Protein AF-0000000066930214 (afdb_homodimer)

Structure (mmCIF, N/CA/C/O backbone):
data_AF-0000000066930214-model_v1
#
loop_
_entity.id
_entity.type
_entity.pdbx_description
1 polymer 'Tachykinin family protein'
#
loop_
_atom_site.group_PDB
_atom_site.id
_atom_site.type_symbol
_atom_site.label_atom_id
_atom_site.label_alt_id
_atom_site.label_comp_id
_atom_site.label_asym_id
_atom_site.label_entity_id
_atom_site.label_seq_id
_atom_site.pdbx_PDB_ins_code
_atom_site.Cartn_x
_atom_site.Cartn_y
_atom_site.Cartn_z
_atom_site.occupancy
_atom_site.B_iso_or_equiv
_atom_site.auth_seq_id
_atom_site.auth_comp_id
_atom_site.auth_asym_id
_atom_site.auth_atom_id
_atom_site.pdbx_PDB_model_num
ATOM 1 N N . MET A 1 1 ? -43.125 50.75 52.969 1 17.67 1 MET A N 1
ATOM 2 C CA . MET A 1 1 ? -43.656 51.312 51.719 1 17.67 1 MET A CA 1
ATOM 3 C C . MET A 1 1 ? -42.75 50.938 50.531 1 17.67 1 MET A C 1
ATOM 5 O O . MET A 1 1 ? -43.094 51.188 49.375 1 17.67 1 MET A O 1
ATOM 9 N N . ALA A 1 2 ? -41.562 50.562 50.469 1 19.38 2 ALA A N 1
ATOM 10 C CA . ALA A 1 2 ? -40.5 51.219 49.688 1 19.38 2 ALA A CA 1
ATOM 11 C C . ALA A 1 2 ? -40.5 50.719 48.25 1 19.38 2 ALA A C 1
ATOM 13 O O . ALA A 1 2 ? -40.969 49.594 47.969 1 19.38 2 ALA A O 1
ATOM 14 N N . SER A 1 3 ? -39.469 51.156 47.312 1 16.27 3 SER A N 1
ATOM 15 C CA . SER A 1 3 ? -39.531 51.719 45.969 1 16.27 3 SER A CA 1
ATOM 16 C C . SER A 1 3 ? -39.531 50.625 44.906 1 16.27 3 SER A C 1
ATOM 18 O O . SER A 1 3 ? -40.375 50.625 44.031 1 16.27 3 SER A O 1
ATOM 20 N N . ASP A 1 4 ? -38.219 50.031 44.156 1 18.73 4 ASP A N 1
ATOM 21 C CA . ASP A 1 4 ? -37.844 50.75 42.938 1 18.73 4 ASP A CA 1
ATOM 22 C C . ASP A 1 4 ? -38.406 50.062 41.688 1 18.73 4 ASP A C 1
ATOM 24 O O . ASP A 1 4 ? -38.719 48.875 41.719 1 18.73 4 ASP A O 1
ATOM 28 N N . PRO A 1 5 ? -37.812 50.406 40.312 1 18.73 5 PRO A N 1
ATOM 29 C CA . PRO A 1 5 ? -38.406 50.656 39 1 18.73 5 PRO A CA 1
ATOM 30 C C . PRO A 1 5 ? -38.5 49.375 38.156 1 18.73 5 PRO A C 1
ATOM 32 O O . PRO A 1 5 ? -37.656 48.5 38.25 1 18.73 5 PRO A O 1
ATOM 35 N N . ARG A 1 6 ? -39.625 48.969 37.5 1 21.47 6 ARG A N 1
ATOM 36 C CA . ARG A 1 6 ? -40.531 48.125 36.75 1 21.47 6 ARG A CA 1
ATOM 37 C C . ARG A 1 6 ? -40.062 48 35.281 1 21.47 6 ARG A C 1
ATOM 39 O O . ARG A 1 6 ? -40.719 48.562 34.375 1 21.47 6 ARG A O 1
ATOM 46 N N . ARG A 1 7 ? -38.625 48.062 35.031 1 19.16 7 ARG A N 1
ATOM 47 C CA . ARG A 1 7 ? -38.25 48.469 33.688 1 19.16 7 ARG A CA 1
ATOM 48 C C . ARG A 1 7 ? -38.844 47.562 32.625 1 19.16 7 ARG A C 1
ATOM 50 O O . ARG A 1 7 ? -38.906 46.344 32.812 1 19.16 7 ARG A O 1
ATOM 57 N N . GLU A 1 8 ? -39 48.031 31.297 1 17.88 8 GLU A N 1
ATOM 58 C CA . GLU A 1 8 ? -39.938 48.188 30.188 1 17.88 8 GLU A CA 1
ATOM 59 C C . GLU A 1 8 ? -39.719 47.125 29.125 1 17.88 8 GLU A C 1
ATOM 61 O O . GLU A 1 8 ? -38.594 46.594 29 1 17.88 8 GLU A O 1
ATOM 66 N N . PHE A 1 9 ? -40.75 46.75 28.266 1 18.83 9 PHE A N 1
ATOM 67 C CA . PHE A 1 9 ? -41.375 45.812 27.359 1 18.83 9 PHE A CA 1
ATOM 68 C C . PHE A 1 9 ? -40.938 46.031 25.922 1 18.83 9 PHE A C 1
ATOM 70 O O . PHE A 1 9 ? -41.156 45.188 25.062 1 18.83 9 PHE A O 1
ATOM 77 N N . LEU A 1 10 ? -39.875 46.844 25.5 1 16.91 10 LEU A N 1
ATOM 78 C CA . LEU A 1 10 ? -40.25 47.406 24.219 1 16.91 10 LEU A CA 1
ATOM 79 C C . LEU A 1 10 ? -40.25 46.344 23.109 1 16.91 10 LEU A C 1
ATOM 81 O O . LEU A 1 10 ? -39.281 45.594 22.984 1 16.91 10 LEU A O 1
ATOM 85 N N . PHE A 1 11 ? -41.281 46.125 22.281 1 19.44 11 PHE A N 1
ATOM 86 C CA . PHE A 1 11 ? -42 45.375 21.266 1 19.44 11 PHE A CA 1
ATOM 87 C C . PHE A 1 11 ? -41.312 45.562 19.891 1 19.44 11 PHE A C 1
ATOM 89 O O . PHE A 1 11 ? -40.969 44.594 19.234 1 19.44 11 PHE A O 1
ATOM 96 N N . LEU A 1 12 ? -41.562 46.594 19 1 17.14 12 LEU A N 1
ATOM 97 C CA . LEU A 1 12 ? -42.344 46.562 17.75 1 17.14 12 LEU A CA 1
ATOM 98 C C . LEU A 1 12 ? -41.406 46.531 16.547 1 17.14 12 LEU A C 1
ATOM 100 O O . LEU A 1 12 ? -41.625 45.719 15.625 1 17.14 12 LEU A O 1
ATOM 104 N N . ASN A 1 13 ? -40.594 47.562 15.961 1 17.27 13 ASN A N 1
ATOM 105 C CA . ASN A 1 13 ? -41.031 48.344 14.797 1 17.27 13 ASN A CA 1
ATOM 106 C C . ASN A 1 13 ? -40.531 47.719 13.5 1 17.27 13 ASN A C 1
ATOM 108 O O . ASN A 1 13 ? -39.562 46.938 13.492 1 17.27 13 ASN A O 1
ATOM 112 N N . GLN A 1 14 ? -40.938 48.219 12.062 1 18.28 14 GLN A N 1
ATOM 113 C CA . GLN A 1 14 ? -41.406 48.125 10.688 1 18.28 14 GLN A CA 1
ATOM 114 C C . GLN A 1 14 ? -40.25 48.25 9.695 1 18.28 14 GLN A C 1
ATOM 116 O O . GLN A 1 14 ? -40.281 47.656 8.625 1 18.28 14 GLN A O 1
ATOM 121 N N . SER A 1 15 ? -39.25 49.094 9.602 1 18.22 15 SER A N 1
ATOM 122 C CA . SER A 1 15 ? -39.25 49.969 8.445 1 18.22 15 SER A CA 1
ATOM 123 C C . SER A 1 15 ? -38.875 49.219 7.176 1 18.22 15 SER A C 1
ATOM 125 O O . SER A 1 15 ? -38.312 48.125 7.242 1 18.22 15 SER A O 1
ATOM 127 N N . LEU A 1 16 ? -38.094 50 5.98 1 18.56 16 LEU A N 1
ATOM 128 C CA . LEU A 1 16 ? -38.094 50.625 4.652 1 18.56 16 LEU A CA 1
ATOM 129 C C . LEU A 1 16 ? -37.219 49.844 3.689 1 18.56 16 LEU A C 1
ATOM 131 O O . LEU A 1 16 ? -36.281 49.125 4.113 1 18.56 16 LEU A O 1
ATOM 135 N N . SER A 1 17 ? -37.375 49.906 2.156 1 21.66 17 SER A N 1
ATOM 136 C CA . SER A 1 17 ? -37.281 49.469 0.771 1 21.66 17 SER A CA 1
ATOM 137 C C . SER A 1 17 ? -35.875 49.562 0.238 1 21.66 17 SER A C 1
ATOM 139 O O . SER A 1 17 ? -35.594 49.156 -0.894 1 21.66 17 SER A O 1
ATOM 141 N N . SER A 1 18 ? -34.75 49.969 0.81 1 22.09 18 SER A N 1
ATOM 142 C CA . SER A 1 18 ? -33.969 50.781 -0.109 1 22.09 18 SER A CA 1
ATOM 143 C C . SER A 1 18 ? -33.281 49.938 -1.181 1 22.09 18 SER A C 1
ATOM 145 O O . SER A 1 18 ? -32.938 48.781 -0.931 1 22.09 18 SER A O 1
ATOM 147 N N . THR A 1 19 ? -33.25 50.438 -2.49 1 24.78 19 THR A N 1
ATOM 148 C CA . THR A 1 19 ? -32.938 50.156 -3.889 1 24.78 19 THR A CA 1
ATOM 149 C C . THR A 1 19 ? -31.453 49.812 -4.055 1 24.78 19 THR A C 1
ATOM 151 O O . THR A 1 19 ? -30.578 50.5 -3.541 1 24.78 19 THR A O 1
ATOM 154 N N . PRO A 1 20 ? -31.188 48.594 -4.363 1 24.97 20 PRO A N 1
ATOM 155 C CA . PRO A 1 20 ? -29.812 48.125 -4.547 1 24.97 20 PRO A CA 1
ATOM 156 C C . PRO A 1 20 ? -29.016 49 -5.539 1 24.97 20 PRO A C 1
ATOM 158 O O . PRO A 1 20 ? -29.391 49.062 -6.711 1 24.97 20 PRO A O 1
ATOM 161 N N . ARG A 1 21 ? -28.531 50.219 -5.098 1 24.45 21 ARG A N 1
ATOM 162 C CA . ARG A 1 21 ? -28.031 51.219 -6.035 1 24.45 21 ARG A CA 1
ATOM 163 C C . ARG A 1 21 ? -26.969 50.625 -6.949 1 24.45 21 ARG A C 1
ATOM 165 O O . ARG A 1 21 ? -26.984 50.844 -8.156 1 24.45 21 ARG A O 1
ATOM 172 N N . SER A 1 22 ? -25.594 50.531 -6.57 1 23.41 22 SER A N 1
ATOM 173 C CA . SER A 1 22 ? -24.609 50.844 -7.605 1 23.41 22 SER A CA 1
ATOM 174 C C . SER A 1 22 ? -24.203 49.625 -8.398 1 23.41 22 SER A C 1
ATOM 176 O O . SER A 1 22 ? -24.297 48.5 -7.902 1 23.41 22 SER A O 1
ATOM 178 N N . GLN A 1 23 ? -23.906 49.75 -9.781 1 27.34 23 GLN A N 1
ATOM 179 C CA . GLN A 1 23 ? -23.688 48.969 -11.008 1 27.34 23 GLN A CA 1
ATOM 180 C C . GLN A 1 23 ? -22.484 48.031 -10.852 1 27.34 23 GLN A C 1
ATOM 182 O O . GLN A 1 23 ? -22.484 46.938 -11.398 1 27.34 23 GLN A O 1
ATOM 187 N N . ARG A 1 24 ? -21.594 48.469 -10.039 1 30.66 24 ARG A N 1
ATOM 188 C CA . ARG A 1 24 ? -20.25 47.938 -10.18 1 30.66 24 ARG A CA 1
ATOM 189 C C . ARG A 1 24 ? -20.172 46.5 -9.68 1 30.66 24 ARG A C 1
ATOM 191 O O . ARG A 1 24 ? -19.375 45.719 -10.195 1 30.66 24 ARG A O 1
ATOM 198 N N . GLU A 1 25 ? -20.953 46.375 -8.594 1 31.17 25 GLU A N 1
ATOM 199 C CA . GLU A 1 25 ? -20.734 45.094 -7.941 1 31.17 25 GLU A CA 1
ATOM 200 C C . GLU A 1 25 ? -21.281 43.938 -8.781 1 31.17 25 GLU A C 1
ATOM 202 O O . GLU A 1 25 ? -20.922 42.781 -8.562 1 31.17 25 GLU A O 1
ATOM 207 N N . LYS A 1 26 ? -22.391 44.312 -9.562 1 33.41 26 LYS A N 1
ATOM 208 C CA . LYS A 1 26 ? -22.859 43.312 -10.492 1 33.41 26 LYS A CA 1
ATOM 209 C C . LYS A 1 26 ? -21.719 42.812 -11.383 1 33.41 26 LYS A C 1
ATOM 211 O O . LYS A 1 26 ? -21.703 41.625 -11.766 1 33.41 26 LYS A O 1
ATOM 216 N N . GLU A 1 27 ? -20.859 43.781 -11.688 1 32.28 27 GLU A N 1
ATOM 217 C CA . GLU A 1 27 ? -19.906 43.469 -12.75 1 32.28 27 GLU A CA 1
ATOM 218 C C . GLU A 1 27 ? -18.906 42.406 -12.305 1 32.28 27 GLU A C 1
ATOM 220 O O . GLU A 1 27 ? -18.5 41.562 -13.102 1 32.28 27 GLU A O 1
ATOM 225 N N . LEU A 1 28 ? -18.547 42.562 -10.984 1 33.59 28 LEU A N 1
ATOM 226 C CA . LEU A 1 28 ? -17.438 41.688 -10.617 1 33.59 28 LEU A CA 1
ATOM 227 C C . LEU A 1 28 ? -17.891 40.219 -10.57 1 33.59 28 LEU A C 1
ATOM 229 O O . LEU A 1 28 ? -17.094 39.312 -10.844 1 33.59 28 LEU A O 1
ATOM 233 N N . GLN A 1 29 ? -19.141 40.031 -10.117 1 32.97 29 GLN A N 1
ATOM 234 C CA . GLN A 1 29 ? -19.625 38.656 -10.07 1 32.97 29 GLN A CA 1
ATOM 235 C C . GLN A 1 29 ? -19.672 38.031 -11.461 1 32.97 29 GLN A C 1
ATOM 237 O O . GLN A 1 29 ? -19.422 36.844 -11.633 1 32.97 29 GLN A O 1
ATOM 242 N N . ASP A 1 30 ? -20.172 38.906 -12.305 1 34.03 30 ASP A N 1
ATOM 243 C CA . ASP A 1 30 ? -20.281 38.406 -13.664 1 34.03 30 ASP A CA 1
ATOM 244 C C . ASP A 1 30 ? -18.906 37.969 -14.203 1 34.03 30 ASP A C 1
ATOM 246 O O . ASP A 1 30 ? -18.812 37.062 -15.039 1 34.03 30 ASP A O 1
ATOM 250 N N . ALA A 1 31 ? -17.891 38.688 -13.688 1 33.53 31 ALA A N 1
ATOM 251 C CA . ALA A 1 31 ? -16.578 38.406 -14.273 1 33.53 31 ALA A CA 1
ATOM 252 C C . ALA A 1 31 ? -16.156 36.969 -13.977 1 33.53 31 ALA A C 1
ATOM 254 O O . ALA A 1 31 ? -15.602 36.281 -14.844 1 33.53 31 ALA A O 1
ATOM 255 N N . ASP A 1 32 ? -16.406 36.656 -12.688 1 31.34 32 ASP A N 1
ATOM 256 C CA . ASP A 1 32 ? -15.891 35.344 -12.344 1 31.34 32 ASP A CA 1
ATOM 257 C C . ASP A 1 32 ? -16.656 34.25 -13.094 1 31.34 32 ASP A C 1
ATOM 259 O O . ASP A 1 32 ? -16.094 33.219 -13.445 1 31.34 32 ASP A O 1
ATOM 263 N N . ARG A 1 33 ? -17.969 34.438 -13.227 1 33.19 33 ARG A N 1
ATOM 264 C CA . ARG A 1 33 ? -18.75 33.531 -14.039 1 33.19 33 ARG A CA 1
ATOM 265 C C . ARG A 1 33 ? -18.203 33.438 -15.461 1 33.19 33 ARG A C 1
ATOM 267 O O . ARG A 1 33 ? -18.188 32.344 -16.062 1 33.19 33 ARG A O 1
ATOM 274 N N . ARG A 1 34 ? -17.891 34.688 -15.891 1 31.66 34 ARG A N 1
ATOM 275 C CA . ARG A 1 34 ? -17.469 34.688 -17.281 1 31.66 34 ARG A CA 1
ATOM 276 C C . ARG A 1 34 ? -16.188 33.875 -17.469 1 31.66 34 ARG A C 1
ATOM 278 O O . ARG A 1 34 ? -16.031 33.188 -18.469 1 31.66 34 ARG A O 1
ATOM 285 N N . ALA A 1 35 ? -15.359 34.125 -16.422 1 30.52 35 ALA A N 1
ATOM 286 C CA . ALA A 1 35 ? -14.094 33.438 -16.672 1 30.52 35 ALA A CA 1
ATOM 287 C C . ALA A 1 35 ? -14.289 31.938 -16.781 1 30.52 35 ALA A C 1
ATOM 289 O O . ALA A 1 35 ? -13.625 31.281 -17.594 1 30.52 35 ALA A O 1
ATOM 290 N N . HIS A 1 36 ? -15.195 31.484 -15.906 1 27.31 36 HIS A N 1
ATOM 291 C CA . HIS A 1 36 ? -15.445 30.047 -16 1 27.31 36 HIS A CA 1
ATOM 292 C C . HIS A 1 36 ? -16 29.688 -17.375 1 27.31 36 HIS A C 1
ATOM 294 O O . HIS A 1 36 ? -15.633 28.656 -17.953 1 27.31 36 HIS A O 1
ATOM 300 N N . ALA A 1 37 ? -17.047 30.562 -17.688 1 29.03 37 ALA A N 1
ATOM 301 C CA . ALA A 1 37 ? -17.719 30.25 -18.938 1 29.03 37 ALA A CA 1
ATOM 302 C C . ALA A 1 37 ? -16.75 30.344 -20.125 1 29.03 37 ALA A C 1
ATOM 304 O O . ALA A 1 37 ? -16.922 29.641 -21.125 1 29.03 37 ALA A O 1
ATOM 305 N N . ALA A 1 38 ? -15.859 31.438 -19.953 1 27.53 38 ALA A N 1
ATOM 306 C CA . ALA A 1 38 ? -15.023 31.656 -21.125 1 27.53 38 ALA A CA 1
ATOM 307 C C . ALA A 1 38 ? -14.211 30.406 -21.453 1 27.53 38 ALA A C 1
ATOM 309 O O . ALA A 1 38 ? -13.867 30.172 -22.609 1 27.53 38 ALA A O 1
ATOM 310 N N . ARG A 1 39 ? -13.734 29.828 -20.328 1 26.47 39 ARG A N 1
ATOM 311 C CA . ARG A 1 39 ? -12.797 28.797 -20.734 1 26.47 39 ARG A CA 1
ATOM 312 C C . ARG A 1 39 ? -13.5 27.719 -21.562 1 26.47 39 ARG A C 1
ATOM 314 O O . ARG A 1 39 ? -12.852 26.922 -22.234 1 26.47 39 ARG A O 1
ATOM 321 N N . ASN A 1 40 ? -14.82 27.594 -21.234 1 23.58 40 ASN A N 1
ATOM 322 C CA . ASN A 1 40 ? -15.5 26.578 -22.047 1 23.58 40 ASN A CA 1
ATOM 323 C C . ASN A 1 40 ? -15.555 26.969 -23.516 1 23.58 40 ASN A C 1
ATOM 325 O O . ASN A 1 40 ? -15.742 26.125 -24.391 1 23.58 40 ASN A O 1
ATOM 329 N N . SER A 1 41 ? -15.906 28.359 -23.578 1 23.48 41 SER A N 1
ATOM 330 C CA . SER A 1 41 ? -16.359 28.672 -24.938 1 23.48 41 SER A CA 1
ATOM 331 C C . SER A 1 41 ? -15.227 28.531 -25.938 1 23.48 41 SER A C 1
ATOM 333 O O . SER A 1 41 ? -15.414 28.75 -27.141 1 23.48 41 SER A O 1
ATOM 335 N N . ARG A 1 42 ? -13.969 28.719 -25.375 1 23.67 42 ARG A N 1
ATOM 336 C CA . ARG A 1 42 ? -13.016 28.922 -26.453 1 23.67 42 ARG A CA 1
ATOM 337 C C . ARG A 1 42 ? -13.07 27.766 -27.453 1 23.67 42 ARG A C 1
ATOM 339 O O . ARG A 1 42 ? -12.242 27.672 -28.359 1 23.67 42 ARG A O 1
ATOM 346 N N . LEU A 1 43 ? -13.766 26.656 -27.016 1 21.08 43 LEU A N 1
ATOM 347 C CA . LEU A 1 43 ? -13.602 25.641 -28.047 1 21.08 43 LEU A CA 1
ATOM 348 C C . LEU A 1 43 ? -14.203 26.094 -29.359 1 21.08 43 LEU A C 1
ATOM 350 O O . LEU A 1 43 ? -14.062 25.422 -30.391 1 21.08 43 LEU A O 1
ATOM 354 N N . LYS A 1 44 ? -15.234 26.938 -29.078 1 21.22 44 LYS A N 1
ATOM 355 C CA . LYS A 1 44 ? -15.992 26.969 -30.328 1 21.22 44 LYS A CA 1
ATOM 356 C C . LYS A 1 44 ? -15.297 27.859 -31.359 1 21.22 44 LYS A C 1
ATOM 358 O O . LYS A 1 44 ? -15.5 29.078 -31.375 1 21.22 44 LYS A O 1
ATOM 363 N N . ARG A 1 45 ? -13.93 27.812 -31.5 1 20.16 45 ARG A N 1
ATOM 364 C CA . ARG A 1 45 ? -13.406 28.859 -32.375 1 20.16 45 ARG A CA 1
ATOM 365 C C . ARG A 1 45 ? -14.188 28.906 -33.688 1 20.16 45 ARG A C 1
ATOM 367 O O . ARG A 1 45 ? -14.281 27.906 -34.406 1 20.16 45 ARG A O 1
ATOM 374 N N . PRO A 1 46 ? -15.266 29.719 -33.719 1 19.58 46 PRO A N 1
ATOM 375 C CA . PRO A 1 46 ? -15.992 29.844 -34.969 1 19.58 46 PRO A CA 1
ATOM 376 C C . PRO A 1 46 ? -15.07 30.125 -36.156 1 19.58 46 PRO A C 1
ATOM 378 O O . PRO A 1 46 ? -14.031 30.766 -36 1 19.58 46 PRO A O 1
ATOM 381 N N . ILE A 1 47 ? -15.125 29.297 -37.219 1 22.34 47 ILE A N 1
ATOM 382 C CA . ILE A 1 47 ? -14.484 29.375 -38.531 1 22.34 47 ILE A CA 1
ATOM 383 C C . ILE A 1 47 ? -14.812 30.719 -39.156 1 22.34 47 ILE A C 1
ATOM 385 O O . ILE A 1 47 ? -15.977 31.016 -39.438 1 22.34 47 ILE A O 1
ATOM 389 N N . PRO A 1 48 ? -14.07 31.672 -38.625 1 20.8 48 PRO A N 1
ATOM 390 C CA . PRO A 1 48 ? -14.453 33 -39.125 1 20.8 48 PRO A CA 1
ATOM 391 C C . PRO A 1 48 ? -14.555 33.031 -40.656 1 20.8 48 PRO A C 1
ATOM 393 O O . PRO A 1 48 ? -13.805 32.344 -41.344 1 20.8 48 PRO A O 1
ATOM 396 N N . GLN A 1 49 ? -15.711 33.438 -41.094 1 18.77 49 GLN A N 1
ATOM 397 C CA . GLN A 1 49 ? -16.125 33.75 -42.438 1 18.77 49 GLN A CA 1
ATOM 398 C C . GLN A 1 49 ? -15.188 34.75 -43.094 1 18.77 49 GLN A C 1
ATOM 400 O O . GLN A 1 49 ? -14.969 35.844 -42.562 1 18.77 49 GLN A O 1
ATOM 405 N N . ALA A 1 50 ? -14.195 34.25 -43.844 1 20.33 50 ALA A N 1
ATOM 406 C CA . ALA A 1 50 ? -13.328 35 -44.75 1 20.33 50 ALA A CA 1
ATOM 407 C C . ALA A 1 50 ? -14.125 36.062 -45.5 1 20.33 50 ALA A C 1
ATOM 409 O O . ALA A 1 50 ? -15.234 35.812 -45.969 1 20.33 50 ALA A O 1
ATOM 410 N N . GLU A 1 51 ? -13.953 37.25 -45.125 1 18.88 51 GLU A N 1
ATOM 411 C CA . GLU A 1 51 ? -14.43 38.469 -45.812 1 18.88 51 GLU A CA 1
ATOM 412 C C . GLU A 1 51 ? -14.062 38.438 -47.281 1 18.88 51 GLU A C 1
ATOM 414 O O . GLU A 1 51 ? -13 37.938 -47.656 1 18.88 51 GLU A O 1
ATOM 419 N N . ASP A 1 52 ? -15.016 38.844 -48.125 1 18.19 52 ASP A N 1
ATOM 420 C CA . ASP A 1 52 ? -15.234 38.844 -49.594 1 18.19 52 ASP A CA 1
ATOM 421 C C . ASP A 1 52 ? -14.25 39.781 -50.281 1 18.19 52 ASP A C 1
ATOM 423 O O . ASP A 1 52 ? -14.375 40.031 -51.469 1 18.19 52 ASP A O 1
ATOM 427 N N . GLU A 1 53 ? -13.242 40.406 -49.562 1 18.95 53 GLU A N 1
ATOM 428 C CA . GLU A 1 53 ? -12.906 41.562 -50.406 1 18.95 53 GLU A CA 1
ATOM 429 C C . GLU A 1 53 ? -12.469 41.125 -51.812 1 18.95 53 GLU A C 1
ATOM 431 O O . GLU A 1 53 ? -11.75 40.125 -51.938 1 18.95 53 GLU A O 1
ATOM 436 N N . ALA A 1 54 ? -13.055 41.781 -52.875 1 18.98 54 ALA A N 1
ATOM 437 C CA . ALA A 1 54 ? -13.047 41.688 -54.312 1 18.98 54 ALA A CA 1
ATOM 438 C C . ALA A 1 54 ? -11.648 41.906 -54.875 1 18.98 54 ALA A C 1
ATOM 440 O O . ALA A 1 54 ? -11.469 42.062 -56.094 1 18.98 54 ALA A O 1
ATOM 441 N N . VAL A 1 55 ? -10.555 41.625 -54.031 1 17.92 55 VAL A N 1
ATOM 442 C CA . VAL A 1 55 ? -9.453 42.188 -54.812 1 17.92 55 VAL A CA 1
ATOM 443 C C . VAL A 1 55 ? -9.461 41.562 -56.188 1 17.92 55 VAL A C 1
ATOM 445 O O . VAL A 1 55 ? -9.938 40.438 -56.406 1 17.92 55 VAL A O 1
ATOM 448 N N . SER A 1 56 ? -8.844 42.25 -57.219 1 19 56 SER A N 1
ATOM 449 C CA . SER A 1 56 ? -8.789 42.375 -58.688 1 19 56 SER A CA 1
ATOM 450 C C . SER A 1 56 ? -8.258 41.125 -59.312 1 19 56 SER A C 1
ATOM 452 O O . SER A 1 56 ? -7.629 40.281 -58.656 1 19 56 SER A O 1
ATOM 454 N N . SER A 1 57 ? -8.25 41.062 -60.625 1 18.64 57 SER A N 1
ATOM 455 C CA . SER A 1 57 ? -8.641 40.188 -61.75 1 18.64 57 SER A CA 1
ATOM 456 C C . SER A 1 57 ? -7.562 39.156 -62.062 1 18.64 57 SER A C 1
ATOM 458 O O . SER A 1 57 ? -7.863 38.031 -62.469 1 18.64 57 SER A O 1
ATOM 460 N N . SER A 1 58 ? -6.262 39.531 -61.906 1 20.23 58 SER A N 1
ATOM 461 C CA . SER A 1 58 ? -5.547 39.125 -63.094 1 20.23 58 SER A CA 1
ATOM 462 C C . SER A 1 58 ? -5.234 37.625 -63.094 1 20.23 58 SER A C 1
ATOM 464 O O . SER A 1 58 ? -4.934 37.062 -62.062 1 20.23 58 SER A O 1
ATOM 466 N N . ARG A 1 59 ? -5.605 36.906 -64.188 1 19.23 59 ARG A N 1
ATOM 467 C CA . ARG A 1 59 ? -5.816 35.531 -64.625 1 19.23 59 ARG A CA 1
ATOM 468 C C . ARG A 1 59 ? -4.512 34.75 -64.625 1 19.23 59 ARG A C 1
ATOM 470 O O . ARG A 1 59 ? -4.48 33.594 -65.062 1 19.23 59 ARG A O 1
ATOM 477 N N . ARG A 1 60 ? -3.369 35.219 -63.938 1 20.36 60 ARG A N 1
ATOM 478 C CA . ARG A 1 60 ? -2.332 34.594 -64.75 1 20.36 60 ARG A CA 1
ATOM 479 C C . ARG A 1 60 ? -2.344 33.094 -64.625 1 20.36 60 ARG A C 1
ATOM 481 O O . ARG A 1 60 ? -2.734 32.562 -63.594 1 20.36 60 ARG A O 1
ATOM 488 N N . PRO A 1 61 ? -2.045 32.25 -65.625 1 19.97 61 PRO A N 1
ATOM 489 C CA . PRO A 1 61 ? -2.252 30.891 -66.125 1 19.97 61 PRO A CA 1
ATOM 490 C C . PRO A 1 61 ? -1.449 29.844 -65.375 1 19.97 61 PRO A C 1
ATOM 492 O O . PRO A 1 61 ? -0.217 29.891 -65.312 1 19.97 61 PRO A O 1
ATOM 495 N N . PRO A 1 62 ? -1.847 29.734 -63.938 1 17.33 62 PRO A N 1
ATOM 496 C CA . PRO A 1 62 ? -0.748 29.062 -63.219 1 17.33 62 PRO A CA 1
ATOM 497 C C . PRO A 1 62 ? -0.442 27.672 -63.812 1 17.33 62 PRO A C 1
ATOM 499 O O . PRO A 1 62 ? -1.336 27.016 -64.312 1 17.33 62 PRO A O 1
ATOM 502 N N . LYS A 1 63 ? 0.732 27.422 -64.062 1 19.73 63 LYS A N 1
ATOM 503 C CA . LYS A 1 63 ? 1.364 26.281 -64.688 1 19.73 63 LYS A CA 1
ATOM 504 C C . LYS A 1 63 ? 1.068 24.984 -63.969 1 19.73 63 LYS A C 1
ATOM 506 O O . LYS A 1 63 ? 0.842 25 -62.75 1 19.73 63 LYS A O 1
ATOM 511 N N . ARG A 1 64 ? 0.879 23.859 -64.438 1 16.88 64 ARG A N 1
ATOM 512 C CA . ARG A 1 64 ? 0.36 22.5 -64.5 1 16.88 64 ARG A CA 1
ATOM 513 C C . ARG A 1 64 ? 1.153 21.609 -63.531 1 16.88 64 ARG A C 1
ATOM 515 O O . ARG A 1 64 ? 0.848 20.422 -63.375 1 16.88 64 ARG A O 1
ATOM 522 N N . LEU A 1 65 ? 1.69 22.156 -62.312 1 17.34 65 LEU A N 1
ATOM 523 C CA . LEU A 1 65 ? 2.73 21.156 -62.062 1 17.34 65 LEU A CA 1
ATOM 524 C C . LEU A 1 65 ? 2.119 19.797 -61.719 1 17.34 65 LEU A C 1
ATOM 526 O O . LEU A 1 65 ? 1.01 19.734 -61.188 1 17.34 65 LEU A O 1
ATOM 530 N N . SER A 1 66 ? 2.721 18.688 -61.969 1 17.22 66 SER A N 1
ATOM 531 C CA . SER A 1 66 ? 2.59 17.25 -62.125 1 17.22 66 SER A CA 1
ATOM 532 C C . SER A 1 66 ? 2.469 16.531 -60.812 1 17.22 66 SER A C 1
ATOM 534 O O . SER A 1 66 ? 2.939 17.031 -59.781 1 17.22 66 SER A O 1
ATOM 536 N N . ARG A 1 67 ? 1.68 15.422 -60.625 1 16.77 67 ARG A N 1
ATOM 537 C CA . ARG A 1 67 ? 0.878 14.484 -59.844 1 16.77 67 ARG A CA 1
ATOM 538 C C . ARG A 1 67 ? 1.764 13.609 -58.938 1 16.77 67 ARG A C 1
ATOM 540 O O . ARG A 1 67 ? 1.277 12.688 -58.312 1 16.77 67 ARG A O 1
ATOM 547 N N . ARG A 1 68 ? 2.986 13.891 -58.375 1 18.16 68 ARG A N 1
ATOM 548 C CA . ARG A 1 68 ? 3.648 12.617 -58.125 1 18.16 68 ARG A CA 1
ATOM 549 C C . ARG A 1 68 ? 3.062 11.93 -56.906 1 18.16 68 ARG A C 1
ATOM 551 O O . ARG A 1 68 ? 2.607 12.594 -55.969 1 18.16 68 ARG A O 1
ATOM 558 N N . SER A 1 69 ? 2.883 10.508 -56.625 1 16.83 69 SER A N 1
ATOM 559 C CA . SER A 1 69 ? 2.133 9.383 -56.094 1 16.83 69 SER A CA 1
ATOM 560 C C . SER A 1 69 ? 2.57 9.062 -54.656 1 16.83 69 SER A C 1
ATOM 562 O O . SER A 1 69 ? 1.993 8.188 -54 1 16.83 69 SER A O 1
ATOM 564 N N . VAL A 1 70 ? 3.223 9.828 -53.719 1 19.11 70 VAL A N 1
ATOM 565 C CA . VAL A 1 70 ? 4.059 9.031 -52.812 1 19.11 70 VAL A CA 1
ATOM 566 C C . VAL A 1 70 ? 3.197 8.383 -51.75 1 19.11 70 VAL A C 1
ATOM 568 O O . VAL A 1 70 ? 2.268 9.008 -51.219 1 19.11 70 VAL A O 1
ATOM 571 N N . ASP A 1 71 ? 3.367 6.988 -51.094 1 18.77 71 ASP A N 1
ATOM 572 C CA . ASP A 1 71 ? 2.795 5.801 -50.438 1 18.77 71 ASP A CA 1
ATOM 573 C C . ASP A 1 71 ? 2.9 5.879 -48.938 1 18.77 71 ASP A C 1
ATOM 575 O O . ASP A 1 71 ? 4 5.945 -48.375 1 18.77 71 ASP A O 1
ATOM 579 N N . ASP A 1 72 ? 2.072 6.422 -48.062 1 19.28 72 ASP A N 1
ATOM 580 C CA . ASP A 1 72 ? 2.115 6.977 -46.719 1 19.28 72 ASP A CA 1
ATOM 581 C C . ASP A 1 72 ? 1.906 5.887 -45.656 1 19.28 72 ASP A C 1
ATOM 583 O O . ASP A 1 72 ? 0.826 5.297 -45.594 1 19.28 72 ASP A O 1
ATOM 587 N N . ASP A 1 73 ? 2.93 5.145 -45.094 1 20.58 73 ASP A N 1
ATOM 588 C CA . ASP A 1 73 ? 2.887 3.926 -44.281 1 20.58 73 ASP A CA 1
ATOM 589 C C . ASP A 1 73 ? 2.574 4.238 -42.844 1 20.58 73 ASP A C 1
ATOM 591 O O . ASP A 1 73 ? 3.301 4.996 -42.188 1 20.58 73 ASP A O 1
ATOM 595 N N . VAL A 1 74 ? 1.419 4.145 -42.219 1 20.98 74 VAL A N 1
ATOM 596 C CA . VAL A 1 74 ? 0.704 4.664 -41.031 1 20.98 74 VAL A CA 1
ATOM 597 C C . VAL A 1 74 ? 1.013 3.803 -39.812 1 20.98 74 VAL A C 1
ATOM 599 O O . VAL A 1 74 ? 0.515 2.68 -39.719 1 20.98 74 VAL A O 1
ATOM 602 N N . GLN A 1 75 ? 2.248 3.725 -39.281 1 19.34 75 GLN A N 1
ATOM 603 C CA . GLN A 1 75 ? 2.516 2.686 -38.281 1 19.34 75 GLN A CA 1
ATOM 604 C C . GLN A 1 75 ? 1.903 3.043 -36.938 1 19.34 75 GLN A C 1
ATOM 606 O O . GLN A 1 75 ? 1.978 4.195 -36.5 1 19.34 75 GLN A O 1
ATOM 611 N N . GLN A 1 76 ? 1.051 2.17 -36.156 1 19.61 76 GLN A N 1
ATOM 612 C CA . GLN A 1 76 ? -0.025 2.082 -35.188 1 19.61 76 GLN A CA 1
ATOM 613 C C . GLN A 1 76 ? 0.526 2.092 -33.75 1 19.61 76 GLN A C 1
ATOM 615 O O . GLN A 1 76 ? 1.165 1.129 -33.344 1 19.61 76 GLN A O 1
ATOM 620 N N . ASP A 1 77 ? 1.081 3.133 -33.156 1 19.22 77 ASP A N 1
ATOM 621 C CA . ASP A 1 77 ? 1.885 3.156 -31.938 1 19.22 77 ASP A CA 1
ATOM 622 C C . ASP A 1 77 ? 1.001 3.064 -30.703 1 19.22 77 ASP A C 1
ATOM 624 O O . ASP A 1 77 ? 0.079 3.865 -30.531 1 19.22 77 ASP A O 1
ATOM 628 N N . SER A 1 78 ? 0.851 1.818 -29.969 1 19.05 78 SER A N 1
ATOM 629 C CA . SER A 1 78 ? -0.064 1.252 -28.984 1 19.05 78 SER A CA 1
ATOM 630 C C . SER A 1 78 ? 0.175 1.849 -27.594 1 19.05 78 SER A C 1
ATOM 632 O O . SER A 1 78 ? 1.315 1.921 -27.141 1 19.05 78 SER A O 1
ATOM 634 N N . ASP A 1 79 ? -0.643 2.666 -27.016 1 19.81 79 ASP A N 1
ATOM 635 C CA . ASP A 1 79 ? -0.679 3.684 -25.969 1 19.81 79 ASP A CA 1
ATOM 636 C C . ASP A 1 79 ? -0.845 3.047 -24.578 1 19.81 79 ASP A C 1
ATOM 638 O O . ASP A 1 79 ? -1.276 3.709 -23.641 1 19.81 79 ASP A O 1
ATOM 642 N N . ASP A 1 80 ? -0.203 1.86 -24.281 1 19.08 80 ASP A N 1
ATOM 643 C CA . ASP A 1 80 ? -0.683 1.057 -23.172 1 19.08 80 ASP A CA 1
ATOM 644 C C . ASP A 1 80 ? -0.248 1.658 -21.828 1 19.08 80 ASP A C 1
ATOM 646 O O . ASP A 1 80 ? 0.881 1.443 -21.391 1 19.08 80 ASP A O 1
ATOM 650 N N . SER A 1 81 ? -0.619 2.814 -21.359 1 20.28 81 SER A N 1
ATOM 651 C CA . SER A 1 81 ? -0.018 3.609 -20.297 1 20.28 81 SER A CA 1
ATOM 652 C C . SER A 1 81 ? -0.48 3.131 -18.922 1 20.28 81 SER A C 1
ATOM 654 O O . SER A 1 81 ? -1.555 3.514 -18.453 1 20.28 81 SER A O 1
ATOM 656 N N . THR A 1 82 ? -0.298 1.812 -18.516 1 20.16 82 THR A N 1
ATOM 657 C CA . THR A 1 82 ? -0.913 1.2 -17.344 1 20.16 82 THR A CA 1
ATOM 658 C C . THR A 1 82 ? -0.297 1.751 -16.062 1 20.16 82 THR A C 1
ATOM 660 O O . THR A 1 82 ? 0.92 1.923 -15.977 1 20.16 82 THR A O 1
ATOM 663 N N . LEU A 1 83 ? -1.045 2.441 -15.164 1 22.75 83 LEU A N 1
ATOM 664 C CA . LEU A 1 83 ? -0.805 3.26 -13.984 1 22.75 83 LEU A CA 1
ATOM 665 C C . LEU A 1 83 ? -0.328 2.402 -12.812 1 22.75 83 LEU A C 1
ATOM 667 O O . LEU A 1 83 ? -0.946 1.386 -12.492 1 22.75 83 LEU A O 1
ATOM 671 N N . PRO A 1 84 ? 0.995 2.449 -12.398 1 21.41 84 PRO A N 1
ATOM 672 C CA . PRO A 1 84 ? 1.712 1.505 -11.539 1 21.41 84 PRO A CA 1
ATOM 673 C C . PRO A 1 84 ? 1.269 1.582 -10.078 1 21.41 84 PRO A C 1
ATOM 675 O O . PRO A 1 84 ? 0.945 2.666 -9.586 1 21.41 84 PRO A O 1
ATOM 678 N N . VAL A 1 85 ? 0.682 0.538 -9.469 1 21.73 85 VAL A N 1
ATOM 679 C CA . VAL A 1 85 ? -0 0.212 -8.227 1 21.73 85 VAL A CA 1
ATOM 680 C C . VAL A 1 85 ? 1.011 0.154 -7.082 1 21.73 85 VAL A C 1
ATOM 682 O O . VAL A 1 85 ? 1.937 -0.662 -7.105 1 21.73 85 VAL A O 1
ATOM 685 N N . ILE A 1 86 ? 1.329 1.249 -6.34 1 20.75 86 ILE A N 1
ATOM 686 C CA . ILE A 1 86 ? 2.418 1.454 -5.391 1 20.75 86 ILE A CA 1
ATOM 687 C C . ILE A 1 86 ? 2.088 0.762 -4.07 1 20.75 86 ILE A C 1
ATOM 689 O O . ILE A 1 86 ? 1.115 1.117 -3.4 1 20.75 86 ILE A O 1
ATOM 693 N N . ARG A 1 87 ? 2.5 -0.527 -3.791 1 21.86 87 ARG A N 1
ATOM 694 C CA . ARG A 1 87 ? 2.201 -1.407 -2.666 1 21.86 87 ARG A CA 1
ATOM 695 C C . ARG A 1 87 ? 3.035 -1.036 -1.444 1 21.86 87 ARG A C 1
ATOM 697 O O . ARG A 1 87 ? 4.266 -1.113 -1.479 1 21.86 87 ARG A O 1
ATOM 704 N N . GLN A 1 88 ? 2.6 -0.23 -0.427 1 19.31 88 GLN A N 1
ATOM 705 C CA . GLN A 1 88 ? 3.254 0.346 0.743 1 19.31 88 GLN A CA 1
ATOM 706 C C . GLN A 1 88 ? 3.391 -0.686 1.859 1 19.31 88 GLN A C 1
ATOM 708 O O . GLN A 1 88 ? 2.398 -1.266 2.301 1 19.31 88 GLN A O 1
ATOM 713 N N . LYS A 1 89 ? 4.453 -1.374 2 1 21.86 89 LYS A N 1
ATOM 714 C CA . LYS A 1 89 ? 4.77 -2.447 2.938 1 21.86 89 LYS A CA 1
ATOM 715 C C . LYS A 1 89 ? 5.004 -1.9 4.344 1 21.86 89 LYS A C 1
ATOM 717 O O . LYS A 1 89 ? 5.871 -1.047 4.547 1 21.86 89 LYS A O 1
ATOM 722 N N . LEU A 1 90 ? 4.121 -2.016 5.391 1 19.97 90 LEU A N 1
ATOM 723 C CA . LEU A 1 90 ? 3.996 -1.545 6.766 1 19.97 90 LEU A CA 1
ATOM 724 C C . LEU A 1 90 ? 4.918 -2.33 7.691 1 19.97 90 LEU A C 1
ATOM 726 O O . LEU A 1 90 ? 4.871 -3.562 7.723 1 19.97 90 LEU A O 1
ATOM 730 N N . ALA A 1 91 ? 6.051 -1.939 8.125 1 20.62 91 ALA A N 1
ATOM 731 C CA . ALA A 1 91 ? 7.113 -2.488 8.961 1 20.62 91 ALA A CA 1
ATOM 732 C C . ALA A 1 91 ? 6.648 -2.66 10.406 1 20.62 91 ALA A C 1
ATOM 734 O O . ALA A 1 91 ? 6.191 -1.703 11.031 1 20.62 91 ALA A O 1
ATOM 735 N N . VAL A 1 92 ? 6.375 -3.797 10.883 1 22.14 92 VAL A N 1
ATOM 736 C CA . VAL A 1 92 ? 5.852 -4.191 12.188 1 22.14 92 VAL A CA 1
ATOM 737 C C . VAL A 1 92 ? 6.984 -4.23 13.211 1 22.14 92 VAL A C 1
ATOM 739 O O . VAL A 1 92 ? 7.965 -4.953 13.031 1 22.14 92 VAL A O 1
ATOM 742 N N . ARG A 1 93 ? 7.332 -3.184 14.016 1 22.06 93 ARG A N 1
ATOM 743 C CA . ARG A 1 93 ? 8.359 -3.049 15.047 1 22.06 93 ARG A CA 1
ATOM 744 C C . ARG A 1 93 ? 8.148 -4.074 16.156 1 22.06 93 ARG A C 1
ATOM 746 O O . ARG A 1 93 ? 7.016 -4.41 16.5 1 22.06 93 ARG A O 1
ATOM 753 N N . PRO A 1 94 ? 9.211 -4.574 16.688 1 21.64 94 PRO A N 1
ATOM 754 C CA . PRO A 1 94 ? 9.25 -5.625 17.703 1 21.64 94 PRO A CA 1
ATOM 755 C C . PRO A 1 94 ? 8.805 -5.133 19.078 1 21.64 94 PRO A C 1
ATOM 757 O O . PRO A 1 94 ? 8.953 -3.947 19.391 1 21.64 94 PRO A O 1
ATOM 760 N N . LYS A 1 95 ? 8.023 -5.832 19.875 1 24.52 95 LYS A N 1
ATOM 761 C CA . LYS A 1 95 ? 7.293 -5.617 21.125 1 24.52 95 LYS A CA 1
ATOM 762 C C . LYS A 1 95 ? 8.258 -5.426 22.297 1 24.52 95 LYS A C 1
ATOM 764 O O . LYS A 1 95 ? 9.039 -6.324 22.609 1 24.52 95 LYS A O 1
ATOM 769 N N . THR A 1 96 ? 8.875 -4.281 22.516 1 22.72 96 THR A N 1
ATOM 770 C CA . THR A 1 96 ? 9.633 -4.121 23.75 1 22.72 96 THR A CA 1
ATOM 771 C C . THR A 1 96 ? 8.75 -4.383 24.969 1 22.72 96 THR A C 1
ATOM 773 O O . THR A 1 96 ? 7.578 -4.004 24.984 1 22.72 96 THR A O 1
ATOM 776 N N . PRO A 1 97 ? 9.258 -5.016 26.016 1 25.91 97 PRO A N 1
ATOM 777 C CA . PRO A 1 97 ? 8.523 -5.457 27.203 1 25.91 97 PRO A CA 1
ATOM 778 C C . PRO A 1 97 ? 8.023 -4.289 28.062 1 25.91 97 PRO A C 1
ATOM 780 O O . PRO A 1 97 ? 8.812 -3.449 28.484 1 25.91 97 PRO A O 1
ATOM 783 N N . GLU A 1 98 ? 6.996 -3.688 27.75 1 26.5 98 GLU A N 1
ATOM 784 C CA . GLU A 1 98 ? 6.449 -2.506 28.422 1 26.5 98 GLU A CA 1
ATOM 785 C C . GLU A 1 98 ? 6.207 -2.764 29.906 1 26.5 98 GLU A C 1
ATOM 787 O O . GLU A 1 98 ? 5.746 -3.842 30.281 1 26.5 98 GLU A O 1
ATOM 792 N N . ARG A 1 99 ? 6.965 -2.15 30.797 1 27.33 99 ARG A N 1
ATOM 793 C CA . ARG A 1 99 ? 6.688 -2.131 32.219 1 27.33 99 ARG A CA 1
ATOM 794 C C . ARG A 1 99 ? 5.215 -1.849 32.5 1 27.33 99 ARG A C 1
ATOM 796 O O . ARG A 1 99 ? 4.609 -1 31.844 1 27.33 99 ARG A O 1
ATOM 803 N N . PRO A 1 100 ? 4.508 -2.629 33.312 1 27.02 100 PRO A N 1
ATOM 804 C CA . PRO A 1 100 ? 3.068 -2.559 33.562 1 27.02 100 PRO A CA 1
ATOM 805 C C . PRO A 1 100 ? 2.639 -1.217 34.156 1 27.02 100 PRO A C 1
ATOM 807 O O . PRO A 1 100 ? 3.08 -0.848 35.25 1 27.02 100 PRO A O 1
ATOM 810 N N . GLN A 1 101 ? 2.908 -0.179 33.531 1 25.19 101 GLN A N 1
ATOM 811 C CA . GLN A 1 101 ? 2.408 0.982 34.25 1 25.19 101 GLN A CA 1
ATOM 812 C C . GLN A 1 101 ? 0.972 0.762 34.719 1 25.19 101 GLN A C 1
ATOM 814 O O . GLN A 1 101 ? 0.163 0.17 34 1 25.19 101 GLN A O 1
ATOM 819 N N . ILE A 1 102 ? 0.743 0.867 36.031 1 25.94 102 ILE A N 1
ATOM 820 C CA . ILE A 1 102 ? -0.525 0.801 36.75 1 25.94 102 ILE A CA 1
ATOM 821 C C . ILE A 1 102 ? -1.515 1.793 36.125 1 25.94 102 ILE A C 1
ATOM 823 O O . ILE A 1 102 ? -1.333 3.008 36.25 1 25.94 102 ILE A O 1
ATOM 827 N N . VAL A 1 103 ? -1.71 1.675 35 1 25.38 103 VAL A N 1
ATOM 828 C CA . VAL A 1 103 ? -2.756 2.523 34.438 1 25.38 103 VAL A CA 1
ATOM 829 C C . VAL A 1 103 ? -3.998 2.469 35.312 1 25.38 103 VAL A C 1
ATOM 831 O O . VAL A 1 103 ? -4.484 1.387 35.656 1 25.38 103 VAL A O 1
ATOM 834 N N . HIS A 1 104 ? -4.031 3.328 36.312 1 24.39 104 HIS A N 1
ATOM 835 C CA . HIS A 1 104 ? -5.352 3.486 36.906 1 24.39 104 HIS A CA 1
ATOM 836 C C . HIS A 1 104 ? -6.453 3.35 35.875 1 24.39 104 HIS A C 1
ATOM 838 O O . HIS A 1 104 ? -6.492 4.109 34.906 1 24.39 104 HIS A O 1
ATOM 844 N N . GLY A 1 105 ? -6.691 2.211 35.625 1 23.88 105 GLY A N 1
ATOM 845 C CA . GLY A 1 105 ? -7.656 1.619 34.688 1 23.88 105 GLY A CA 1
ATOM 846 C C . GLY A 1 105 ? -9.008 2.303 34.75 1 23.88 105 GLY A C 1
ATOM 847 O O . GLY A 1 105 ? -9.727 2.213 35.75 1 23.88 105 GLY A O 1
ATOM 848 N N . LEU A 1 106 ? -8.969 3.633 34.5 1 23.8 106 LEU A N 1
ATOM 849 C CA . LEU A 1 106 ? -10.375 3.98 34.375 1 23.8 106 LEU A CA 1
ATOM 850 C C . LEU A 1 106 ? -11.172 2.838 33.75 1 23.8 106 LEU A C 1
ATOM 852 O O . LEU A 1 106 ? -10.773 2.303 32.719 1 23.8 106 LEU A O 1
ATOM 856 N N . SER A 1 107 ? -11.688 2.055 34.594 1 23.67 107 SER A N 1
ATOM 857 C CA . SER A 1 107 ? -12.625 0.972 34.312 1 23.67 107 SER A CA 1
ATOM 858 C C . SER A 1 107 ? -13.586 1.344 33.188 1 23.67 107 SER A C 1
ATOM 860 O O . SER A 1 107 ? -14.555 2.068 33.406 1 23.67 107 SER A O 1
ATOM 862 N N . LEU A 1 108 ? -13.023 1.904 32.281 1 23.77 108 LEU A N 1
ATOM 863 C CA . LEU A 1 108 ? -14.086 1.863 31.281 1 23.77 108 LEU A CA 1
ATOM 864 C C . LEU A 1 108 ? -14.727 0.482 31.219 1 23.77 108 LEU A C 1
ATOM 866 O O . LEU A 1 108 ? -14.086 -0.493 30.828 1 23.77 108 LEU A O 1
ATOM 870 N N . VAL A 1 109 ? -15.312 0.158 32.312 1 23.28 109 VAL A N 1
ATOM 871 C CA . VAL A 1 109 ? -16.25 -0.964 32.219 1 23.28 109 VAL A CA 1
ATOM 872 C C . VAL A 1 109 ? -16.844 -1.035 30.828 1 23.28 109 VAL A C 1
ATOM 874 O O . VAL A 1 109 ? -17.375 -0.047 30.328 1 23.28 109 VAL A O 1
ATOM 877 N N . PRO A 1 110 ? -16.094 -1.663 30.047 1 24.86 110 PRO A N 1
ATOM 878 C CA . PRO A 1 110 ? -16.906 -1.893 28.844 1 24.86 110 PRO A CA 1
ATOM 879 C C . PRO A 1 110 ? -18.391 -2.01 29.156 1 24.86 110 PRO A C 1
ATOM 881 O O . PRO A 1 110 ? -18.797 -2.787 30.016 1 24.86 110 PRO A O 1
ATOM 884 N N . LYS A 1 111 ? -19.031 -0.936 29.312 1 26.03 111 LYS A N 1
ATOM 885 C CA . LYS A 1 111 ? -20.453 -1.294 29.375 1 26.03 111 LYS A CA 1
ATOM 886 C C . LYS A 1 111 ? -20.734 -2.541 28.547 1 26.03 111 LYS A C 1
ATOM 888 O O . LYS A 1 111 ? -20.375 -2.611 27.375 1 26.03 111 LYS A O 1
ATOM 893 N N . SER A 1 112 ? -20.562 -3.666 29.172 1 25 112 SER A N 1
ATOM 894 C CA . SER A 1 112 ? -21.078 -4.934 28.672 1 25 112 SER A CA 1
ATOM 895 C C . SER A 1 112 ? -22.266 -4.715 27.734 1 25 112 SER A C 1
ATOM 897 O O . SER A 1 112 ? -23.312 -4.234 28.156 1 25 112 SER A O 1
ATOM 899 N N . PHE A 1 113 ? -21.906 -4.094 26.766 1 26.48 113 PHE A N 1
ATOM 900 C CA . PHE A 1 113 ? -22.953 -4.195 25.766 1 26.48 113 PHE A CA 1
ATOM 901 C C . PHE A 1 113 ? -23.594 -5.574 25.781 1 26.48 113 PHE A C 1
ATOM 903 O O . PHE A 1 113 ? -23.375 -6.391 24.891 1 26.48 113 PHE A O 1
ATOM 910 N N . THR A 1 114 ? -23.406 -6.289 26.938 1 26 114 THR A N 1
ATOM 911 C CA . THR A 1 114 ? -24.391 -7.348 27.172 1 26 114 THR A CA 1
ATOM 912 C C . THR A 1 114 ? -25.812 -6.809 27.062 1 26 114 THR A C 1
ATOM 914 O O . THR A 1 114 ? -26.75 -7.41 27.578 1 26 114 THR A O 1
ATOM 917 N N . SER A 1 115 ? -25.922 -5.504 27.047 1 26.36 115 SER A N 1
ATOM 918 C CA . SER A 1 115 ? -27.375 -5.422 26.922 1 26.36 115 SER A CA 1
ATOM 919 C C . SER A 1 115 ? -27.906 -6.41 25.891 1 26.36 115 SER A C 1
ATOM 921 O O . SER A 1 115 ? -27.531 -6.336 24.719 1 26.36 115 SER A O 1
ATOM 923 N N . THR A 1 116 ? -28.031 -7.66 26.234 1 27.55 116 THR A N 1
ATOM 924 C CA . THR A 1 116 ? -29.125 -8.492 25.75 1 27.55 116 THR A CA 1
ATOM 925 C C . THR A 1 116 ? -30.312 -7.637 25.344 1 27.55 116 THR A C 1
ATOM 927 O O . THR A 1 116 ? -31.297 -7.539 26.078 1 27.55 116 THR A O 1
ATOM 930 N N . THR A 1 117 ? -30.062 -6.332 25.281 1 26.98 117 THR A N 1
ATOM 931 C CA . THR A 1 117 ? -31.359 -5.855 24.797 1 26.98 117 THR A CA 1
ATOM 932 C C . THR A 1 117 ? -31.984 -6.859 23.828 1 26.98 117 THR A C 1
ATOM 934 O O . THR A 1 117 ? -31.281 -7.445 23 1 26.98 117 THR A O 1
ATOM 937 N N . SER A 1 118 ? -33.062 -7.301 24.234 1 26.77 118 SER A N 1
ATOM 938 C CA . SER A 1 118 ? -34.031 -8.094 23.484 1 26.77 118 SER A CA 1
ATOM 939 C C . SER A 1 118 ? -33.969 -7.801 22 1 26.77 118 SER A C 1
ATOM 941 O O . SER A 1 118 ? -34.188 -6.668 21.562 1 26.77 118 SER A O 1
ATOM 943 N N . LEU A 1 119 ? -32.875 -8.117 21.344 1 31.83 119 LEU A N 1
ATOM 944 C CA . LEU A 1 119 ? -33.125 -8.391 19.922 1 31.83 119 LEU A CA 1
ATOM 945 C C . LEU A 1 119 ? -34.594 -8.531 19.625 1 31.83 119 LEU A C 1
ATOM 947 O O . LEU A 1 119 ? -35.25 -9.477 20.094 1 31.83 119 LEU A O 1
ATOM 951 N N . GLY A 1 120 ? -35.281 -7.516 19.812 1 30.69 120 GLY A N 1
ATOM 952 C CA . GLY A 1 120 ? -36.719 -7.531 19.641 1 30.69 120 GLY A CA 1
ATOM 953 C C . GLY A 1 120 ? -37.188 -8.609 18.688 1 30.69 120 GLY A C 1
ATOM 954 O O . GLY A 1 120 ? -36.562 -8.844 17.641 1 30.69 120 GLY A O 1
ATOM 955 N N . GLN A 1 121 ? -37.688 -9.703 19.109 1 34.19 121 GLN A N 1
ATOM 956 C CA . GLN A 1 121 ? -38.531 -10.711 18.5 1 34.19 121 GLN A CA 1
ATOM 957 C C . GLN A 1 121 ? -39.25 -10.156 17.281 1 34.19 121 GLN A C 1
ATOM 959 O O . GLN A 1 121 ? -39.812 -10.914 16.484 1 34.19 121 GLN A O 1
ATOM 964 N N . ALA A 1 122 ? -39.406 -8.852 17.25 1 36.88 122 ALA A N 1
ATOM 965 C CA . ALA A 1 122 ? -40.438 -8.289 16.375 1 36.88 122 ALA A CA 1
ATOM 966 C C . ALA A 1 122 ? -39.969 -8.258 14.922 1 36.88 122 ALA A C 1
ATOM 968 O O . ALA A 1 122 ? -40.781 -8.172 14 1 36.88 122 ALA A O 1
ATOM 969 N N . ASN A 1 123 ? -38.594 -7.918 14.734 1 45.09 123 ASN A N 1
ATOM 970 C CA . ASN A 1 123 ? -38.438 -7.551 13.328 1 45.09 123 ASN A CA 1
ATOM 971 C C . ASN A 1 123 ? -38.156 -8.766 12.461 1 45.09 123 ASN A C 1
ATOM 973 O O . ASN A 1 123 ? -37.562 -8.641 11.391 1 45.09 123 ASN A O 1
ATOM 977 N N . TYR A 1 124 ? -37.969 -9.828 13.078 1 47.03 124 TYR A N 1
ATOM 978 C CA . TYR A 1 124 ? -38 -11.047 12.281 1 47.03 124 TYR A CA 1
ATOM 979 C C . TYR A 1 124 ? -39.312 -11.156 11.492 1 47.03 124 TYR A C 1
ATOM 981 O O . TYR A 1 124 ? -40.375 -10.945 12.047 1 47.03 124 TYR A O 1
ATOM 989 N N . ASP A 1 125 ? -39.094 -11 10.391 1 52.62 125 ASP A N 1
ATOM 990 C CA . ASP A 1 125 ? -40.281 -11.281 9.57 1 52.62 125 ASP A CA 1
ATOM 991 C C . ASP A 1 125 ? -40.625 -12.773 9.609 1 52.62 125 ASP A C 1
ATOM 993 O O . ASP A 1 125 ? -40.188 -13.539 8.75 1 52.62 125 ASP A O 1
ATOM 997 N N . PRO A 1 126 ? -41.281 -13.188 10.68 1 52.25 126 PRO A N 1
ATOM 998 C CA . PRO A 1 126 ? -41.594 -14.617 10.789 1 52.25 126 PRO A CA 1
ATOM 999 C C . PRO A 1 126 ? -42.344 -15.148 9.57 1 52.25 126 PRO A C 1
ATOM 1001 O O . PRO A 1 126 ? -42.375 -16.359 9.344 1 52.25 126 PRO A O 1
ATOM 1004 N N . PHE A 1 127 ? -42.906 -14.094 8.836 1 55.81 127 PHE A N 1
ATOM 1005 C CA . PHE A 1 127 ? -43.75 -14.523 7.734 1 55.81 127 PHE A CA 1
ATOM 1006 C C . PHE A 1 127 ? -42.969 -14.508 6.418 1 55.81 127 PHE A C 1
ATOM 1008 O O . PHE A 1 127 ? -43.531 -14.766 5.355 1 55.81 127 PHE A O 1
ATOM 1015 N N . ASP A 1 128 ? -41.625 -14.289 6.488 1 59.91 128 ASP A N 1
ATOM 1016 C CA . ASP A 1 128 ? -40.781 -14.328 5.297 1 59.91 128 ASP A CA 1
ATOM 1017 C C . ASP A 1 128 ? -41.344 -13.43 4.195 1 59.91 128 ASP A C 1
ATOM 1019 O O . ASP A 1 128 ? -41.5 -13.875 3.057 1 59.91 128 ASP A O 1
ATOM 1023 N N . THR A 1 129 ? -41.812 -12.266 4.605 1 61.22 129 THR A N 1
ATOM 1024 C CA . THR A 1 129 ? -42.5 -11.352 3.678 1 61.22 129 THR A CA 1
ATOM 1025 C C . THR A 1 129 ? -41.469 -10.492 2.938 1 61.22 129 THR A C 1
ATOM 1027 O O . THR A 1 129 ? -41.812 -9.797 1.98 1 61.22 129 THR A O 1
ATOM 1030 N N . GLY A 1 130 ? -40.312 -10.672 3.248 1 69.75 130 GLY A N 1
ATOM 1031 C CA . GLY A 1 130 ? -39.312 -9.82 2.617 1 69.75 130 GLY A CA 1
ATOM 1032 C C . GLY A 1 130 ? -39 -10.227 1.188 1 69.75 130 GLY A C 1
ATOM 1033 O O . GLY A 1 130 ? -39.5 -11.25 0.705 1 69.75 130 GLY A O 1
ATOM 1034 N N . PRO A 1 131 ? -38.406 -9.281 0.497 1 76.19 131 PRO A N 1
ATOM 1035 C CA . PRO A 1 131 ? -38.094 -9.586 -0.899 1 76.19 131 PRO A CA 1
ATOM 1036 C C . PRO A 1 131 ? -37.125 -10.75 -1.041 1 76.19 131 PRO A C 1
ATOM 1038 O O . PRO A 1 131 ? -37 -11.336 -2.121 1 76.19 131 PRO A O 1
ATOM 1041 N N . VAL A 1 132 ? -36.375 -11.008 0.039 1 80.38 132 VAL A N 1
ATOM 1042 C CA . VAL A 1 132 ? -35.5 -12.164 0.089 1 80.38 132 VAL A CA 1
ATOM 1043 C C . VAL A 1 132 ? -35.969 -13.148 1.155 1 80.38 132 VAL A C 1
ATOM 1045 O O . VAL A 1 132 ? -36.094 -12.781 2.328 1 80.38 132 VAL A O 1
ATOM 1048 N N . SER A 1 133 ? -36.312 -14.273 0.716 1 74.75 133 SER A N 1
ATOM 1049 C CA . SER A 1 133 ? -36.906 -15.258 1.614 1 74.75 133 SER A CA 1
ATOM 1050 C C . SER A 1 133 ? -35.844 -16.047 2.367 1 74.75 133 SER A C 1
ATOM 1052 O O . SER A 1 133 ? -34.719 -16.172 1.9 1 74.75 133 SER A O 1
ATOM 1054 N N . GLY A 1 134 ? -36.188 -16.438 3.594 1 74.38 134 GLY A N 1
ATOM 1055 C CA . GLY A 1 134 ? -35.406 -17.438 4.32 1 74.38 134 GLY A CA 1
ATOM 1056 C C . GLY A 1 134 ? -34.219 -16.844 5.031 1 74.38 134 GLY A C 1
ATOM 1057 O O . GLY A 1 134 ? -33.219 -17.516 5.242 1 74.38 134 GLY A O 1
ATOM 1058 N N . LEU A 1 135 ? -34.312 -15.555 5.344 1 85.38 135 LEU A N 1
ATOM 1059 C CA . LEU A 1 135 ? -33.156 -14.945 6.012 1 85.38 135 LEU A CA 1
ATOM 1060 C C . LEU A 1 135 ? -33.094 -15.375 7.473 1 85.38 135 LEU A C 1
ATOM 1062 O O . LEU A 1 135 ? -34.094 -15.297 8.195 1 85.38 135 LEU A O 1
ATOM 1066 N N . PRO A 1 136 ? -32 -15.922 7.855 1 85.06 136 PRO A N 1
ATOM 1067 C CA . PRO A 1 136 ? -31.844 -16.281 9.266 1 85.06 136 PRO A CA 1
ATOM 1068 C C . PRO A 1 136 ? -31.984 -15.094 10.203 1 85.06 136 PRO A C 1
ATOM 1070 O O . PRO A 1 136 ? -31.734 -13.953 9.805 1 85.06 136 PRO A O 1
ATOM 1073 N N . PRO A 1 137 ? -32.312 -15.297 11.477 1 83.44 137 PRO A N 1
ATOM 1074 C CA . PRO A 1 137 ? -32.594 -14.219 12.43 1 83.44 137 PRO A CA 1
ATOM 1075 C C . PRO A 1 137 ? -31.375 -13.312 12.656 1 83.44 137 PRO A C 1
ATOM 1077 O O . PRO A 1 137 ? -31.547 -12.109 12.906 1 83.44 137 PRO A O 1
ATOM 1080 N N . PHE A 1 138 ? -30.234 -13.852 12.602 1 87.62 138 PHE A N 1
ATOM 1081 C CA . PHE A 1 138 ? -29.062 -13.031 12.906 1 87.62 138 PHE A CA 1
ATOM 1082 C C . PHE A 1 138 ? -28.906 -11.922 11.883 1 87.62 138 PHE A C 1
ATOM 1084 O O . PHE A 1 138 ? -28.281 -10.898 12.164 1 87.62 138 PHE A O 1
ATOM 1091 N N . ILE A 1 139 ? -29.438 -12.062 10.703 1 91.38 139 ILE A N 1
ATOM 1092 C CA . ILE A 1 139 ? -29.344 -11.047 9.656 1 91.38 139 ILE A CA 1
ATOM 1093 C C . ILE A 1 139 ? -30.125 -9.805 10.07 1 91.38 139 ILE A C 1
ATOM 1095 O O . ILE A 1 139 ? -29.688 -8.68 9.836 1 91.38 139 ILE A O 1
ATOM 1099 N N . TYR A 1 140 ? -31.25 -10.023 10.719 1 88.31 140 TYR A N 1
ATOM 1100 C CA . TYR A 1 140 ? -32.062 -8.898 11.156 1 88.31 140 TYR A CA 1
ATOM 1101 C C . TYR A 1 140 ? -31.359 -8.117 12.258 1 88.31 140 TYR A C 1
ATOM 1103 O O . TYR A 1 140 ? -31.438 -6.887 12.305 1 88.31 140 TYR A O 1
ATOM 1111 N N . ASP A 1 141 ? -30.641 -8.828 13.023 1 89.38 141 ASP A N 1
ATOM 1112 C CA . ASP A 1 141 ? -29.891 -8.18 14.102 1 89.38 141 ASP A CA 1
ATOM 1113 C C . ASP A 1 141 ? -28.781 -7.297 13.531 1 89.38 141 ASP A C 1
ATOM 1115 O O . ASP A 1 141 ? -28.562 -6.184 14.016 1 89.38 141 ASP A O 1
ATOM 1119 N N . ILE A 1 142 ? -28.172 -7.855 12.586 1 90.5 142 ILE A N 1
ATOM 1120 C CA . ILE A 1 142 ? -27.031 -7.105 12.047 1 90.5 142 ILE A CA 1
ATOM 1121 C C . ILE A 1 142 ? -27.547 -5.895 11.266 1 90.5 142 ILE A C 1
ATOM 1123 O O . ILE A 1 142 ? -26.938 -4.824 11.297 1 90.5 142 ILE A O 1
ATOM 1127 N N . LEU A 1 143 ? -28.641 -6.023 10.625 1 91.94 143 LEU A N 1
ATOM 1128 C CA . LEU A 1 143 ? -29.234 -4.91 9.898 1 91.94 143 LEU A CA 1
ATOM 1129 C C . LEU A 1 143 ? -29.703 -3.818 10.852 1 91.94 143 LEU A C 1
ATOM 1131 O O . LEU A 1 143 ? -29.469 -2.633 10.617 1 91.94 143 LEU A O 1
ATOM 1135 N N . GLU A 1 144 ? -30.297 -4.246 11.914 1 90.19 144 GLU A N 1
ATOM 1136 C CA . GLU A 1 144 ? -30.781 -3.285 12.898 1 90.19 144 GLU A CA 1
ATOM 1137 C C . GLU A 1 144 ? -29.625 -2.471 13.484 1 90.19 144 GLU A C 1
ATOM 1139 O O . GLU A 1 144 ? -29.734 -1.252 13.633 1 90.19 144 GLU A O 1
ATOM 1144 N N . HIS A 1 145 ? -28.641 -3.137 13.773 1 88.19 145 HIS A N 1
ATOM 1145 C CA . HIS A 1 145 ? -27.469 -2.453 14.305 1 88.19 145 HIS A CA 1
ATOM 1146 C C . HIS A 1 145 ? -26.906 -1.442 13.305 1 88.19 145 HIS A C 1
ATOM 1148 O O . HIS A 1 145 ? -26.531 -0.331 13.68 1 88.19 145 HIS A O 1
ATOM 1154 N N . SER A 1 146 ? -26.828 -1.852 12.125 1 88.75 146 SER A N 1
ATOM 1155 C CA . SER A 1 146 ? -26.328 -0.981 11.07 1 88.75 146 SER A CA 1
ATOM 1156 C C . SER A 1 146 ? -27.203 0.253 10.898 1 88.75 146 SER A C 1
ATOM 1158 O O . SER A 1 146 ? -26.703 1.366 10.742 1 88.75 146 SER A O 1
ATOM 1160 N N . TYR A 1 147 ? -28.531 0.11 11 1 88.38 147 TYR A N 1
ATOM 1161 C CA . TYR A 1 147 ? -29.469 1.205 10.805 1 88.38 147 TYR A CA 1
ATOM 1162 C C . TYR A 1 147 ? -29.406 2.191 11.969 1 88.38 147 TYR A C 1
ATOM 1164 O O . TYR A 1 147 ? -29.469 3.406 11.766 1 88.38 147 TYR A O 1
ATOM 1172 N N . ARG A 1 148 ? -29.172 1.648 13.07 1 85.31 148 ARG A N 1
ATOM 1173 C CA . ARG A 1 148 ? -29.328 2.473 14.266 1 85.31 148 ARG A CA 1
ATOM 1174 C C . ARG A 1 148 ? -28.016 3.133 14.648 1 85.31 148 ARG A C 1
ATOM 1176 O O . ARG A 1 148 ? -28 4.266 15.141 1 85.31 148 ARG A O 1
ATOM 1183 N N . PHE A 1 149 ? -26.984 2.422 14.375 1 83.44 149 PHE A N 1
ATOM 1184 C CA . PHE A 1 149 ? -25.766 2.912 14.992 1 83.44 149 PHE A CA 1
ATOM 1185 C C . PHE A 1 149 ? -24.703 3.213 13.938 1 83.44 149 PHE A C 1
ATOM 1187 O O . PHE A 1 149 ? -23.969 4.195 14.047 1 83.44 149 PHE A O 1
ATOM 1194 N N . VAL A 1 150 ? -24.609 2.469 12.898 1 83.69 150 VAL A N 1
ATOM 1195 C CA . VAL A 1 150 ? -23.469 2.58 12 1 83.69 150 VAL A CA 1
ATOM 1196 C C . VAL A 1 150 ? -23.719 3.688 10.977 1 83.69 150 VAL A C 1
ATOM 1198 O O . VAL A 1 150 ? -22.969 4.652 10.898 1 83.69 150 VAL A O 1
ATOM 1201 N N . TRP A 1 151 ? -24.781 3.688 10.328 1 83.75 151 TRP A N 1
ATOM 1202 C CA . TRP A 1 151 ? -25.016 4.547 9.172 1 83.75 151 TRP A CA 1
ATOM 1203 C C . TRP A 1 151 ? -25.25 5.988 9.602 1 83.75 151 TRP A C 1
ATOM 1205 O O . TRP A 1 151 ? -24.734 6.922 8.969 1 83.75 151 TRP A O 1
ATOM 1215 N N . PRO A 1 152 ? -25.953 6.156 10.648 1 83.88 152 PRO A N 1
ATOM 1216 C CA . PRO A 1 152 ? -26.109 7.551 11.062 1 83.88 152 PRO A CA 1
ATOM 1217 C C . PRO A 1 152 ? -24.781 8.242 11.336 1 83.88 152 PRO A C 1
ATOM 1219 O O . PRO A 1 152 ? -24.609 9.43 11.023 1 83.88 152 PRO A O 1
ATOM 1222 N N . ALA A 1 153 ? -23.875 7.5 11.852 1 83.19 153 ALA A N 1
ATOM 1223 C CA . ALA A 1 153 ? -22.547 8.062 12.133 1 83.19 153 ALA A CA 1
ATOM 1224 C C . ALA A 1 153 ? -21.75 8.258 10.852 1 83.19 153 ALA A C 1
ATOM 1226 O O . ALA A 1 153 ? -21.156 9.32 10.633 1 83.19 153 ALA A O 1
ATOM 1227 N N . VAL A 1 154 ? -21.828 7.34 9.977 1 82.12 154 VAL A N 1
ATOM 1228 C CA . VAL A 1 154 ? -21.031 7.359 8.758 1 82.12 154 VAL A CA 1
ATOM 1229 C C . VAL A 1 154 ? -21.547 8.453 7.82 1 82.12 154 VAL A C 1
ATOM 1231 O O . VAL A 1 154 ? -20.766 9.117 7.137 1 82.12 154 VAL A O 1
ATOM 1234 N N . LEU A 1 155 ? -22.797 8.617 7.836 1 78.38 155 LEU A N 1
ATOM 1235 C CA . LEU A 1 155 ? -23.438 9.586 6.949 1 78.38 155 LEU A CA 1
ATOM 1236 C C . LEU A 1 155 ? -23.375 10.984 7.539 1 78.38 155 LEU A C 1
ATOM 1238 O O . LEU A 1 155 ? -23.734 11.961 6.879 1 78.38 155 LEU A O 1
ATOM 1242 N N . ASN A 1 156 ? -22.766 11.047 8.68 1 79.12 156 ASN A N 1
ATOM 1243 C CA . ASN A 1 156 ? -22.719 12.344 9.359 1 79.12 156 ASN A CA 1
ATOM 1244 C C . ASN A 1 156 ? -24.094 13 9.406 1 79.12 156 ASN A C 1
ATOM 1246 O O . ASN A 1 156 ? -24.234 14.172 9.039 1 79.12 156 ASN A O 1
ATOM 1250 N N . GLN A 1 157 ? -25.062 12.195 9.742 1 76.56 157 GLN A N 1
ATOM 1251 C CA . GLN A 1 157 ? -26.453 12.625 9.641 1 76.56 157 GLN A CA 1
ATOM 1252 C C . GLN A 1 157 ? -26.844 13.5 10.82 1 76.56 157 GLN A C 1
ATOM 1254 O O . GLN A 1 157 ? -26.266 13.375 11.914 1 76.56 157 GLN A O 1
ATOM 1259 N N . ASP A 1 158 ? -27.734 14.375 10.406 1 75.69 158 ASP A N 1
ATOM 1260 C CA . ASP A 1 158 ? -28.359 15.164 11.469 1 75.69 158 ASP A CA 1
ATOM 1261 C C . ASP A 1 158 ? -29.219 14.289 12.367 1 75.69 158 ASP A C 1
ATOM 1263 O O . ASP A 1 158 ? -30.047 13.516 11.883 1 75.69 158 ASP A O 1
ATOM 1267 N N . PRO A 1 159 ? -28.953 14.383 13.625 1 71.62 159 PRO A N 1
ATOM 1268 C CA . PRO A 1 159 ? -29.734 13.562 14.547 1 71.62 159 PRO A CA 1
ATOM 1269 C C . PRO A 1 159 ? -31.234 13.758 14.383 1 71.62 159 PRO A C 1
ATOM 1271 O O . PRO A 1 159 ? -32 12.836 14.641 1 71.62 159 PRO A O 1
ATOM 1274 N N . ILE A 1 160 ? -31.562 14.898 13.898 1 71.81 160 ILE A N 1
ATOM 1275 C CA . ILE A 1 160 ? -32.969 15.203 13.742 1 71.81 160 ILE A CA 1
ATOM 1276 C C . ILE A 1 160 ? -33.562 14.367 12.602 1 71.81 160 ILE A C 1
ATOM 1278 O O . ILE A 1 160 ? -34.688 13.914 12.68 1 71.81 160 ILE A O 1
ATOM 1282 N N . THR A 1 161 ? -32.781 14.047 11.703 1 76.12 161 THR A N 1
ATOM 1283 C CA . THR A 1 161 ? -33.281 13.367 10.516 1 76.12 161 THR A CA 1
ATOM 1284 C C . THR A 1 161 ? -32.875 11.906 10.508 1 76.12 161 THR A C 1
ATOM 1286 O O . THR A 1 161 ? -33.188 11.164 9.578 1 76.12 161 THR A O 1
ATOM 1289 N N . THR A 1 162 ? -32.25 11.5 11.539 1 80.19 162 THR A N 1
ATOM 1290 C CA . THR A 1 162 ? -31.719 10.148 11.594 1 80.19 162 THR A CA 1
ATOM 1291 C C . THR A 1 162 ? -32.812 9.109 11.477 1 80.19 162 THR A C 1
ATOM 1293 O O . THR A 1 162 ? -32.688 8.125 10.742 1 80.19 162 THR A O 1
ATOM 1296 N N . GLU A 1 163 ? -33.906 9.406 12.148 1 79.69 163 GLU A N 1
ATOM 1297 C CA . GLU A 1 163 ? -35 8.453 12.141 1 79.69 163 GLU A CA 1
ATOM 1298 C C . GLU A 1 163 ? -35.656 8.352 10.758 1 79.69 163 GLU A C 1
ATOM 1300 O O . GLU A 1 163 ? -36.031 7.266 10.328 1 79.69 163 GLU A O 1
ATOM 1305 N N . ARG A 1 164 ? -35.719 9.445 10.164 1 81.56 164 ARG A N 1
ATOM 1306 C CA . ARG A 1 164 ? -36.281 9.469 8.82 1 81.56 164 ARG A CA 1
ATOM 1307 C C . ARG A 1 164 ? -35.469 8.625 7.859 1 81.56 164 ARG A C 1
ATOM 1309 O O . ARG A 1 164 ? -36 7.879 7.047 1 81.56 164 ARG A O 1
ATOM 1316 N N . TYR A 1 165 ? -34.25 8.711 7.973 1 82.56 165 TYR A N 1
ATOM 1317 C CA . TYR A 1 165 ? -33.375 7.977 7.066 1 82.56 165 TYR A CA 1
ATOM 1318 C C . TYR A 1 165 ? -33.375 6.488 7.387 1 82.56 165 TYR A C 1
ATOM 1320 O O . TYR A 1 165 ? -33.25 5.652 6.488 1 82.56 165 TYR A O 1
ATOM 1328 N N . GLU A 1 166 ? -33.531 6.238 8.633 1 87.25 166 GLU A N 1
ATOM 1329 C CA . GLU A 1 166 ? -33.688 4.836 9.008 1 87.25 166 GLU A CA 1
ATOM 1330 C C . GLU A 1 166 ? -34.875 4.203 8.328 1 87.25 166 GLU A C 1
ATOM 1332 O O . GLU A 1 166 ? -34.812 3.09 7.809 1 87.25 166 GLU A O 1
ATOM 1337 N N . VAL A 1 167 ? -35.906 4.926 8.297 1 87.12 167 VAL A N 1
ATOM 1338 C CA . VAL A 1 167 ? -37.156 4.453 7.684 1 87.12 167 VAL A CA 1
ATOM 1339 C C . VAL A 1 167 ? -36.938 4.27 6.18 1 87.12 167 VAL A C 1
ATOM 1341 O O . VAL A 1 167 ? -37.406 3.291 5.598 1 87.12 167 VAL A O 1
ATOM 1344 N N . VAL A 1 168 ? -36.281 5.148 5.621 1 85.06 168 VAL A N 1
ATOM 1345 C CA . VAL A 1 168 ? -36.062 5.094 4.184 1 85.06 168 VAL A CA 1
ATOM 1346 C C . VAL A 1 168 ? -35.188 3.869 3.852 1 85.06 168 VAL A C 1
ATOM 1348 O O . VAL A 1 168 ? -35.469 3.156 2.885 1 85.06 168 VAL A O 1
ATOM 1351 N N . ARG A 1 169 ? -34.25 3.613 4.637 1 88 169 ARG A N 1
ATOM 1352 C CA . ARG A 1 169 ? -33.375 2.467 4.406 1 88 169 ARG A CA 1
ATOM 1353 C C . ARG A 1 169 ? -34.156 1.157 4.547 1 88 169 ARG A C 1
ATOM 1355 O O . ARG A 1 169 ? -33.969 0.235 3.748 1 88 169 ARG A O 1
ATOM 1362 N N . ARG A 1 170 ? -35 1.167 5.48 1 89.06 170 ARG A N 1
ATOM 1363 C CA . ARG A 1 170 ? -35.812 -0.019 5.688 1 89.06 170 ARG A CA 1
ATOM 1364 C C . ARG A 1 170 ? -36.781 -0.225 4.523 1 89.06 170 ARG A C 1
ATOM 1366 O O . ARG A 1 170 ? -36.969 -1.354 4.07 1 89.06 170 ARG A O 1
ATOM 1373 N N . ARG A 1 171 ? -37.281 0.828 4.141 1 89.19 171 ARG A N 1
ATOM 1374 C CA . ARG A 1 171 ? -38.188 0.762 3.02 1 89.19 171 ARG A CA 1
ATOM 1375 C C . ARG A 1 171 ? -37.5 0.282 1.754 1 89.19 171 ARG A C 1
ATOM 1377 O O . ARG A 1 171 ? -38.031 -0.57 1.032 1 89.19 171 ARG A O 1
ATOM 1384 N N . ASP A 1 172 ? -36.375 0.812 1.488 1 88.69 172 ASP A N 1
ATOM 1385 C CA . ASP A 1 172 ? -35.594 0.393 0.324 1 88.69 172 ASP A CA 1
ATOM 1386 C C . ASP A 1 172 ? -35.281 -1.102 0.379 1 88.69 172 ASP A C 1
ATOM 1388 O O . ASP A 1 172 ? -35.344 -1.788 -0.644 1 88.69 172 ASP A O 1
ATOM 1392 N N . ALA A 1 173 ? -34.938 -1.538 1.575 1 89.69 173 ALA A N 1
ATOM 1393 C CA . ALA A 1 173 ? -34.625 -2.953 1.765 1 89.69 173 ALA A CA 1
ATOM 1394 C C . ALA A 1 173 ? -35.875 -3.822 1.511 1 89.69 173 ALA A C 1
ATOM 1396 O O . ALA A 1 173 ? -35.75 -4.949 1.025 1 89.69 173 ALA A O 1
ATOM 1397 N N . GLN A 1 174 ? -37 -3.289 1.77 1 87.75 174 GLN A N 1
ATOM 1398 C CA . GLN A 1 174 ? -38.25 -4.043 1.62 1 87.75 174 GLN A CA 1
ATOM 1399 C C . GLN A 1 174 ? -38.719 -4.023 0.174 1 87.75 174 GLN A C 1
ATOM 1401 O O . GLN A 1 174 ? -39.344 -4.98 -0.293 1 87.75 174 GLN A O 1
ATOM 1406 N N . GLU A 1 175 ? -38.406 -3.029 -0.515 1 90.12 175 GLU A N 1
ATOM 1407 C CA . GLU A 1 175 ? -38.938 -2.838 -1.851 1 90.12 175 GLU A CA 1
ATOM 1408 C C . GLU A 1 175 ? -38 -3.359 -2.924 1 90.12 175 GLU A C 1
ATOM 1410 O O . GLU A 1 175 ? -38.438 -3.752 -4.008 1 90.12 175 GLU A O 1
ATOM 1415 N N . ILE A 1 176 ? -36.75 -3.271 -2.676 1 92.5 176 ILE A N 1
ATOM 1416 C CA . ILE A 1 176 ? -35.781 -3.588 -3.707 1 92.5 176 ILE A CA 1
ATOM 1417 C C . ILE A 1 176 ? -34.844 -4.711 -3.223 1 92.5 176 ILE A C 1
ATOM 1419 O O . ILE A 1 176 ? -33.938 -4.469 -2.455 1 92.5 176 ILE A O 1
ATOM 1423 N N . PRO A 1 177 ? -35 -5.824 -3.736 1 92.44 177 PRO A N 1
ATOM 1424 C CA . PRO A 1 177 ? -34.281 -6.996 -3.221 1 92.44 177 PRO A CA 1
ATOM 1425 C C . PRO A 1 177 ? -32.75 -6.832 -3.279 1 92.44 177 PRO A C 1
ATOM 1427 O O . PRO A 1 177 ? -32.062 -7.203 -2.332 1 92.44 177 PRO A O 1
ATOM 1430 N N . PHE A 1 178 ? -32.25 -6.316 -4.402 1 92.94 178 PHE A N 1
ATOM 1431 C CA . PHE A 1 178 ? -30.812 -6.266 -4.504 1 92.94 178 PHE A CA 1
ATOM 1432 C C . PHE A 1 178 ? -30.234 -5.227 -3.547 1 92.94 178 PHE A C 1
ATOM 1434 O O . PHE A 1 178 ? -29.062 -5.301 -3.17 1 92.94 178 PHE A O 1
ATOM 1441 N N . ILE A 1 179 ? -31 -4.27 -3.086 1 94.12 179 ILE A N 1
ATOM 1442 C CA . ILE A 1 179 ? -30.562 -3.33 -2.057 1 94.12 179 ILE A CA 1
ATOM 1443 C C . ILE A 1 179 ? -30.5 -4.043 -0.706 1 94.12 179 ILE A C 1
ATOM 1445 O O . ILE A 1 179 ? -29.578 -3.795 0.087 1 94.12 179 ILE A O 1
ATOM 1449 N N . LEU A 1 180 ? -31.469 -4.852 -0.466 1 94.75 180 LEU A N 1
ATOM 1450 C CA . LEU A 1 180 ? -31.422 -5.625 0.771 1 94.75 180 LEU A CA 1
ATOM 1451 C C . LEU A 1 180 ? -30.172 -6.492 0.831 1 94.75 180 LEU A C 1
ATOM 1453 O O . LEU A 1 180 ? -29.5 -6.543 1.86 1 94.75 180 LEU A O 1
ATOM 1457 N N . HIS A 1 181 ? -29.859 -7.168 -0.293 1 93.88 181 HIS A N 1
ATOM 1458 C CA . HIS A 1 181 ? -28.641 -7.957 -0.358 1 93.88 181 HIS A CA 1
ATOM 1459 C C . HIS A 1 181 ? -27.422 -7.102 -0.043 1 93.88 181 HIS A C 1
ATOM 1461 O O . HIS A 1 181 ? -26.562 -7.504 0.749 1 93.88 181 HIS A O 1
ATOM 1467 N N . ALA A 1 182 ? -27.375 -5.949 -0.625 1 93.75 182 ALA A N 1
ATOM 1468 C CA . ALA A 1 182 ? -26.234 -5.051 -0.437 1 93.75 182 ALA A CA 1
ATOM 1469 C C . ALA A 1 182 ? -26.141 -4.586 1.014 1 93.75 182 ALA A C 1
ATOM 1471 O O . ALA A 1 182 ? -25.031 -4.492 1.569 1 93.75 182 ALA A O 1
ATOM 1472 N N . GLN A 1 183 ? -27.266 -4.316 1.575 1 93.56 183 GLN A N 1
ATOM 1473 C CA . GLN A 1 183 ? -27.281 -3.861 2.963 1 93.56 183 GLN A CA 1
ATOM 1474 C C . GLN A 1 183 ? -26.812 -4.969 3.906 1 93.56 183 GLN A C 1
ATOM 1476 O O . GLN A 1 183 ? -26.156 -4.695 4.91 1 93.56 183 GLN A O 1
ATOM 1481 N N . ILE A 1 184 ? -27.172 -6.145 3.594 1 93 184 ILE A N 1
ATOM 1482 C CA . ILE A 1 184 ? -26.734 -7.277 4.402 1 93 184 ILE A CA 1
ATOM 1483 C C . ILE A 1 184 ? -25.219 -7.418 4.312 1 93 184 ILE A C 1
ATOM 1485 O O . ILE A 1 184 ? -24.547 -7.668 5.316 1 93 184 ILE A O 1
ATOM 1489 N N . VAL A 1 185 ? -24.688 -7.23 3.123 1 89.69 185 VAL A N 1
ATOM 1490 C CA . VAL A 1 185 ? -23.25 -7.305 2.92 1 89.69 185 VAL A CA 1
ATOM 1491 C C . VAL A 1 185 ? -22.547 -6.266 3.795 1 89.69 185 VAL A C 1
ATOM 1493 O O . VAL A 1 185 ? -21.594 -6.59 4.516 1 89.69 185 VAL A O 1
ATOM 1496 N N . ASN A 1 186 ? -23.016 -5.109 3.756 1 90.69 186 ASN A N 1
ATOM 1497 C CA . ASN A 1 186 ? -22.406 -4.016 4.504 1 90.69 186 ASN A CA 1
ATOM 1498 C C . ASN A 1 186 ? -22.531 -4.223 6.012 1 90.69 186 ASN A C 1
ATOM 1500 O O . ASN A 1 186 ? -21.562 -4.051 6.754 1 90.69 186 ASN A O 1
ATOM 1504 N N . ALA A 1 187 ? -23.719 -4.613 6.422 1 90.44 187 ALA A N 1
ATOM 1505 C CA . ALA A 1 187 ? -23.969 -4.859 7.84 1 90.44 187 ALA A CA 1
ATOM 1506 C C . ALA A 1 187 ? -23.125 -6.023 8.352 1 90.44 187 ALA A C 1
ATOM 1508 O O . ALA A 1 187 ? -22.594 -5.977 9.469 1 90.44 187 ALA A O 1
ATOM 1509 N N . GLY A 1 188 ? -23.094 -7.023 7.527 1 87.19 188 GLY A N 1
ATOM 1510 C CA . GLY A 1 188 ? -22.266 -8.164 7.891 1 87.19 188 GLY A CA 1
ATOM 1511 C C . GLY A 1 188 ? -20.797 -7.82 8.008 1 87.19 188 GLY A C 1
ATOM 1512 O O . GLY A 1 188 ? -20.109 -8.305 8.914 1 87.19 188 GLY A O 1
ATOM 1513 N N . GLY A 1 189 ? -20.312 -6.977 7.117 1 83.5 189 GLY A N 1
ATOM 1514 C CA . GLY A 1 189 ? -18.938 -6.512 7.199 1 83.5 189 GLY A CA 1
ATOM 1515 C C . GLY A 1 189 ? -18.641 -5.777 8.492 1 83.5 189 GLY A C 1
ATOM 1516 O O . GLY A 1 189 ? -17.594 -5.996 9.109 1 83.5 189 GLY A O 1
ATOM 1517 N N . HIS A 1 190 ? -19.531 -5 8.891 1 82.94 190 HIS A N 1
ATOM 1518 C CA . HIS A 1 190 ? -19.375 -4.277 10.148 1 82.94 190 HIS A CA 1
ATOM 1519 C C . HIS A 1 190 ? -19.391 -5.23 11.344 1 82.94 190 HIS A C 1
ATOM 1521 O O . HIS A 1 190 ? -18.641 -5.047 12.297 1 82.94 190 HIS A O 1
ATOM 1527 N N . ARG A 1 191 ? -20.219 -6.148 11.258 1 83.69 191 ARG A N 1
ATOM 1528 C CA . ARG A 1 191 ? -20.297 -7.121 12.344 1 83.69 191 ARG A CA 1
ATOM 1529 C C . ARG A 1 191 ? -19.016 -7.922 12.461 1 83.69 191 ARG A C 1
ATOM 1531 O O . ARG A 1 191 ? -18.547 -8.203 13.57 1 83.69 191 ARG A O 1
ATOM 1538 N N . LEU A 1 192 ? -18.5 -8.305 11.375 1 79.88 192 LEU A N 1
ATOM 1539 C CA . LEU A 1 192 ? -17.266 -9.07 11.367 1 79.88 192 LEU A CA 1
ATOM 1540 C C . LEU A 1 192 ? -16.125 -8.281 12.016 1 79.88 192 LEU A C 1
ATOM 1542 O O . LEU A 1 192 ? -15.258 -8.867 12.656 1 79.88 192 LEU A O 1
ATOM 1546 N N . ARG A 1 193 ? -16.203 -7.07 12 1 77.69 193 ARG A N 1
ATOM 1547 C CA . ARG A 1 193 ? -15.188 -6.211 12.586 1 77.69 193 ARG A CA 1
ATOM 1548 C C . ARG A 1 193 ? -15.32 -6.168 14.102 1 77.69 193 ARG A C 1
ATOM 1550 O O . ARG A 1 193 ? -14.312 -6.055 14.812 1 77.69 193 ARG A O 1
ATOM 1557 N N . LEU A 1 194 ? -16.469 -6.219 14.438 1 76.62 194 LEU A N 1
ATOM 1558 C CA . LEU A 1 194 ? -16.719 -6.105 15.875 1 76.62 194 LEU A CA 1
ATOM 1559 C C . LEU A 1 194 ? -16.5 -7.441 16.578 1 76.62 194 LEU A C 1
ATOM 1561 O O . LEU A 1 194 ? -16.281 -7.484 17.781 1 76.62 194 LEU A O 1
ATOM 1565 N N . LEU A 1 195 ? -16.5 -8.445 15.734 1 77.38 195 LEU A N 1
ATOM 1566 C CA . LEU A 1 195 ? -16.328 -9.773 16.328 1 77.38 195 LEU A CA 1
ATOM 1567 C C . LEU A 1 195 ? -14.852 -10.125 16.469 1 77.38 195 LEU A C 1
ATOM 1569 O O . LEU A 1 195 ? -14.07 -9.93 15.531 1 77.38 195 LEU A O 1
ATOM 1573 N N . PRO A 1 196 ? -14.531 -10.617 17.594 1 72.5 196 PRO A N 1
ATOM 1574 C CA . PRO A 1 196 ? -13.156 -11.078 17.75 1 72.5 196 PRO A CA 1
ATOM 1575 C C . PRO A 1 196 ? -12.789 -12.195 16.781 1 72.5 196 PRO A C 1
ATOM 1577 O O . PRO A 1 196 ? -13.672 -12.844 16.219 1 72.5 196 PRO A O 1
ATOM 1580 N N . ALA A 1 197 ? -11.578 -12.5 16.531 1 66.12 197 ALA A N 1
ATOM 1581 C CA . ALA A 1 197 ? -11.062 -13.438 15.531 1 66.12 197 ALA A CA 1
ATOM 1582 C C . ALA A 1 197 ? -11.555 -14.852 15.805 1 66.12 197 ALA A C 1
ATOM 1584 O O . ALA A 1 197 ? -11.828 -15.609 14.867 1 66.12 197 ALA A O 1
ATOM 1585 N N . ASN A 1 198 ? -11.797 -15.219 17.016 1 66.69 198 ASN A N 1
ATOM 1586 C CA . ASN A 1 198 ? -12.141 -16.594 17.328 1 66.69 198 ASN A CA 1
ATOM 1587 C C . ASN A 1 198 ? -13.625 -16.734 17.688 1 66.69 198 ASN A C 1
ATOM 1589 O O . ASN A 1 198 ? -14.039 -17.75 18.25 1 66.69 198 ASN A O 1
ATOM 1593 N N . HIS A 1 199 ? -14.32 -15.766 17.203 1 76.19 199 HIS A N 1
ATOM 1594 C CA . HIS A 1 199 ? -15.734 -15.859 17.531 1 76.19 199 HIS A CA 1
ATOM 1595 C C . HIS A 1 199 ? -16.438 -16.875 16.625 1 76.19 199 HIS A C 1
ATOM 1597 O O . HIS A 1 199 ? -16.219 -16.891 15.422 1 76.19 199 HIS A O 1
ATOM 1603 N N . GLN A 1 200 ? -17.234 -17.672 17.141 1 74.44 200 GLN A N 1
ATOM 1604 C CA . GLN A 1 200 ? -17.875 -18.797 16.469 1 74.44 200 GLN A CA 1
ATOM 1605 C C . GLN A 1 200 ? -18.797 -18.312 15.344 1 74.44 200 GLN A C 1
ATOM 1607 O O . GLN A 1 200 ? -18.984 -19 14.344 1 74.44 200 GLN A O 1
ATOM 1612 N N . SER A 1 201 ? -19.344 -17.078 15.477 1 79.31 201 SER A N 1
ATOM 1613 C CA . SER A 1 201 ? -20.328 -16.578 14.508 1 79.31 201 SER A CA 1
ATOM 1614 C C . SER A 1 201 ? -19.625 -15.969 13.289 1 79.31 201 SER A C 1
ATOM 1616 O O . SER A 1 201 ? -20.297 -15.594 12.32 1 79.31 201 SER A O 1
ATOM 1618 N N . ARG A 1 202 ? -18.422 -15.883 13.297 1 79.81 202 ARG A N 1
ATOM 1619 C CA . ARG A 1 202 ? -17.703 -15.203 12.234 1 79.81 202 ARG A CA 1
ATOM 1620 C C . ARG A 1 202 ? -17.859 -15.938 10.906 1 79.81 202 ARG A C 1
ATOM 1622 O O . ARG A 1 202 ? -18.078 -15.312 9.867 1 79.81 202 ARG A O 1
ATOM 1629 N N . SER A 1 203 ? -17.75 -17.203 11.023 1 73.94 203 SER A N 1
ATOM 1630 C CA . SER A 1 203 ? -17.844 -17.984 9.797 1 73.94 203 SER A CA 1
ATOM 1631 C C . SER A 1 203 ? -19.234 -17.844 9.164 1 73.94 203 SER A C 1
ATOM 1633 O O . SER A 1 203 ? -19.359 -17.719 7.945 1 73.94 203 SER A O 1
ATOM 1635 N N . LEU A 1 204 ? -20.219 -17.859 9.977 1 81 204 LEU A N 1
ATOM 1636 C CA . LEU A 1 204 ? -21.594 -17.734 9.5 1 81 204 LEU A CA 1
ATOM 1637 C C . LEU A 1 204 ? -21.828 -16.375 8.852 1 81 204 LEU A C 1
ATOM 1639 O O . LEU A 1 204 ? -22.422 -16.281 7.773 1 81 204 LEU A O 1
ATOM 1643 N N . VAL A 1 205 ? -21.344 -15.375 9.469 1 84.69 205 VAL A N 1
ATOM 1644 C CA . VAL A 1 205 ? -21.516 -14.016 8.961 1 84.69 205 VAL A CA 1
ATOM 1645 C C . VAL A 1 205 ? -20.719 -13.844 7.668 1 84.69 205 VAL A C 1
ATOM 1647 O O . VAL A 1 205 ? -21.219 -13.242 6.711 1 84.69 205 VAL A O 1
ATOM 1650 N N . ALA A 1 206 ? -19.609 -14.391 7.656 1 79 206 ALA A N 1
ATOM 1651 C CA . ALA A 1 206 ? -18.766 -14.289 6.465 1 79 206 ALA A CA 1
ATOM 1652 C C . ALA A 1 206 ? -19.422 -14.969 5.27 1 79 206 ALA A C 1
ATOM 1654 O O . ALA A 1 206 ? -19.359 -14.453 4.148 1 79 206 ALA A O 1
ATOM 1655 N N . ARG A 1 207 ? -20.031 -16.016 5.477 1 77.56 207 ARG A N 1
ATOM 1656 C CA . ARG A 1 207 ? -20.734 -16.734 4.414 1 77.56 207 ARG A CA 1
ATOM 1657 C C . ARG A 1 207 ? -21.922 -15.922 3.893 1 77.56 207 ARG A C 1
ATOM 1659 O O . ARG A 1 207 ? -22.156 -15.875 2.686 1 77.56 207 ARG A O 1
ATOM 1666 N N . ALA A 1 208 ? -22.594 -15.406 4.797 1 84.56 208 ALA A N 1
ATOM 1667 C CA . ALA A 1 208 ? -23.734 -14.57 4.414 1 84.56 208 ALA A CA 1
ATOM 1668 C C . ALA A 1 208 ? -23.266 -13.383 3.57 1 84.56 208 ALA A C 1
ATOM 1670 O O . ALA A 1 208 ? -23.906 -13.055 2.559 1 84.56 208 ALA A O 1
ATOM 1671 N N . VAL A 1 209 ? -22.172 -12.789 3.969 1 85.56 209 VAL A N 1
ATOM 1672 C CA . VAL A 1 209 ? -21.641 -11.625 3.262 1 85.56 209 VAL A CA 1
ATOM 1673 C C . VAL A 1 209 ? -21.266 -12.016 1.834 1 85.56 209 VAL A C 1
ATOM 1675 O O . VAL A 1 209 ? -21.625 -11.328 0.878 1 85.56 209 VAL A O 1
ATOM 1678 N N . SER A 1 210 ? -20.641 -13.102 1.708 1 77.44 210 SER A N 1
ATOM 1679 C CA . SER A 1 210 ? -20.219 -13.562 0.392 1 77.44 210 SER A CA 1
ATOM 1680 C C . SER A 1 210 ? -21.406 -13.891 -0.5 1 77.44 210 SER A C 1
ATOM 1682 O O . SER A 1 210 ? -21.422 -13.531 -1.678 1 77.44 210 SER A O 1
ATOM 1684 N N . TYR A 1 211 ? -22.359 -14.547 0.048 1 81.06 211 TYR A N 1
ATOM 1685 C CA . TYR A 1 211 ? -23.562 -14.93 -0.694 1 81.06 211 TYR A CA 1
ATOM 1686 C C . TYR A 1 211 ? -24.312 -13.703 -1.181 1 81.06 211 TYR A C 1
ATOM 1688 O O . TYR A 1 211 ? -24.672 -13.617 -2.357 1 81.06 211 TYR A O 1
ATOM 1696 N N . HIS A 1 212 ? -24.531 -12.875 -0.275 1 89.5 212 HIS A N 1
ATOM 1697 C CA . HIS A 1 212 ? -25.344 -11.719 -0.609 1 89.5 212 HIS A CA 1
ATOM 1698 C C . HIS A 1 212 ? -24.578 -10.742 -1.492 1 89.5 212 HIS A C 1
ATOM 1700 O O . HIS A 1 212 ? -25.172 -9.992 -2.266 1 89.5 212 HIS A O 1
ATOM 1706 N N . GLU A 1 213 ? -23.266 -10.68 -1.35 1 86.56 213 GLU A N 1
ATOM 1707 C CA . GLU A 1 213 ? -22.453 -9.875 -2.264 1 86.56 213 GLU A CA 1
ATOM 1708 C C . GLU A 1 213 ? -22.609 -10.352 -3.703 1 86.56 213 GLU A C 1
ATOM 1710 O O . GLU A 1 213 ? -22.844 -9.547 -4.609 1 86.56 213 GLU A O 1
ATOM 1715 N N . ARG A 1 214 ? -22.531 -11.578 -3.9 1 81.56 214 ARG A N 1
ATOM 1716 C CA . ARG A 1 214 ? -22.703 -12.141 -5.234 1 81.56 214 ARG A CA 1
ATOM 1717 C C . ARG A 1 214 ? -24.094 -11.836 -5.789 1 81.56 214 ARG A C 1
ATOM 1719 O O . ARG A 1 214 ? -24.219 -11.422 -6.945 1 81.56 214 ARG A O 1
ATOM 1726 N N . LYS A 1 215 ? -25.062 -12.062 -4.941 1 87.88 215 LYS A N 1
ATOM 1727 C CA . LYS A 1 215 ? -26.438 -11.82 -5.375 1 87.88 215 LYS A CA 1
ATOM 1728 C C . LYS A 1 215 ? -26.641 -10.359 -5.77 1 87.88 215 LYS A C 1
ATOM 1730 O O . LYS A 1 215 ? -27.359 -10.062 -6.719 1 87.88 215 LYS A O 1
ATOM 1735 N N . THR A 1 216 ? -25.984 -9.508 -5.012 1 91 216 THR A N 1
ATOM 1736 C CA . THR A 1 216 ? -26.078 -8.086 -5.336 1 91 216 THR A CA 1
ATOM 1737 C C . THR A 1 216 ? -25.438 -7.801 -6.691 1 91 216 THR A C 1
ATOM 1739 O O . THR A 1 216 ? -26.062 -7.16 -7.547 1 91 216 THR A O 1
ATOM 1742 N N . LEU A 1 217 ? -24.312 -8.25 -6.898 1 86.25 217 LEU A N 1
ATOM 1743 C CA . LEU A 1 217 ? -23.562 -7.945 -8.109 1 86.25 217 LEU A CA 1
ATOM 1744 C C . LEU A 1 217 ? -24.219 -8.578 -9.328 1 86.25 217 LEU A C 1
ATOM 1746 O O . LEU A 1 217 ? -24.266 -7.965 -10.398 1 86.25 217 LEU A O 1
ATOM 1750 N N . GLU A 1 218 ? -24.75 -9.734 -9.172 1 85.88 218 GLU A N 1
ATOM 1751 C CA . GLU A 1 218 ? -25.484 -10.391 -10.25 1 85.88 218 GLU A CA 1
ATOM 1752 C C . GLU A 1 218 ? -26.719 -9.586 -10.648 1 85.88 218 GLU A C 1
ATOM 1754 O O . GLU A 1 218 ? -26.969 -9.375 -11.828 1 85.88 218 GLU A O 1
ATOM 1759 N N . ALA A 1 219 ? -27.406 -9.25 -9.594 1 89.69 219 ALA A N 1
ATOM 1760 C CA . ALA A 1 219 ? -28.625 -8.477 -9.844 1 89.69 219 ALA A CA 1
ATOM 1761 C C . ALA A 1 219 ? -28.297 -7.16 -10.547 1 89.69 219 ALA A C 1
ATOM 1763 O O . ALA A 1 219 ? -28.969 -6.777 -11.508 1 89.69 219 ALA A O 1
ATOM 1764 N N . VAL A 1 220 ? -27.281 -6.508 -10.078 1 90 220 VAL A N 1
ATOM 1765 C CA . VAL A 1 220 ? -26.891 -5.227 -10.656 1 90 220 VAL A CA 1
ATOM 1766 C C . VAL A 1 220 ? -26.438 -5.438 -12.102 1 90 220 VAL A C 1
ATOM 1768 O O . VAL A 1 220 ? -26.828 -4.684 -13 1 90 220 VAL A O 1
ATOM 1771 N N . ALA A 1 221 ? -25.656 -6.383 -12.344 1 84.38 221 ALA A N 1
ATOM 1772 C CA . ALA A 1 221 ? -25.172 -6.672 -13.688 1 84.38 221 ALA A CA 1
ATOM 1773 C C . ALA A 1 221 ? -26.344 -6.969 -14.633 1 84.38 221 ALA A C 1
ATOM 1775 O O . ALA A 1 221 ? -26.375 -6.477 -15.766 1 84.38 221 ALA A O 1
ATOM 1776 N N . ASP A 1 222 ? -27.25 -7.762 -14.156 1 86.62 222 ASP A N 1
ATOM 1777 C CA . ASP A 1 222 ? -28.422 -8.125 -14.945 1 86.62 222 ASP A CA 1
ATOM 1778 C C . ASP A 1 222 ? -29.25 -6.898 -15.297 1 86.62 222 ASP A C 1
ATOM 1780 O O . ASP A 1 222 ? -29.719 -6.758 -16.422 1 86.62 222 ASP A O 1
ATOM 1784 N N . ILE A 1 223 ? -29.391 -6.066 -14.352 1 89 223 ILE A N 1
ATOM 1785 C CA . ILE A 1 223 ? -30.203 -4.871 -14.547 1 89 223 ILE A CA 1
ATOM 1786 C C . ILE A 1 223 ? -29.516 -3.945 -15.555 1 89 223 ILE A C 1
ATOM 1788 O O . ILE A 1 223 ? -30.172 -3.414 -16.453 1 89 223 ILE A O 1
ATOM 1792 N N . VAL A 1 224 ? -28.266 -3.752 -15.445 1 84.62 224 VAL A N 1
ATOM 1793 C CA . VAL A 1 224 ? -27.516 -2.848 -16.312 1 84.62 224 VAL A CA 1
ATOM 1794 C C . VAL A 1 224 ? -27.5 -3.391 -17.734 1 84.62 224 VAL A C 1
ATOM 1796 O O . VAL A 1 224 ? -27.562 -2.621 -18.703 1 84.62 224 VAL A O 1
ATOM 1799 N N . GLN A 1 225 ? -27.453 -4.676 -17.844 1 82.56 225 GLN A N 1
ATOM 1800 C CA . GLN A 1 225 ? -27.406 -5.297 -19.156 1 82.56 225 GLN A CA 1
ATOM 1801 C C . GLN A 1 225 ? -28.766 -5.281 -19.828 1 82.56 225 GLN A C 1
ATOM 1803 O O . GLN A 1 225 ? -28.875 -5.047 -21.031 1 82.56 225 GLN A O 1
ATOM 1808 N N . LYS A 1 226 ? -29.75 -5.504 -19.094 1 85.06 226 LYS A N 1
ATOM 1809 C CA . LYS A 1 226 ? -31.078 -5.723 -19.656 1 85.06 226 LYS A CA 1
ATOM 1810 C C . LYS A 1 226 ? -31.844 -4.41 -19.766 1 85.06 226 LYS A C 1
ATOM 1812 O O . LYS A 1 226 ? -32.75 -4.277 -20.609 1 85.06 226 LYS A O 1
ATOM 1817 N N . ASN A 1 227 ? -31.578 -3.535 -18.922 1 85.88 227 ASN A N 1
ATOM 1818 C CA . ASN A 1 227 ? -32.375 -2.305 -18.859 1 85.88 227 ASN A CA 1
ATOM 1819 C C . ASN A 1 227 ? -31.641 -1.144 -19.531 1 85.88 227 ASN A C 1
ATOM 1821 O O . ASN A 1 227 ? -30.562 -0.744 -19.094 1 85.88 227 ASN A O 1
ATOM 1825 N N . PRO A 1 228 ? -32.156 -0.569 -20.547 1 82.88 228 PRO A N 1
ATOM 1826 C CA . PRO A 1 228 ? -31.531 0.583 -21.203 1 82.88 228 PRO A CA 1
ATOM 1827 C C . PRO A 1 228 ? -31.438 1.805 -20.297 1 82.88 228 PRO A C 1
ATOM 1829 O O . PRO A 1 228 ? -30.578 2.668 -20.5 1 82.88 228 PRO A O 1
ATOM 1832 N N . MET A 1 229 ? -32.406 1.855 -19.359 1 86.56 229 MET A N 1
ATOM 1833 C CA . MET A 1 229 ? -32.344 2.932 -18.375 1 86.56 229 MET A CA 1
ATOM 1834 C C . MET A 1 229 ? -32.312 2.371 -16.953 1 86.56 229 MET A C 1
ATOM 1836 O O . MET A 1 229 ? -33.344 2.416 -16.25 1 86.56 229 MET A O 1
ATOM 1840 N N . PRO A 1 230 ? -31.266 1.939 -16.562 1 88.62 230 PRO A N 1
ATOM 1841 C CA . PRO A 1 230 ? -31.172 1.312 -15.242 1 88.62 230 PRO A CA 1
ATOM 1842 C C . PRO A 1 230 ? -31.453 2.287 -14.102 1 88.62 230 PRO A C 1
ATOM 1844 O O . PRO A 1 230 ? -31.203 3.488 -14.234 1 88.62 230 PRO A O 1
ATOM 1847 N N . PRO A 1 231 ? -32.125 1.835 -13.039 1 92.19 231 PRO A N 1
ATOM 1848 C CA . PRO A 1 231 ? -32.312 2.678 -11.852 1 92.19 231 PRO A CA 1
ATOM 1849 C C . PRO A 1 231 ? -30.984 3.002 -11.164 1 92.19 231 PRO A C 1
ATOM 1851 O O . PRO A 1 231 ? -30.656 2.408 -10.133 1 92.19 231 PRO A O 1
ATOM 1854 N N . TRP A 1 232 ? -30.375 4.016 -11.555 1 89.69 232 TRP A N 1
ATOM 1855 C CA . TRP A 1 232 ? -29 4.328 -11.172 1 89.69 232 TRP A CA 1
ATOM 1856 C C . TRP A 1 232 ? -28.906 4.656 -9.688 1 89.69 232 TRP A C 1
ATOM 1858 O O . TRP A 1 232 ? -27.906 4.355 -9.039 1 89.69 232 TRP A O 1
ATOM 1868 N N . LYS A 1 233 ? -29.906 5.234 -9.156 1 90.56 233 LYS A N 1
ATOM 1869 C CA . LYS A 1 233 ? -29.906 5.559 -7.734 1 90.56 233 LYS A CA 1
ATOM 1870 C C . LYS A 1 233 ? -29.703 4.305 -6.887 1 90.56 233 LYS A C 1
ATOM 1872 O O . LYS A 1 233 ? -28.812 4.27 -6.027 1 90.56 233 LYS A O 1
ATOM 1877 N N . SER A 1 234 ? -30.484 3.354 -7.207 1 92.12 234 SER A N 1
ATOM 1878 C CA . SER A 1 234 ? -30.438 2.107 -6.449 1 92.12 234 SER A CA 1
ATOM 1879 C C . SER A 1 234 ? -29.156 1.338 -6.75 1 92.12 234 SER A C 1
ATOM 1881 O O . SER A 1 234 ? -28.578 0.706 -5.863 1 92.12 234 SER A O 1
ATOM 1883 N N . ILE A 1 235 ? -28.734 1.435 -7.949 1 92.31 235 ILE A N 1
ATOM 1884 C CA . ILE A 1 235 ? -27.531 0.713 -8.359 1 92.31 235 ILE A CA 1
ATOM 1885 C C . ILE A 1 235 ? -26.312 1.309 -7.668 1 92.31 235 ILE A C 1
ATOM 1887 O O . ILE A 1 235 ? -25.5 0.578 -7.105 1 92.31 235 ILE A O 1
ATOM 1891 N N . ILE A 1 236 ? -26.219 2.584 -7.629 1 91.06 236 ILE A N 1
ATOM 1892 C CA . ILE A 1 236 ? -25.078 3.266 -7.016 1 91.06 236 ILE A CA 1
ATOM 1893 C C . ILE A 1 236 ? -25.078 3.012 -5.512 1 91.06 236 ILE A C 1
ATOM 1895 O O . ILE A 1 236 ? -24.031 2.777 -4.918 1 91.06 236 ILE A O 1
ATOM 1899 N N . LEU A 1 237 ? -26.219 3.047 -4.953 1 91 237 LEU A N 1
ATOM 1900 C CA . LEU A 1 237 ? -26.312 2.762 -3.525 1 91 237 LEU A CA 1
ATOM 1901 C C . LEU A 1 237 ? -25.844 1.343 -3.225 1 91 237 LEU A C 1
ATOM 1903 O O . LEU A 1 237 ? -25.078 1.122 -2.281 1 91 237 LEU A O 1
ATOM 1907 N N . ALA A 1 238 ? -26.297 0.427 -4.008 1 92.5 238 ALA A N 1
ATOM 1908 C CA . ALA A 1 238 ? -25.922 -0.97 -3.818 1 92.5 238 ALA A CA 1
ATOM 1909 C C . ALA A 1 238 ? -24.406 -1.15 -3.959 1 92.5 238 ALA A C 1
ATOM 1911 O O . ALA A 1 238 ? -23.781 -1.837 -3.148 1 92.5 238 ALA A O 1
ATOM 1912 N N . LEU A 1 239 ? -23.875 -0.521 -4.945 1 90.12 239 LEU A N 1
ATOM 1913 C CA . LEU A 1 239 ? -22.438 -0.641 -5.191 1 90.12 239 LEU A CA 1
ATOM 1914 C C . LEU A 1 239 ? -21.641 0.022 -4.078 1 90.12 239 LEU A C 1
ATOM 1916 O O . LEU A 1 239 ? -20.578 -0.474 -3.693 1 90.12 239 LEU A O 1
ATOM 1920 N N . LEU A 1 240 ? -22.094 1.085 -3.605 1 88.88 240 LEU A N 1
ATOM 1921 C CA . LEU A 1 240 ? -21.438 1.74 -2.479 1 88.88 240 LEU A CA 1
ATOM 1922 C C . LEU A 1 240 ? -21.391 0.816 -1.266 1 88.88 240 LEU A C 1
ATOM 1924 O O . LEU A 1 240 ? -20.359 0.699 -0.61 1 88.88 240 LEU A O 1
ATOM 1928 N N . LEU A 1 241 ? -22.453 0.163 -1.006 1 89.19 241 LEU A N 1
ATOM 1929 C CA . LEU A 1 241 ? -22.578 -0.693 0.169 1 89.19 241 LEU A CA 1
ATOM 1930 C C . LEU A 1 241 ? -21.672 -1.918 0.05 1 89.19 241 LEU A C 1
ATOM 1932 O O . LEU A 1 241 ? -21.109 -2.375 1.044 1 89.19 241 LEU A O 1
ATOM 1936 N N . VAL A 1 242 ? -21.469 -2.365 -1.12 1 86.81 242 VAL A N 1
ATOM 1937 C CA . VAL A 1 242 ? -20.688 -3.582 -1.324 1 86.81 242 VAL A CA 1
ATOM 1938 C C . VAL A 1 242 ? -19.203 -3.236 -1.379 1 86.81 242 VAL A C 1
ATOM 1940 O O . VAL A 1 242 ? -18.359 -4.027 -0.948 1 86.81 242 VAL A O 1
ATOM 1943 N N . THR A 1 243 ? -18.922 -2.115 -1.934 1 82.38 243 THR A N 1
ATOM 1944 C CA . THR A 1 243 ? -17.531 -1.742 -2.154 1 82.38 243 THR A CA 1
ATOM 1945 C C . THR A 1 243 ? -16.891 -1.259 -0.856 1 82.38 243 THR A C 1
ATOM 1947 O O . THR A 1 243 ? -15.719 -1.525 -0.602 1 82.38 243 THR A O 1
ATOM 1950 N N . TRP A 1 244 ? -17.578 -0.602 -0.159 1 73.75 244 TRP A N 1
ATOM 1951 C CA . TRP A 1 244 ? -16.984 -0.002 1.026 1 73.75 244 TRP A CA 1
ATOM 1952 C C . TRP A 1 244 ? -17.234 -0.857 2.262 1 73.75 244 TRP A C 1
ATOM 1954 O O . TRP A 1 244 ? -18.25 -0.668 2.955 1 73.75 244 TRP A O 1
ATOM 1964 N N . PRO A 1 245 ? -16.734 -2.098 2.277 1 63.19 245 PRO A N 1
ATOM 1965 C CA . PRO A 1 245 ? -17.078 -2.85 3.486 1 63.19 245 PRO A CA 1
ATOM 1966 C C . PRO A 1 245 ? -16.266 -2.416 4.703 1 63.19 245 PRO A C 1
ATOM 1968 O O . PRO A 1 245 ? -15.273 -1.696 4.562 1 63.19 245 PRO A O 1
ATOM 1971 N N . ALA A 1 246 ? -16.703 -3.021 5.797 1 61.69 246 ALA A N 1
ATOM 1972 C CA . ALA A 1 246 ? -16.062 -2.783 7.082 1 61.69 246 ALA A CA 1
ATOM 1973 C C . ALA A 1 246 ? -14.688 -3.449 7.133 1 61.69 246 ALA A C 1
ATOM 1975 O O . ALA A 1 246 ? -14.43 -4.418 6.41 1 61.69 246 ALA A O 1
ATOM 1976 N N . GLY A 1 247 ? -13.555 -2.816 7.613 1 62.44 247 GLY A N 1
ATOM 1977 C CA . GLY A 1 247 ? -12.211 -3.338 7.828 1 62.44 247 GLY A CA 1
ATOM 1978 C C . GLY A 1 247 ? -12.172 -4.496 8.805 1 62.44 247 GLY A C 1
ATOM 1979 O O . GLY A 1 247 ? -13.219 -4.965 9.266 1 62.44 247 GLY A O 1
ATOM 1980 N N . THR A 1 248 ? -11.008 -5.176 8.906 1 60.44 248 THR A N 1
ATOM 1981 C CA . THR A 1 248 ? -10.805 -6.285 9.836 1 60.44 248 THR A CA 1
ATOM 1982 C C . THR A 1 248 ? -10.469 -5.766 11.234 1 60.44 248 THR A C 1
ATOM 1984 O O . THR A 1 248 ? -9.984 -4.645 11.383 1 60.44 248 THR A O 1
ATOM 1987 N N . HIS A 1 249 ? -10.883 -6.57 12.18 1 59.28 249 HIS A N 1
ATOM 1988 C CA . HIS A 1 249 ? -10.656 -6.234 13.578 1 59.28 249 HIS A CA 1
ATOM 1989 C C . HIS A 1 249 ? -9.164 -6.168 13.898 1 59.28 249 HIS A C 1
ATOM 1991 O O . HIS A 1 249 ? -8.391 -7.023 13.453 1 59.28 249 HIS A O 1
ATOM 1997 N N . GLU A 1 250 ? -8.711 -4.996 14.438 1 60.16 250 GLU A N 1
ATOM 1998 C CA . GLU A 1 250 ? -7.336 -4.867 14.914 1 60.16 250 GLU A CA 1
ATOM 1999 C C . GLU A 1 250 ? -7.262 -5.012 16.438 1 60.16 250 GLU A C 1
ATOM 2001 O O . GLU A 1 250 ? -7.961 -4.312 17.156 1 60.16 250 GLU A O 1
ATOM 2006 N N . GLU A 1 251 ? -6.613 -6.012 16.828 1 60 251 GLU A N 1
ATOM 2007 C CA . GLU A 1 251 ? -6.531 -6.23 18.266 1 60 251 GLU A CA 1
ATOM 2008 C C . GLU A 1 251 ? -5.324 -5.516 18.875 1 60 251 GLU A C 1
ATOM 2010 O O . GLU A 1 251 ? -5.301 -5.23 20.078 1 60 251 GLU A O 1
ATOM 2015 N N . GLU A 1 252 ? -4.469 -5.008 18.109 1 61.41 252 GLU A N 1
ATOM 2016 C CA . GLU A 1 252 ? -3.238 -4.555 18.75 1 61.41 252 GLU A CA 1
ATOM 2017 C C . GLU A 1 252 ? -3.373 -3.117 19.25 1 61.41 252 GLU A C 1
ATOM 2019 O O . GLU A 1 252 ? -3.99 -2.279 18.578 1 61.41 252 GLU A O 1
ATOM 2024 N N . PRO A 1 253 ? -2.898 -2.98 20.531 1 67.56 253 PRO A N 1
ATOM 2025 C CA . PRO A 1 253 ? -2.916 -1.611 21.047 1 67.56 253 PRO A CA 1
ATOM 2026 C C . PRO A 1 253 ? -2.129 -0.638 20.172 1 67.56 253 PRO A C 1
ATOM 2028 O O . PRO A 1 253 ? -1.136 -1.025 19.562 1 67.56 253 PRO A O 1
ATOM 2031 N N . SER A 1 254 ? -2.604 0.619 20.188 1 73.38 254 SER A N 1
ATOM 2032 C CA . SER A 1 254 ? -1.959 1.634 19.359 1 73.38 254 SER A CA 1
ATOM 2033 C C . SER A 1 254 ? -0.682 2.15 20.016 1 73.38 254 SER A C 1
ATOM 2035 O O . SER A 1 254 ? -0.656 2.402 21.219 1 73.38 254 SER A O 1
ATOM 2037 N N . ARG A 1 255 ? 0.327 2.271 19.312 1 77.12 255 ARG A N 1
ATOM 2038 C CA . ARG A 1 255 ? 1.583 2.869 19.75 1 77.12 255 ARG A CA 1
ATOM 2039 C C . ARG A 1 255 ? 1.477 4.387 19.812 1 77.12 255 ARG A C 1
ATOM 2041 O O . ARG A 1 255 ? 2.316 5.055 20.422 1 77.12 255 ARG A O 1
ATOM 2048 N N . TYR A 1 256 ? 0.429 4.863 19.25 1 80.88 256 TYR A N 1
ATOM 2049 C CA . TYR A 1 256 ? 0.268 6.309 19.141 1 80.88 256 TYR A CA 1
ATOM 2050 C C . TYR A 1 256 ? -0.884 6.793 20.016 1 80.88 256 TYR A C 1
ATOM 2052 O O . TYR A 1 256 ? -1.777 6.016 20.359 1 80.88 256 TYR A O 1
ATOM 2060 N N . PRO A 1 257 ? -0.779 8.047 20.422 1 80.19 257 PRO A N 1
ATOM 2061 C CA . PRO A 1 257 ? -1.943 8.602 21.109 1 80.19 257 PRO A CA 1
ATOM 2062 C C . PRO A 1 257 ? -3.219 8.531 20.281 1 80.19 257 PRO A C 1
ATOM 2064 O O . PRO A 1 257 ? -3.172 8.727 19.062 1 80.19 257 PRO A O 1
ATOM 2067 N N . VAL A 1 258 ? -4.266 8.234 21 1 84.44 258 VAL A N 1
ATOM 2068 C CA . VAL A 1 258 ? -5.52 8.078 20.266 1 84.44 258 VAL A CA 1
ATOM 2069 C C . VAL A 1 258 ? -6.332 9.367 20.359 1 84.44 258 VAL A C 1
ATOM 2071 O O . VAL A 1 258 ? -6.637 9.836 21.469 1 84.44 258 VAL A O 1
ATOM 2074 N N . SER A 1 259 ? -6.574 9.914 19.25 1 92.31 259 SER A N 1
ATOM 2075 C CA . SER A 1 259 ? -7.422 11.094 19.172 1 92.31 259 SER A CA 1
ATOM 2076 C C . SER A 1 259 ? -8.898 10.734 19.297 1 92.31 259 SER A C 1
ATOM 2078 O O . SER A 1 259 ? -9.336 9.695 18.797 1 92.31 259 SER A O 1
ATOM 2080 N N . PRO A 1 260 ? -9.648 11.555 19.953 1 90.94 260 PRO A N 1
ATOM 2081 C CA . PRO A 1 260 ? -11.094 11.328 20 1 90.94 260 PRO A CA 1
ATOM 2082 C C . PRO A 1 260 ? -11.75 11.344 18.625 1 90.94 260 PRO A C 1
ATOM 2084 O O . PRO A 1 260 ? -12.844 10.805 18.438 1 90.94 260 PRO A O 1
ATOM 2087 N N . MET A 1 261 ? -11.125 11.945 17.703 1 93.81 261 MET A N 1
ATOM 2088 C CA . MET A 1 261 ? -11.656 12.031 16.344 1 93.81 261 MET A CA 1
ATOM 2089 C C . MET A 1 261 ? -11.633 10.664 15.664 1 93.81 261 MET A C 1
ATOM 2091 O O . MET A 1 261 ? -12.266 10.477 14.617 1 93.81 261 MET A O 1
ATOM 2095 N N . ALA A 1 262 ? -10.961 9.68 16.203 1 90 262 ALA A N 1
ATOM 2096 C CA . ALA A 1 262 ? -10.914 8.328 15.656 1 90 262 ALA A CA 1
ATOM 2097 C C . ALA A 1 262 ? -12.305 7.695 15.625 1 90 262 ALA A C 1
ATOM 2099 O O . ALA A 1 262 ? -12.609 6.891 14.742 1 90 262 ALA A O 1
ATOM 2100 N N . LYS A 1 263 ? -13.141 8.117 16.516 1 87.69 263 LYS A N 1
ATOM 2101 C CA . LYS A 1 263 ? -14.477 7.527 16.625 1 87.69 263 LYS A CA 1
ATOM 2102 C C . LYS A 1 263 ? -15.5 8.328 15.828 1 87.69 263 LYS A C 1
ATOM 2104 O O . LYS A 1 263 ? -16.609 7.848 15.57 1 87.69 263 LYS A O 1
ATOM 2109 N N . ALA A 1 264 ? -15.055 9.547 15.523 1 90.56 264 ALA A N 1
ATOM 2110 C CA . ALA A 1 264 ? -15.969 10.375 14.742 1 90.56 264 ALA A CA 1
ATOM 2111 C C . ALA A 1 264 ? -16.234 9.75 13.375 1 90.56 264 ALA A C 1
ATOM 2113 O O . ALA A 1 264 ? -15.312 9.305 12.695 1 90.56 264 ALA A O 1
ATOM 2114 N N . GLN A 1 265 ? -17.531 9.602 13.016 1 89.19 265 GLN A N 1
ATOM 2115 C CA . GLN A 1 265 ? -18 9 11.773 1 89.19 265 GLN A CA 1
ATOM 2116 C C . GLN A 1 265 ? -17.531 7.555 11.656 1 89.19 265 GLN A C 1
ATOM 2118 O O . GLN A 1 265 ? -17.281 7.066 10.547 1 89.19 265 GLN A O 1
ATOM 2123 N N . ASN A 1 266 ? -17.219 6.938 12.781 1 83.5 266 ASN A N 1
ATOM 2124 C CA . ASN A 1 266 ? -16.812 5.539 12.859 1 83.5 266 ASN A CA 1
ATOM 2125 C C . ASN A 1 266 ? -15.531 5.289 12.062 1 83.5 266 ASN A C 1
ATOM 2127 O O . ASN A 1 266 ? -15.367 4.227 11.461 1 83.5 266 ASN A O 1
ATOM 2131 N N . LEU A 1 267 ? -14.672 6.258 12.016 1 85.5 267 LEU A N 1
ATOM 2132 C CA . LEU A 1 267 ? -13.43 6.156 11.258 1 85.5 267 LEU A CA 1
ATOM 2133 C C . LEU A 1 267 ? -12.617 4.945 11.695 1 85.5 267 LEU A C 1
ATOM 2135 O O . LEU A 1 267 ? -11.977 4.285 10.875 1 85.5 267 LEU A O 1
ATOM 2139 N N . HIS A 1 268 ? -12.688 4.582 12.922 1 79.5 268 HIS A N 1
ATOM 2140 C CA . HIS A 1 268 ? -11.914 3.475 13.469 1 79.5 268 HIS A CA 1
ATOM 2141 C C . HIS A 1 268 ? -12.398 2.139 12.914 1 79.5 268 HIS A C 1
ATOM 2143 O O . HIS A 1 268 ? -11.633 1.172 12.859 1 79.5 268 HIS A O 1
ATOM 2149 N N . LEU A 1 269 ? -13.641 2.16 12.5 1 76.12 269 LEU A N 1
ATOM 2150 C CA . LEU A 1 269 ? -14.195 0.921 11.961 1 76.12 269 LEU A CA 1
ATOM 2151 C C . LEU A 1 269 ? -13.703 0.683 10.539 1 76.12 269 LEU A C 1
ATOM 2153 O O . LEU A 1 269 ? -13.578 -0.465 10.109 1 76.12 269 LEU A O 1
ATOM 2157 N N . PHE A 1 270 ? -13.375 1.745 9.844 1 74.88 270 PHE A N 1
ATOM 2158 C CA . PHE A 1 270 ? -13.016 1.629 8.438 1 74.88 270 PHE A CA 1
ATOM 2159 C C . PHE A 1 270 ? -11.508 1.675 8.258 1 74.88 270 PHE A C 1
ATOM 2161 O O . PHE A 1 270 ? -10.992 1.328 7.188 1 74.88 270 PHE A O 1
ATOM 2168 N N . SER A 1 271 ? -10.844 2.072 9.266 1 71.81 271 SER A N 1
ATOM 2169 C CA . SER A 1 271 ? -9.414 2.342 9.164 1 71.81 271 SER A CA 1
ATOM 2170 C C . SER A 1 271 ? -8.641 1.076 8.812 1 71.81 271 SER A C 1
ATOM 2172 O O . SER A 1 271 ? -7.551 1.147 8.242 1 71.81 271 SER A O 1
ATOM 2174 N N . ASN A 1 272 ? -9.242 -0.109 9.07 1 68.44 272 ASN A N 1
ATOM 2175 C CA . ASN A 1 272 ? -8.492 -1.335 8.836 1 68.44 272 ASN A CA 1
ATOM 2176 C C . ASN A 1 272 ? -8.945 -2.037 7.559 1 68.44 272 ASN A C 1
ATOM 2178 O O . ASN A 1 272 ? -8.734 -3.24 7.398 1 68.44 272 ASN A O 1
ATOM 2182 N N . MET A 1 273 ? -9.57 -1.252 6.77 1 73.75 273 MET A N 1
ATOM 2183 C CA . MET A 1 273 ? -9.961 -1.802 5.477 1 73.75 273 MET A CA 1
ATOM 2184 C C . MET A 1 273 ? -8.734 -2.193 4.656 1 73.75 273 MET A C 1
ATOM 2186 O O . MET A 1 273 ? -7.781 -1.421 4.555 1 73.75 273 MET A O 1
ATOM 2190 N N . GLU A 1 274 ? -8.727 -3.418 4.223 1 70.25 274 GLU A N 1
ATOM 2191 C CA . GLU A 1 274 ? -7.621 -3.863 3.379 1 70.25 274 GLU A CA 1
ATOM 2192 C C . GLU A 1 274 ? -7.773 -3.348 1.952 1 70.25 274 GLU A C 1
ATOM 2194 O O . GLU A 1 274 ? -8.766 -3.641 1.28 1 70.25 274 GLU A O 1
ATOM 2199 N N . LEU A 1 275 ? -6.93 -2.512 1.562 1 78.31 275 LEU A N 1
ATOM 2200 C CA . LEU A 1 275 ? -6.938 -1.992 0.199 1 78.31 275 LEU A CA 1
ATOM 2201 C C . LEU A 1 275 ? -6.012 -2.809 -0.698 1 78.31 275 LEU A C 1
ATOM 2203 O O . LEU A 1 275 ? -4.93 -2.344 -1.068 1 78.31 275 LEU A O 1
ATOM 2207 N N . THR A 1 276 ? -6.469 -3.986 -1.015 1 75.62 276 THR A N 1
ATOM 2208 C CA . THR A 1 276 ? -5.758 -4.871 -1.931 1 75.62 276 THR A CA 1
ATOM 2209 C C . THR A 1 276 ? -5.977 -4.438 -3.379 1 75.62 276 THR A C 1
ATOM 2211 O O . THR A 1 276 ? -6.871 -3.645 -3.666 1 75.62 276 THR A O 1
ATOM 2214 N N . PRO A 1 277 ? -5.145 -4.879 -4.262 1 72.94 277 PRO A N 1
ATOM 2215 C CA . PRO A 1 277 ? -5.375 -4.551 -5.672 1 72.94 277 PRO A CA 1
ATOM 2216 C C . PRO A 1 277 ? -6.777 -4.93 -6.145 1 72.94 277 PRO A C 1
ATOM 2218 O O . PRO A 1 277 ? -7.395 -4.184 -6.91 1 72.94 277 PRO A O 1
ATOM 2221 N N . GLY A 1 278 ? -7.234 -6.051 -5.672 1 74 278 GLY A N 1
ATOM 2222 C CA . GLY A 1 278 ? -8.594 -6.438 -6.004 1 74 278 GLY A CA 1
ATOM 2223 C C . GLY A 1 278 ? -9.633 -5.445 -5.516 1 74 278 GLY A C 1
ATOM 2224 O O . GLY A 1 278 ? -10.562 -5.098 -6.246 1 74 278 GLY A O 1
ATOM 2225 N N . ARG A 1 279 ? -9.414 -4.984 -4.367 1 80.12 279 ARG A N 1
ATOM 2226 C CA . ARG A 1 279 ? -10.328 -4 -3.803 1 80.12 279 ARG A CA 1
ATOM 2227 C C . ARG A 1 279 ? -10.219 -2.666 -4.535 1 80.12 279 ARG A C 1
ATOM 2229 O O . ARG A 1 279 ? -11.234 -2.01 -4.793 1 80.12 279 ARG A O 1
ATOM 2236 N N . ILE A 1 280 ? -9.078 -2.318 -4.762 1 81.88 280 ILE A N 1
ATOM 2237 C CA . ILE A 1 280 ? -8.852 -1.071 -5.484 1 81.88 280 ILE A CA 1
ATOM 2238 C C . ILE A 1 280 ? -9.555 -1.127 -6.84 1 81.88 280 ILE A C 1
ATOM 2240 O O . ILE A 1 280 ? -10.141 -0.138 -7.281 1 81.88 280 ILE A O 1
ATOM 2244 N N . GLN A 1 281 ? -9.547 -2.25 -7.449 1 79.69 281 GLN A N 1
ATOM 2245 C CA . GLN A 1 281 ? -10.234 -2.418 -8.727 1 79.69 281 GLN A CA 1
ATOM 2246 C C . GLN A 1 281 ? -11.75 -2.271 -8.555 1 79.69 281 GLN A C 1
ATOM 2248 O O . GLN A 1 281 ? -12.422 -1.704 -9.414 1 79.69 281 GLN A O 1
ATOM 2253 N N . GLN A 1 282 ? -12.219 -2.799 -7.504 1 80.38 282 GLN A N 1
ATOM 2254 C CA . GLN A 1 282 ? -13.641 -2.641 -7.211 1 80.38 282 GLN A CA 1
ATOM 2255 C C . GLN A 1 282 ? -14 -1.169 -7.031 1 80.38 282 GLN A C 1
ATOM 2257 O O . GLN A 1 282 ? -15.031 -0.711 -7.527 1 80.38 282 GLN A O 1
ATOM 2262 N N . ILE A 1 283 ? -13.18 -0.522 -6.355 1 84.25 283 ILE A N 1
ATOM 2263 C CA . ILE A 1 283 ? -13.391 0.902 -6.117 1 84.25 283 ILE A CA 1
ATOM 2264 C C . ILE A 1 283 ? -13.344 1.657 -7.445 1 84.25 283 ILE A C 1
ATOM 2266 O O . ILE A 1 283 ? -14.195 2.512 -7.707 1 84.25 283 ILE A O 1
ATOM 2270 N N . ARG A 1 284 ? -12.445 1.289 -8.25 1 82 284 ARG A N 1
ATOM 2271 C CA . ARG A 1 284 ? -12.328 1.926 -9.562 1 82 284 ARG A CA 1
ATOM 2272 C C . ARG A 1 284 ? -13.57 1.674 -10.406 1 82 284 ARG A C 1
ATOM 2274 O O . ARG A 1 284 ? -14.023 2.562 -11.133 1 82 284 ARG A O 1
ATOM 2281 N N . ARG A 1 285 ? -14.023 0.508 -10.32 1 82.25 285 ARG A N 1
ATOM 2282 C CA . ARG A 1 285 ? -15.242 0.176 -11.047 1 82.25 285 ARG A CA 1
ATOM 2283 C C . ARG A 1 285 ? -16.422 1.028 -10.57 1 82.25 285 ARG A C 1
ATOM 2285 O O . ARG A 1 285 ? -17.219 1.504 -11.383 1 82.25 285 ARG A O 1
ATOM 2292 N N . PHE A 1 286 ? -16.516 1.125 -9.32 1 84.94 286 PHE A N 1
ATOM 2293 C CA . PHE A 1 286 ? -17.547 1.983 -8.75 1 84.94 286 PHE A CA 1
ATOM 2294 C C . PHE A 1 286 ? -17.422 3.406 -9.281 1 84.94 286 PHE A C 1
ATOM 2296 O O . PHE A 1 286 ? -18.406 4.016 -9.68 1 84.94 286 PHE A O 1
ATOM 2303 N N . TYR A 1 287 ? -16.188 3.854 -9.406 1 84 287 TYR A N 1
ATOM 2304 C CA . TYR A 1 287 ? -15.953 5.211 -9.891 1 84 287 TYR A CA 1
ATOM 2305 C C . TYR A 1 287 ? -16.328 5.344 -11.359 1 84 287 TYR A C 1
ATOM 2307 O O . TYR A 1 287 ? -16.922 6.348 -11.766 1 84 287 TYR A O 1
ATOM 2315 N N . ARG A 1 288 ? -16.016 4.41 -12.086 1 83.44 288 ARG A N 1
ATOM 2316 C CA . ARG A 1 288 ? -16.328 4.426 -13.516 1 83.44 288 ARG A CA 1
ATOM 2317 C C . ARG A 1 288 ? -17.828 4.434 -13.75 1 83.44 288 ARG A C 1
ATOM 2319 O O . ARG A 1 288 ? -18.297 4.973 -14.75 1 83.44 288 ARG A O 1
ATOM 2326 N N . THR A 1 289 ? -18.516 3.855 -12.828 1 84 289 THR A N 1
ATOM 2327 C CA . THR A 1 289 ? -19.969 3.842 -12.922 1 84 289 THR A CA 1
ATOM 2328 C C . THR A 1 289 ? -20.547 5.211 -12.586 1 84 289 THR A C 1
ATOM 2330 O O . THR A 1 289 ? -21.547 5.625 -13.164 1 84 289 THR A O 1
ATOM 2333 N N . LEU A 1 290 ? -19.875 5.891 -11.727 1 87.56 290 LEU A N 1
ATOM 2334 C CA . LEU A 1 290 ? -20.375 7.168 -11.242 1 87.56 290 LEU A CA 1
ATOM 2335 C C . LEU A 1 290 ? -19.969 8.305 -12.172 1 87.56 290 LEU A C 1
ATOM 2337 O O . LEU A 1 290 ? -20.656 9.32 -12.273 1 87.56 290 LEU A O 1
ATOM 2341 N N . GLU A 1 291 ? -18.891 8.172 -12.875 1 87.5 291 GLU A N 1
ATOM 2342 C CA . GLU A 1 291 ? -18.281 9.25 -13.648 1 87.5 291 GLU A CA 1
ATOM 2343 C C . GLU A 1 291 ? -19.219 9.734 -14.742 1 87.5 291 GLU A C 1
ATOM 2345 O O . GLU A 1 291 ? -19.422 10.945 -14.906 1 87.5 291 GLU A O 1
ATOM 2350 N N . PRO A 1 292 ? -19.812 8.805 -15.461 1 86.12 292 PRO A N 1
ATOM 2351 C CA . PRO A 1 292 ? -20.719 9.266 -16.5 1 86.12 292 PRO A CA 1
ATOM 2352 C C . PRO A 1 292 ? -21.953 9.984 -15.945 1 86.12 292 PRO A C 1
ATOM 2354 O O . PRO A 1 292 ? -22.625 10.711 -16.672 1 86.12 292 PRO A O 1
ATOM 2357 N N . LEU A 1 293 ? -22.25 9.828 -14.758 1 88.06 293 LEU A N 1
ATOM 2358 C CA . LEU A 1 293 ? -23.406 10.453 -14.125 1 88.06 293 LEU A CA 1
ATOM 2359 C C . LEU A 1 293 ? -23.047 11.805 -13.539 1 88.06 293 LEU A C 1
ATOM 2361 O O . LEU A 1 293 ? -23.875 12.453 -12.891 1 88.06 293 LEU A O 1
ATOM 2365 N N . GLY A 1 294 ? -21.734 12.227 -13.711 1 86.69 294 GLY A N 1
ATOM 2366 C CA . GLY A 1 294 ? -21.297 13.523 -13.219 1 86.69 294 GLY A CA 1
ATOM 2367 C C . GLY A 1 294 ? -20.531 13.445 -11.914 1 86.69 294 GLY A C 1
ATOM 2368 O O . GLY A 1 294 ? -20.391 14.438 -11.203 1 86.69 294 GLY A O 1
ATOM 2369 N N . GLY A 1 295 ? -20.125 12.312 -11.531 1 87.81 295 GLY A N 1
ATOM 2370 C CA . GLY A 1 295 ? -19.359 12.156 -10.297 1 87.81 295 GLY A CA 1
ATOM 2371 C C . GLY A 1 295 ? -20.203 12.352 -9.055 1 87.81 295 GLY A C 1
ATOM 2372 O O . GLY A 1 295 ? -21.375 11.969 -9.023 1 87.81 295 GLY A O 1
ATOM 2373 N N . ILE A 1 296 ? -19.625 12.938 -7.977 1 87.31 296 ILE A N 1
ATOM 2374 C CA . ILE A 1 296 ? -20.297 13.109 -6.699 1 87.31 296 ILE A CA 1
ATOM 2375 C C . ILE A 1 296 ? -21.375 14.188 -6.832 1 87.31 296 ILE A C 1
ATOM 2377 O O . ILE A 1 296 ? -22.484 14.031 -6.309 1 87.31 296 ILE A O 1
ATOM 2381 N N . ASP A 1 297 ? -21.125 15.188 -7.594 1 88.62 297 ASP A N 1
ATOM 2382 C CA . ASP A 1 297 ? -22.078 16.297 -7.734 1 88.62 297 ASP A CA 1
ATOM 2383 C C . ASP A 1 297 ? -23.25 15.906 -8.609 1 88.62 297 ASP A C 1
ATOM 2385 O O . ASP A 1 297 ? -24.359 16.438 -8.453 1 88.62 297 ASP A O 1
ATOM 2389 N N . GLY A 1 298 ? -23.016 14.969 -9.492 1 86 298 GLY A N 1
ATOM 2390 C CA . GLY A 1 298 ? -24.078 14.516 -10.367 1 86 298 GLY A CA 1
ATOM 2391 C C . GLY A 1 298 ? -24.766 13.266 -9.867 1 86 298 GLY A C 1
ATOM 2392 O O . GLY A 1 298 ? -25.641 12.719 -10.539 1 86 298 GLY A O 1
ATOM 2393 N N . SER A 1 299 ? -24.422 12.836 -8.703 1 86 299 SER A N 1
ATOM 2394 C CA . SER A 1 299 ? -24.953 11.594 -8.164 1 86 299 SER A CA 1
ATOM 2395 C C . SER A 1 299 ? -26.453 11.719 -7.879 1 86 299 SER A C 1
ATOM 2397 O O . SER A 1 299 ? -26.906 12.734 -7.355 1 86 299 SER A O 1
ATOM 2399 N N . PRO A 1 300 ? -27.156 10.695 -8.203 1 83.94 300 PRO A N 1
ATOM 2400 C CA . PRO A 1 300 ? -28.578 10.695 -7.895 1 83.94 300 PRO A CA 1
ATOM 2401 C C . PRO A 1 300 ? -28.859 10.555 -6.398 1 83.94 300 PRO A C 1
ATOM 2403 O O . PRO A 1 300 ? -30.031 10.57 -5.98 1 83.94 300 PRO A O 1
ATOM 2406 N N . LEU A 1 301 ? -27.766 10.414 -5.578 1 84.25 301 LEU A N 1
ATOM 2407 C CA . LEU A 1 301 ? -27.875 10.297 -4.129 1 84.25 301 LEU A CA 1
ATOM 2408 C C . LEU A 1 301 ? -27.25 11.508 -3.441 1 84.25 301 LEU A C 1
ATOM 2410 O O . LEU A 1 301 ? -26.234 11.391 -2.756 1 84.25 301 LEU A O 1
ATOM 2414 N N . PRO A 1 302 ? -27.969 12.562 -3.486 1 76.19 302 PRO A N 1
ATOM 2415 C CA . PRO A 1 302 ? -27.359 13.781 -2.951 1 76.19 302 PRO A CA 1
ATOM 2416 C C . PRO A 1 302 ? -27.094 13.703 -1.45 1 76.19 302 PRO A C 1
ATOM 2418 O O . PRO A 1 302 ? -26.156 14.32 -0.952 1 76.19 302 PRO A O 1
ATOM 2421 N N . ASP A 1 303 ? -27.859 12.906 -0.755 1 75.56 303 ASP A N 1
ATOM 2422 C CA . ASP A 1 303 ? -27.719 12.797 0.694 1 75.56 303 ASP A CA 1
ATOM 2423 C C . ASP A 1 303 ? -26.484 11.969 1.068 1 75.56 303 ASP A C 1
ATOM 2425 O O . ASP A 1 303 ? -26.062 11.977 2.225 1 75.56 303 ASP A O 1
ATOM 2429 N N . HIS A 1 304 ? -25.938 11.375 0.017 1 84.69 304 HIS A N 1
ATOM 2430 C CA . HIS A 1 304 ? -24.781 10.523 0.283 1 84.69 304 HIS A CA 1
ATOM 2431 C C . HIS A 1 304 ? -23.484 11.211 -0.105 1 84.69 304 HIS A C 1
ATOM 2433 O O . HIS A 1 304 ? -22.422 10.578 -0.132 1 84.69 304 HIS A O 1
ATOM 2439 N N . CYS A 1 305 ? -23.594 12.438 -0.333 1 86.69 305 CYS A N 1
ATOM 2440 C CA . CYS A 1 305 ? -22.422 13.219 -0.737 1 86.69 305 CYS A CA 1
ATOM 2441 C C . CYS A 1 305 ? -21.328 13.141 0.316 1 86.69 305 CYS A C 1
ATOM 2443 O O . CYS A 1 305 ? -20.141 13.016 -0.019 1 86.69 305 CYS A O 1
ATOM 2445 N N . HIS A 1 306 ? -21.734 13.188 1.568 1 87 306 HIS A N 1
ATOM 2446 C CA . HIS A 1 306 ? -20.781 13.109 2.67 1 87 306 HIS A CA 1
ATOM 2447 C C . HIS A 1 306 ? -20.047 11.773 2.664 1 87 306 HIS A C 1
ATOM 2449 O O . HIS A 1 306 ? -18.828 11.742 2.844 1 87 306 HIS A O 1
ATOM 2455 N N . VAL A 1 307 ? -20.766 10.781 2.359 1 87 307 VAL A N 1
ATOM 2456 C CA . VAL A 1 307 ? -20.188 9.445 2.432 1 87 307 VAL A CA 1
ATOM 2457 C C . VAL A 1 307 ? -19.25 9.219 1.249 1 87 307 VAL A C 1
ATOM 2459 O O . VAL A 1 307 ? -18.172 8.625 1.402 1 87 307 VAL A O 1
ATOM 2462 N N . PHE A 1 308 ? -19.656 9.711 0.11 1 88.62 308 PHE A N 1
ATOM 2463 C CA . PHE A 1 308 ? -18.812 9.57 -1.075 1 88.62 308 PHE A CA 1
ATOM 2464 C C . PHE A 1 308 ? -17.484 10.312 -0.894 1 88.62 308 PHE A C 1
ATOM 2466 O O . PHE A 1 308 ? -16.422 9.766 -1.201 1 88.62 308 PHE A O 1
ATOM 2473 N N . SER A 1 309 ? -17.656 11.445 -0.385 1 90.88 309 SER A N 1
ATOM 2474 C CA . SER A 1 309 ? -16.453 12.258 -0.183 1 90.88 309 SER A CA 1
ATOM 2475 C C . SER A 1 309 ? -15.547 11.648 0.882 1 90.88 309 SER A C 1
ATOM 2477 O O . SER A 1 309 ? -14.32 11.648 0.735 1 90.88 309 SER A O 1
ATOM 2479 N N . LEU A 1 310 ? -16.172 11.164 1.912 1 91.06 310 LEU A N 1
ATOM 2480 C CA . LEU A 1 310 ? -15.406 10.523 2.975 1 91.06 310 LEU A CA 1
ATOM 2481 C C . LEU A 1 310 ? -14.695 9.281 2.457 1 91.06 310 LEU A C 1
ATOM 2483 O O . LEU A 1 310 ? -13.516 9.062 2.748 1 91.06 310 LEU A O 1
ATOM 2487 N N . ALA A 1 311 ? -15.383 8.508 1.691 1 88.69 311 ALA A N 1
ATOM 2488 C CA . ALA A 1 311 ? -14.812 7.281 1.142 1 88.69 311 ALA A CA 1
ATOM 2489 C C . ALA A 1 311 ? -13.633 7.59 0.222 1 88.69 311 ALA A C 1
ATOM 2491 O O . ALA A 1 311 ? -12.594 6.941 0.302 1 88.69 311 ALA A O 1
ATOM 2492 N N . ASP A 1 312 ? -13.836 8.547 -0.57 1 90.38 312 ASP A N 1
ATOM 2493 C CA . ASP A 1 312 ? -12.789 8.945 -1.506 1 90.38 312 ASP A CA 1
ATOM 2494 C C . ASP A 1 312 ? -11.57 9.484 -0.765 1 90.38 312 ASP A C 1
ATOM 2496 O O . ASP A 1 312 ? -10.438 9.125 -1.095 1 90.38 312 ASP A O 1
ATOM 2500 N N . THR A 1 313 ? -11.82 10.273 0.208 1 92.5 313 THR A N 1
ATOM 2501 C CA . THR A 1 313 ? -10.734 10.852 1 1 92.5 313 THR A CA 1
ATOM 2502 C C . THR A 1 313 ? -10 9.766 1.783 1 92.5 313 THR A C 1
ATOM 2504 O O . THR A 1 313 ? -8.773 9.812 1.919 1 92.5 313 THR A O 1
ATOM 2507 N N . PHE A 1 314 ? -10.766 8.867 2.262 1 90.25 314 PHE A N 1
ATOM 2508 C CA . PHE A 1 314 ? -10.18 7.758 3.002 1 90.25 314 PHE A CA 1
ATOM 2509 C C . PHE A 1 314 ? -9.219 6.969 2.127 1 90.25 314 PHE A C 1
ATOM 2511 O O . PHE A 1 314 ? -8.086 6.691 2.535 1 90.25 314 PHE A O 1
ATOM 2518 N N . VAL A 1 315 ? -9.633 6.664 0.958 1 87.75 315 VAL A N 1
ATOM 2519 C CA . VAL A 1 315 ? -8.812 5.887 0.035 1 87.75 315 VAL A CA 1
ATOM 2520 C C . VAL A 1 315 ? -7.578 6.688 -0.361 1 87.75 315 VAL A C 1
ATOM 2522 O O . VAL A 1 315 ? -6.469 6.148 -0.419 1 87.75 315 VAL A O 1
ATOM 2525 N N . SER A 1 316 ? -7.82 7.898 -0.584 1 90.62 316 SER A N 1
ATOM 2526 C CA . SER A 1 316 ? -6.711 8.773 -0.949 1 90.62 316 SER A CA 1
ATOM 2527 C C . SER A 1 316 ? -5.676 8.852 0.169 1 90.62 316 SER A C 1
ATOM 2529 O O . SER A 1 316 ? -4.473 8.852 -0.093 1 90.62 316 SER A O 1
ATOM 2531 N N . THR A 1 317 ? -6.152 8.953 1.358 1 91.38 317 THR A N 1
ATOM 2532 C CA . THR A 1 317 ? -5.266 9.031 2.514 1 91.38 317 THR A CA 1
ATOM 2533 C C . THR A 1 317 ? -4.461 7.742 2.666 1 91.38 317 THR A C 1
ATOM 2535 O O . THR A 1 317 ? -3.256 7.785 2.92 1 91.38 317 THR A O 1
ATOM 2538 N N . ARG A 1 318 ? -5.07 6.672 2.441 1 86.81 318 ARG A N 1
ATOM 2539 C CA . ARG A 1 318 ? -4.445 5.367 2.627 1 86.81 318 ARG A CA 1
ATOM 2540 C C . ARG A 1 318 ? -3.41 5.094 1.54 1 86.81 318 ARG A C 1
ATOM 2542 O O . ARG A 1 318 ? -2.381 4.469 1.8 1 86.81 318 ARG A O 1
ATOM 2549 N N . LEU A 1 319 ? -3.707 5.559 0.378 1 82.5 319 LEU A N 1
ATOM 2550 C CA . LEU A 1 319 ? -2.844 5.23 -0.751 1 82.5 319 LEU A CA 1
ATOM 2551 C C . LEU A 1 319 ? -1.833 6.344 -1.005 1 82.5 319 LEU A C 1
ATOM 2553 O O . LEU A 1 319 ? -0.861 6.152 -1.738 1 82.5 319 LEU A O 1
ATOM 2557 N N . GLY A 1 320 ? -2.078 7.492 -0.365 1 84.44 320 GLY A N 1
ATOM 2558 C CA . GLY A 1 320 ? -1.19 8.625 -0.595 1 84.44 320 GLY A CA 1
ATOM 2559 C C . GLY A 1 320 ? -1.322 9.211 -1.986 1 84.44 320 GLY A C 1
ATOM 2560 O O . GLY A 1 320 ? -0.325 9.594 -2.602 1 84.44 320 GLY A O 1
ATOM 2561 N N . VAL A 1 321 ? -2.547 9.148 -2.523 1 84.56 321 VAL A N 1
ATOM 2562 C CA . VAL A 1 321 ? -2.807 9.688 -3.854 1 84.56 321 VAL A CA 1
ATOM 2563 C C . VAL A 1 321 ? -3.885 10.766 -3.768 1 84.56 321 VAL A C 1
ATOM 2565 O O . VAL A 1 321 ? -4.559 10.898 -2.744 1 84.56 321 VAL A O 1
ATOM 2568 N N . ARG A 1 322 ? -4.023 11.453 -4.84 1 90.56 322 ARG A N 1
ATOM 2569 C CA . ARG A 1 322 ? -5.07 12.469 -4.898 1 90.56 322 ARG A CA 1
ATOM 2570 C C . ARG A 1 322 ? -6.453 11.828 -4.91 1 90.56 322 ARG A C 1
ATOM 2572 O O . ARG A 1 322 ? -6.656 10.789 -5.535 1 90.56 322 ARG A O 1
ATOM 2579 N N . PRO A 1 323 ? -7.348 12.539 -4.207 1 92.75 323 PRO A N 1
ATOM 2580 C CA . PRO A 1 323 ? -8.727 12.047 -4.34 1 92.75 323 PRO A CA 1
ATOM 2581 C C . PRO A 1 323 ? -9.211 12.055 -5.785 1 92.75 323 PRO A C 1
ATOM 2583 O O . PRO A 1 323 ? -8.797 12.898 -6.582 1 92.75 323 PRO A O 1
ATOM 2586 N N . LEU A 1 324 ? -10 11.18 -6.09 1 87.75 324 LEU A N 1
ATOM 2587 C CA . LEU A 1 324 ? -10.492 11.031 -7.457 1 87.75 324 LEU A CA 1
ATOM 2588 C C . LEU A 1 324 ? -11.438 12.164 -7.824 1 87.75 324 LEU A C 1
ATOM 2590 O O . LEU A 1 324 ? -11.492 12.586 -8.977 1 87.75 324 LEU A O 1
ATOM 2594 N N . TRP A 1 325 ? -12.172 12.594 -6.812 1 90.56 325 TRP A N 1
ATOM 2595 C CA . TRP A 1 325 ? -13.156 13.648 -7.055 1 90.56 325 TRP A CA 1
ATOM 2596 C C . TRP A 1 325 ? -12.789 14.914 -6.289 1 90.56 325 TRP A C 1
ATOM 2598 O O . TRP A 1 325 ? -12.211 14.844 -5.199 1 90.56 325 TRP A O 1
ATOM 2608 N N . PRO A 1 326 ? -13.141 15.992 -6.941 1 92.19 326 PRO A N 1
ATOM 2609 C CA . PRO A 1 326 ? -12.992 17.234 -6.176 1 92.19 326 PRO A CA 1
ATOM 2610 C C . PRO A 1 326 ? -13.969 17.312 -5.004 1 92.19 326 PRO A C 1
ATOM 2612 O O . PRO A 1 326 ? -14.93 16.547 -4.934 1 92.19 326 PRO A O 1
ATOM 2615 N N . TRP A 1 327 ? -13.648 18.219 -4.133 1 94.94 327 TRP A N 1
ATOM 2616 C CA . TRP A 1 327 ? -14.57 18.438 -3.025 1 94.94 327 TRP A CA 1
ATOM 2617 C C . TRP A 1 327 ? -15.945 18.844 -3.537 1 94.94 327 TRP A C 1
ATOM 2619 O O . TRP A 1 327 ? -16.062 19.719 -4.391 1 94.94 327 TRP A O 1
ATOM 2629 N N . PRO A 1 328 ? -16.953 18.219 -3.033 1 93.38 328 PRO A N 1
ATOM 2630 C CA . PRO A 1 328 ? -18.297 18.453 -3.578 1 93.38 328 PRO A CA 1
ATOM 2631 C C . PRO A 1 328 ? -18.75 19.891 -3.416 1 93.38 328 PRO A C 1
ATOM 2633 O O . PRO A 1 328 ? -18.5 20.516 -2.377 1 93.38 328 PRO A O 1
ATOM 2636 N N . ASN A 1 329 ? -19.516 20.344 -4.363 1 92.5 329 ASN A N 1
ATOM 2637 C CA . ASN A 1 329 ? -20.031 21.719 -4.348 1 92.5 329 ASN A CA 1
ATOM 2638 C C . ASN A 1 329 ? -21 21.938 -3.191 1 92.5 329 ASN A C 1
ATOM 2640 O O . ASN A 1 329 ? -20.984 23 -2.568 1 92.5 329 ASN A O 1
ATOM 2644 N N . LYS A 1 330 ? -21.75 20.984 -2.934 1 90.5 330 LYS A N 1
ATOM 2645 C CA . LYS A 1 330 ? -22.75 21.078 -1.867 1 90.5 330 LYS A CA 1
ATOM 2646 C C . LYS A 1 330 ? -22.078 21.25 -0.506 1 90.5 330 LYS A C 1
ATOM 2648 O O . LYS A 1 330 ? -22.703 21.703 0.45 1 90.5 330 LYS A O 1
ATOM 2653 N N . LEU A 1 331 ? -20.844 20.875 -0.421 1 92.31 331 LEU A N 1
ATOM 2654 C CA . LEU A 1 331 ? -20.125 20.922 0.852 1 92.31 331 LEU A CA 1
ATOM 2655 C C . LEU A 1 331 ? -19.062 22.016 0.835 1 92.31 331 LEU A C 1
ATOM 2657 O O . LEU A 1 331 ? -18.219 22.062 1.722 1 92.31 331 LEU A O 1
ATOM 2661 N N . ARG A 1 332 ? -19.094 22.875 -0.061 1 92.56 332 ARG A N 1
ATOM 2662 C CA . ARG A 1 332 ? -18.078 23.906 -0.236 1 92.56 332 ARG A CA 1
ATOM 2663 C C . ARG A 1 332 ? -18.016 24.828 0.974 1 92.56 332 ARG A C 1
ATOM 2665 O O . ARG A 1 332 ? -16.969 25.391 1.281 1 92.56 332 ARG A O 1
ATOM 2672 N N . TYR A 1 333 ? -19.094 24.953 1.644 1 92 333 TYR A N 1
ATOM 2673 C CA . TYR A 1 333 ? -19.141 25.828 2.818 1 92 333 TYR A CA 1
ATOM 2674 C C . TYR A 1 333 ? -18.156 25.359 3.883 1 92 333 TYR A C 1
ATOM 2676 O O . TYR A 1 333 ? -17.688 26.172 4.688 1 92 333 TYR A O 1
ATOM 2684 N N . ALA A 1 334 ? -17.828 24.094 3.875 1 93.31 334 ALA A N 1
ATOM 2685 C CA . ALA A 1 334 ? -16.922 23.516 4.867 1 93.31 334 ALA A CA 1
ATOM 2686 C C . ALA A 1 334 ? -15.531 24.141 4.762 1 93.31 334 ALA A C 1
ATOM 2688 O O . ALA A 1 334 ? -14.805 24.234 5.758 1 93.31 334 ALA A O 1
ATOM 2689 N N . CYS A 1 335 ? -15.195 24.641 3.65 1 90.81 335 CYS A N 1
ATOM 2690 C CA . CYS A 1 335 ? -13.859 25.188 3.418 1 90.81 335 CYS A CA 1
ATOM 2691 C C . CYS A 1 335 ? -13.719 26.562 4.059 1 90.81 335 CYS A C 1
ATOM 2693 O O . CYS A 1 335 ? -12.609 27.062 4.246 1 90.81 335 CYS A O 1
ATOM 2695 N N . GLU A 1 336 ? -14.859 27.156 4.383 1 90.31 336 GLU A N 1
ATOM 2696 C CA . GLU A 1 336 ? -14.859 28.469 5.004 1 90.31 336 GLU A CA 1
ATOM 2697 C C . GLU A 1 336 ? -15.477 28.438 6.398 1 90.31 336 GLU A C 1
ATOM 2699 O O . GLU A 1 336 ? -15.766 29.469 6.988 1 90.31 336 GLU A O 1
ATOM 2704 N N . ALA A 1 337 ? -15.539 27.25 6.852 1 88.06 337 ALA A N 1
ATOM 2705 C CA . ALA A 1 337 ? -16.219 27.078 8.133 1 88.06 337 ALA A CA 1
ATOM 2706 C C . ALA A 1 337 ? -15.312 27.469 9.289 1 88.06 337 ALA A C 1
ATOM 2708 O O . ALA A 1 337 ? -14.094 27.562 9.133 1 88.06 337 ALA A O 1
ATOM 2709 N N . PHE A 1 338 ? -15.977 27.906 10.469 1 87.31 338 PHE A N 1
ATOM 2710 C CA . PHE A 1 338 ? -15.344 28.109 11.766 1 87.31 338 PHE A CA 1
ATOM 2711 C C . PHE A 1 338 ? -14.531 29.406 11.766 1 87.31 338 PHE A C 1
ATOM 2713 O O . PHE A 1 338 ? -13.648 29.594 12.609 1 87.31 338 PHE A O 1
ATOM 2720 N N . LYS A 1 339 ? -14.789 30.297 10.828 1 87 339 LYS A N 1
ATOM 2721 C CA . LYS A 1 339 ? -14.172 31.609 10.844 1 87 339 LYS A CA 1
ATOM 2722 C C . LYS A 1 339 ? -14.727 32.469 11.984 1 87 339 LYS A C 1
ATOM 2724 O O . LYS A 1 339 ? -14 33.281 12.57 1 87 339 LYS A O 1
ATOM 2729 N N . ASP A 1 340 ? -15.977 32.188 12.234 1 84.69 340 ASP A N 1
ATOM 2730 C CA . ASP A 1 340 ? -16.672 33 13.219 1 84.69 340 ASP A CA 1
ATOM 2731 C C . ASP A 1 340 ? -16.938 32.219 14.5 1 84.69 340 ASP A C 1
ATOM 2733 O O . ASP A 1 340 ? -17.938 32.469 15.18 1 84.69 340 ASP A O 1
ATOM 2737 N N . LEU A 1 341 ? -16.125 31.25 14.773 1 89.56 341 LEU A N 1
ATOM 2738 C CA . LEU A 1 341 ? -16.281 30.453 15.984 1 89.56 341 LEU A CA 1
ATOM 2739 C C . LEU A 1 341 ? -16.203 31.344 17.219 1 89.56 341 LEU A C 1
ATOM 2741 O O . LEU A 1 341 ? -15.328 32.219 17.312 1 89.56 341 LEU A O 1
ATOM 2745 N N . VAL A 1 342 ? -17.156 31.203 18.078 1 89.81 342 VAL A N 1
ATOM 2746 C CA . VAL A 1 342 ? -17.062 31.859 19.375 1 89.81 342 VAL A CA 1
ATOM 2747 C C . VAL A 1 342 ? -16.078 31.094 20.266 1 89.81 342 VAL A C 1
ATOM 2749 O O . VAL A 1 342 ? -16.281 29.922 20.562 1 89.81 342 VAL A O 1
ATOM 2752 N N . LEU A 1 343 ? -15.078 31.844 20.641 1 92.5 343 LEU A N 1
ATOM 2753 C CA . LEU A 1 343 ? -13.992 31.188 21.375 1 92.5 343 LEU A CA 1
ATOM 2754 C C . LEU A 1 343 ? -14.039 31.562 22.859 1 92.5 343 LEU A C 1
ATOM 2756 O O . LEU A 1 343 ? -14.336 32.688 23.219 1 92.5 343 LEU A O 1
ATOM 2760 N N . ASP A 1 344 ? -13.898 30.609 23.656 1 92.19 344 ASP A N 1
ATOM 2761 C CA . ASP A 1 344 ? -13.664 30.906 25.078 1 92.19 344 ASP A CA 1
ATOM 2762 C C . ASP A 1 344 ? -12.25 31.422 25.297 1 92.19 344 ASP A C 1
ATOM 2764 O O . ASP A 1 344 ? -11.445 31.469 24.359 1 92.19 344 ASP A O 1
ATOM 2768 N N . PRO A 1 345 ? -11.938 31.812 26.469 1 90.69 345 PRO A N 1
ATOM 2769 C CA . PRO A 1 345 ? -10.641 32.469 26.719 1 90.69 345 PRO A CA 1
ATOM 2770 C C . PRO A 1 345 ? -9.461 31.562 26.359 1 90.69 345 PRO A C 1
ATOM 2772 O O . PRO A 1 345 ? -8.484 32.031 25.766 1 90.69 345 PRO A O 1
ATOM 2775 N N . ARG A 1 346 ? -9.578 30.359 26.703 1 90.06 346 ARG A N 1
ATOM 2776 C CA . ARG A 1 346 ? -8.484 29.438 26.391 1 90.06 346 ARG A CA 1
ATOM 2777 C C . ARG A 1 346 ? -8.32 29.281 24.875 1 90.06 346 ARG A C 1
ATOM 2779 O O . ARG A 1 346 ? -7.199 29.359 24.359 1 90.06 346 ARG A O 1
ATOM 2786 N N . ALA A 1 347 ? -9.406 29.062 24.219 1 91 347 ALA A N 1
ATOM 2787 C CA . ALA A 1 347 ? -9.383 28.891 22.766 1 91 347 ALA A CA 1
ATOM 2788 C C . ALA A 1 347 ? -8.945 30.188 22.078 1 91 347 ALA A C 1
ATOM 2790 O O . ALA A 1 347 ? -8.281 30.141 21.031 1 91 347 ALA A O 1
ATOM 2791 N N . PHE A 1 348 ? -9.344 31.234 22.672 1 91.25 348 PHE A N 1
ATOM 2792 C CA . PHE A 1 348 ? -8.945 32.531 22.109 1 91.25 348 PHE A CA 1
ATOM 2793 C C . PHE A 1 348 ? -7.434 32.719 22.172 1 91.25 348 PHE A C 1
ATOM 2795 O O . PHE A 1 348 ? -6.812 33.125 21.203 1 91.25 348 PHE A O 1
ATOM 2802 N N . GLN A 1 349 ? -6.852 32.406 23.281 1 90.44 349 GLN A N 1
ATOM 2803 C CA . GLN A 1 349 ? -5.402 32.5 23.422 1 90.44 349 GLN A CA 1
ATOM 2804 C C . GLN A 1 349 ? -4.691 31.609 22.406 1 90.44 349 GLN A C 1
ATOM 2806 O O . GLN A 1 349 ? -3.699 32.031 21.797 1 90.44 349 GLN A O 1
ATOM 2811 N N . LEU A 1 350 ? -5.219 30.469 22.219 1 89.94 350 LEU A N 1
ATOM 2812 C CA . LEU A 1 350 ? -4.641 29.547 21.234 1 89.94 350 LEU A CA 1
ATOM 2813 C C . LEU A 1 350 ? -4.777 30.094 19.828 1 89.94 350 LEU A C 1
ATOM 2815 O O . LEU A 1 350 ? -3.869 29.938 19 1 89.94 350 LEU A O 1
ATOM 2819 N N . SER A 1 351 ? -5.938 30.703 19.562 1 92 351 SER A N 1
ATOM 2820 C CA . SER A 1 351 ? -6.223 31.219 18.219 1 92 351 SER A CA 1
ATOM 2821 C C . SER A 1 351 ? -5.285 32.375 17.859 1 92 351 SER A C 1
ATOM 2823 O O . SER A 1 351 ? -5.059 32.656 16.688 1 92 351 SER A O 1
ATOM 2825 N N . LEU A 1 352 ? -4.688 33.031 18.844 1 91.31 352 LEU A N 1
ATOM 2826 C CA . LEU A 1 352 ? -3.797 34.156 18.609 1 91.31 352 LEU A CA 1
ATOM 2827 C C . LEU A 1 352 ? -2.426 33.688 18.141 1 91.31 352 LEU A C 1
ATOM 2829 O O . LEU A 1 352 ? -1.705 34.406 17.469 1 91.31 352 LEU A O 1
ATOM 2833 N N . VAL A 1 353 ? -2.135 32.5 18.5 1 93.06 353 VAL A N 1
ATOM 2834 C CA . VAL A 1 353 ? -0.761 32.094 18.266 1 93.06 353 VAL A CA 1
ATOM 2835 C C . VAL A 1 353 ? -0.737 30.969 17.219 1 93.06 353 VAL A C 1
ATOM 2837 O O . VAL A 1 353 ? 0.225 30.844 16.453 1 93.06 353 VAL A O 1
ATOM 2840 N N . MET A 1 354 ? -1.754 30.172 17.219 1 95.31 354 MET A N 1
ATOM 2841 C CA . MET A 1 354 ? -1.757 29.016 16.328 1 95.31 354 MET A CA 1
ATOM 2842 C C . MET A 1 354 ? -1.778 29.438 14.867 1 95.31 354 MET A C 1
ATOM 2844 O O . MET A 1 354 ? -2.566 30.297 14.477 1 95.31 354 MET A O 1
ATOM 2848 N N . GLY A 1 355 ? -0.888 28.891 14.078 1 95.62 355 GLY A N 1
ATOM 2849 C CA . GLY A 1 355 ? -0.843 29.156 12.648 1 95.62 355 GLY A CA 1
ATOM 2850 C C . GLY A 1 355 ? 0.153 30.234 12.273 1 95.62 355 GLY A C 1
ATOM 2851 O O . GLY A 1 355 ? 0.55 30.344 11.109 1 95.62 355 GLY A O 1
ATOM 2852 N N . ARG A 1 356 ? 0.603 31.031 13.25 1 95.06 356 ARG A N 1
ATOM 2853 C CA . ARG A 1 356 ? 1.532 32.125 12.984 1 95.06 356 ARG A CA 1
ATOM 2854 C C . ARG A 1 356 ? 2.873 31.609 12.484 1 95.06 356 ARG A C 1
ATOM 2856 O O . ARG A 1 356 ? 3.557 32.281 11.703 1 95.06 356 ARG A O 1
ATOM 2863 N N . GLY A 1 357 ? 3.191 30.453 12.914 1 95.69 357 GLY A N 1
ATOM 2864 C CA . GLY A 1 357 ? 4.473 29.859 12.555 1 95.69 357 GLY A CA 1
ATOM 2865 C C . GLY A 1 357 ? 4.566 29.484 11.086 1 95.69 357 GLY A C 1
ATOM 2866 O O . GLY A 1 357 ? 5.656 29.219 10.578 1 95.69 357 GLY A O 1
ATOM 2867 N N . PHE A 1 358 ? 3.393 29.531 10.344 1 96.5 358 PHE A N 1
ATOM 2868 C CA . PHE A 1 358 ? 3.383 29.109 8.945 1 96.5 358 PHE A CA 1
ATOM 2869 C C . PHE A 1 358 ? 3.543 30.297 8.016 1 96.5 358 PHE A C 1
ATOM 2871 O O . PHE A 1 358 ? 3.281 30.203 6.816 1 96.5 358 PHE A O 1
ATOM 2878 N N . SER A 1 359 ? 3.953 31.438 8.469 1 92.31 359 SER A N 1
ATOM 2879 C CA . SER A 1 359 ? 4.035 32.688 7.703 1 92.31 359 SER A CA 1
ATOM 2880 C C . SER A 1 359 ? 5.012 32.562 6.539 1 92.31 359 SER A C 1
ATOM 2882 O O . SER A 1 359 ? 4.875 33.25 5.523 1 92.31 359 SER A O 1
ATOM 2884 N N . CYS A 1 360 ? 5.953 31.641 6.645 1 90.06 360 CYS A N 1
ATOM 2885 C CA . CYS A 1 360 ? 6.969 31.516 5.605 1 90.06 360 CYS A CA 1
ATOM 2886 C C . CYS A 1 360 ? 6.48 30.594 4.484 1 90.06 360 CYS A C 1
ATOM 2888 O O . CYS A 1 360 ? 7.133 30.484 3.447 1 90.06 360 CYS A O 1
ATOM 2890 N N . VAL A 1 361 ? 5.309 29.984 4.664 1 92.5 361 VAL A N 1
ATOM 2891 C CA . VAL A 1 361 ? 4.754 29.109 3.631 1 92.5 361 VAL A CA 1
ATOM 2892 C C . VAL A 1 361 ? 4.117 29.969 2.529 1 92.5 361 VAL A C 1
ATOM 2894 O O . VAL A 1 361 ? 3.141 30.672 2.773 1 92.5 361 VAL A O 1
ATOM 2897 N N . GLN A 1 362 ? 4.523 29.812 1.308 1 92.06 362 GLN A N 1
ATOM 2898 C CA . GLN A 1 362 ? 4.109 30.688 0.221 1 92.06 362 GLN A CA 1
ATOM 2899 C C . GLN A 1 362 ? 3.039 30.031 -0.642 1 92.06 362 GLN A C 1
ATOM 2901 O O . GLN A 1 362 ? 2.256 30.719 -1.301 1 92.06 362 GLN A O 1
ATOM 2906 N N . ASN A 1 363 ? 2.979 28.766 -0.68 1 94.56 363 ASN A N 1
ATOM 2907 C CA . ASN A 1 363 ? 1.991 28.078 -1.508 1 94.56 363 ASN A CA 1
ATOM 2908 C C . ASN A 1 363 ? 0.57 28.344 -1.015 1 94.56 363 ASN A C 1
ATOM 2910 O O . ASN A 1 363 ? 0.213 27.953 0.097 1 94.56 363 ASN A O 1
ATOM 2914 N N . PRO A 1 364 ? -0.233 28.906 -1.804 1 95.38 364 PRO A N 1
ATOM 2915 C CA . PRO A 1 364 ? -1.567 29.297 -1.343 1 95.38 364 PRO A CA 1
ATOM 2916 C C . PRO A 1 364 ? -2.441 28.094 -0.981 1 95.38 364 PRO A C 1
ATOM 2918 O O . PRO A 1 364 ? -3.229 28.156 -0.034 1 95.38 364 PRO A O 1
ATOM 2921 N N . GLY A 1 365 ? -2.338 27.062 -1.788 1 95.5 365 GLY A N 1
ATOM 2922 C CA . GLY A 1 365 ? -3.113 25.875 -1.483 1 95.5 365 GLY A CA 1
ATOM 2923 C C . GLY A 1 365 ? -2.783 25.281 -0.128 1 95.5 365 GLY A C 1
ATOM 2924 O O . GLY A 1 365 ? -3.684 24.953 0.647 1 95.5 365 GLY A O 1
ATOM 2925 N N . LEU A 1 366 ? -1.556 25.188 0.161 1 97.81 366 LEU A N 1
ATOM 2926 C CA . LEU A 1 366 ? -1.109 24.656 1.443 1 97.81 366 LEU A CA 1
ATOM 2927 C C . LEU A 1 366 ? -1.486 25.594 2.584 1 97.81 366 LEU A C 1
ATOM 2929 O O . LEU A 1 366 ? -1.949 25.141 3.637 1 97.81 366 LEU A O 1
ATOM 2933 N N . SER A 1 367 ? -1.296 26.875 2.379 1 97.19 367 SER A N 1
ATOM 2934 C CA . SER A 1 367 ? -1.635 27.859 3.4 1 97.19 367 SER A CA 1
ATOM 2935 C C . SER A 1 367 ? -3.111 27.781 3.773 1 97.19 367 SER A C 1
ATOM 2937 O O . SER A 1 367 ? -3.461 27.812 4.957 1 97.19 367 SER A O 1
ATOM 2939 N N . ARG A 1 368 ? -3.91 27.641 2.797 1 95.88 368 ARG A N 1
ATOM 2940 C CA . ARG A 1 368 ? -5.348 27.531 3.037 1 95.88 368 ARG A CA 1
ATOM 2941 C C . ARG A 1 368 ? -5.676 26.281 3.83 1 95.88 368 ARG A C 1
ATOM 2943 O O . ARG A 1 368 ? -6.488 26.312 4.754 1 95.88 368 ARG A O 1
ATOM 2950 N N . ALA A 1 369 ? -5.105 25.203 3.451 1 97.75 369 ALA A N 1
ATOM 2951 C CA . ALA A 1 369 ? -5.34 23.938 4.145 1 97.75 369 ALA A CA 1
ATOM 2952 C C . ALA A 1 369 ? -4.875 24 5.594 1 97.75 369 ALA A C 1
ATOM 2954 O O . ALA A 1 369 ? -5.551 23.516 6.496 1 97.75 369 ALA A O 1
ATOM 2955 N N . LEU A 1 370 ? -3.744 24.656 5.809 1 98.31 370 LEU A N 1
ATOM 2956 C CA . LEU A 1 370 ? -3.189 24.781 7.152 1 98.31 370 LEU A CA 1
ATOM 2957 C C . LEU A 1 370 ? -4.086 25.641 8.031 1 98.31 370 LEU A C 1
ATOM 2959 O O . LEU A 1 370 ? -4.355 25.297 9.188 1 98.31 370 LEU A O 1
ATOM 2963 N N . MET A 1 371 ? -4.551 26.734 7.477 1 96.44 371 MET A N 1
ATOM 2964 C CA . MET A 1 371 ? -5.41 27.625 8.25 1 96.44 371 MET A CA 1
ATOM 2965 C C . MET A 1 371 ? -6.738 26.953 8.578 1 96.44 371 MET A C 1
ATOM 2967 O O . MET A 1 371 ? -7.254 27.094 9.688 1 96.44 371 MET A O 1
ATOM 2971 N N . LEU A 1 372 ? -7.215 26.234 7.66 1 97.38 372 LEU A N 1
ATOM 2972 C CA . LEU A 1 372 ? -8.438 25.484 7.93 1 97.38 372 LEU A CA 1
ATOM 2973 C C . LEU A 1 372 ? -8.203 24.422 9 1 97.38 372 LEU A C 1
ATOM 2975 O O . LEU A 1 372 ? -9.07 24.203 9.852 1 97.38 372 LEU A O 1
ATOM 2979 N N . ALA A 1 373 ? -7.062 23.75 8.922 1 98.31 373 ALA A N 1
ATOM 2980 C CA . ALA A 1 373 ? -6.707 22.75 9.922 1 98.31 373 ALA A CA 1
ATOM 2981 C C . ALA A 1 373 ? -6.609 23.375 11.312 1 98.31 373 ALA A C 1
ATOM 2983 O O . ALA A 1 373 ? -6.996 22.766 12.305 1 98.31 373 ALA A O 1
ATOM 2984 N N . CYS A 1 374 ? -6.102 24.578 11.359 1 97.38 374 CYS A N 1
ATOM 2985 C CA . CYS A 1 374 ? -6.035 25.297 12.633 1 97.38 374 CYS A CA 1
ATOM 2986 C C . CYS A 1 374 ? -7.43 25.562 13.18 1 97.38 374 CYS A C 1
ATOM 2988 O O . CYS A 1 374 ? -7.695 25.312 14.359 1 97.38 374 CYS A O 1
ATOM 2990 N N . ARG A 1 375 ? -8.305 25.984 12.352 1 96.31 375 ARG A N 1
ATOM 2991 C CA . ARG A 1 375 ? -9.664 26.297 12.773 1 96.31 375 ARG A CA 1
ATOM 2992 C C . ARG A 1 375 ? -10.383 25.031 13.25 1 96.31 375 ARG A C 1
ATOM 2994 O O . ARG A 1 375 ? -11.094 25.062 14.258 1 96.31 375 ARG A O 1
ATOM 3001 N N . VAL A 1 376 ? -10.141 23.984 12.477 1 97.31 376 VAL A N 1
ATOM 3002 C CA . VAL A 1 376 ? -10.789 22.734 12.875 1 97.31 376 VAL A CA 1
ATOM 3003 C C . VAL A 1 376 ? -10.227 22.25 14.211 1 97.31 376 VAL A C 1
ATOM 3005 O O . VAL A 1 376 ? -10.961 21.703 15.039 1 97.31 376 VAL A O 1
ATOM 3008 N N . THR A 1 377 ? -8.938 22.406 14.414 1 97.19 377 THR A N 1
ATOM 3009 C CA . THR A 1 377 ? -8.328 22.016 15.68 1 97.19 377 THR A CA 1
ATOM 3010 C C . THR A 1 377 ? -8.961 22.766 16.844 1 97.19 377 THR A C 1
ATOM 3012 O O . THR A 1 377 ? -9.227 22.188 17.891 1 97.19 377 THR A O 1
ATOM 3015 N N . LEU A 1 378 ? -9.242 24.062 16.641 1 96.31 378 LEU A N 1
ATOM 3016 C CA . LEU A 1 378 ? -9.922 24.859 17.656 1 96.31 378 LEU A CA 1
ATOM 3017 C C . LEU A 1 378 ? -11.328 24.328 17.906 1 96.31 378 LEU A C 1
ATOM 3019 O O . LEU A 1 378 ? -11.766 24.234 19.062 1 96.31 378 LEU A O 1
ATOM 3023 N N . GLY A 1 379 ? -12.023 24.016 16.812 1 95.88 379 GLY A N 1
ATOM 3024 C CA . GLY A 1 379 ? -13.344 23.422 16.953 1 95.88 379 GLY A CA 1
ATOM 3025 C C . GLY A 1 379 ? -13.328 22.109 17.703 1 95.88 379 GLY A C 1
ATOM 3026 O O . GLY A 1 379 ? -14.188 21.875 18.562 1 95.88 379 GLY A O 1
ATOM 3027 N N . VAL A 1 380 ? -12.352 21.25 17.438 1 96.38 380 VAL A N 1
ATOM 3028 C CA . VAL A 1 380 ? -12.211 19.953 18.109 1 96.38 380 VAL A CA 1
ATOM 3029 C C . VAL A 1 380 ? -11.93 20.172 19.594 1 96.38 380 VAL A C 1
ATOM 3031 O O . VAL A 1 380 ? -12.469 19.469 20.438 1 96.38 380 VAL A O 1
ATOM 3034 N N . ASP A 1 381 ? -11.07 21.125 19.875 1 95.69 381 ASP A N 1
ATOM 3035 C CA . ASP A 1 381 ? -10.734 21.422 21.25 1 95.69 381 ASP A CA 1
ATOM 3036 C C . ASP A 1 381 ? -11.969 21.891 22.031 1 95.69 381 ASP A C 1
ATOM 3038 O O . ASP A 1 381 ? -12.219 21.422 23.141 1 95.69 381 ASP A O 1
ATOM 3042 N N . LEU A 1 382 ? -12.742 22.828 21.469 1 96.25 382 LEU A N 1
ATOM 3043 C CA . LEU A 1 382 ? -13.969 23.312 22.094 1 96.25 382 LEU A CA 1
ATOM 3044 C C . LEU A 1 382 ? -14.945 22.172 22.344 1 96.25 382 LEU A C 1
ATOM 3046 O O . LEU A 1 382 ? -15.539 22.078 23.422 1 96.25 382 LEU A O 1
ATOM 3050 N N . TYR A 1 383 ? -15.047 21.344 21.375 1 95.38 383 TYR A N 1
ATOM 3051 C CA . TYR A 1 383 ? -15.961 20.203 21.469 1 95.38 383 TYR A CA 1
ATOM 3052 C C . TYR A 1 383 ? -15.516 19.234 22.547 1 95.38 383 TYR A C 1
ATOM 3054 O O . TYR A 1 383 ? -16.328 18.75 23.328 1 95.38 383 TYR A O 1
ATOM 3062 N N . HIS A 1 384 ? -14.266 18.906 22.547 1 95 384 HIS A N 1
ATOM 3063 C CA . HIS A 1 384 ? -13.727 17.938 23.5 1 95 384 HIS A CA 1
ATOM 3064 C C . HIS A 1 384 ? -13.891 18.422 24.938 1 95 384 HIS A C 1
ATOM 3066 O O . HIS A 1 384 ? -14.172 17.625 25.828 1 95 384 HIS A O 1
ATOM 3072 N N . ARG A 1 385 ? -13.75 19.672 25.125 1 94.94 385 ARG A N 1
ATOM 3073 C CA . ARG A 1 385 ? -13.875 20.25 26.469 1 94.94 385 ARG A CA 1
ATOM 3074 C C . ARG A 1 385 ? -15.336 20.547 26.797 1 94.94 385 ARG A C 1
ATOM 3076 O O . ARG A 1 385 ? -15.648 21.062 27.859 1 94.94 385 ARG A O 1
ATOM 3083 N N . LYS A 1 386 ? -16.234 20.297 25.875 1 94.31 386 LYS A N 1
ATOM 3084 C CA . LYS A 1 386 ? -17.656 20.516 26.031 1 94.31 386 LYS A CA 1
ATOM 3085 C C . LYS A 1 386 ? -17.969 21.984 26.328 1 94.31 386 LYS A C 1
ATOM 3087 O O . LYS A 1 386 ? -18.766 22.297 27.203 1 94.31 386 LYS A O 1
ATOM 3092 N N . ALA A 1 387 ? -17.281 22.844 25.609 1 94.44 387 ALA A N 1
ATOM 3093 C CA . ALA A 1 387 ? -17.562 24.266 25.734 1 94.44 387 ALA A CA 1
ATOM 3094 C C . ALA A 1 387 ? -18.953 24.594 25.188 1 94.44 387 ALA A C 1
ATOM 3096 O O . ALA A 1 387 ? -19.391 24 24.203 1 94.44 387 ALA A O 1
ATOM 3097 N N . PRO A 1 388 ? -19.594 25.531 25.734 1 91.81 388 PRO A N 1
ATOM 3098 C CA . PRO A 1 388 ? -20.953 25.859 25.312 1 91.81 388 PRO A CA 1
ATOM 3099 C C . PRO A 1 388 ? -21.031 26.297 23.844 1 91.81 388 PRO A C 1
ATOM 3101 O O . PRO A 1 388 ? -22 25.984 23.156 1 91.81 388 PRO A O 1
ATOM 3104 N N . ALA A 1 389 ? -20.062 26.969 23.484 1 90.06 389 ALA A N 1
ATOM 3105 C CA . ALA A 1 389 ? -20.062 27.5 22.125 1 90.06 389 ALA A CA 1
ATOM 3106 C C . ALA A 1 389 ? -19.453 26.5 21.156 1 90.06 389 ALA A C 1
ATOM 3108 O O . ALA A 1 389 ? -19.188 26.828 20 1 90.06 389 ALA A O 1
ATOM 3109 N N . ALA A 1 390 ? -19.266 25.281 21.516 1 93.69 390 ALA A N 1
ATOM 3110 C CA . ALA A 1 390 ? -18.625 24.281 20.672 1 93.69 390 ALA A CA 1
ATOM 3111 C C . ALA A 1 390 ? -19.484 23.953 19.453 1 93.69 390 ALA A C 1
ATOM 3113 O O . ALA A 1 390 ? -20.703 23.844 19.547 1 93.69 390 ALA A O 1
ATOM 3114 N N . PRO A 1 391 ? -18.906 23.875 18.281 1 93.38 391 PRO A N 1
ATOM 3115 C CA . PRO A 1 391 ? -19.672 23.391 17.141 1 93.38 391 PRO A CA 1
ATOM 3116 C C . PRO A 1 391 ? -20.156 21.953 17.328 1 93.38 391 PRO A C 1
ATOM 3118 O O . PRO A 1 391 ? -19.625 21.219 18.172 1 93.38 391 PRO A O 1
ATOM 3121 N N . ILE A 1 392 ? -21.156 21.594 16.578 1 91.06 392 ILE A N 1
ATOM 3122 C CA . ILE A 1 392 ? -21.672 20.234 16.672 1 91.06 392 ILE A CA 1
ATOM 3123 C C . ILE A 1 392 ? -20.719 19.281 15.945 1 91.06 392 ILE A C 1
ATOM 3125 O O . ILE A 1 392 ? -20 19.688 15.023 1 91.06 392 ILE A O 1
ATOM 3129 N N . ILE A 1 393 ? -20.688 18.062 16.328 1 92.06 393 ILE A N 1
ATOM 3130 C CA . ILE A 1 393 ? -19.734 17.062 15.844 1 92.06 393 ILE A CA 1
ATOM 3131 C C . ILE A 1 393 ? -19.906 16.875 14.344 1 92.06 393 ILE A C 1
ATOM 3133 O O . ILE A 1 393 ? -18.938 16.625 13.625 1 92.06 393 ILE A O 1
ATOM 3137 N N . ARG A 1 394 ? -21.062 17.031 13.836 1 90.69 394 ARG A N 1
ATOM 3138 C CA . ARG A 1 394 ? -21.328 16.891 12.414 1 90.69 394 ARG A CA 1
ATOM 3139 C C . ARG A 1 394 ? -20.547 17.906 11.594 1 90.69 394 ARG A C 1
ATOM 3141 O O . ARG A 1 394 ? -19.969 17.578 10.562 1 90.69 394 ARG A O 1
ATOM 3148 N N . ASP A 1 395 ? -20.594 19.094 12.117 1 93.19 395 ASP A N 1
ATOM 3149 C CA . ASP A 1 395 ? -19.875 20.156 11.422 1 93.19 395 ASP A CA 1
ATOM 3150 C C . ASP A 1 395 ? -18.359 19.953 11.508 1 93.19 395 ASP A C 1
ATOM 3152 O O . ASP A 1 395 ? -17.641 20.172 10.523 1 93.19 395 ASP A O 1
ATOM 3156 N N . ILE A 1 396 ? -17.938 19.531 12.641 1 95.81 396 ILE A N 1
ATOM 3157 C CA . ILE A 1 396 ? -16.516 19.281 12.828 1 95.81 396 ILE A CA 1
ATOM 3158 C C . ILE A 1 396 ? -16.047 18.203 11.852 1 95.81 396 ILE A C 1
ATOM 3160 O O . ILE A 1 396 ? -15.016 18.344 11.195 1 95.81 396 ILE A O 1
ATOM 3164 N N . CYS A 1 397 ? -16.859 17.172 11.695 1 95 397 CYS A N 1
ATOM 3165 C CA . CYS A 1 397 ? -16.516 16.062 10.805 1 95 397 CYS A CA 1
ATOM 3166 C C . CYS A 1 397 ? -16.469 16.531 9.352 1 95 397 CYS A C 1
ATOM 3168 O O . CYS A 1 397 ? -15.57 16.141 8.602 1 95 397 CYS A O 1
ATOM 3170 N N . THR A 1 398 ? -17.359 17.312 9.008 1 95 398 THR A N 1
ATOM 3171 C CA . THR A 1 398 ? -17.406 17.812 7.637 1 95 398 THR A CA 1
ATOM 3172 C C . THR A 1 398 ? -16.156 18.656 7.324 1 95 398 THR A C 1
ATOM 3174 O O . THR A 1 398 ? -15.539 18.484 6.273 1 95 398 THR A O 1
ATOM 3177 N N . VAL A 1 399 ? -15.836 19.516 8.219 1 97.06 399 VAL A N 1
ATOM 3178 C CA . VAL A 1 399 ? -14.688 20.391 8.008 1 97.06 399 VAL A CA 1
ATOM 3179 C C . VAL A 1 399 ? -13.398 19.578 8.062 1 97.06 399 VAL A C 1
ATOM 3181 O O . VAL A 1 399 ? -12.469 19.812 7.285 1 97.06 399 VAL A O 1
ATOM 3184 N N . ARG A 1 400 ? -13.328 18.703 8.992 1 96.81 400 ARG A N 1
ATOM 3185 C CA . ARG A 1 400 ? -12.18 17.797 9.078 1 96.81 400 ARG A CA 1
ATOM 3186 C C . ARG A 1 400 ? -11.961 17.062 7.762 1 96.81 400 ARG A C 1
ATOM 3188 O O . ARG A 1 400 ? -10.828 16.953 7.289 1 96.81 400 ARG A O 1
ATOM 3195 N N . ASN A 1 401 ? -13.047 16.531 7.207 1 96.19 401 ASN A N 1
ATOM 3196 C CA . ASN A 1 401 ? -12.953 15.852 5.922 1 96.19 401 ASN A CA 1
ATOM 3197 C C . ASN A 1 401 ? -12.469 16.781 4.82 1 96.19 401 ASN A C 1
ATOM 3199 O O . ASN A 1 401 ? -11.719 16.375 3.93 1 96.19 401 ASN A O 1
ATOM 3203 N N . ALA A 1 402 ? -12.93 17.984 4.891 1 97.44 402 ALA A N 1
ATOM 3204 C CA . ALA A 1 402 ? -12.484 18.984 3.914 1 97.44 402 ALA A CA 1
ATOM 3205 C C . ALA A 1 402 ? -10.984 19.234 4.027 1 97.44 402 ALA A C 1
ATOM 3207 O O . ALA A 1 402 ? -10.289 19.328 3.012 1 97.44 402 ALA A O 1
ATOM 3208 N N . VAL A 1 403 ? -10.539 19.359 5.234 1 98.25 403 VAL A N 1
ATOM 3209 C CA . VAL A 1 403 ? -9.109 19.578 5.469 1 98.25 403 VAL A CA 1
ATOM 3210 C C . VAL A 1 403 ? -8.312 18.406 4.883 1 98.25 403 VAL A C 1
ATOM 3212 O O . VAL A 1 403 ? -7.34 18.625 4.156 1 98.25 403 VAL A O 1
ATOM 3215 N N . GLN A 1 404 ? -8.758 17.188 5.23 1 97.81 404 GLN A N 1
ATOM 3216 C CA . GLN A 1 404 ? -8.047 16 4.762 1 97.81 404 GLN A CA 1
ATOM 3217 C C . GLN A 1 404 ? -8.062 15.914 3.24 1 97.81 404 GLN A C 1
ATOM 3219 O O . GLN A 1 404 ? -7.055 15.562 2.623 1 97.81 404 GLN A O 1
ATOM 3224 N N . HIS A 1 405 ? -9.195 16.203 2.713 1 97.44 405 HIS A N 1
ATOM 3225 C CA . HIS A 1 405 ? -9.32 16.203 1.26 1 97.44 405 HIS A CA 1
ATOM 3226 C C . HIS A 1 405 ? -8.352 17.203 0.628 1 97.44 405 HIS A C 1
ATOM 3228 O O . HIS A 1 405 ? -7.695 16.891 -0.37 1 97.44 405 HIS A O 1
ATOM 3234 N N . GLN A 1 406 ? -8.242 18.344 1.165 1 97.5 406 GLN A N 1
ATOM 3235 C CA . GLN A 1 406 ? -7.352 19.391 0.643 1 97.5 406 GLN A CA 1
ATOM 3236 C C . GLN A 1 406 ? -5.891 18.969 0.76 1 97.5 406 GLN A C 1
ATOM 3238 O O . GLN A 1 406 ? -5.113 19.141 -0.182 1 97.5 406 GLN A O 1
ATOM 3243 N N . LEU A 1 407 ? -5.555 18.484 1.86 1 97.69 407 LEU A N 1
ATOM 3244 C CA . LEU A 1 407 ? -4.18 18.047 2.066 1 97.69 407 LEU A CA 1
ATOM 3245 C C . LEU A 1 407 ? -3.799 16.953 1.075 1 97.69 407 LEU A C 1
ATOM 3247 O O . LEU A 1 407 ? -2.707 16.984 0.503 1 97.69 407 LEU A O 1
ATOM 3251 N N . CYS A 1 408 ? -4.73 16.016 0.885 1 96.19 408 CYS A N 1
ATOM 3252 C CA . CYS A 1 408 ? -4.477 14.922 -0.036 1 96.19 408 CYS A CA 1
ATOM 3253 C C . CYS A 1 408 ? -4.43 15.414 -1.478 1 96.19 408 CYS A C 1
ATOM 3255 O O . CYS A 1 408 ? -3.879 14.742 -2.352 1 96.19 408 CYS A O 1
ATOM 3257 N N . SER A 1 409 ? -5.023 16.531 -1.717 1 95.88 409 SER A N 1
ATOM 3258 C CA . SER A 1 409 ? -5.094 17.062 -3.074 1 95.88 409 SER A CA 1
ATOM 3259 C C . SER A 1 409 ? -3.812 17.797 -3.445 1 95.88 409 SER A C 1
ATOM 3261 O O . SER A 1 409 ? -3.609 18.156 -4.609 1 95.88 409 SER A O 1
ATOM 3263 N N . LEU A 1 410 ? -2.979 18.031 -2.463 1 94.94 410 LEU A N 1
ATOM 3264 C CA . LEU A 1 410 ? -1.71 18.703 -2.719 1 94.94 410 LEU A CA 1
ATOM 3265 C C . LEU A 1 410 ? -0.674 17.734 -3.262 1 94.94 410 LEU A C 1
ATOM 3267 O O . LEU A 1 410 ? -0.388 16.703 -2.631 1 94.94 410 LEU A O 1
ATOM 3271 N N . ASP A 1 411 ? -0.038 18.078 -4.359 1 88.44 411 ASP A N 1
ATOM 3272 C CA . ASP A 1 411 ? 0.929 17.188 -5.004 1 88.44 411 ASP A CA 1
ATOM 3273 C C . ASP A 1 411 ? 2.34 17.453 -4.473 1 88.44 411 ASP A C 1
ATOM 3275 O O . ASP A 1 411 ? 2.689 18.578 -4.141 1 88.44 411 ASP A O 1
ATOM 3279 N N . PRO A 1 412 ? 3.119 16.344 -4.402 1 87.81 412 PRO A N 1
ATOM 3280 C CA . PRO A 1 412 ? 4.543 16.562 -4.133 1 87.81 412 PRO A CA 1
ATOM 3281 C C . PRO A 1 412 ? 5.254 17.297 -5.27 1 87.81 412 PRO A C 1
ATOM 3283 O O . PRO A 1 412 ? 4.746 17.328 -6.395 1 87.81 412 PRO A O 1
ATOM 3286 N N . PRO A 1 413 ? 6.371 17.859 -4.938 1 84.56 413 PRO A N 1
ATOM 3287 C CA . PRO A 1 413 ? 7.129 18.516 -6.004 1 84.56 413 PRO A CA 1
ATOM 3288 C C . PRO A 1 413 ? 7.555 17.562 -7.109 1 84.56 413 PRO A C 1
ATOM 3290 O O . PRO A 1 413 ? 7.871 16.391 -6.832 1 84.56 413 PRO A O 1
ATOM 3293 N N . LEU A 1 414 ? 7.652 18.031 -8.336 1 74.62 414 LEU A N 1
ATOM 3294 C CA . LEU A 1 414 ? 7.902 17.188 -9.508 1 74.62 414 LEU A CA 1
ATOM 3295 C C . LEU A 1 414 ? 9.391 17.172 -9.852 1 74.62 414 LEU A C 1
ATOM 3297 O O . LEU A 1 414 ? 9.875 16.219 -10.445 1 74.62 414 LEU A O 1
ATOM 3301 N N . ASP A 1 415 ? 10.031 18.188 -9.414 1 74.19 415 ASP A N 1
ATOM 3302 C CA . ASP A 1 415 ? 11.43 18.312 -9.828 1 74.19 415 ASP A CA 1
ATOM 3303 C C . ASP A 1 415 ? 12.312 17.312 -9.086 1 74.19 415 ASP A C 1
ATOM 3305 O O . ASP A 1 415 ? 12 16.922 -7.965 1 74.19 415 ASP A O 1
ATOM 3309 N N . LEU A 1 416 ? 13.344 16.953 -9.781 1 70.62 416 LEU A N 1
ATOM 3310 C CA . LEU A 1 416 ? 14.305 16.031 -9.18 1 70.62 416 LEU A CA 1
ATOM 3311 C C . LEU A 1 416 ? 14.93 16.641 -7.93 1 70.62 416 LEU A C 1
ATOM 3313 O O . LEU A 1 416 ? 15.094 15.961 -6.914 1 70.62 416 LEU A O 1
ATOM 3317 N N . VAL A 1 417 ? 15.359 17.844 -8.133 1 69.69 417 VAL A N 1
ATOM 3318 C CA . VAL A 1 417 ? 15.844 18.609 -6.988 1 69.69 417 VAL A CA 1
ATOM 3319 C C . VAL A 1 417 ? 14.906 19.797 -6.719 1 69.69 417 VAL A C 1
ATOM 3321 O O . VAL A 1 417 ? 14.859 20.75 -7.496 1 69.69 417 VAL A O 1
ATOM 3324 N N . PRO A 1 418 ? 14.258 19.625 -5.719 1 76.19 418 PRO A N 1
ATOM 3325 C CA . PRO A 1 418 ? 13.312 20.719 -5.434 1 76.19 418 PRO A CA 1
ATOM 3326 C C . PRO A 1 418 ? 14.008 22.031 -5.074 1 76.19 418 PRO A C 1
ATOM 3328 O O . PRO A 1 418 ? 15.086 22.016 -4.48 1 76.19 418 PRO A O 1
ATOM 3331 N N . SER A 1 419 ? 13.422 23.141 -5.586 1 83.38 419 SER A N 1
ATOM 3332 C CA . SER A 1 419 ? 13.852 24.453 -5.109 1 83.38 419 SER A CA 1
ATOM 3333 C C . SER A 1 419 ? 13.695 24.578 -3.6 1 83.38 419 SER A C 1
ATOM 3335 O O . SER A 1 419 ? 13.094 23.703 -2.961 1 83.38 419 SER A O 1
ATOM 3337 N N . HIS A 1 420 ? 14.242 25.578 -3.08 1 85.94 420 HIS A N 1
ATOM 3338 C CA . HIS A 1 420 ? 14.109 25.812 -1.647 1 85.94 420 HIS A CA 1
ATOM 3339 C C . HIS A 1 420 ? 12.641 25.922 -1.241 1 85.94 420 HIS A C 1
ATOM 3341 O O . HIS A 1 420 ? 12.219 25.312 -0.26 1 85.94 420 HIS A O 1
ATOM 3347 N N . GLU A 1 421 ? 11.914 26.688 -1.988 1 88.62 421 GLU A N 1
ATOM 3348 C CA . GLU A 1 421 ? 10.492 26.891 -1.706 1 88.62 421 GLU A CA 1
ATOM 3349 C C . GLU A 1 421 ? 9.719 25.578 -1.817 1 88.62 421 GLU A C 1
ATOM 3351 O O . GLU A 1 421 ? 8.82 25.312 -1.012 1 88.62 421 GLU A O 1
ATOM 3356 N N . ASP A 1 422 ? 10.102 24.797 -2.771 1 89.25 422 ASP A N 1
ATOM 3357 C CA . ASP A 1 422 ? 9.445 23.516 -2.975 1 89.25 422 ASP A CA 1
ATOM 3358 C C . ASP A 1 422 ? 9.789 22.531 -1.853 1 89.25 422 ASP A C 1
ATOM 3360 O O . ASP A 1 422 ? 8.961 21.703 -1.47 1 89.25 422 ASP A O 1
ATOM 3364 N N . SER A 1 423 ? 10.961 22.641 -1.425 1 89.06 423 SER A N 1
ATOM 3365 C CA . SER A 1 423 ? 11.375 21.797 -0.312 1 89.06 423 SER A CA 1
ATOM 3366 C C . SER A 1 423 ? 10.602 22.141 0.958 1 89.06 423 SER A C 1
ATOM 3368 O O . SER A 1 423 ? 10.141 21.25 1.675 1 89.06 423 SER A O 1
ATOM 3370 N N . LEU A 1 424 ? 10.484 23.453 1.195 1 92.56 424 LEU A N 1
ATOM 3371 C CA . LEU A 1 424 ? 9.703 23.922 2.342 1 92.56 424 LEU A CA 1
ATOM 3372 C C . LEU A 1 424 ? 8.25 23.484 2.215 1 92.56 424 LEU A C 1
ATOM 3374 O O . LEU A 1 424 ? 7.656 22.984 3.18 1 92.56 424 LEU A O 1
ATOM 3378 N N . TYR A 1 425 ? 7.75 23.641 1.047 1 95.12 425 TYR A N 1
ATOM 3379 C CA . TYR A 1 425 ? 6.379 23.234 0.751 1 95.12 425 TYR A CA 1
ATOM 3380 C C . TYR A 1 425 ? 6.176 21.766 1.06 1 95.12 425 TYR A C 1
ATOM 3382 O O . TYR A 1 425 ? 5.23 21.391 1.759 1 95.12 425 TYR A O 1
ATOM 3390 N N . ASN A 1 426 ? 7.082 20.969 0.596 1 94.19 426 ASN A N 1
ATOM 3391 C CA . ASN A 1 426 ? 6.922 19.531 0.722 1 94.19 426 ASN A CA 1
ATOM 3392 C C . ASN A 1 426 ? 7.062 19.078 2.172 1 94.19 426 ASN A C 1
ATOM 3394 O O . ASN A 1 426 ? 6.336 18.188 2.621 1 94.19 426 ASN A O 1
ATOM 3398 N N . MET A 1 427 ? 7.965 19.625 2.867 1 95.56 427 MET A N 1
ATOM 3399 C CA . MET A 1 427 ? 8.156 19.266 4.266 1 95.56 427 MET A CA 1
ATOM 3400 C C . MET A 1 427 ? 6.926 19.609 5.094 1 95.56 427 MET A C 1
ATOM 3402 O O . MET A 1 427 ? 6.473 18.797 5.906 1 95.56 427 MET A O 1
ATOM 3406 N N . VAL A 1 428 ? 6.41 20.766 4.832 1 97.88 428 VAL A N 1
ATOM 3407 C CA . VAL A 1 428 ? 5.258 21.219 5.602 1 97.88 428 VAL A CA 1
ATOM 3408 C C . VAL A 1 428 ? 4.027 20.391 5.234 1 97.88 428 VAL A C 1
ATOM 3410 O O . VAL A 1 428 ? 3.244 20.016 6.105 1 97.88 428 VAL A O 1
ATOM 3413 N N . ARG A 1 429 ? 3.859 20.141 3.977 1 97.5 429 ARG A N 1
ATOM 3414 C CA . ARG A 1 429 ? 2.75 19.328 3.508 1 97.5 429 ARG A CA 1
ATOM 3415 C C . ARG A 1 429 ? 2.748 17.969 4.195 1 97.5 429 ARG A C 1
ATOM 3417 O O . ARG A 1 429 ? 1.722 17.531 4.719 1 97.5 429 ARG A O 1
ATOM 3424 N N . LEU A 1 430 ? 3.893 17.344 4.25 1 97.25 430 LEU A N 1
ATOM 3425 C CA . LEU A 1 430 ? 4.027 16.016 4.84 1 97.25 430 LEU A CA 1
ATOM 3426 C C . LEU A 1 430 ? 3.811 16.062 6.348 1 97.25 430 LEU A C 1
ATOM 3428 O O . LEU A 1 430 ? 3.131 15.203 6.91 1 97.25 430 LEU A O 1
ATOM 3432 N N . ALA A 1 431 ? 4.367 17.062 6.977 1 98.5 431 ALA A N 1
ATOM 3433 C CA . ALA A 1 431 ? 4.18 17.203 8.422 1 98.5 431 ALA A CA 1
ATOM 3434 C C . ALA A 1 431 ? 2.717 17.469 8.758 1 98.5 431 ALA A C 1
ATOM 3436 O O . ALA A 1 431 ? 2.209 16.984 9.773 1 98.5 431 ALA A O 1
ATOM 3437 N N . ALA A 1 432 ? 2.096 18.25 7.918 1 98.56 432 ALA A N 1
ATOM 3438 C CA . ALA A 1 432 ? 0.674 18.516 8.117 1 98.56 432 ALA A CA 1
ATOM 3439 C C . ALA A 1 432 ? -0.148 17.234 7.984 1 98.56 432 ALA A C 1
ATOM 3441 O O . ALA A 1 432 ? -1.117 17.047 8.719 1 98.56 432 ALA A O 1
ATOM 3442 N N . LEU A 1 433 ? 0.23 16.375 7.094 1 97.62 433 LEU A N 1
ATOM 3443 C CA . LEU A 1 433 ? -0.442 15.094 6.938 1 97.62 433 LEU A CA 1
ATOM 3444 C C . LEU A 1 433 ? -0.239 14.219 8.172 1 97.62 433 LEU A C 1
ATOM 3446 O O . LEU A 1 433 ? -1.149 13.5 8.578 1 97.62 433 LEU A O 1
ATOM 3450 N N . ILE A 1 434 ? 0.911 14.281 8.719 1 97.12 434 ILE A N 1
ATOM 3451 C CA . ILE A 1 434 ? 1.177 13.531 9.945 1 97.12 434 ILE A CA 1
ATOM 3452 C C . ILE A 1 434 ? 0.294 14.062 11.07 1 97.12 434 ILE A C 1
ATOM 3454 O O . ILE A 1 434 ? -0.316 13.289 11.805 1 97.12 434 ILE A O 1
ATOM 3458 N N . TYR A 1 435 ? 0.214 15.414 11.156 1 97.88 435 TYR A N 1
ATOM 3459 C CA . TYR A 1 435 ? -0.66 16 12.172 1 97.88 435 TYR A CA 1
ATOM 3460 C C . TYR A 1 435 ? -2.098 15.523 11.992 1 97.88 435 TYR A C 1
ATOM 3462 O O . TYR A 1 435 ? -2.773 15.18 12.961 1 97.88 435 TYR A O 1
ATOM 3470 N N . SER A 1 436 ? -2.508 15.57 10.789 1 97.69 436 SER A N 1
ATOM 3471 C CA . SER A 1 436 ? -3.877 15.148 10.508 1 97.69 436 SER A CA 1
ATOM 3472 C C . SER A 1 436 ? -4.105 13.703 10.93 1 97.69 436 SER A C 1
ATOM 3474 O O . SER A 1 436 ? -5.145 13.375 11.508 1 97.69 436 SER A O 1
ATOM 3476 N N . ASP A 1 437 ? -3.201 12.883 10.664 1 95.25 437 ASP A N 1
ATOM 3477 C CA . ASP A 1 437 ? -3.336 11.469 11.008 1 95.25 437 ASP A CA 1
ATOM 3478 C C . ASP A 1 437 ? -3.279 11.258 12.516 1 95.25 437 ASP A C 1
ATOM 3480 O O . ASP A 1 437 ? -3.848 10.297 13.031 1 95.25 437 ASP A O 1
ATOM 3484 N N . LEU A 1 438 ? -2.619 12.086 13.203 1 95.31 438 LEU A N 1
ATOM 3485 C CA . LEU A 1 438 ? -2.504 11.93 14.648 1 95.31 438 LEU A CA 1
ATOM 3486 C C . LEU A 1 438 ? -3.711 12.531 15.359 1 95.31 438 LEU A C 1
ATOM 3488 O O . LEU A 1 438 ? -4.148 12.023 16.391 1 95.31 438 LEU A O 1
ATOM 3492 N N . VAL A 1 439 ? -4.242 13.602 14.789 1 96.75 439 VAL A N 1
ATOM 3493 C CA . VAL A 1 439 ? -5.188 14.391 15.57 1 96.75 439 VAL A CA 1
ATOM 3494 C C . VAL A 1 439 ? -6.531 14.461 14.852 1 96.75 439 VAL A C 1
ATOM 3496 O O . VAL A 1 439 ? -7.562 14.094 15.422 1 96.75 439 VAL A O 1
ATOM 3499 N N . LEU A 1 440 ? -6.566 14.844 13.617 1 97.12 440 LEU A N 1
ATOM 3500 C CA . LEU A 1 440 ? -7.801 15.234 12.945 1 97.12 440 LEU A CA 1
ATOM 3501 C C . LEU A 1 440 ? -8.453 14.031 12.273 1 97.12 440 LEU A C 1
ATOM 3503 O O . LEU A 1 440 ? -9.648 13.781 12.461 1 97.12 440 LEU A O 1
ATOM 3507 N N . PHE A 1 441 ? -7.688 13.328 11.477 1 95.31 441 PHE A N 1
ATOM 3508 C CA . PHE A 1 441 ? -8.164 12.195 10.688 1 95.31 441 PHE A CA 1
ATOM 3509 C C . PHE A 1 441 ? -7.332 10.953 10.969 1 95.31 441 PHE A C 1
ATOM 3511 O O . PHE A 1 441 ? -6.68 10.414 10.07 1 95.31 441 PHE A O 1
ATOM 3518 N N . PRO A 1 442 ? -7.418 10.516 12.211 1 92.38 442 PRO A N 1
ATOM 3519 C CA . PRO A 1 442 ? -6.555 9.406 12.617 1 92.38 442 PRO A CA 1
ATOM 3520 C C . PRO A 1 442 ? -6.984 8.07 12.008 1 92.38 442 PRO A C 1
ATOM 3522 O O . PRO A 1 442 ? -8.148 7.688 12.117 1 92.38 442 PRO A O 1
ATOM 3525 N N . LEU A 1 443 ? -6.043 7.516 11.383 1 86.19 443 LEU A N 1
ATOM 3526 C CA . LEU A 1 443 ? -6.258 6.16 10.883 1 86.19 443 LEU A CA 1
ATOM 3527 C C . LEU A 1 443 ? -5.508 5.141 11.734 1 86.19 443 LEU A C 1
ATOM 3529 O O . LEU A 1 443 ? -4.484 5.465 12.344 1 86.19 443 LEU A O 1
ATOM 3533 N N . GLY A 1 444 ? -6 3.996 11.914 1 74.88 444 GLY A N 1
ATOM 3534 C CA . GLY A 1 444 ? -5.453 2.961 12.773 1 74.88 444 GLY A CA 1
ATOM 3535 C C . GLY A 1 444 ? -4.023 2.588 12.422 1 74.88 444 GLY A C 1
ATOM 3536 O O . GLY A 1 444 ? -3.529 2.943 11.352 1 74.88 444 GLY A O 1
ATOM 3537 N N . GLU A 1 445 ? -3.316 1.939 13.281 1 72.06 445 GLU A N 1
ATOM 3538 C CA . GLU A 1 445 ? -1.898 1.614 13.172 1 72.06 445 GLU A CA 1
ATOM 3539 C C . GLU A 1 445 ? -1.664 0.522 12.133 1 72.06 445 GLU A C 1
ATOM 3541 O O . GLU A 1 445 ? -0.566 0.405 11.586 1 72.06 445 GLU A O 1
ATOM 3546 N N . SER A 1 446 ? -2.691 -0.157 11.906 1 63.25 446 SER A N 1
ATOM 3547 C CA . SER A 1 446 ? -2.549 -1.29 10.992 1 63.25 446 SER A CA 1
ATOM 3548 C C . SER A 1 446 ? -2.252 -0.824 9.57 1 63.25 446 SER A C 1
ATOM 3550 O O . SER A 1 446 ? -1.741 -1.593 8.758 1 63.25 446 SER A O 1
ATOM 3552 N N . VAL A 1 447 ? -2.52 0.41 9.266 1 63.72 447 VAL A N 1
ATOM 3553 C CA . VAL A 1 447 ? -2.396 0.878 7.891 1 63.72 447 VAL A CA 1
ATOM 3554 C C . VAL A 1 447 ? -1.023 1.512 7.68 1 63.72 447 VAL A C 1
ATOM 3556 O O . VAL A 1 447 ? -0.608 1.746 6.543 1 63.72 447 VAL A O 1
ATOM 3559 N N . SER A 1 448 ? -0.171 1.606 8.609 1 69.56 448 SER A N 1
ATOM 3560 C CA . SER A 1 448 ? 1.226 2.029 8.609 1 69.56 448 SER A CA 1
ATOM 3561 C C . SER A 1 448 ? 1.395 3.381 7.922 1 69.56 448 SER A C 1
ATOM 3563 O O . SER A 1 448 ? 2.439 3.652 7.328 1 69.56 448 SER A O 1
ATOM 3565 N N . ILE A 1 449 ? 0.393 4.23 7.852 1 83 449 ILE A N 1
ATOM 3566 C CA . ILE A 1 449 ? 0.448 5.531 7.199 1 83 449 ILE A CA 1
ATOM 3567 C C . ILE A 1 449 ? 1.478 6.418 7.898 1 83 449 ILE A C 1
ATOM 3569 O O . ILE A 1 449 ? 2.244 7.125 7.238 1 83 449 ILE A O 1
ATOM 3573 N N . LYS A 1 450 ? 1.502 6.402 9.18 1 88 450 LYS A N 1
ATOM 3574 C CA . LYS A 1 450 ? 2.438 7.219 9.945 1 88 450 LYS A CA 1
ATOM 3575 C C . LYS A 1 450 ? 3.883 6.879 9.586 1 88 450 LYS A C 1
ATOM 3577 O O . LYS A 1 450 ? 4.707 7.777 9.398 1 88 450 LYS A O 1
ATOM 3582 N N . LEU A 1 451 ? 4.086 5.629 9.438 1 84.56 451 LEU A N 1
ATOM 3583 C CA . LEU A 1 451 ? 5.43 5.184 9.102 1 84.56 451 LEU A CA 1
ATOM 3584 C C . LEU A 1 451 ? 5.832 5.668 7.711 1 84.56 451 LEU A C 1
ATOM 3586 O O . LEU A 1 451 ? 6.965 6.113 7.504 1 84.56 451 LEU A O 1
ATOM 3590 N N . GLN A 1 452 ? 4.906 5.547 6.84 1 86.31 452 GLN A N 1
ATOM 3591 C CA . GLN A 1 452 ? 5.168 5.973 5.469 1 86.31 452 GLN A CA 1
ATOM 3592 C C . GLN A 1 452 ? 5.414 7.477 5.395 1 86.31 452 GLN A C 1
ATOM 3594 O O . GLN A 1 452 ? 6.332 7.93 4.711 1 86.31 452 GLN A O 1
ATOM 3599 N N . LEU A 1 453 ? 4.629 8.164 6.102 1 92.75 453 LEU A N 1
ATOM 3600 C CA . LEU A 1 453 ? 4.766 9.617 6.109 1 92.75 453 LEU A CA 1
ATOM 3601 C C . LEU A 1 453 ? 6.059 10.039 6.797 1 92.75 453 LEU A C 1
ATOM 3603 O O . LEU A 1 453 ? 6.703 11 6.379 1 92.75 453 LEU A O 1
ATOM 3607 N N . ALA A 1 454 ? 6.383 9.32 7.84 1 92.81 454 ALA A N 1
ATOM 3608 C CA . ALA A 1 454 ? 7.641 9.609 8.523 1 92.81 454 ALA A CA 1
ATOM 3609 C C . ALA A 1 454 ? 8.836 9.406 7.594 1 92.81 454 ALA A C 1
ATOM 3611 O O . ALA A 1 454 ? 9.773 10.211 7.594 1 92.81 454 ALA A O 1
ATOM 3612 N N . TYR A 1 455 ? 8.781 8.422 6.82 1 87.12 455 TYR A N 1
ATOM 3613 C CA . TYR A 1 455 ? 9.852 8.148 5.867 1 87.12 455 TYR A CA 1
ATOM 3614 C C . TYR A 1 455 ? 9.945 9.25 4.82 1 87.12 455 TYR A C 1
ATOM 3616 O O . TYR A 1 455 ? 11.031 9.742 4.516 1 87.12 455 TYR A O 1
ATOM 3624 N N . ASP A 1 456 ? 8.844 9.578 4.266 1 90.38 456 ASP A N 1
ATOM 3625 C CA . ASP A 1 456 ? 8.812 10.594 3.219 1 90.38 456 ASP A CA 1
ATOM 3626 C C . ASP A 1 456 ? 9.281 11.945 3.752 1 90.38 456 ASP A C 1
ATOM 3628 O O . ASP A 1 456 ? 9.984 12.68 3.061 1 90.38 456 ASP A O 1
ATOM 3632 N N . LEU A 1 457 ? 8.812 12.195 4.938 1 95.5 457 LEU A N 1
ATOM 3633 C CA . LEU A 1 457 ? 9.227 13.453 5.539 1 95.5 457 LEU A CA 1
ATOM 3634 C C . LEU A 1 457 ? 10.727 13.461 5.805 1 95.5 457 LEU A C 1
ATOM 3636 O O . LEU A 1 457 ? 11.398 14.477 5.602 1 95.5 457 LEU A O 1
ATOM 3640 N N . ARG A 1 458 ? 11.242 12.375 6.254 1 90.94 458 ARG A N 1
ATOM 3641 C CA . ARG A 1 458 ? 12.68 12.281 6.465 1 90.94 458 ARG A CA 1
ATOM 3642 C C . ARG A 1 458 ? 13.445 12.578 5.184 1 90.94 458 ARG A C 1
ATOM 3644 O O . ARG A 1 458 ? 14.398 13.367 5.191 1 90.94 458 ARG A O 1
ATOM 3651 N N . LYS A 1 459 ? 12.984 11.984 4.152 1 84.06 459 LYS A N 1
ATOM 3652 C CA . LYS A 1 459 ? 13.656 12.195 2.873 1 84.06 459 LYS A CA 1
ATOM 3653 C C . LYS A 1 459 ? 13.578 13.664 2.451 1 84.06 459 LYS A C 1
ATOM 3655 O O . LYS A 1 459 ? 14.547 14.211 1.933 1 84.06 459 LYS A O 1
ATOM 3660 N N . ALA A 1 460 ? 12.461 14.227 2.668 1 89.19 460 ALA A N 1
ATOM 3661 C CA . ALA A 1 460 ? 12.289 15.633 2.328 1 89.19 460 ALA A CA 1
ATOM 3662 C C . ALA A 1 460 ? 13.203 16.516 3.166 1 89.19 460 ALA A C 1
ATOM 3664 O O . ALA A 1 460 ? 13.82 17.453 2.65 1 89.19 460 ALA A O 1
ATOM 3665 N N . LEU A 1 461 ? 13.305 16.203 4.426 1 91.38 461 LEU A N 1
ATOM 3666 C CA . LEU A 1 461 ? 14.141 16.984 5.336 1 91.38 461 LEU A CA 1
ATOM 3667 C C . LEU A 1 461 ? 15.617 16.797 5.004 1 91.38 461 LEU A C 1
ATOM 3669 O O . LEU A 1 461 ? 16.391 17.766 5.035 1 91.38 461 LEU A O 1
ATOM 3673 N N . GLU A 1 462 ? 15.969 15.602 4.711 1 82.81 462 GLU A N 1
ATOM 3674 C CA . GLU A 1 462 ? 17.344 15.336 4.32 1 82.81 462 GLU A CA 1
ATOM 3675 C C . GLU A 1 462 ? 17.75 16.172 3.102 1 82.81 462 GLU A C 1
ATOM 3677 O O . GLU A 1 462 ? 18.844 16.734 3.061 1 82.81 462 GLU A O 1
ATOM 3682 N N . LEU A 1 463 ? 16.875 16.203 2.213 1 76.19 463 LEU A N 1
ATOM 3683 C CA . LEU A 1 463 ? 17.141 16.984 1.017 1 76.19 463 LEU A CA 1
ATOM 3684 C C . LEU A 1 463 ? 17.188 18.469 1.351 1 76.19 463 LEU A C 1
ATOM 3686 O O . LEU A 1 463 ? 18 19.219 0.776 1 76.19 463 LEU A O 1
ATOM 3690 N N . PHE A 1 464 ? 16.375 18.891 2.244 1 83.19 464 PHE A N 1
ATOM 3691 C CA . PHE A 1 464 ? 16.312 20.297 2.656 1 83.19 464 PHE A CA 1
ATOM 3692 C C . PHE A 1 464 ? 17.609 20.703 3.365 1 83.19 464 PHE A C 1
ATOM 3694 O O . PHE A 1 464 ? 18.125 21.781 3.125 1 83.19 464 PHE A O 1
ATOM 3701 N N . PHE A 1 465 ? 18.125 19.844 4.188 1 79.44 465 PHE A N 1
ATOM 3702 C CA . PHE A 1 465 ? 19.297 20.141 4.996 1 79.44 465 PHE A CA 1
ATOM 3703 C C . PHE A 1 465 ? 20.547 20.203 4.125 1 79.44 465 PHE A C 1
ATOM 3705 O O . PHE A 1 465 ? 21.547 20.828 4.492 1 79.44 465 PHE A O 1
ATOM 3712 N N . THR A 1 466 ? 20.547 19.5 3.047 1 67.56 466 THR A N 1
ATOM 3713 C CA . THR A 1 466 ? 21.719 19.484 2.18 1 67.56 466 THR A CA 1
ATOM 3714 C C . THR A 1 466 ? 21.734 20.703 1.265 1 67.56 466 THR A C 1
ATOM 3716 O O . THR A 1 466 ? 22.75 21 0.637 1 67.56 466 THR A O 1
ATOM 3719 N N . GLY A 1 467 ? 20.656 21.312 1.17 1 60.75 467 GLY A N 1
ATOM 3720 C CA . GLY A 1 467 ? 20.609 22.516 0.346 1 60.75 467 GLY A CA 1
ATOM 3721 C C . GLY A 1 467 ? 21.172 23.75 1.041 1 60.75 467 GLY A C 1
ATOM 3722 O O . GLY A 1 467 ? 22.109 23.641 1.823 1 60.75 467 GLY A O 1
ATOM 3723 N N . GLU A 1 468 ? 20.609 24.875 0.652 1 59.91 468 GLU A N 1
ATOM 3724 C CA . GLU A 1 468 ? 21.062 26.172 1.12 1 59.91 468 GLU A CA 1
ATOM 3725 C C . GLU A 1 468 ? 20.766 26.375 2.602 1 59.91 468 GLU A C 1
ATOM 3727 O O . GLU A 1 468 ? 19.844 25.75 3.137 1 59.91 468 GLU A O 1
ATOM 3732 N N . THR A 1 469 ? 21.703 26.906 3.283 1 59.91 469 THR A N 1
ATOM 3733 C CA . THR A 1 469 ? 21.641 27.172 4.715 1 59.91 469 THR A CA 1
ATOM 3734 C C . THR A 1 469 ? 20.312 27.844 5.086 1 59.91 469 THR A C 1
ATOM 3736 O O . THR A 1 469 ? 19.828 28.703 4.352 1 59.91 469 THR A O 1
ATOM 3739 N N . LEU A 1 470 ? 19.656 27.281 6.086 1 62.91 470 LEU A N 1
ATOM 3740 C CA . LEU A 1 470 ? 18.438 27.828 6.676 1 62.91 470 LEU A CA 1
ATOM 3741 C C . LEU A 1 470 ? 18.672 29.234 7.203 1 62.91 470 LEU A C 1
ATOM 3743 O O . LEU A 1 470 ? 19.438 29.438 8.156 1 62.91 470 LEU A O 1
ATOM 3747 N N . GLU A 1 471 ? 18.469 30.188 6.453 1 63.41 471 GLU A N 1
ATOM 3748 C CA . GLU A 1 471 ? 18.906 31.516 6.867 1 63.41 471 GLU A CA 1
ATOM 3749 C C . GLU A 1 471 ? 17.891 32.156 7.824 1 63.41 471 GLU A C 1
ATOM 3751 O O . GLU A 1 471 ? 18.281 32.812 8.789 1 63.41 471 GLU A O 1
ATOM 3756 N N . GLU A 1 472 ? 16.672 31.891 7.711 1 80.19 472 GLU A N 1
ATOM 3757 C CA . GLU A 1 472 ? 15.68 32.656 8.453 1 80.19 472 GLU A CA 1
ATOM 3758 C C . GLU A 1 472 ? 15.18 31.891 9.672 1 80.19 472 GLU A C 1
ATOM 3760 O O . GLU A 1 472 ? 14.977 30.688 9.609 1 80.19 472 GLU A O 1
ATOM 3765 N N . GLN A 1 473 ? 15.078 32.625 10.797 1 84.62 473 GLN A N 1
ATOM 3766 C CA . GLN A 1 473 ? 14.625 32.062 12.07 1 84.62 473 GLN A CA 1
ATOM 3767 C C . GLN A 1 473 ? 13.289 31.359 11.914 1 84.62 473 GLN A C 1
ATOM 3769 O O . GLN A 1 473 ? 13.07 30.297 12.508 1 84.62 473 GLN A O 1
ATOM 3774 N N . MET A 1 474 ? 12.469 31.953 11.148 1 90 474 MET A N 1
ATOM 3775 C CA . MET A 1 474 ? 11.148 31.359 10.953 1 90 474 MET A CA 1
ATOM 3776 C C . MET A 1 474 ? 11.242 29.984 10.328 1 90 474 MET A C 1
ATOM 3778 O O . MET A 1 474 ? 10.484 29.078 10.688 1 90 474 MET A O 1
ATOM 3782 N N . GLU A 1 475 ? 12.164 29.797 9.492 1 91.88 475 GLU A N 1
ATOM 3783 C CA . GLU A 1 475 ? 12.352 28.5 8.844 1 91.88 475 GLU A CA 1
ATOM 3784 C C . GLU A 1 475 ? 12.938 27.469 9.812 1 91.88 475 GLU A C 1
ATOM 3786 O O . GLU A 1 475 ? 12.602 26.281 9.742 1 91.88 475 GLU A O 1
ATOM 3791 N N . ARG A 1 476 ? 13.75 27.969 10.68 1 92.31 476 ARG A N 1
ATOM 3792 C CA . ARG A 1 476 ? 14.328 27.078 11.688 1 92.31 476 ARG A CA 1
ATOM 3793 C C . ARG A 1 476 ? 13.25 26.547 12.633 1 92.31 476 ARG A C 1
ATOM 3795 O O . ARG A 1 476 ? 13.227 25.359 12.945 1 92.31 476 ARG A O 1
ATOM 3802 N N . GLU A 1 477 ? 12.406 27.453 13.016 1 95.31 477 GLU A N 1
ATOM 3803 C CA . GLU A 1 477 ? 11.32 27.062 13.914 1 95.31 477 GLU A CA 1
ATOM 3804 C C . GLU A 1 477 ? 10.359 26.094 13.219 1 95.31 477 GLU A C 1
ATOM 3806 O O . GLU A 1 477 ? 9.891 25.141 13.82 1 95.31 477 GLU A O 1
ATOM 3811 N N . LEU A 1 478 ? 10.117 26.438 11.992 1 96.19 478 LEU A N 1
ATOM 3812 C CA . LEU A 1 478 ? 9.266 25.578 11.188 1 96.19 478 LEU A CA 1
ATOM 3813 C C . LEU A 1 478 ? 9.883 24.188 11.062 1 96.19 478 LEU A C 1
ATOM 3815 O O . LEU A 1 478 ? 9.18 23.172 11.141 1 96.19 478 LEU A O 1
ATOM 3819 N N . THR A 1 479 ? 11.133 24.109 10.867 1 95.69 479 THR A N 1
ATOM 3820 C CA . THR A 1 479 ? 11.852 22.859 10.742 1 95.69 479 THR A CA 1
ATOM 3821 C C . THR A 1 479 ? 11.766 22.047 12.031 1 95.69 479 THR A C 1
ATOM 3823 O O . THR A 1 479 ? 11.617 20.828 12 1 95.69 479 THR A O 1
ATOM 3826 N N . VAL A 1 480 ? 11.828 22.719 13.125 1 96.94 480 VAL A N 1
ATOM 3827 C CA . VAL A 1 480 ? 11.719 22.047 14.414 1 96.94 480 VAL A CA 1
ATOM 3828 C C . VAL A 1 480 ? 10.336 21.406 14.547 1 96.94 480 VAL A C 1
ATOM 3830 O O . VAL A 1 480 ? 10.211 20.281 15.031 1 96.94 480 VAL A O 1
ATOM 3833 N N . TRP A 1 481 ? 9.344 22.156 14.156 1 98.19 481 TRP A N 1
ATOM 3834 C CA . TRP A 1 481 ? 7.992 21.594 14.188 1 98.19 481 TRP A CA 1
ATOM 3835 C C . TRP A 1 481 ? 7.891 20.359 13.305 1 98.19 481 TRP A C 1
ATOM 3837 O O . TRP A 1 481 ? 7.332 19.328 13.711 1 98.19 481 TRP A O 1
ATOM 3847 N N . CYS A 1 482 ? 8.414 20.438 12.062 1 98.25 482 CYS A N 1
ATOM 3848 C CA . CYS A 1 482 ? 8.391 19.312 11.148 1 98.25 482 CYS A CA 1
ATOM 3849 C C . CYS A 1 482 ? 9.133 18.109 11.727 1 98.25 482 CYS A C 1
ATOM 3851 O O . CYS A 1 482 ? 8.664 16.969 11.633 1 98.25 482 CYS A O 1
ATOM 3853 N N . LEU A 1 483 ? 10.25 18.344 12.336 1 97.88 483 LEU A N 1
ATOM 3854 C CA . LEU A 1 483 ? 11.031 17.281 12.969 1 97.88 483 LEU A CA 1
ATOM 3855 C C . LEU A 1 483 ? 10.25 16.641 14.117 1 97.88 483 LEU A C 1
ATOM 3857 O O . LEU A 1 483 ? 10.297 15.43 14.297 1 97.88 483 LEU A O 1
ATOM 3861 N N . THR A 1 484 ? 9.594 17.484 14.82 1 98 484 THR A N 1
ATOM 3862 C CA . THR A 1 484 ? 8.812 16.984 15.945 1 98 484 THR A CA 1
ATOM 3863 C C . THR A 1 484 ? 7.676 16.094 15.453 1 98 484 THR A C 1
ATOM 3865 O O . THR A 1 484 ? 7.457 15 16 1 98 484 THR A O 1
ATOM 3868 N N . MET A 1 485 ? 6.934 16.531 14.391 1 97.62 485 MET A N 1
ATOM 3869 C CA . MET A 1 485 ? 5.875 15.711 13.805 1 97.62 485 MET A CA 1
ATOM 3870 C C . MET A 1 485 ? 6.434 14.391 13.281 1 97.62 485 MET A C 1
ATOM 3872 O O . MET A 1 485 ? 5.855 13.336 13.531 1 97.62 485 MET A O 1
ATOM 3876 N N . GLY A 1 486 ? 7.52 14.477 12.625 1 97.56 486 GLY A N 1
ATOM 3877 C CA . GLY A 1 486 ? 8.156 13.273 12.109 1 97.56 486 GLY A CA 1
ATOM 3878 C C . GLY A 1 486 ? 8.609 12.32 13.203 1 97.56 486 GLY A C 1
ATOM 3879 O O . GLY A 1 486 ? 8.445 11.109 13.086 1 97.56 486 GLY A O 1
ATOM 3880 N N . ALA A 1 487 ? 9.141 12.859 14.273 1 96.56 487 ALA A N 1
ATOM 3881 C CA . ALA A 1 487 ? 9.602 12.039 15.383 1 96.56 487 ALA A CA 1
ATOM 3882 C C . ALA A 1 487 ? 8.438 11.305 16.047 1 96.56 487 ALA A C 1
ATOM 3884 O O . ALA A 1 487 ? 8.578 10.148 16.453 1 96.56 487 ALA A O 1
ATOM 3885 N N . MET A 1 488 ? 7.395 12 16.141 1 94.88 488 MET A N 1
ATOM 3886 C CA . MET A 1 488 ? 6.211 11.375 16.719 1 94.88 488 MET A CA 1
ATOM 3887 C C . MET A 1 488 ? 5.688 10.258 15.836 1 94.88 488 MET A C 1
ATOM 3889 O O . MET A 1 488 ? 5.332 9.18 16.328 1 94.88 488 MET A O 1
ATOM 3893 N N . ALA A 1 489 ? 5.652 10.484 14.57 1 93.88 489 ALA A N 1
ATOM 3894 C CA . ALA A 1 489 ? 5.176 9.484 13.625 1 93.88 489 ALA A CA 1
ATOM 3895 C C . ALA A 1 489 ? 6.141 8.305 13.539 1 93.88 489 ALA A C 1
ATOM 3897 O O . ALA A 1 489 ? 5.727 7.176 13.258 1 93.88 489 ALA A O 1
ATOM 3898 N N . ALA A 1 490 ? 7.402 8.547 13.812 1 92 490 ALA A N 1
ATOM 3899 C CA . ALA A 1 490 ? 8.438 7.527 13.656 1 92 490 ALA A CA 1
ATOM 3900 C C . ALA A 1 490 ? 8.617 6.727 14.945 1 92 490 ALA A C 1
ATOM 3902 O O . ALA A 1 490 ? 9.5 5.875 15.039 1 92 490 ALA A O 1
ATOM 3903 N N . HIS A 1 491 ? 7.84 7.016 15.867 1 88.62 491 HIS A N 1
ATOM 3904 C CA . HIS A 1 491 ? 7.996 6.367 17.172 1 88.62 491 HIS A CA 1
ATOM 3905 C C . HIS A 1 491 ? 7.969 4.848 17.031 1 88.62 491 HIS A C 1
ATOM 3907 O O . HIS A 1 491 ? 7.051 4.289 16.422 1 88.62 491 HIS A O 1
ATOM 3913 N N . GLY A 1 492 ? 8.953 4.238 17.594 1 78.25 492 GLY A N 1
ATOM 3914 C CA . GLY A 1 492 ? 9.008 2.783 17.594 1 78.25 492 GLY A CA 1
ATOM 3915 C C . GLY A 1 492 ? 9.492 2.207 16.281 1 78.25 492 GLY A C 1
ATOM 3916 O O . GLY A 1 492 ? 9.438 0.994 16.062 1 78.25 492 GLY A O 1
ATOM 3917 N N . THR A 1 493 ? 9.867 3.062 15.352 1 78.38 493 THR A N 1
ATOM 3918 C CA . THR A 1 493 ? 10.344 2.592 14.055 1 78.38 493 THR A CA 1
ATOM 3919 C C . THR A 1 493 ? 11.844 2.834 13.914 1 78.38 493 THR A C 1
ATOM 3921 O O . THR A 1 493 ? 12.461 3.459 14.781 1 78.38 493 THR A O 1
ATOM 3924 N N . VAL A 1 494 ? 12.414 2.393 12.859 1 72.44 494 VAL A N 1
ATOM 3925 C CA . VAL A 1 494 ? 13.844 2.502 12.594 1 72.44 494 VAL A CA 1
ATOM 3926 C C . VAL A 1 494 ? 14.203 3.959 12.312 1 72.44 494 VAL A C 1
ATOM 3928 O O . VAL A 1 494 ? 15.359 4.359 12.469 1 72.44 494 VAL A O 1
ATOM 3931 N N . HIS A 1 495 ? 13.164 4.758 11.992 1 81.62 495 HIS A N 1
ATOM 3932 C CA . HIS A 1 495 ? 13.438 6.141 11.617 1 81.62 495 HIS A CA 1
ATOM 3933 C C . HIS A 1 495 ? 13.516 7.043 12.844 1 81.62 495 HIS A C 1
ATOM 3935 O O . HIS A 1 495 ? 13.961 8.195 12.75 1 81.62 495 HIS A O 1
ATOM 3941 N N . GLN A 1 496 ? 13.125 6.566 13.992 1 87.69 496 GLN A N 1
ATOM 3942 C CA . GLN A 1 496 ? 13.047 7.367 15.211 1 87.69 496 GLN A CA 1
ATOM 3943 C C . GLN A 1 496 ? 14.406 7.949 15.578 1 87.69 496 GLN A C 1
ATOM 3945 O O . GLN A 1 496 ? 14.508 9.125 15.93 1 87.69 496 GLN A O 1
ATOM 3950 N N . GLU A 1 497 ? 15.398 7.199 15.406 1 83.56 497 GLU A N 1
ATOM 3951 C CA . GLU A 1 497 ? 16.734 7.629 15.797 1 83.56 497 GLU A CA 1
ATOM 3952 C C . GLU A 1 497 ? 17.188 8.844 14.992 1 83.56 497 GLU A C 1
ATOM 3954 O O . GLU A 1 497 ? 17.766 9.789 15.547 1 83.56 497 GLU A O 1
ATOM 3959 N N . TRP A 1 498 ? 16.922 8.742 13.773 1 86 498 TRP A N 1
ATOM 3960 C CA . TRP A 1 498 ? 17.328 9.852 12.922 1 86 498 TRP A CA 1
ATOM 3961 C C . TRP A 1 498 ? 16.625 11.141 13.336 1 86 498 TRP A C 1
ATOM 3963 O O . TRP A 1 498 ? 17.25 12.195 13.422 1 86 498 TRP A O 1
ATOM 3973 N N . TYR A 1 499 ? 15.359 11.086 13.594 1 93.12 499 TYR A N 1
ATOM 3974 C CA . TYR A 1 499 ? 14.586 12.266 13.969 1 93.12 499 TYR A CA 1
ATOM 3975 C C . TYR A 1 499 ? 15.062 12.82 15.305 1 93.12 499 TYR A C 1
ATOM 3977 O O . TYR A 1 499 ? 15.188 14.039 15.469 1 93.12 499 TYR A O 1
ATOM 3985 N N . VAL A 1 500 ? 15.32 11.953 16.188 1 92.19 500 VAL A N 1
ATOM 3986 C CA . VAL A 1 500 ? 15.773 12.367 17.516 1 92.19 500 VAL A CA 1
ATOM 3987 C C . VAL A 1 500 ? 17.141 13.055 17.391 1 92.19 500 VAL A C 1
ATOM 3989 O O . VAL A 1 500 ? 17.375 14.094 18.031 1 92.19 500 VAL A O 1
ATOM 3992 N N . MET A 1 501 ? 17.969 12.531 16.594 1 88.94 501 MET A N 1
ATOM 3993 C CA . MET A 1 501 ? 19.281 13.117 16.391 1 88.94 501 MET A CA 1
ATOM 3994 C C . MET A 1 501 ? 19.172 14.508 15.766 1 88.94 501 MET A C 1
ATOM 3996 O O . MET A 1 501 ? 19.859 15.438 16.188 1 88.94 501 MET A O 1
ATOM 4000 N N . GLN A 1 502 ? 18.359 14.57 14.773 1 91.94 502 GLN A N 1
ATOM 4001 C CA . GLN A 1 502 ? 18.203 15.859 14.109 1 91.94 502 GLN A CA 1
ATOM 4002 C C . GLN A 1 502 ? 17.562 16.875 15.039 1 91.94 502 GLN A C 1
ATOM 4004 O O . GLN A 1 502 ? 17.922 18.062 15.016 1 91.94 502 GLN A O 1
ATOM 4009 N N . LEU A 1 503 ? 16.609 16.438 15.805 1 95.5 503 LEU A N 1
ATOM 4010 C CA . LEU A 1 503 ? 15.992 17.328 16.766 1 95.5 503 LEU A CA 1
ATOM 4011 C C . LEU A 1 503 ? 17 17.781 17.828 1 95.5 503 LEU A C 1
ATOM 4013 O O . LEU A 1 503 ? 17 18.953 18.219 1 95.5 503 LEU A O 1
ATOM 4017 N N . SER A 1 504 ? 17.797 16.875 18.219 1 94.12 504 SER A N 1
ATOM 4018 C CA . SER A 1 504 ? 18.844 17.203 19.172 1 94.12 504 SER A CA 1
ATOM 4019 C C . SER A 1 504 ? 19.781 18.266 18.625 1 94.12 504 SER A C 1
ATOM 4021 O O . SER A 1 504 ? 20.172 19.188 19.344 1 94.12 504 SER A O 1
ATOM 4023 N N . ARG A 1 505 ? 20.109 18.141 17.422 1 90.19 505 ARG A N 1
ATOM 4024 C CA . ARG A 1 505 ? 20.969 19.125 16.781 1 90.19 505 ARG A CA 1
ATOM 4025 C C . ARG A 1 505 ? 20.297 20.484 16.734 1 90.19 505 ARG A C 1
ATOM 4027 O 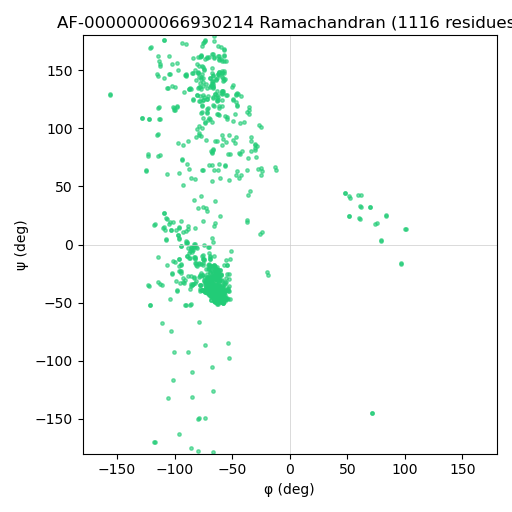O . ARG A 1 505 ? 20.938 21.516 17 1 90.19 505 ARG A O 1
ATOM 4034 N N . SER A 1 506 ? 19.047 20.484 16.438 1 91.56 506 SER A N 1
ATOM 4035 C CA . SER A 1 506 ? 18.297 21.734 16.391 1 91.56 506 SER A CA 1
ATOM 4036 C C . SER A 1 506 ? 18.188 22.375 17.766 1 91.56 506 SER A C 1
ATOM 4038 O O . SER A 1 506 ? 18.25 23.609 17.891 1 91.56 506 SER A O 1
ATOM 4040 N N . LEU A 1 507 ? 18.047 21.547 18.781 1 92.94 507 LEU A N 1
ATOM 4041 C CA . LEU A 1 507 ? 17.969 22.047 20.156 1 92.94 507 LEU A CA 1
ATOM 4042 C C . LEU A 1 507 ? 19.297 22.656 20.594 1 92.94 507 LEU A C 1
ATOM 4044 O O . LEU A 1 507 ? 19.312 23.641 21.312 1 92.94 507 LEU A O 1
ATOM 4048 N N . ARG A 1 508 ? 20.344 22.094 20.094 1 90.75 508 ARG A N 1
ATOM 4049 C CA . ARG A 1 508 ? 21.672 22.594 20.406 1 90.75 508 ARG A CA 1
ATOM 4050 C C . ARG A 1 508 ? 21.922 23.938 19.734 1 90.75 508 ARG A C 1
ATOM 4052 O O . ARG A 1 508 ? 22.578 24.812 20.312 1 90.75 508 ARG A O 1
ATOM 4059 N N . GLU A 1 509 ? 21.438 24 18.609 1 88.31 509 GLU A N 1
ATOM 4060 C CA . GLU A 1 509 ? 21.625 25.234 17.859 1 88.31 509 GLU A CA 1
ATOM 4061 C C . GLU A 1 509 ? 20.812 26.375 18.484 1 88.31 509 GLU A C 1
ATOM 4063 O O . GLU A 1 509 ? 21.266 27.531 18.484 1 88.31 509 GLU A O 1
ATOM 4068 N N . ASP A 1 510 ? 19.656 26.078 18.906 1 91 510 ASP A N 1
ATOM 4069 C CA . ASP A 1 510 ? 18.828 27.031 19.641 1 91 510 ASP A CA 1
ATOM 4070 C C . ASP A 1 510 ? 18.594 26.562 21.078 1 91 510 ASP A C 1
ATOM 4072 O O . ASP A 1 510 ? 17.578 25.922 21.359 1 91 510 ASP A O 1
ATOM 4076 N N . ARG A 1 511 ? 19.312 26.938 21.953 1 90.56 511 ARG A N 1
ATOM 4077 C CA . ARG A 1 511 ? 19.344 26.469 23.328 1 90.56 511 ARG A CA 1
ATOM 4078 C C . ARG A 1 511 ? 18.047 26.812 24.062 1 90.56 511 ARG A C 1
ATOM 4080 O O . ARG A 1 511 ? 17.719 26.188 25.062 1 90.56 511 ARG A O 1
ATOM 4087 N N . ARG A 1 512 ? 17.391 27.797 23.609 1 91.38 512 ARG A N 1
ATOM 4088 C CA . ARG A 1 512 ? 16.109 28.125 24.203 1 91.38 512 ARG A CA 1
ATOM 4089 C C . ARG A 1 512 ? 15.164 26.922 24.188 1 91.38 512 ARG A C 1
ATOM 4091 O O . ARG A 1 512 ? 14.297 26.797 25.047 1 91.38 512 ARG A O 1
ATOM 4098 N N . MET A 1 513 ? 15.359 26.078 23.203 1 93.5 513 MET A N 1
ATOM 4099 C CA . MET A 1 513 ? 14.445 24.969 22.969 1 93.5 513 MET A CA 1
ATOM 4100 C C . MET A 1 513 ? 14.75 23.797 23.906 1 93.5 513 MET A C 1
ATOM 4102 O O . MET A 1 513 ? 14 22.828 23.969 1 93.5 513 MET A O 1
ATOM 4106 N N . LEU A 1 514 ? 15.734 23.922 24.688 1 94.5 514 LEU A N 1
ATOM 4107 C CA . LEU A 1 514 ? 16.047 22.922 25.703 1 94.5 514 LEU A CA 1
ATOM 4108 C C . LEU A 1 514 ? 15.133 23.078 26.922 1 94.5 514 LEU A C 1
ATOM 4110 O O . LEU A 1 514 ? 15.039 22.172 27.75 1 94.5 514 LEU A O 1
ATOM 4114 N N . ASP A 1 515 ? 14.531 24.266 26.953 1 95.19 515 ASP A N 1
ATOM 4115 C CA . ASP A 1 515 ? 13.477 24.469 27.938 1 95.19 515 ASP A CA 1
ATOM 4116 C C . ASP A 1 515 ? 12.133 23.938 27.438 1 95.19 515 ASP A C 1
ATOM 4118 O O . ASP A 1 515 ? 11.617 24.406 26.422 1 95.19 515 ASP A O 1
ATOM 4122 N N . TRP A 1 516 ? 11.562 23.094 28.203 1 95.75 516 TRP A N 1
ATOM 4123 C CA . TRP A 1 516 ? 10.352 22.391 27.781 1 95.75 516 TRP A CA 1
ATOM 4124 C C . TRP A 1 516 ? 9.211 23.391 27.547 1 95.75 516 TRP A C 1
ATOM 4126 O O . TRP A 1 516 ? 8.453 23.25 26.578 1 95.75 516 TRP A O 1
ATOM 4136 N N . ILE A 1 517 ? 9.078 24.375 28.406 1 94.94 517 ILE A N 1
ATOM 4137 C CA . ILE A 1 517 ? 7.984 25.328 28.312 1 94.94 517 ILE A CA 1
ATOM 4138 C C . ILE A 1 517 ? 8.133 26.156 27.031 1 94.94 517 ILE A C 1
ATOM 4140 O O . ILE A 1 517 ? 7.148 26.422 26.328 1 94.94 517 ILE A O 1
ATOM 4144 N N . LEU A 1 518 ? 9.312 26.547 26.75 1 95.81 518 LEU A N 1
ATOM 4145 C CA . LEU A 1 518 ? 9.562 27.328 25.531 1 95.81 518 LEU A CA 1
ATOM 4146 C C . LEU A 1 518 ? 9.367 26.469 24.297 1 95.81 518 LEU A C 1
ATOM 4148 O O . LEU A 1 518 ? 8.883 26.953 23.266 1 95.81 518 LEU A O 1
ATOM 4152 N N . PHE A 1 519 ? 9.758 25.234 24.453 1 97.12 519 PHE A N 1
ATOM 4153 C CA . PHE A 1 519 ? 9.547 24.312 23.344 1 97.12 519 PHE A CA 1
ATOM 4154 C C . PHE A 1 519 ? 8.055 24.156 23.047 1 97.12 519 PHE A C 1
ATOM 4156 O O . PHE A 1 519 ? 7.641 24.219 21.891 1 97.12 519 PHE A O 1
ATOM 4163 N N . GLN A 1 520 ? 7.285 24 24.062 1 95.62 520 GLN A N 1
ATOM 4164 C CA . GLN A 1 520 ? 5.84 23.859 23.922 1 95.62 520 GLN A CA 1
ATOM 4165 C C . GLN A 1 520 ? 5.227 25.125 23.312 1 95.62 520 GLN A C 1
ATOM 4167 O O . GLN A 1 520 ? 4.289 25.031 22.516 1 95.62 520 GLN A O 1
ATOM 4172 N N . THR A 1 521 ? 5.738 26.203 23.734 1 95.19 521 THR A N 1
ATOM 4173 C CA . THR A 1 521 ? 5.258 27.484 23.203 1 95.19 521 THR A CA 1
ATOM 4174 C C . THR A 1 521 ? 5.512 27.562 21.703 1 95.19 521 THR A C 1
ATOM 4176 O O . THR A 1 521 ? 4.648 28.016 20.953 1 95.19 521 THR A O 1
ATOM 4179 N N . LEU A 1 522 ? 6.652 27.125 21.328 1 96.38 522 LEU A N 1
ATOM 4180 C CA . LEU A 1 522 ? 6.961 27.125 19.906 1 96.38 522 LEU A CA 1
ATOM 4181 C C . LEU A 1 522 ? 6.004 26.219 19.141 1 96.38 522 LEU A C 1
ATOM 4183 O O . LEU A 1 522 ? 5.52 26.578 18.062 1 96.38 522 LEU A O 1
ATOM 4187 N N . MET A 1 523 ? 5.785 25.016 19.688 1 97.25 523 MET A N 1
ATOM 4188 C CA . MET A 1 523 ? 4.879 24.078 19.047 1 97.25 523 MET A CA 1
ATOM 4189 C C . MET A 1 523 ? 3.492 24.688 18.859 1 97.25 523 MET A C 1
ATOM 4191 O O . MET A 1 523 ? 2.83 24.469 17.859 1 97.25 523 MET A O 1
ATOM 4195 N N . SER A 1 524 ? 3.045 25.531 19.766 1 96.19 524 SER A N 1
ATOM 4196 C CA . SER A 1 524 ? 1.71 26.109 19.766 1 96.19 524 SER A CA 1
ATOM 4197 C C . SER A 1 524 ? 1.554 27.125 18.625 1 96.19 524 SER A C 1
ATOM 4199 O O . SER A 1 524 ? 0.434 27.484 18.266 1 96.19 524 SER A O 1
ATOM 4201 N N . HIS A 1 525 ? 2.66 27.578 18.078 1 97 525 HIS A N 1
ATOM 4202 C CA . HIS A 1 525 ? 2.613 28.516 16.969 1 97 525 HIS A CA 1
ATOM 4203 C C . HIS A 1 525 ? 2.215 27.812 15.672 1 97 525 HIS A C 1
ATOM 4205 O O . HIS A 1 525 ? 1.909 28.469 14.672 1 97 525 HIS A O 1
ATOM 4211 N N . PHE A 1 526 ? 2.23 26.5 15.688 1 98.19 526 PHE A N 1
ATOM 4212 C CA . PHE A 1 526 ? 1.907 25.672 14.523 1 98.19 526 PHE A CA 1
ATOM 4213 C C . PHE A 1 526 ? 0.681 24.812 14.797 1 98.19 526 PHE A C 1
ATOM 4215 O O . PHE A 1 526 ? -0.072 25.078 15.734 1 98.19 526 PHE A O 1
ATOM 4222 N N . LEU A 1 527 ? 0.38 23.859 13.93 1 97.94 527 LEU A N 1
ATOM 4223 C CA . LEU A 1 527 ? -0.657 22.875 14.219 1 97.94 527 LEU A CA 1
ATOM 4224 C C . LEU A 1 527 ? -0.288 22.031 15.43 1 97.94 527 LEU A C 1
ATOM 4226 O O . LEU A 1 527 ? 0.673 21.266 15.391 1 97.94 527 LEU A O 1
ATOM 4230 N N . TRP A 1 528 ? -1.1 22.281 16.438 1 97.19 528 TRP A N 1
ATOM 4231 C CA . TRP A 1 528 ? -0.771 21.625 17.703 1 97.19 528 TRP A CA 1
ATOM 4232 C C . TRP A 1 528 ? -2.012 21.484 18.578 1 97.19 528 TRP A C 1
ATOM 4234 O O . TRP A 1 528 ? -2.783 22.422 18.734 1 97.19 528 TRP A O 1
ATOM 4244 N N . TRP A 1 529 ? -2.213 20.344 19.031 1 96.5 529 TRP A N 1
ATOM 4245 C CA . TRP A 1 529 ? -3.236 20.094 20.047 1 96.5 529 TRP A CA 1
ATOM 4246 C C . TRP A 1 529 ? -2.654 19.328 21.234 1 96.5 529 TRP A C 1
ATOM 4248 O O . TRP A 1 529 ? -2.459 18.125 21.156 1 96.5 529 TRP A O 1
ATOM 4258 N N . ASP A 1 530 ? -2.508 19.938 22.328 1 92.94 530 ASP A N 1
ATOM 4259 C CA . ASP A 1 530 ? -1.793 19.438 23.5 1 92.94 530 ASP A CA 1
ATOM 4260 C C . ASP A 1 530 ? -2.422 18.156 24.031 1 92.94 530 ASP A C 1
ATOM 4262 O O . ASP A 1 530 ? -1.719 17.266 24.516 1 92.94 530 ASP A O 1
ATOM 4266 N N . TYR A 1 531 ? -3.666 18.141 23.969 1 93.69 531 TYR A N 1
ATOM 4267 C CA . TYR A 1 531 ? -4.379 17.016 24.562 1 93.69 531 TYR A CA 1
ATOM 4268 C C . TYR A 1 531 ? -3.879 15.688 2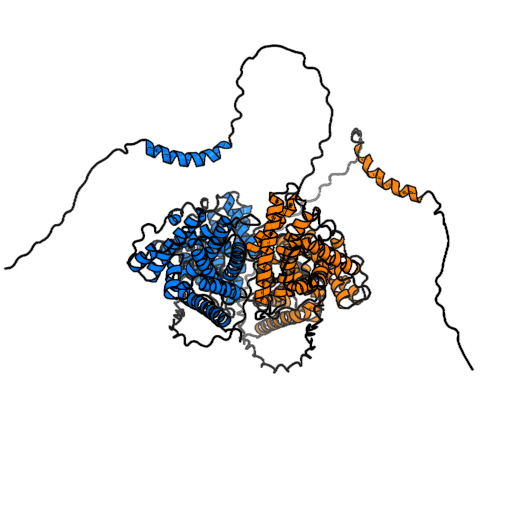4 1 93.69 531 TYR A C 1
ATOM 4270 O O . TYR A 1 531 ? -3.723 14.719 24.75 1 93.69 531 TYR A O 1
ATOM 4278 N N . VAL A 1 532 ? -3.592 15.648 22.766 1 95.31 532 VAL A N 1
ATOM 4279 C CA . VAL A 1 532 ? -3.227 14.391 22.109 1 95.31 532 VAL A CA 1
ATOM 4280 C C . VAL A 1 532 ? -1.706 14.289 22.016 1 95.31 532 VAL A C 1
ATOM 4282 O O . VAL A 1 532 ? -1.135 13.219 22.25 1 95.31 532 VAL A O 1
ATOM 4285 N N . LEU A 1 533 ? -1.021 15.359 21.719 1 95.94 533 LEU A N 1
ATOM 4286 C CA . LEU A 1 533 ? 0.35 15.289 21.234 1 95.94 533 LEU A CA 1
ATOM 4287 C C . LEU A 1 533 ? 1.346 15.438 22.375 1 95.94 533 LEU A C 1
ATOM 4289 O O . LEU A 1 533 ? 2.486 14.977 22.281 1 95.94 533 LEU A O 1
ATOM 4293 N N . GLN A 1 534 ? 0.971 16.031 23.484 1 93.12 534 GLN A N 1
ATOM 4294 C CA . GLN A 1 534 ? 1.91 16.438 24.516 1 93.12 534 GLN A CA 1
ATOM 4295 C C . GLN A 1 534 ? 2.639 15.234 25.109 1 93.12 534 GLN A C 1
ATOM 4297 O O . GLN A 1 534 ? 3.861 15.258 25.25 1 93.12 534 GLN A O 1
ATOM 4302 N N . PRO A 1 535 ? 1.93 14.188 25.438 1 90.5 535 PRO A N 1
ATOM 4303 C CA . PRO A 1 535 ? 2.641 13.086 26.094 1 90.5 535 PRO A CA 1
ATOM 4304 C C . PRO A 1 535 ? 3.744 12.492 25.219 1 90.5 535 PRO A C 1
ATOM 4306 O O . PRO A 1 535 ? 4.879 12.328 25.672 1 90.5 535 PRO A O 1
ATOM 4309 N N . ARG A 1 536 ? 3.439 12.227 24.062 1 91.88 536 ARG A N 1
ATOM 4310 C CA . ARG A 1 536 ? 4.43 11.641 23.156 1 91.88 536 ARG A CA 1
ATOM 4311 C C . ARG A 1 536 ? 5.512 12.656 22.797 1 91.88 536 ARG A C 1
ATOM 4313 O O . ARG A 1 536 ? 6.676 12.297 22.641 1 91.88 536 ARG A O 1
ATOM 4320 N N . CYS A 1 537 ? 5.074 13.844 22.656 1 95.19 537 CYS A N 1
ATOM 4321 C CA . CYS A 1 537 ? 6.039 14.891 22.344 1 95.19 537 CYS A CA 1
ATOM 4322 C C . CYS A 1 537 ? 7.066 15.031 23.469 1 95.19 537 CYS A C 1
ATOM 4324 O O . CYS A 1 537 ? 8.25 15.266 23.203 1 95.19 537 CYS A O 1
ATOM 4326 N N . TRP A 1 538 ? 6.633 14.922 24.688 1 94.88 538 TRP A N 1
ATOM 4327 C CA . TRP A 1 538 ? 7.543 14.992 25.828 1 94.88 538 TRP A CA 1
ATOM 4328 C C . TRP A 1 538 ? 8.617 13.906 25.734 1 94.88 538 TRP A C 1
ATOM 4330 O O . TRP A 1 538 ? 9.797 14.172 25.969 1 94.88 538 TRP A O 1
ATOM 4340 N N . ASP A 1 539 ? 8.203 12.742 25.375 1 92.75 539 ASP A N 1
ATOM 4341 C CA . ASP A 1 539 ? 9.133 11.617 25.266 1 92.75 539 ASP A CA 1
ATOM 4342 C C . ASP A 1 539 ? 10.211 11.898 24.219 1 92.75 539 ASP A C 1
ATOM 4344 O O . ASP A 1 539 ? 11.398 11.68 24.469 1 92.75 539 ASP A O 1
ATOM 4348 N N . VAL A 1 540 ? 9.789 12.375 23.156 1 93.25 540 VAL A N 1
ATOM 4349 C CA . VAL A 1 540 ? 10.68 12.633 22.031 1 93.25 540 VAL A CA 1
ATOM 4350 C C . VAL A 1 540 ? 11.633 13.773 22.391 1 93.25 540 VAL A C 1
ATOM 4352 O O . VAL A 1 540 ? 12.836 13.688 22.125 1 93.25 540 VAL A O 1
ATOM 4355 N N . TRP A 1 541 ? 11.039 14.805 22.906 1 95.44 541 TRP A N 1
ATOM 4356 C CA . TRP A 1 541 ? 11.828 15.969 23.297 1 95.44 541 TRP A CA 1
ATOM 4357 C C . TRP A 1 541 ? 12.852 15.602 24.359 1 95.44 541 TRP A C 1
ATOM 4359 O O . TRP A 1 541 ? 14.016 16.016 24.281 1 95.44 541 TRP A O 1
ATOM 4369 N N . ASN A 1 542 ? 12.383 14.852 25.344 1 94.88 542 ASN A N 1
ATOM 4370 C CA . ASN A 1 542 ? 13.266 14.445 26.438 1 94.88 542 ASN A CA 1
ATOM 4371 C C . ASN A 1 542 ? 14.438 13.609 25.922 1 94.88 542 ASN A C 1
ATOM 4373 O O . ASN A 1 542 ? 15.57 13.789 26.375 1 94.88 542 ASN A O 1
ATOM 4377 N N . GLU A 1 543 ? 14.164 12.75 25.047 1 93.25 543 GLU A N 1
ATOM 4378 C CA . GLU A 1 543 ? 15.211 11.938 24.438 1 93.25 543 GLU A CA 1
ATOM 4379 C C . GLU A 1 543 ? 16.203 12.797 23.672 1 93.25 543 GLU A C 1
ATOM 4381 O O . GLU A 1 543 ? 17.422 12.594 23.766 1 93.25 543 GLU A O 1
ATOM 4386 N N . ALA A 1 544 ? 15.688 13.703 22.938 1 94.25 544 ALA A N 1
ATOM 4387 C CA . ALA A 1 544 ? 16.531 14.586 22.141 1 94.25 544 ALA A CA 1
ATOM 4388 C C . ALA A 1 544 ? 17.359 15.508 23.031 1 94.25 544 ALA A C 1
ATOM 4390 O O . ALA A 1 544 ? 18.531 15.766 22.75 1 94.25 544 ALA A O 1
ATOM 4391 N N . ALA A 1 545 ? 16.75 16 24.078 1 93.81 545 ALA A N 1
ATOM 4392 C CA . ALA A 1 545 ? 17.422 16.906 25.016 1 93.81 545 ALA A CA 1
ATOM 4393 C C . ALA A 1 545 ? 18.547 16.188 25.75 1 93.81 545 ALA A C 1
ATOM 4395 O O . ALA A 1 545 ? 19.609 16.766 25.984 1 93.81 545 ALA A O 1
ATOM 4396 N N . GLN A 1 546 ? 18.344 14.969 26.062 1 90.81 546 GLN A N 1
ATOM 4397 C CA . GLN A 1 546 ? 19.375 14.18 26.734 1 90.81 546 GLN A CA 1
ATOM 4398 C C . GLN A 1 546 ? 20.562 13.93 25.797 1 90.81 546 GLN A C 1
ATOM 4400 O O . GLN A 1 546 ? 21.703 13.992 26.234 1 90.81 546 GLN A O 1
ATOM 4405 N N . GLN A 1 547 ? 20.234 13.688 24.641 1 86.31 547 GLN A N 1
ATOM 4406 C CA . GLN A 1 547 ? 21.297 13.469 23.656 1 86.31 547 GLN A CA 1
ATOM 4407 C C . GLN A 1 547 ? 22.125 14.742 23.438 1 86.31 547 GLN A C 1
ATOM 4409 O O . GLN A 1 547 ? 23.328 14.672 23.219 1 86.31 547 GLN A O 1
ATOM 4414 N N . SER A 1 548 ? 21.453 15.781 23.484 1 84.12 548 SER A N 1
ATOM 4415 C CA . SER A 1 548 ? 22.125 17.062 23.328 1 84.12 548 SER A CA 1
ATOM 4416 C C . SER A 1 548 ? 23.078 17.344 24.484 1 84.12 548 SER A C 1
ATOM 4418 O O . SER A 1 548 ? 24.156 17.906 24.281 1 84.12 548 SER A O 1
ATOM 4420 N N . GLN A 1 549 ? 22.719 16.953 25.641 1 81 549 GLN A N 1
ATOM 4421 C CA . GLN A 1 549 ? 23.531 17.172 26.828 1 81 549 GLN A CA 1
ATOM 4422 C C . GLN A 1 549 ? 24.766 16.297 26.828 1 81 549 GLN A C 1
ATOM 4424 O O . GLN A 1 549 ? 25.844 16.719 27.234 1 81 549 GLN A O 1
ATOM 4429 N N . ILE A 1 550 ? 24.625 15.156 26.328 1 73.44 550 ILE A N 1
ATOM 4430 C CA . ILE A 1 550 ? 25.766 14.234 26.25 1 73.44 550 ILE A CA 1
ATOM 4431 C C . ILE A 1 550 ? 26.812 14.789 25.297 1 73.44 550 ILE A C 1
ATOM 4433 O O . ILE A 1 550 ? 28.016 14.719 25.578 1 73.44 550 ILE A O 1
ATOM 4437 N N . HIS A 1 551 ? 26.438 15.359 24.266 1 70.69 551 HIS A N 1
ATOM 4438 C CA . HIS A 1 551 ? 27.359 15.914 23.297 1 70.69 551 HIS A CA 1
ATOM 4439 C C . HIS A 1 551 ? 28.047 17.172 23.828 1 70.69 551 HIS A C 1
ATOM 4441 O O . HIS A 1 551 ? 29.219 17.422 23.547 1 70.69 551 HIS A O 1
ATOM 4447 N N . LEU A 1 552 ? 27.328 17.906 24.578 1 66.19 552 LEU A N 1
ATOM 4448 C CA . LEU A 1 552 ? 27.875 19.125 25.172 1 66.19 552 LEU A CA 1
ATOM 4449 C C . LEU A 1 552 ? 28.891 18.781 26.266 1 66.19 552 LEU A C 1
ATOM 4451 O O . LEU A 1 552 ? 29.938 19.422 26.359 1 66.19 552 LEU A O 1
ATOM 4455 N N . GLU A 1 553 ? 28.641 17.797 27.031 1 63.19 553 GLU A N 1
ATOM 4456 C CA . GLU A 1 553 ? 29.562 17.359 28.078 1 63.19 553 GLU A CA 1
ATOM 4457 C C . GLU A 1 553 ? 30.781 16.656 27.484 1 63.19 553 GLU A C 1
ATOM 4459 O O . GLU A 1 553 ? 31.891 16.797 28 1 63.19 553 GLU A O 1
ATOM 4464 N N . GLY A 1 554 ? 30.531 15.938 26.469 1 57.5 554 GLY A N 1
ATOM 4465 C CA . GLY A 1 554 ? 31.656 15.281 25.828 1 57.5 554 GLY A CA 1
ATOM 4466 C C . GLY A 1 554 ? 32.594 16.25 25.125 1 57.5 554 GLY A C 1
ATOM 4467 O O . GLY A 1 554 ? 33.781 15.992 25.016 1 57.5 554 GLY A O 1
ATOM 4468 N N . SER A 1 555 ? 32.094 17.219 24.562 1 56.47 555 SER A N 1
ATOM 4469 C CA . SER A 1 555 ? 32.969 18.219 23.938 1 56.47 555 SER A CA 1
ATOM 4470 C C . SER A 1 555 ? 33.688 19.062 24.984 1 56.47 555 SER A C 1
ATOM 4472 O O . SER A 1 555 ? 34.688 19.688 24.672 1 56.47 555 SER A O 1
ATOM 4474 N N . SER A 1 556 ? 33.156 19.219 26.172 1 50.72 556 SER A N 1
ATOM 4475 C CA . SER A 1 556 ? 33.844 20 27.188 1 50.72 556 SER A CA 1
ATOM 4476 C C . SER A 1 556 ? 34.906 19.172 27.906 1 50.72 556 SER A C 1
ATOM 4478 O O . SER A 1 556 ? 35.562 19.656 28.828 1 50.72 556 SER A O 1
ATOM 4480 N N . SER A 1 557 ? 35 17.953 27.812 1 43.88 557 SER A N 1
ATOM 4481 C CA . SER A 1 557 ? 36.125 17.359 28.531 1 43.88 557 SER A CA 1
ATOM 4482 C C . SER A 1 557 ? 37.469 17.703 27.891 1 43.88 557 SER A C 1
ATOM 4484 O O . SER A 1 557 ? 37.656 17.484 26.688 1 43.88 557 SER A O 1
ATOM 4486 N N . PRO A 1 558 ? 38.312 18.578 28.531 1 41.09 558 PRO A N 1
ATOM 4487 C CA . PRO A 1 558 ? 39.688 18.922 28.125 1 41.09 558 PRO A CA 1
ATOM 4488 C C . PRO A 1 558 ? 40.531 17.703 27.75 1 41.09 558 PRO A C 1
ATOM 4490 O O . PRO A 1 558 ? 40.25 16.594 28.25 1 41.09 558 PRO A O 1
ATOM 4493 N N . SER A 1 559 ? 41 17.656 26.547 1 38.09 559 SER A N 1
ATOM 4494 C CA . SER A 1 559 ? 42.156 16.797 26.328 1 38.09 559 SER A CA 1
ATOM 4495 C C . SER A 1 559 ? 43.062 16.812 27.531 1 38.09 559 SER A C 1
ATOM 4497 O O . SER A 1 559 ? 43.469 17.891 28.016 1 38.09 559 SER A O 1
ATOM 4499 N N . PRO A 1 560 ? 43.156 15.617 28.266 1 34.84 560 PRO A N 1
ATOM 4500 C CA . PRO A 1 560 ? 44.312 15.734 29.188 1 34.84 560 PRO A CA 1
ATOM 4501 C C . PRO A 1 560 ? 45.594 16.156 28.484 1 34.84 560 PRO A C 1
ATOM 4503 O O . PRO A 1 560 ? 45.75 15.898 27.281 1 34.84 560 PRO A O 1
ATOM 4506 N N . MET B 1 1 ? 65.5 -53.062 -9.641 1 15.81 1 MET B N 1
ATOM 4507 C CA . MET B 1 1 ? 65.188 -53.25 -11.055 1 15.81 1 MET B CA 1
ATOM 4508 C C . MET B 1 1 ? 64.375 -52.094 -11.594 1 15.81 1 MET B C 1
ATOM 4510 O O . MET B 1 1 ? 64.688 -51.5 -12.625 1 15.81 1 MET B O 1
ATOM 4514 N N . ALA B 1 2 ? 63 -52 -11.68 1 17.58 2 ALA B N 1
ATOM 4515 C CA . ALA B 1 2 ? 62.031 -52.125 -12.758 1 17.58 2 ALA B CA 1
ATOM 4516 C C . ALA B 1 2 ? 61.5 -50.75 -13.156 1 17.58 2 ALA B C 1
ATOM 4518 O O . ALA B 1 2 ? 61.656 -49.75 -12.43 1 17.58 2 ALA B O 1
ATOM 4519 N N . SER B 1 3 ? 60 -50.562 -13.305 1 17.36 3 SER B N 1
ATOM 4520 C CA . SER B 1 3 ? 59.406 -50.188 -14.562 1 17.36 3 SER B CA 1
ATOM 4521 C C . SER B 1 3 ? 59.438 -48.656 -14.742 1 17.36 3 SER B C 1
ATOM 4523 O O . SER B 1 3 ? 59.719 -47.938 -13.797 1 17.36 3 SER B O 1
ATOM 4525 N N . ASP B 1 4 ? 58.219 -47.812 -15.172 1 19.61 4 ASP B N 1
ATOM 4526 C CA . ASP B 1 4 ? 57.875 -47.344 -16.516 1 19.61 4 ASP B CA 1
ATOM 4527 C C . ASP B 1 4 ? 57.938 -45.812 -16.609 1 19.61 4 ASP B C 1
ATOM 4529 O O . ASP B 1 4 ? 57.656 -45.125 -15.625 1 19.61 4 ASP B O 1
ATOM 4533 N N . PRO B 1 5 ? 58.031 -44.969 -17.875 1 21.19 5 PRO B N 1
ATOM 4534 C CA . PRO B 1 5 ? 58.562 -43.781 -18.531 1 21.19 5 PRO B CA 1
ATOM 4535 C C . PRO B 1 5 ? 57.531 -42.625 -18.578 1 21.19 5 PRO B C 1
ATOM 4537 O O . PRO B 1 5 ? 57.688 -41.688 -19.359 1 21.19 5 PRO B O 1
ATOM 4540 N N . ARG B 1 6 ? 56.375 -42.531 -17.906 1 20.86 6 ARG B N 1
ATOM 4541 C CA . ARG B 1 6 ? 55.156 -42 -18.547 1 20.86 6 ARG B CA 1
ATOM 4542 C C . ARG B 1 6 ? 55.312 -40.531 -18.875 1 20.86 6 ARG B C 1
ATOM 4544 O O . ARG B 1 6 ? 56.031 -39.812 -18.172 1 20.86 6 ARG B O 1
ATOM 4551 N N . ARG B 1 7 ? 54.156 -39.781 -19.5 1 21.17 7 ARG B N 1
ATOM 4552 C CA . ARG B 1 7 ? 53.938 -38.906 -20.641 1 21.17 7 ARG B CA 1
ATOM 4553 C C . ARG B 1 7 ? 54.156 -37.438 -20.25 1 21.17 7 ARG B C 1
ATOM 4555 O O . ARG B 1 7 ? 53.812 -37.031 -19.141 1 21.17 7 ARG B O 1
ATOM 4562 N N . GLU B 1 8 ? 54.656 -36.531 -21.125 1 18.38 8 GLU B N 1
ATOM 4563 C CA . GLU B 1 8 ? 55.438 -35.406 -21.609 1 18.38 8 GLU B CA 1
ATOM 4564 C C . GLU B 1 8 ? 54.562 -34.188 -21.844 1 18.38 8 GLU B C 1
ATOM 4566 O O . GLU B 1 8 ? 53.344 -34.312 -22.016 1 18.38 8 GLU B O 1
ATOM 4571 N N . PHE B 1 9 ? 55.062 -32.938 -21.953 1 20.28 9 PHE B N 1
ATOM 4572 C CA . PHE B 1 9 ? 54.938 -31.469 -22.016 1 20.28 9 PHE B CA 1
ATOM 4573 C C . PHE B 1 9 ? 54.406 -31.047 -23.375 1 20.28 9 PHE B C 1
ATOM 4575 O O . PHE B 1 9 ? 54.094 -29.875 -23.578 1 20.28 9 PHE B O 1
ATOM 4582 N N . LEU B 1 10 ? 53.75 -31.641 -24.344 1 17.12 10 LEU B N 1
ATOM 4583 C CA . LEU B 1 10 ? 54.062 -31.141 -25.672 1 17.12 10 LEU B CA 1
ATOM 4584 C C . LEU B 1 10 ? 53.438 -29.781 -25.922 1 17.12 10 LEU B C 1
ATOM 4586 O O . LEU B 1 10 ? 52.281 -29.562 -25.578 1 17.12 10 LEU B O 1
ATOM 4590 N N . PHE B 1 11 ? 54.25 -28.625 -26.391 1 19.53 11 PHE B N 1
ATOM 4591 C CA . PHE B 1 11 ? 54.281 -27.266 -26.938 1 19.53 11 PHE B CA 1
ATOM 4592 C C . PHE B 1 11 ? 53.688 -27.234 -28.344 1 19.53 11 PHE B C 1
ATOM 4594 O O . PHE B 1 11 ? 53.656 -26.188 -28.984 1 19.53 11 PHE B O 1
ATOM 4601 N N . LEU B 1 12 ? 52.938 -28.094 -28.891 1 16.89 12 LEU B N 1
ATOM 4602 C CA . LEU B 1 12 ? 53.062 -28.109 -30.344 1 16.89 12 LEU B CA 1
ATOM 4603 C C . LEU B 1 12 ? 52.719 -26.75 -30.938 1 16.89 12 LEU B C 1
ATOM 4605 O O . LEU B 1 12 ? 51.875 -26.031 -30.391 1 16.89 12 LEU B O 1
ATOM 4609 N N . ASN B 1 13 ? 53.375 -26.266 -32.219 1 17.91 13 ASN B N 1
ATOM 4610 C CA . ASN B 1 13 ? 53.875 -25.5 -33.375 1 17.91 13 ASN B CA 1
ATOM 4611 C C . ASN B 1 13 ? 52.75 -25.047 -34.281 1 17.91 13 ASN B C 1
ATOM 4613 O O . ASN B 1 13 ? 51.594 -25.5 -34.125 1 17.91 13 ASN B O 1
ATOM 4617 N N . GLN B 1 14 ? 52.844 -25.375 -35.594 1 17.14 14 GLN B N 1
ATOM 4618 C CA . GLN B 1 14 ? 52.844 -24.734 -36.906 1 17.14 14 GLN B CA 1
ATOM 4619 C C . GLN B 1 14 ? 51.406 -24.531 -37.406 1 17.14 14 GLN B C 1
ATOM 4621 O O . GLN B 1 14 ? 51.031 -23.422 -37.781 1 17.14 14 GLN B O 1
ATOM 4626 N N . SER B 1 15 ? 50.875 -25.281 -38.5 1 17.38 15 SER B N 1
ATOM 4627 C CA . SER B 1 15 ? 50.969 -25 -39.938 1 17.38 15 SER B CA 1
ATOM 4628 C C . SER B 1 15 ? 49.688 -24.375 -40.469 1 17.38 15 SER B C 1
ATOM 4630 O O . SER B 1 15 ? 49.75 -23.344 -41.156 1 17.38 15 SER B O 1
ATOM 4632 N N . LEU B 1 16 ? 48.531 -25.125 -41.062 1 17.44 16 LEU B N 1
ATOM 4633 C CA . LEU B 1 16 ? 48.125 -25.438 -42.438 1 17.44 16 LEU B CA 1
ATOM 4634 C C . LEU B 1 16 ? 46.875 -24.641 -42.844 1 17.44 16 LEU B C 1
ATOM 4636 O O . LEU B 1 16 ? 46 -24.375 -42 1 17.44 16 LEU B O 1
ATOM 4640 N N . SER B 1 17 ? 46.656 -24.094 -44.188 1 19.62 17 SER B N 1
ATOM 4641 C CA . SER B 1 17 ? 46.031 -23.25 -45.188 1 19.62 17 SER B CA 1
ATOM 4642 C C . SER B 1 17 ? 44.562 -23.625 -45.406 1 19.62 17 SER B C 1
ATOM 4644 O O . SER B 1 17 ? 43.812 -22.922 -46.094 1 19.62 17 SER B O 1
ATOM 4646 N N . SER B 1 18 ? 43.812 -24.641 -45 1 19.97 18 SER B N 1
ATOM 4647 C CA . SER B 1 18 ? 43.062 -25.25 -46.062 1 19.97 18 SER B CA 1
ATOM 4648 C C . SER B 1 18 ? 41.875 -24.375 -46.469 1 19.97 18 SER B C 1
ATOM 4650 O O . SER B 1 18 ? 41.25 -23.734 -45.625 1 19.97 18 SER B O 1
ATOM 4652 N N . THR B 1 19 ? 41.625 -24.203 -47.844 1 22.34 19 THR B N 1
ATOM 4653 C CA . THR B 1 19 ? 40.875 -23.531 -48.906 1 22.34 19 THR B CA 1
ATOM 4654 C C . THR B 1 19 ? 39.375 -23.844 -48.781 1 22.34 19 THR B C 1
ATOM 4656 O O . THR B 1 19 ? 38.969 -24.984 -49 1 22.34 19 THR B O 1
ATOM 4659 N N . PRO B 1 20 ? 38.75 -23.469 -47.812 1 23.55 20 PRO B N 1
ATOM 4660 C CA . PRO B 1 20 ? 37.406 -24.031 -47.938 1 23.55 20 PRO B CA 1
ATOM 4661 C C . PRO B 1 20 ? 36.781 -23.797 -49.312 1 23.55 20 PRO B C 1
ATOM 4663 O O . PRO B 1 20 ? 36.875 -22.688 -49.875 1 23.55 20 PRO B O 1
ATOM 4666 N N . ARG B 1 21 ? 36.656 -24.828 -50.25 1 24.78 21 ARG B N 1
ATOM 4667 C CA . ARG B 1 21 ? 36.281 -25.094 -51.625 1 24.78 21 ARG B CA 1
ATOM 4668 C C . ARG B 1 21 ? 34.906 -24.516 -51.938 1 24.78 21 ARG B C 1
ATOM 4670 O O . ARG B 1 21 ? 34.75 -23.828 -52.969 1 24.78 21 ARG B O 1
ATOM 4677 N N . SER B 1 22 ? 33.719 -25.328 -51.906 1 22.84 22 SER B N 1
ATOM 4678 C CA . SER B 1 22 ? 32.781 -25.203 -53 1 22.84 22 SER B CA 1
ATOM 4679 C C . SER B 1 22 ? 31.828 -24.016 -52.75 1 22.84 22 SER B C 1
ATOM 4681 O O . SER B 1 22 ? 31.672 -23.547 -51.625 1 22.84 22 SER B O 1
ATOM 4683 N N . GLN B 1 23 ? 31.203 -23.578 -53.906 1 24.97 23 GLN B N 1
ATOM 4684 C CA . GLN B 1 23 ? 30.422 -22.438 -54.375 1 24.97 23 GLN B CA 1
ATOM 4685 C C . GLN B 1 23 ? 29.156 -22.25 -53.562 1 24.97 23 GLN B C 1
ATOM 4687 O O . GLN B 1 23 ? 28.719 -21.109 -53.344 1 24.97 23 GLN B O 1
ATOM 4692 N N . ARG B 1 24 ? 28.688 -23.453 -53.094 1 26.11 24 ARG B N 1
ATOM 4693 C CA . ARG B 1 24 ? 27.25 -23.547 -52.875 1 26.11 24 ARG B CA 1
ATOM 4694 C C . ARG B 1 24 ? 26.844 -22.75 -51.656 1 26.11 24 ARG B C 1
ATOM 4696 O O . ARG B 1 24 ? 25.672 -22.422 -51.469 1 26.11 24 ARG B O 1
ATOM 4703 N N . GLU B 1 25 ? 27.844 -22.781 -50.75 1 30.59 25 GLU B N 1
ATOM 4704 C CA . GLU B 1 25 ? 27.422 -22.266 -49.438 1 30.59 25 GLU B CA 1
ATOM 4705 C C . GLU B 1 25 ? 27.109 -20.781 -49.5 1 30.59 25 GLU B C 1
ATOM 4707 O O . GLU B 1 25 ? 26.562 -20.203 -48.562 1 30.59 25 GLU B O 1
ATOM 4712 N N . LYS B 1 26 ? 27.844 -20.188 -50.438 1 29.7 26 LYS B N 1
ATOM 4713 C CA . LYS B 1 26 ? 27.641 -18.766 -50.688 1 29.7 26 LYS B CA 1
ATOM 4714 C C . LYS B 1 26 ? 26.156 -18.453 -50.938 1 29.7 26 LYS B C 1
ATOM 4716 O O . LYS B 1 26 ? 25.641 -17.438 -50.469 1 29.7 26 LYS B O 1
ATOM 4721 N N . GLU B 1 27 ? 25.625 -19.406 -51.875 1 28.59 27 GLU B N 1
ATOM 4722 C CA . GLU B 1 27 ? 24.406 -18.953 -52.5 1 28.59 27 GLU B CA 1
ATOM 4723 C C . GLU B 1 27 ? 23.266 -18.844 -51.5 1 28.59 27 GLU B C 1
ATOM 4725 O O . GLU B 1 27 ? 22.328 -18.047 -51.688 1 28.59 27 GLU B O 1
ATOM 4730 N N . LEU B 1 28 ? 23.438 -19.766 -50.438 1 26.69 28 LEU B N 1
ATOM 4731 C CA . LEU B 1 28 ? 22.234 -19.844 -49.625 1 26.69 28 LEU B CA 1
ATOM 4732 C C . LEU B 1 28 ? 22.031 -18.562 -48.844 1 26.69 28 LEU B C 1
ATOM 4734 O O . LEU B 1 28 ? 20.953 -18.344 -48.281 1 26.69 28 LEU B O 1
ATOM 4738 N N . GLN B 1 29 ? 23.156 -17.891 -48.531 1 28.55 29 GLN B N 1
ATOM 4739 C CA . GLN B 1 29 ? 23.031 -16.656 -47.75 1 28.55 29 GLN B CA 1
ATOM 4740 C C . GLN B 1 29 ? 22.172 -15.633 -48.5 1 28.55 29 GLN B C 1
ATOM 4742 O O . GLN B 1 29 ? 21.5 -14.812 -47.875 1 28.55 29 GLN B O 1
ATOM 4747 N N . ASP B 1 30 ? 22.484 -15.633 -49.781 1 29.53 30 ASP B N 1
ATOM 4748 C CA . ASP B 1 30 ? 21.906 -14.539 -50.562 1 29.53 30 ASP B CA 1
ATOM 4749 C C . ASP B 1 30 ? 20.391 -14.617 -50.594 1 29.53 30 ASP B C 1
ATOM 4751 O O . ASP B 1 30 ? 19.719 -13.609 -50.812 1 29.53 30 ASP B O 1
ATOM 4755 N N . ALA B 1 31 ? 19.859 -15.93 -50.562 1 28.19 31 ALA B N 1
ATOM 4756 C CA . ALA B 1 31 ? 18.453 -16.016 -50.906 1 28.19 31 ALA B CA 1
ATOM 4757 C C . ALA B 1 31 ? 17.594 -15.297 -49.875 1 28.19 31 ALA B C 1
ATOM 4759 O O . ALA B 1 31 ? 16.516 -14.781 -50.219 1 28.19 31 ALA B O 1
ATOM 4760 N N . ASP B 1 32 ? 18.062 -15.422 -48.656 1 26.33 32 ASP B N 1
ATOM 4761 C CA . ASP B 1 32 ? 17.125 -14.93 -47.656 1 26.33 32 ASP B CA 1
ATOM 4762 C C . ASP B 1 32 ? 16.906 -13.422 -47.781 1 26.33 32 ASP B C 1
ATOM 4764 O O . ASP B 1 32 ? 15.961 -12.867 -47.25 1 26.33 32 ASP B O 1
ATOM 4768 N N . ARG B 1 33 ? 17.875 -12.711 -48.25 1 29.3 33 ARG B N 1
ATOM 4769 C CA . ARG B 1 33 ? 17.781 -11.273 -48.469 1 29.3 33 ARG B CA 1
ATOM 4770 C C . ARG B 1 33 ? 16.641 -10.938 -49.438 1 29.3 33 ARG B C 1
ATOM 4772 O O . ARG B 1 33 ? 15.953 -9.93 -49.25 1 29.3 33 ARG B O 1
ATOM 4779 N N . ARG B 1 34 ? 16.578 -11.695 -50.531 1 27.8 34 ARG B N 1
ATOM 4780 C CA . ARG B 1 34 ? 15.742 -11.227 -51.625 1 27.8 34 ARG B CA 1
ATOM 4781 C C . ARG B 1 34 ? 14.266 -11.25 -51.281 1 27.8 34 ARG B C 1
ATOM 4783 O O . ARG B 1 34 ? 13.469 -10.5 -51.844 1 27.8 34 ARG B O 1
ATOM 4790 N N . ALA B 1 35 ? 13.906 -12.219 -50.344 1 25.47 35 ALA B N 1
ATOM 4791 C CA . ALA B 1 35 ? 12.453 -12.328 -50.25 1 25.47 35 ALA B CA 1
ATOM 4792 C C . ALA B 1 35 ? 11.852 -11.047 -49.688 1 25.47 35 ALA B C 1
ATOM 4794 O O . ALA B 1 35 ? 10.633 -10.852 -49.719 1 25.47 35 ALA B O 1
ATOM 4795 N N . HIS B 1 36 ? 12.625 -10.211 -49.062 1 22.38 36 HIS B N 1
ATOM 4796 C CA . HIS B 1 36 ? 12.062 -8.953 -48.594 1 22.38 36 HIS B CA 1
ATOM 4797 C C . HIS B 1 36 ? 11.469 -8.141 -49.719 1 22.38 36 HIS B C 1
ATOM 4799 O O . HIS B 1 36 ? 10.43 -7.496 -49.562 1 22.38 36 HIS B O 1
ATOM 4805 N N . ALA B 1 37 ? 12.242 -8.102 -50.781 1 24.14 37 ALA B N 1
ATOM 4806 C CA . ALA B 1 37 ? 11.992 -7.043 -51.75 1 24.14 37 ALA B CA 1
ATOM 4807 C C . ALA B 1 37 ? 10.656 -7.254 -52.469 1 24.14 37 ALA B C 1
ATOM 4809 O O . ALA B 1 37 ? 9.953 -6.289 -52.781 1 24.14 37 ALA B O 1
ATOM 4810 N N . ALA B 1 38 ? 10.344 -8.562 -52.938 1 22.19 38 ALA B N 1
ATOM 4811 C CA . ALA B 1 38 ? 9.438 -8.68 -54.062 1 22.19 38 ALA B CA 1
ATOM 4812 C C . ALA B 1 38 ? 7.996 -8.43 -53.656 1 22.19 38 ALA B C 1
ATOM 4814 O O . ALA B 1 38 ? 7.086 -8.461 -54.5 1 22.19 38 ALA B O 1
ATOM 4815 N N . ARG B 1 39 ? 7.605 -8.445 -52.406 1 21.81 39 ARG B N 1
ATOM 4816 C CA . ARG B 1 39 ? 6.16 -8.477 -52.188 1 21.81 39 ARG B CA 1
ATOM 4817 C C . ARG B 1 39 ? 5.52 -7.168 -52.656 1 21.81 39 ARG B C 1
ATOM 4819 O O . ARG B 1 39 ? 4.383 -6.867 -52.281 1 21.81 39 ARG B O 1
ATOM 4826 N N . ASN B 1 40 ? 6.238 -6.184 -53.219 1 20.61 40 ASN B N 1
ATOM 4827 C CA . ASN B 1 40 ? 5.633 -4.953 -53.719 1 20.61 40 ASN B CA 1
ATOM 4828 C C . ASN B 1 40 ? 4.586 -5.242 -54.781 1 20.61 40 ASN B C 1
ATOM 4830 O O . ASN B 1 40 ? 3.664 -4.449 -55 1 20.61 40 ASN B O 1
ATOM 4834 N N . SER B 1 41 ? 4.938 -6.047 -55.781 1 18.42 41 SER B N 1
ATOM 4835 C CA . SER B 1 41 ? 4.441 -5.621 -57.094 1 18.42 41 SER B CA 1
ATOM 4836 C C . SER B 1 41 ? 2.971 -5.988 -57.281 1 18.42 41 SER B C 1
ATOM 4838 O O . SER B 1 41 ? 2.193 -5.207 -57.844 1 18.42 41 SER B O 1
ATOM 4840 N N . ARG B 1 42 ? 2.514 -7.355 -57.375 1 18.33 42 ARG B N 1
ATOM 4841 C CA . ARG B 1 42 ? 1.571 -7.781 -58.406 1 18.33 42 ARG B CA 1
ATOM 4842 C C . ARG B 1 42 ? 0.132 -7.539 -57.969 1 18.33 42 ARG B C 1
ATOM 4844 O O . ARG B 1 42 ? -0.435 -8.328 -57.188 1 18.33 42 ARG B O 1
ATOM 4851 N N . LEU B 1 43 ? -0.362 -6.289 -57.594 1 18.78 43 LEU B N 1
ATOM 4852 C CA . LEU B 1 43 ? -1.735 -5.867 -57.344 1 18.78 43 LEU B CA 1
ATOM 4853 C C . LEU B 1 43 ? -2.627 -6.188 -58.531 1 18.78 43 LEU B C 1
ATOM 4855 O O . LEU B 1 43 ? -3.812 -5.848 -58.531 1 18.78 43 LEU B O 1
ATOM 4859 N N . LYS B 1 44 ? -2.172 -6.449 -59.688 1 19.47 44 LYS B N 1
ATOM 4860 C CA . LYS B 1 44 ? -3.045 -6.027 -60.781 1 19.47 44 LYS B CA 1
ATOM 4861 C C . LYS B 1 44 ? -4.133 -7.066 -61.062 1 19.47 44 LYS B C 1
ATOM 4863 O O . LYS B 1 44 ? -4.898 -6.938 -62 1 19.47 44 LYS B O 1
ATOM 4868 N N . ARG B 1 45 ? -4.27 -8.297 -60.375 1 17.88 45 ARG B N 1
ATOM 4869 C CA . ARG B 1 45 ? -4.801 -9.25 -61.344 1 17.88 45 ARG B CA 1
ATOM 4870 C C . ARG B 1 45 ? -6.297 -9.047 -61.562 1 17.88 45 ARG B C 1
ATOM 4872 O O . ARG B 1 45 ? -7.031 -8.773 -60.625 1 17.88 45 ARG B O 1
ATOM 4879 N N . PRO B 1 46 ? -6.785 -9.133 -62.812 1 21.3 46 PRO B N 1
ATOM 4880 C CA . PRO B 1 46 ? -8.094 -8.906 -63.438 1 21.3 46 PRO B CA 1
ATOM 4881 C C . PRO B 1 46 ? -9.094 -10.016 -63.125 1 21.3 46 PRO B C 1
ATOM 4883 O O . PRO B 1 46 ? -8.758 -11.203 -63.219 1 21.3 46 PRO B O 1
ATOM 4886 N N . ILE B 1 47 ? -9.969 -9.852 -62.344 1 18.25 47 ILE B N 1
ATOM 4887 C CA . ILE B 1 47 ? -10.812 -10.852 -61.719 1 18.25 47 ILE B CA 1
ATOM 4888 C C . ILE B 1 47 ? -11.711 -11.508 -62.781 1 18.25 47 ILE B C 1
ATOM 4890 O O . ILE B 1 47 ? -12.617 -10.859 -63.312 1 18.25 47 ILE B O 1
ATOM 4894 N N . PRO B 1 48 ? -11.195 -12.43 -63.469 1 17.17 48 PRO B N 1
ATOM 4895 C CA . PRO B 1 48 ? -11.977 -12.891 -64.625 1 17.17 48 PRO B CA 1
ATOM 4896 C C . PRO B 1 48 ? -13.258 -13.617 -64.188 1 17.17 48 PRO B C 1
ATOM 4898 O O . PRO B 1 48 ? -14.352 -13.219 -64.625 1 17.17 48 PRO B O 1
ATOM 4901 N N . GLN B 1 49 ? -13.266 -15 -64.312 1 16.23 49 GLN B N 1
ATOM 4902 C CA . GLN B 1 49 ? -13.906 -15.875 -65.312 1 16.23 49 GLN B CA 1
ATOM 4903 C C . GLN B 1 49 ? -15.039 -16.672 -64.688 1 16.23 49 GLN B C 1
ATOM 4905 O O . GLN B 1 49 ? -15.977 -17.078 -65.375 1 16.23 49 GLN B O 1
ATOM 4910 N N . ALA B 1 50 ? -15.156 -17.188 -63.438 1 16.52 50 ALA B N 1
ATOM 4911 C CA . ALA B 1 50 ? -15.453 -18.609 -63.5 1 16.52 50 ALA B CA 1
ATOM 4912 C C . ALA B 1 50 ? -16.938 -18.859 -63.75 1 16.52 50 ALA B C 1
ATOM 4914 O O . ALA B 1 50 ? -17.797 -18.172 -63.188 1 16.52 50 ALA B O 1
ATOM 4915 N N . GLU B 1 51 ? -17.281 -19.859 -64.562 1 16.59 51 GLU B N 1
ATOM 4916 C CA . GLU B 1 51 ? -18.359 -20.406 -65.375 1 16.59 51 GLU B CA 1
ATOM 4917 C C . GLU B 1 51 ? -19.281 -21.297 -64.562 1 16.59 51 GLU B C 1
ATOM 4919 O O . GLU B 1 51 ? -20.469 -21.391 -64.812 1 16.59 51 GLU B O 1
ATOM 4924 N N . ASP B 1 52 ? -18.891 -22.141 -63.594 1 15.74 52 ASP B N 1
ATOM 4925 C CA . ASP B 1 52 ? -19.344 -23.5 -63.781 1 15.74 52 ASP B CA 1
ATOM 4926 C C . ASP B 1 52 ? -20.812 -23.656 -63.344 1 15.74 52 ASP B C 1
ATOM 4928 O O . ASP B 1 52 ? -21.312 -22.875 -62.531 1 15.74 52 ASP B O 1
ATOM 4932 N N . GLU B 1 53 ? -21.375 -24.969 -63.438 1 16.5 53 GLU B N 1
ATOM 4933 C CA . GLU B 1 53 ? -22.5 -25.734 -63.969 1 16.5 53 GLU B CA 1
ATOM 4934 C C . GLU B 1 53 ? -23.516 -26.047 -62.875 1 16.5 53 GLU B C 1
ATOM 4936 O O . GLU B 1 53 ? -24.703 -25.734 -63.031 1 16.5 53 GLU B O 1
ATOM 4941 N N . ALA B 1 54 ? -23.828 -27.453 -62.438 1 16.39 54 ALA B N 1
ATOM 4942 C CA . ALA B 1 54 ? -24.984 -28.25 -62.812 1 16.39 54 ALA B CA 1
ATOM 4943 C C . ALA B 1 54 ? -25.922 -28.484 -61.656 1 16.39 54 ALA B C 1
ATOM 4945 O O . ALA B 1 54 ? -27.141 -28.312 -61.781 1 16.39 54 ALA B O 1
ATOM 4946 N N . VAL B 1 55 ? -25.609 -29.281 -60.5 1 17.09 55 VAL B N 1
ATOM 4947 C CA . VAL B 1 55 ? -26.391 -30.5 -60.312 1 17.09 55 VAL B CA 1
ATOM 4948 C C . VAL B 1 55 ? -27.625 -30.203 -59.469 1 17.09 55 VAL B C 1
ATOM 4950 O O . VAL B 1 55 ? -27.594 -29.281 -58.656 1 17.09 55 VAL B O 1
ATOM 4953 N N . SER B 1 56 ? -28.75 -31.25 -59.219 1 16.17 56 SER B N 1
ATOM 4954 C CA . SER B 1 56 ? -30.188 -31.453 -59.281 1 16.17 56 SER B CA 1
ATOM 4955 C C . SER B 1 56 ? -30.766 -31.672 -57.875 1 16.17 56 SER B C 1
ATOM 4957 O O . SER B 1 56 ? -31.984 -31.625 -57.719 1 16.17 56 SER B O 1
ATOM 4959 N N . SER B 1 57 ? -30.031 -31.875 -56.781 1 16.53 57 SER B N 1
ATOM 4960 C CA . SER B 1 57 ? -30.641 -32.938 -56 1 16.53 57 SER B CA 1
ATOM 4961 C C . SER B 1 57 ? -31.938 -32.469 -55.344 1 16.53 57 SER B C 1
ATOM 4963 O O . SER B 1 57 ? -32.062 -31.281 -55 1 16.53 57 SER B O 1
ATOM 4965 N N . SER B 1 58 ? -32.906 -33.5 -54.875 1 17.22 58 SER B N 1
ATOM 4966 C CA . SER B 1 58 ? -34.344 -33.812 -54.75 1 17.22 58 SER B CA 1
ATOM 4967 C C . SER B 1 58 ? -34.812 -33.5 -53.344 1 17.22 58 SER B C 1
ATOM 4969 O O . SER B 1 58 ? -34.031 -33.531 -52.375 1 17.22 58 SER B O 1
ATOM 4971 N N . ARG B 1 59 ? -36.188 -33.219 -53.062 1 17.56 59 ARG B N 1
ATOM 4972 C CA . ARG B 1 59 ? -37.188 -32.469 -52.312 1 17.56 59 ARG B CA 1
ATOM 4973 C C . ARG B 1 59 ? -37.75 -33.344 -51.188 1 17.56 59 ARG B C 1
ATOM 4975 O O . ARG B 1 59 ? -38.656 -32.938 -50.469 1 17.56 59 ARG B O 1
ATOM 4982 N N . ARG B 1 60 ? -37.156 -34.531 -50.625 1 17.31 60 ARG B N 1
ATOM 4983 C CA . ARG B 1 60 ? -38.281 -35.281 -50.188 1 17.31 60 ARG B CA 1
ATOM 4984 C C . ARG B 1 60 ? -38.906 -34.688 -48.938 1 17.31 60 ARG B C 1
ATOM 4986 O O . ARG B 1 60 ? -38.219 -33.969 -48.188 1 17.31 60 ARG B O 1
ATOM 4993 N N . PRO B 1 61 ? -40.219 -35.281 -48.312 1 18.25 61 PRO B N 1
ATOM 4994 C CA . PRO B 1 61 ? -41.531 -34.875 -47.781 1 18.25 61 PRO B CA 1
ATOM 4995 C C . PRO B 1 61 ? -41.625 -35.031 -46.25 1 18.25 61 PRO B C 1
ATOM 4997 O O . PRO B 1 61 ? -42.562 -34.531 -45.625 1 18.25 61 PRO B O 1
ATOM 5000 N N . PRO B 1 62 ? -40.531 -35.25 -45.438 1 16.88 62 PRO B N 1
ATOM 5001 C CA . PRO B 1 62 ? -41 -36.219 -44.438 1 16.88 62 PRO B CA 1
ATOM 5002 C C . PRO B 1 62 ? -42.062 -35.656 -43.531 1 16.88 62 PRO B C 1
ATOM 5004 O O . PRO B 1 62 ? -42.219 -34.438 -43.406 1 16.88 62 PRO B O 1
ATOM 5007 N N . LYS B 1 63 ? -42.625 -36.594 -42.469 1 17.97 63 LYS B N 1
ATOM 5008 C CA . LYS B 1 63 ? -43.812 -37.062 -41.781 1 17.97 63 LYS B CA 1
ATOM 5009 C C . LYS B 1 63 ? -44.031 -36.375 -40.469 1 17.97 63 LYS B C 1
ATOM 5011 O O . LYS B 1 63 ? -43.062 -35.938 -39.812 1 17.97 63 LYS B O 1
ATOM 5016 N N . ARG B 1 64 ? -45.344 -36.156 -39.906 1 17.8 64 ARG B N 1
ATOM 5017 C CA . ARG B 1 64 ? -46.25 -35.406 -39.062 1 17.8 64 ARG B CA 1
ATOM 5018 C C . ARG B 1 64 ? -46.312 -36 -37.656 1 17.8 64 ARG B C 1
ATOM 5020 O O . ARG B 1 64 ? -47.375 -36.5 -37.219 1 17.8 64 ARG B O 1
ATOM 5027 N N . LEU B 1 65 ? -45.219 -36.25 -36.969 1 16.09 65 LEU B N 1
ATOM 5028 C CA . LEU B 1 65 ? -45.438 -37.094 -35.812 1 16.09 65 LEU B CA 1
ATOM 5029 C C . LEU B 1 65 ? -46.375 -36.375 -34.812 1 16.09 65 LEU B C 1
ATOM 5031 O O . LEU B 1 65 ? -46.312 -35.156 -34.656 1 16.09 65 LEU B O 1
ATOM 5035 N N . SER B 1 66 ? -47.312 -37.156 -34.094 1 15.63 66 SER B N 1
ATOM 5036 C CA . SER B 1 66 ? -48.562 -37.188 -33.312 1 15.63 66 SER B CA 1
ATOM 5037 C C . SER B 1 66 ? -48.344 -36.75 -31.875 1 15.63 66 SER B C 1
ATOM 5039 O O . SER B 1 66 ? -47.219 -36.844 -31.359 1 15.63 66 SER B O 1
ATOM 5041 N N . ARG B 1 67 ? -49.562 -36.312 -31.078 1 17.12 67 ARG B N 1
ATOM 5042 C CA . ARG B 1 67 ? -50.156 -35.469 -30.047 1 17.12 67 ARG B CA 1
ATOM 5043 C C . ARG B 1 67 ? -50.156 -36.156 -28.703 1 17.12 67 ARG B C 1
ATOM 5045 O O . ARG B 1 67 ? -50.75 -35.656 -27.734 1 17.12 67 ARG B O 1
ATOM 5052 N N . ARG B 1 68 ? -49.5 -37.312 -28.375 1 16.02 68 ARG B N 1
ATOM 5053 C CA . ARG B 1 68 ? -50.281 -38.031 -27.375 1 16.02 68 ARG B CA 1
ATOM 5054 C C . ARG B 1 68 ? -50.219 -37.312 -26.031 1 16.02 68 ARG B C 1
ATOM 5056 O O . ARG B 1 68 ? -49.281 -36.594 -25.734 1 16.02 68 ARG B O 1
ATOM 5063 N N . SER B 1 69 ? -51.281 -37.625 -25 1 16.95 69 SER B N 1
ATOM 5064 C CA . SER B 1 69 ? -52.188 -37.188 -23.938 1 16.95 69 SER B CA 1
ATOM 5065 C C . SER B 1 69 ? -51.594 -37.406 -22.562 1 16.95 69 SER B C 1
ATOM 5067 O O . SER B 1 69 ? -51.969 -36.75 -21.594 1 16.95 69 SER B O 1
ATOM 5069 N N . VAL B 1 70 ? -50.531 -38.25 -22.188 1 16.97 70 VAL B N 1
ATOM 5070 C CA . VAL B 1 70 ? -50.844 -39.031 -21 1 16.97 70 VAL B CA 1
ATOM 5071 C C . VAL B 1 70 ? -50.812 -38.125 -19.766 1 16.97 70 VAL B C 1
ATOM 5073 O O . VAL B 1 70 ? -50.062 -37.156 -19.719 1 16.97 70 VAL B O 1
ATOM 5076 N N . ASP B 1 71 ? -51.5 -38.5 -18.484 1 17.47 71 ASP B N 1
ATOM 5077 C CA . ASP B 1 71 ? -52.312 -38.281 -17.312 1 17.47 71 ASP B CA 1
ATOM 5078 C C . ASP B 1 71 ? -51.469 -38.219 -16.047 1 17.47 71 ASP B C 1
ATOM 5080 O O . ASP B 1 71 ? -51.938 -37.719 -15.008 1 17.47 71 ASP B O 1
ATOM 5084 N N . ASP B 1 72 ? -50.188 -38.688 -15.938 1 17.09 72 ASP B N 1
ATOM 5085 C CA . ASP B 1 72 ? -49.969 -39.406 -14.695 1 17.09 72 ASP B CA 1
ATOM 5086 C C . ASP B 1 72 ? -49.969 -38.469 -13.5 1 17.09 72 ASP B C 1
ATOM 5088 O O . ASP B 1 72 ? -49.688 -37.281 -13.648 1 17.09 72 ASP B O 1
ATOM 5092 N N . ASP B 1 73 ? -50.188 -39.062 -12.18 1 19.03 73 ASP B N 1
ATOM 5093 C CA . ASP B 1 73 ? -50.688 -39.031 -10.805 1 19.03 73 ASP B CA 1
ATOM 5094 C C . ASP B 1 73 ? -49.594 -38.562 -9.836 1 19.03 73 ASP B C 1
ATOM 5096 O O . ASP B 1 73 ? -48.531 -39.188 -9.711 1 19.03 73 ASP B O 1
ATOM 5100 N N . VAL B 1 74 ? -49.375 -37.281 -9.617 1 19.48 74 VAL B N 1
ATOM 5101 C CA . VAL B 1 74 ? -48.344 -36.562 -8.883 1 19.48 74 VAL B CA 1
ATOM 5102 C C . VAL B 1 74 ? -48.531 -36.812 -7.383 1 19.48 74 VAL B C 1
ATOM 5104 O O . VAL B 1 74 ? -49.469 -36.281 -6.781 1 19.48 74 VAL B O 1
ATOM 5107 N N . GLN B 1 75 ? -48.281 -38.062 -6.984 1 17.44 75 GLN B N 1
ATOM 5108 C CA . GLN B 1 75 ? -48.531 -38.344 -5.574 1 17.44 75 GLN B CA 1
ATOM 5109 C C . GLN B 1 75 ? -47.625 -37.531 -4.672 1 17.44 75 GLN B C 1
ATOM 5111 O O . GLN B 1 75 ? -46.438 -37.312 -5 1 17.44 75 GLN B O 1
ATOM 5116 N N . GLN B 1 76 ? -48.156 -36.844 -3.6 1 18.53 76 GLN B N 1
ATOM 5117 C CA . GLN B 1 76 ? -47.906 -35.781 -2.627 1 18.53 76 GLN B CA 1
ATOM 5118 C C . GLN B 1 76 ? -47.031 -36.25 -1.476 1 18.53 76 GLN B C 1
ATOM 5120 O O . GLN B 1 76 ? -46.844 -35.531 -0.5 1 18.53 76 GLN B O 1
ATOM 5125 N N . ASP B 1 77 ? -46.062 -37.219 -1.639 1 16.92 77 ASP B N 1
ATOM 5126 C CA . ASP B 1 77 ? -45.719 -37.844 -0.368 1 16.92 77 ASP B CA 1
ATOM 5127 C C . ASP B 1 77 ? -45.031 -36.844 0.562 1 16.92 77 ASP B C 1
ATOM 5129 O O . ASP B 1 77 ? -44.25 -36 0.106 1 16.92 77 ASP B O 1
ATOM 5133 N N . SER B 1 78 ? -45.438 -36.75 1.977 1 18.05 78 SER B N 1
ATOM 5134 C CA . SER B 1 78 ? -45.438 -35.969 3.205 1 18.05 78 SER B CA 1
ATOM 5135 C C . SER B 1 78 ? -44.125 -36.156 3.969 1 18.05 78 SER B C 1
ATOM 5137 O O . SER B 1 78 ? -43.938 -35.594 5.062 1 18.05 78 SER B O 1
ATOM 5139 N N . ASP B 1 79 ? -42.969 -36.719 3.426 1 16.77 79 ASP B N 1
ATOM 5140 C CA . ASP B 1 79 ? -42.156 -37.406 4.43 1 16.77 79 ASP B CA 1
ATOM 5141 C C . ASP B 1 79 ? -41.469 -36.406 5.348 1 16.77 79 ASP B C 1
ATOM 5143 O O . ASP B 1 79 ? -40.844 -35.438 4.875 1 16.77 79 ASP B O 1
ATOM 5147 N N . ASP B 1 80 ? -41.812 -36.312 6.691 1 17.75 80 ASP B N 1
ATOM 5148 C CA . ASP B 1 80 ? -41.656 -35.562 7.934 1 17.75 80 ASP B CA 1
ATOM 5149 C C . ASP B 1 80 ? -40.219 -35.75 8.484 1 17.75 80 ASP B C 1
ATOM 5151 O O . ASP B 1 80 ? -39.906 -35.25 9.555 1 17.75 80 ASP B O 1
ATOM 5155 N N . SER B 1 81 ? -39.281 -36.625 7.953 1 17.69 81 SER B N 1
ATOM 5156 C CA . SER B 1 81 ? -38.438 -37.25 8.93 1 17.69 81 SER B CA 1
ATOM 5157 C C . SER B 1 81 ? -37.438 -36.281 9.531 1 17.69 81 SER B C 1
ATOM 5159 O O . SER B 1 81 ? -36.75 -35.531 8.805 1 17.69 81 SER B O 1
ATOM 5161 N N . THR B 1 82 ? -37.562 -35.969 10.867 1 19.28 82 THR B N 1
ATOM 5162 C CA . THR B 1 82 ? -37 -35.125 11.906 1 19.28 82 THR B CA 1
ATOM 5163 C C . THR B 1 82 ? -35.531 -35.531 12.203 1 19.28 82 THR B C 1
ATOM 5165 O O . THR B 1 82 ? -35.281 -36.625 12.688 1 19.28 82 THR B O 1
ATOM 5168 N N . LEU B 1 83 ? -34.594 -35.406 11.297 1 18.25 83 LEU B N 1
ATOM 5169 C CA . LEU B 1 83 ? -33.281 -36.062 11.578 1 18.25 83 LEU B CA 1
ATOM 5170 C C . LEU B 1 83 ? -32.656 -35.469 12.836 1 18.25 83 LEU B C 1
ATOM 5172 O O . LEU B 1 83 ? -32.688 -34.25 13.047 1 18.25 83 LEU B O 1
ATOM 5176 N N . PRO B 1 84 ? -32.469 -36.344 13.867 1 19.09 84 PRO B N 1
ATOM 5177 C CA . PRO B 1 84 ? -32 -36.125 15.242 1 19.09 84 PRO B CA 1
ATOM 5178 C C . PRO B 1 84 ? -30.609 -35.5 15.305 1 19.09 84 PRO B C 1
ATOM 5180 O O . PRO B 1 84 ? -29.797 -35.719 14.406 1 19.09 84 PRO B O 1
ATOM 5183 N N . VAL B 1 85 ? -30.453 -34.344 16 1 19.25 85 VAL B N 1
ATOM 5184 C CA . VAL B 1 85 ? -29.375 -33.406 16.203 1 19.25 85 VAL B CA 1
ATOM 5185 C C . VAL B 1 85 ? -28.25 -34.031 17 1 19.25 85 VAL B C 1
ATOM 5187 O O . VAL B 1 85 ? -28.391 -34.281 18.203 1 19.25 85 VAL B O 1
ATOM 5190 N N . ILE B 1 86 ? -27.688 -35.219 16.547 1 17.22 86 ILE B N 1
ATOM 5191 C CA . ILE B 1 86 ? -26.812 -35.906 17.484 1 17.22 86 ILE B CA 1
ATOM 5192 C C . ILE B 1 86 ? -25.656 -34.969 17.875 1 17.22 86 ILE B C 1
ATOM 5194 O O . ILE B 1 86 ? -24.984 -34.406 17 1 17.22 86 ILE B O 1
ATOM 5198 N N . ARG B 1 87 ? -25.562 -34.656 19.156 1 20.38 87 ARG B N 1
ATOM 5199 C CA . ARG B 1 87 ? -24.719 -33.844 20 1 20.38 87 ARG B CA 1
ATOM 5200 C C . ARG B 1 87 ? -23.281 -34.375 20.031 1 20.38 87 ARG B C 1
ATOM 5202 O O . ARG B 1 87 ? -22.969 -35.219 20.859 1 20.38 87 ARG B O 1
ATOM 5209 N N . GLN B 1 88 ? -22.703 -34.906 18.875 1 16.94 88 GLN B N 1
ATOM 5210 C CA . GLN B 1 88 ? -21.531 -35.719 19.188 1 16.94 88 GLN B CA 1
ATOM 5211 C C . GLN B 1 88 ? -20.453 -34.875 19.875 1 16.94 88 GLN B C 1
ATOM 5213 O O . GLN B 1 88 ? -20.203 -33.75 19.5 1 16.94 88 GLN B O 1
ATOM 5218 N N . LYS B 1 89 ? -20.125 -35.281 21.094 1 19.27 89 LYS B N 1
ATOM 5219 C CA . LYS B 1 89 ? -19.188 -34.938 22.156 1 19.27 89 LYS B CA 1
ATOM 5220 C C . LYS B 1 89 ? -17.75 -34.969 21.656 1 19.27 89 LYS B C 1
ATOM 5222 O O . LYS B 1 89 ? -17.234 -36.031 21.328 1 19.27 89 LYS B O 1
ATOM 5227 N N . LEU B 1 90 ? -17.375 -34.094 20.797 1 18.59 90 LEU B N 1
ATOM 5228 C CA . LEU B 1 90 ? -16.047 -34.156 20.188 1 18.59 90 LEU B CA 1
ATOM 5229 C C . LEU B 1 90 ? -14.961 -34.188 21.266 1 18.59 90 LEU B C 1
ATOM 5231 O O . LEU B 1 90 ? -14.906 -33.312 22.125 1 18.59 90 LEU B O 1
ATOM 5235 N N . ALA B 1 91 ? -14.633 -35.375 21.703 1 18.77 91 ALA B N 1
ATOM 5236 C CA . ALA B 1 91 ? -13.617 -35.719 22.688 1 18.77 91 ALA B CA 1
ATOM 5237 C C . ALA B 1 91 ? -12.297 -35 22.391 1 18.77 91 ALA B C 1
ATOM 5239 O O . ALA B 1 91 ? -11.836 -35 21.234 1 18.77 91 ALA B O 1
ATOM 5240 N N . VAL B 1 92 ? -11.953 -34.156 23.172 1 20.38 92 VAL B N 1
ATOM 5241 C CA . VAL B 1 92 ? -10.812 -33.219 23.203 1 20.38 92 VAL B CA 1
ATOM 5242 C C . VAL B 1 92 ? -9.523 -34.031 23.391 1 20.38 92 VAL B C 1
ATOM 5244 O O . VAL B 1 92 ? -9.32 -34.656 24.422 1 20.38 92 VAL B O 1
ATOM 5247 N N . ARG B 1 93 ? -9.125 -34.812 22.406 1 20.05 93 ARG B N 1
ATOM 5248 C CA . ARG B 1 93 ? -7.973 -35.656 22.703 1 20.05 93 ARG B CA 1
ATOM 5249 C C . ARG B 1 93 ? -6.832 -34.812 23.297 1 20.05 93 ARG B C 1
ATOM 5251 O O . ARG B 1 93 ? -6.621 -33.688 22.906 1 20.05 93 ARG B O 1
ATOM 5258 N N . PRO B 1 94 ? -6.246 -35.344 24.328 1 19.48 94 PRO B N 1
ATOM 5259 C CA . PRO B 1 94 ? -5.219 -34.75 25.203 1 19.48 94 PRO B CA 1
ATOM 5260 C C . PRO B 1 94 ? -3.934 -34.406 24.438 1 19.48 94 PRO B C 1
ATOM 5262 O O . PRO B 1 94 ? -3.648 -35 23.406 1 19.48 94 PRO B O 1
ATOM 5265 N N . LYS B 1 95 ? -3.264 -33.375 24.781 1 22.14 95 LYS B N 1
ATOM 5266 C CA . LYS B 1 95 ? -2.086 -32.688 24.25 1 22.14 95 LYS B CA 1
ATOM 5267 C C . LYS B 1 95 ? -0.867 -33.594 24.266 1 22.14 95 LYS B C 1
ATOM 5269 O O . LYS B 1 95 ? -0.438 -34.062 25.312 1 22.14 95 LYS B O 1
ATOM 5274 N N . THR B 1 96 ? -0.861 -34.625 23.406 1 21.27 96 THR B N 1
ATOM 5275 C CA . THR B 1 96 ? 0.326 -35.469 23.5 1 21.27 96 THR B CA 1
ATOM 5276 C C . THR B 1 96 ? 1.59 -34.625 23.562 1 21.27 96 THR B C 1
ATOM 5278 O O . THR B 1 96 ? 1.718 -33.625 22.828 1 21.27 96 THR B O 1
ATOM 5281 N N . PRO B 1 97 ? 2.441 -34.875 24.484 1 23.2 97 PRO B N 1
ATOM 5282 C CA . PRO B 1 97 ? 3.672 -34.156 24.828 1 23.2 97 PRO B CA 1
ATOM 5283 C C . PRO B 1 97 ? 4.668 -34.094 23.672 1 23.2 97 PRO B C 1
ATOM 5285 O O . PRO B 1 97 ? 5 -35.156 23.094 1 23.2 97 PRO B O 1
ATOM 5288 N N . GLU B 1 98 ? 4.551 -33.188 22.859 1 23.81 98 GLU B N 1
ATOM 5289 C CA . GLU B 1 98 ? 5.367 -33.094 21.656 1 23.81 98 GLU B CA 1
ATOM 5290 C C . GLU B 1 98 ? 6.844 -33.312 21.969 1 23.81 98 GLU B C 1
ATOM 5292 O O . GLU B 1 98 ? 7.379 -32.688 22.891 1 23.81 98 GLU B O 1
ATOM 5297 N N . ARG B 1 99 ? 7.328 -34.469 21.875 1 23.55 99 ARG B N 1
ATOM 5298 C CA . ARG B 1 99 ? 8.75 -34.75 22.047 1 23.55 99 ARG B CA 1
ATOM 5299 C C . ARG B 1 99 ? 9.602 -33.688 21.344 1 23.55 99 ARG B C 1
ATOM 5301 O O . ARG B 1 99 ? 9.281 -33.25 20.234 1 23.55 99 ARG B O 1
ATOM 5308 N N . PRO B 1 100 ? 10.5 -33.125 22.047 1 24.66 100 PRO B N 1
ATOM 5309 C CA . PRO B 1 100 ? 11.383 -32.031 21.609 1 24.66 100 PRO B CA 1
ATOM 5310 C C . PRO B 1 100 ? 12.172 -32.406 20.359 1 24.66 100 PRO B C 1
ATOM 5312 O O . PRO B 1 100 ? 12.898 -33.375 20.344 1 24.66 100 PRO B O 1
ATOM 5315 N N . GLN B 1 101 ? 11.477 -32.531 19.328 1 23.19 101 GLN B N 1
ATOM 5316 C CA . GLN B 1 101 ? 12.297 -32.938 18.188 1 23.19 101 GLN B CA 1
ATOM 5317 C C . GLN B 1 101 ? 13.594 -32.156 18.141 1 23.19 101 GLN B C 1
ATOM 5319 O O . GLN B 1 101 ? 13.586 -30.922 18.266 1 23.19 101 GLN B O 1
ATOM 5324 N N . ILE B 1 102 ? 14.625 -32.75 18.5 1 23.33 102 ILE B N 1
ATOM 5325 C CA . ILE B 1 102 ? 16.016 -32.344 18.438 1 23.33 102 ILE B CA 1
ATOM 5326 C C . ILE B 1 102 ? 16.328 -31.781 17.047 1 23.33 102 ILE B C 1
ATOM 5328 O O . ILE B 1 102 ? 16.312 -32.5 16.062 1 23.33 102 ILE B O 1
ATOM 5332 N N . VAL B 1 103 ? 15.656 -30.828 16.766 1 23.91 103 VAL B N 1
ATOM 5333 C CA . VAL B 1 103 ? 16.047 -30.172 15.523 1 23.91 103 VAL B CA 1
ATOM 5334 C C . VAL B 1 103 ? 17.562 -30.062 15.438 1 23.91 103 VAL B C 1
ATOM 5336 O O . VAL B 1 103 ? 18.203 -29.516 16.328 1 23.91 103 VAL B O 1
ATOM 5339 N N . HIS B 1 104 ? 18.156 -31.141 15.102 1 22.22 104 HIS B N 1
ATOM 5340 C CA . HIS B 1 104 ? 19.562 -30.953 14.766 1 22.22 104 HIS B CA 1
ATOM 5341 C C . HIS B 1 104 ? 19.781 -29.625 14.047 1 22.22 104 HIS B C 1
ATOM 5343 O O . HIS B 1 104 ? 19.234 -29.406 12.961 1 22.22 104 HIS B O 1
ATOM 5349 N N . GLY B 1 105 ? 19.719 -28.672 14.781 1 23.03 105 GLY B N 1
ATOM 5350 C CA . GLY B 1 105 ? 20.031 -27.297 14.445 1 23.03 105 GLY B CA 1
ATOM 5351 C C . GLY B 1 105 ? 21.203 -27.172 13.492 1 23.03 105 GLY B C 1
ATOM 5352 O O . GLY B 1 105 ? 22.328 -27.547 13.836 1 23.03 105 GLY B O 1
ATOM 5353 N N . LEU B 1 106 ? 21 -27.703 12.297 1 23.34 106 LEU B N 1
ATOM 5354 C CA . LEU B 1 106 ? 22.125 -27.344 11.453 1 23.34 106 LEU B CA 1
ATOM 5355 C C . LEU B 1 106 ? 22.656 -25.969 11.812 1 23.34 106 LEU B C 1
ATOM 5357 O O . LEU B 1 106 ? 21.891 -25 11.875 1 23.34 106 LEU B O 1
ATOM 5361 N N . SER B 1 107 ? 23.547 -25.984 12.703 1 23.25 107 SER B N 1
ATOM 5362 C CA . SER B 1 107 ? 24.375 -24.859 13.094 1 23.25 107 SER B CA 1
ATOM 5363 C C . SER B 1 107 ? 24.703 -23.969 11.898 1 23.25 107 SER B C 1
ATOM 5365 O O . SER B 1 107 ? 25.547 -24.328 11.078 1 23.25 107 SER B O 1
ATOM 5367 N N . LEU B 1 108 ? 23.734 -23.719 11.203 1 23.12 108 LEU B N 1
ATOM 5368 C CA . LEU B 1 108 ? 24.234 -22.641 10.352 1 23.12 108 LEU B CA 1
ATOM 5369 C C . LEU B 1 108 ? 25.062 -21.656 11.164 1 23.12 108 LEU B C 1
ATOM 5371 O O . LEU B 1 108 ? 24.531 -20.922 12 1 23.12 108 LEU B O 1
ATOM 5375 N N . VAL B 1 109 ? 26.078 -22.203 11.711 1 23.19 109 VAL B N 1
ATOM 5376 C CA . VAL B 1 109 ? 27.094 -21.25 12.164 1 23.19 109 VAL B CA 1
ATOM 5377 C C . VAL B 1 109 ? 27.078 -20.016 11.266 1 23.19 109 VAL B C 1
ATOM 5379 O O . VAL B 1 109 ? 27.156 -20.125 10.039 1 23.19 109 VAL B O 1
ATOM 5382 N N . PRO B 1 110 ? 26.234 -19.188 11.633 1 24.53 110 PRO B N 1
ATOM 5383 C CA . PRO B 1 110 ? 26.5 -17.953 10.898 1 24.53 110 PRO B CA 1
ATOM 5384 C C . PRO B 1 110 ? 27.969 -17.781 10.531 1 24.53 110 PRO B C 1
ATOM 5386 O O . PRO B 1 110 ? 28.828 -17.828 11.414 1 24.53 110 PRO B O 1
ATOM 5389 N N . LYS B 1 111 ? 28.422 -18.484 9.578 1 25.39 111 LYS B N 1
ATOM 5390 C CA . LYS B 1 111 ? 29.766 -18 9.273 1 25.39 111 LYS B CA 1
ATOM 5391 C C . LYS B 1 111 ? 29.891 -16.5 9.57 1 25.39 111 LYS B C 1
ATOM 5393 O O . LYS B 1 111 ? 29.094 -15.703 9.078 1 25.39 111 LYS B O 1
ATOM 5398 N N . SER B 1 112 ? 30.141 -16.219 10.805 1 25.53 112 SER B N 1
ATOM 5399 C CA . SER B 1 112 ? 30.641 -14.914 11.203 1 25.53 112 SER B CA 1
ATOM 5400 C C . SER B 1 112 ? 31.375 -14.227 10.047 1 25.53 112 SER B C 1
ATOM 5402 O O . SER B 1 112 ? 32.438 -14.68 9.625 1 25.53 112 SER B O 1
ATOM 5404 N N . PHE B 1 113 ? 30.641 -14.086 9.117 1 26.7 113 PHE B N 1
ATOM 5405 C CA . PHE B 1 113 ? 31.266 -13.172 8.172 1 26.7 113 PHE B CA 1
ATOM 5406 C C . PHE B 1 113 ? 32.031 -12.07 8.906 1 26.7 113 PHE B C 1
ATOM 5408 O O . PHE B 1 113 ? 31.562 -10.922 8.961 1 26.7 113 PHE B O 1
ATOM 5415 N N . THR B 1 114 ? 32.375 -12.367 10.195 1 26.11 114 THR B N 1
ATOM 5416 C CA . THR B 1 114 ? 33.531 -11.617 10.695 1 26.11 114 THR B CA 1
ATOM 5417 C C . THR B 1 114 ? 34.688 -11.734 9.734 1 26.11 114 THR B C 1
ATOM 5419 O O . THR B 1 114 ? 35.844 -11.664 10.148 1 26.11 114 THR B O 1
ATOM 5422 N N . SER B 1 115 ? 34.562 -12.531 8.719 1 26.5 115 SER B N 1
ATOM 5423 C CA . SER B 1 115 ? 35.875 -12.266 8.078 1 26.5 115 SER B CA 1
ATOM 5424 C C . SER B 1 115 ? 36.188 -10.773 8.125 1 26.5 115 SER B C 1
ATOM 5426 O O . SER B 1 115 ? 35.469 -9.953 7.566 1 26.5 115 SER B O 1
ATOM 5428 N N . THR B 1 116 ? 36.656 -10.297 9.242 1 27.59 116 THR B N 1
ATOM 5429 C CA . THR B 1 116 ? 37.688 -9.25 9.25 1 27.59 116 THR B CA 1
ATOM 5430 C C . THR B 1 116 ? 38.531 -9.297 7.973 1 27.59 116 THR B C 1
ATOM 5432 O O . THR B 1 116 ? 39.656 -9.781 7.984 1 27.59 116 THR B O 1
ATOM 5435 N N . THR B 1 117 ? 38.094 -10.109 7.02 1 26.8 117 THR B N 1
ATOM 5436 C CA . THR B 1 117 ? 39.062 -9.797 5.965 1 26.8 117 THR B CA 1
ATOM 5437 C C . THR B 1 117 ? 39.438 -8.32 6.004 1 26.8 117 THR B C 1
ATOM 5439 O O . THR B 1 117 ? 38.594 -7.457 6.211 1 26.8 117 THR B O 1
ATOM 5442 N N . SER B 1 118 ? 40.656 -8.133 6.289 1 27.19 118 SER B N 1
ATOM 5443 C CA . SER B 1 118 ? 41.406 -6.887 6.148 1 27.19 118 SER B CA 1
ATOM 5444 C C . SER B 1 118 ? 40.781 -5.988 5.082 1 27.19 118 SER B C 1
ATOM 5446 O O . SER B 1 118 ? 40.719 -6.363 3.91 1 27.19 118 SER B O 1
ATOM 5448 N N . LEU B 1 119 ? 39.625 -5.508 5.285 1 32.22 119 LEU B N 1
ATOM 5449 C CA . LEU B 1 119 ? 39.344 -4.254 4.59 1 32.22 119 LEU B CA 1
ATOM 5450 C C . LEU B 1 119 ? 40.656 -3.66 4.02 1 32.22 119 LEU B C 1
ATOM 5452 O O . LEU B 1 119 ? 41.531 -3.256 4.773 1 32.22 119 LEU B O 1
ATOM 5456 N N . GLY B 1 120 ? 41.188 -4.316 3.115 1 30.81 120 GLY B N 1
ATOM 5457 C CA . GLY B 1 120 ? 42.469 -3.947 2.518 1 30.81 120 GLY B CA 1
ATOM 5458 C C . GLY B 1 120 ? 42.75 -2.461 2.607 1 30.81 120 GLY B C 1
ATOM 5459 O O . GLY B 1 120 ? 41.844 -1.635 2.4 1 30.81 120 GLY B O 1
ATOM 5460 N N . GLN B 1 121 ? 43.562 -2.023 3.479 1 34.78 121 GLN B N 1
ATOM 5461 C CA . GLN B 1 121 ? 44.344 -0.786 3.59 1 34.78 121 GLN B CA 1
ATOM 5462 C C . GLN B 1 121 ? 44.469 -0.102 2.232 1 34.78 121 GLN B C 1
ATOM 5464 O O . GLN B 1 121 ? 44.875 1.064 2.156 1 34.78 121 GLN B O 1
ATOM 5469 N N . ALA B 1 122 ? 44.375 -0.887 1.192 1 37.22 122 ALA B N 1
ATOM 5470 C CA . ALA B 1 122 ? 44.938 -0.419 -0.078 1 37.22 122 ALA B CA 1
ATOM 5471 C C . ALA B 1 122 ? 44 0.594 -0.737 1 37.22 122 ALA B C 1
ATOM 5473 O O . ALA B 1 122 ? 44.438 1.379 -1.587 1 37.22 122 ALA B O 1
ATOM 5474 N N . ASN B 1 123 ? 42.594 0.281 -0.638 1 45.38 123 ASN B N 1
ATOM 5475 C CA . ASN B 1 123 ? 41.938 1.107 -1.646 1 45.38 123 ASN B CA 1
ATOM 5476 C C . ASN B 1 123 ? 41.562 2.482 -1.092 1 45.38 123 ASN B C 1
ATOM 5478 O O . ASN B 1 123 ? 40.625 3.111 -1.557 1 45.38 123 ASN B O 1
ATOM 5482 N N . TYR B 1 124 ? 41.812 2.654 0.097 1 47.47 124 TYR B N 1
ATOM 5483 C CA . TYR B 1 124 ? 41.781 4.035 0.569 1 47.47 124 TYR B CA 1
ATOM 5484 C C . TYR B 1 124 ? 42.688 4.926 -0.258 1 47.47 124 TYR B C 1
ATOM 5486 O O . TYR B 1 124 ? 43.844 4.578 -0.505 1 47.47 124 TYR B O 1
ATOM 5494 N N . ASP B 1 125 ? 42.094 5.625 -0.919 1 53.09 125 ASP B N 1
ATOM 5495 C CA . ASP B 1 125 ? 42.906 6.629 -1.591 1 53.09 125 ASP B CA 1
ATOM 5496 C C . ASP B 1 125 ? 43.5 7.613 -0.587 1 53.09 125 ASP B C 1
ATOM 5498 O O . ASP B 1 125 ? 42.938 8.664 -0.321 1 53.09 125 ASP B O 1
ATOM 5502 N N . PRO B 1 126 ? 44.594 7.207 0.053 1 52.84 126 PRO B N 1
ATOM 5503 C CA . PRO B 1 126 ? 45.156 8.094 1.067 1 52.84 126 PRO B CA 1
ATOM 5504 C C . PRO B 1 126 ? 45.5 9.477 0.52 1 52.84 126 PRO B C 1
ATOM 5506 O O . PRO B 1 126 ? 45.656 10.43 1.29 1 52.84 126 PRO B O 1
ATOM 5509 N N . PHE B 1 127 ? 45.562 9.43 -0.865 1 56.66 127 PHE B N 1
ATOM 5510 C CA . PHE B 1 127 ? 46 10.688 -1.459 1 56.66 127 PHE B CA 1
ATOM 5511 C C . PHE B 1 127 ? 44.781 11.516 -1.909 1 56.66 127 PHE B C 1
ATOM 5513 O O . PHE B 1 127 ? 44.969 12.594 -2.492 1 56.66 127 PHE B O 1
ATOM 5520 N N . ASP B 1 128 ? 43.531 11.078 -1.559 1 60.28 128 ASP B N 1
ATOM 5521 C CA . ASP B 1 128 ? 42.312 11.844 -1.866 1 60.28 128 ASP B CA 1
ATOM 5522 C C . ASP B 1 128 ? 42.25 12.203 -3.35 1 60.28 128 ASP B C 1
ATOM 5524 O O . ASP B 1 128 ? 42.062 13.367 -3.703 1 60.28 128 ASP B O 1
ATOM 5528 N N . THR B 1 129 ? 42.656 11.258 -4.199 1 61.25 129 THR B N 1
ATOM 5529 C CA . THR B 1 129 ? 42.75 11.5 -5.637 1 61.25 129 THR B CA 1
ATOM 5530 C C . THR B 1 129 ? 41.375 11.32 -6.301 1 61.25 129 THR B C 1
ATOM 5532 O O . THR B 1 129 ? 41.219 11.648 -7.477 1 61.25 129 THR B O 1
ATOM 5535 N N . GLY B 1 130 ? 40.469 10.984 -5.574 1 69.25 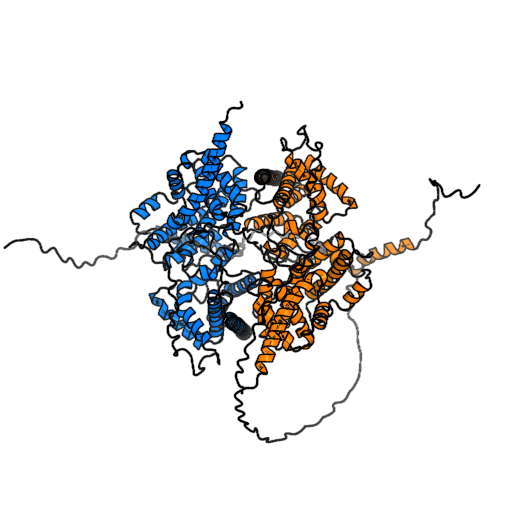130 GLY B N 1
ATOM 5536 C CA . GLY B 1 130 ? 39.188 10.734 -6.188 1 69.25 130 GLY B CA 1
ATOM 5537 C C . GLY B 1 130 ? 38.438 12.008 -6.547 1 69.25 130 GLY B C 1
ATOM 5538 O O . GLY B 1 130 ? 38.875 13.109 -6.215 1 69.25 130 GLY B O 1
ATOM 5539 N N . PRO B 1 131 ? 37.469 11.82 -7.406 1 76.19 131 PRO B N 1
ATOM 5540 C CA . PRO B 1 131 ? 36.719 13 -7.82 1 76.19 131 PRO B CA 1
ATOM 5541 C C . PRO B 1 131 ? 36 13.672 -6.66 1 76.19 131 PRO B C 1
ATOM 5543 O O . PRO B 1 131 ? 35.594 14.836 -6.766 1 76.19 131 PRO B O 1
ATOM 5546 N N . VAL B 1 132 ? 35.75 12.891 -5.613 1 80.5 132 VAL B N 1
ATOM 5547 C CA . VAL B 1 132 ? 35.156 13.43 -4.391 1 80.5 132 VAL B CA 1
ATOM 5548 C C . VAL B 1 132 ? 36.188 13.336 -3.248 1 80.5 132 VAL B C 1
ATOM 5550 O O . VAL B 1 132 ? 36.656 12.242 -2.924 1 80.5 132 VAL B O 1
ATOM 5553 N N . SER B 1 133 ? 36.531 14.445 -2.752 1 75 133 SER B N 1
ATOM 5554 C CA . SER B 1 133 ? 37.594 14.5 -1.748 1 75 133 SER B CA 1
ATOM 5555 C C . SER B 1 133 ? 37.031 14.234 -0.351 1 75 133 SER B C 1
ATOM 5557 O O . SER B 1 133 ? 35.844 14.461 -0.087 1 75 133 SER B O 1
ATOM 5559 N N . GLY B 1 134 ? 37.875 13.609 0.476 1 74.69 134 GLY B N 1
ATOM 5560 C CA . GLY B 1 134 ? 37.625 13.547 1.905 1 74.69 134 GLY B CA 1
ATOM 5561 C C . GLY B 1 134 ? 36.688 12.422 2.287 1 74.69 134 GLY B C 1
ATOM 5562 O O . GLY B 1 134 ? 35.969 12.516 3.285 1 74.69 134 GLY B O 1
ATOM 5563 N N . LEU B 1 135 ? 36.656 11.406 1.46 1 85.25 135 LEU B N 1
ATOM 5564 C CA . LEU B 1 135 ? 35.75 10.312 1.784 1 85.25 135 LEU B CA 1
ATOM 5565 C C . LEU B 1 135 ? 36.312 9.461 2.926 1 85.25 135 LEU B C 1
ATOM 5567 O O . LEU B 1 135 ? 37.469 9.055 2.893 1 85.25 135 LEU B O 1
ATOM 5571 N N . PRO B 1 136 ? 35.531 9.32 3.959 1 85.25 136 PRO B N 1
ATOM 5572 C CA . PRO B 1 136 ? 36 8.461 5.059 1 85.25 136 PRO B CA 1
ATOM 5573 C C . PRO B 1 136 ? 36.25 7.027 4.609 1 85.25 136 PRO B C 1
ATOM 5575 O O . PRO B 1 136 ? 35.656 6.566 3.625 1 85.25 136 PRO B O 1
ATOM 5578 N N . PRO B 1 137 ? 37.031 6.258 5.348 1 83.44 137 PRO B N 1
ATOM 5579 C CA . PRO B 1 137 ? 37.469 4.91 4.953 1 83.44 137 PRO B CA 1
ATOM 5580 C C . PRO B 1 137 ? 36.281 3.945 4.832 1 83.44 137 PRO B C 1
ATOM 5582 O O . PRO B 1 137 ? 36.312 3.033 4.004 1 83.44 137 PRO B O 1
ATOM 5585 N N . PHE B 1 138 ? 35.312 4.133 5.629 1 87.44 138 PHE B N 1
ATOM 5586 C CA . PHE B 1 138 ? 34.219 3.172 5.613 1 87.44 138 PHE B CA 1
ATOM 5587 C C . PHE B 1 138 ? 33.5 3.209 4.281 1 87.44 138 PHE B C 1
ATOM 5589 O O . PHE B 1 138 ? 32.844 2.234 3.895 1 87.44 138 PHE B O 1
ATOM 5596 N N . ILE B 1 139 ? 33.594 4.266 3.545 1 91.44 139 ILE B N 1
ATOM 5597 C CA . ILE B 1 139 ? 32.906 4.398 2.25 1 91.44 139 ILE B CA 1
ATOM 5598 C C . ILE B 1 139 ? 33.562 3.447 1.243 1 91.44 139 ILE B C 1
ATOM 5600 O O . ILE B 1 139 ? 32.875 2.832 0.431 1 91.44 139 ILE B O 1
ATOM 5604 N N . TYR B 1 140 ? 34.875 3.312 1.352 1 88.25 140 TYR B N 1
ATOM 5605 C CA . TYR B 1 140 ? 35.562 2.418 0.436 1 88.25 140 TYR B CA 1
ATOM 5606 C C . TYR B 1 140 ? 35.188 0.964 0.705 1 88.25 140 TYR B C 1
ATOM 5608 O O . TYR B 1 140 ? 35.062 0.17 -0.228 1 88.25 140 TYR B O 1
ATOM 5616 N N . ASP B 1 141 ? 34.938 0.7 1.93 1 89.06 141 ASP B N 1
ATOM 5617 C CA . ASP B 1 141 ? 34.531 -0.653 2.303 1 89.06 141 ASP B CA 1
ATOM 5618 C C . ASP B 1 141 ? 33.156 -0.986 1.746 1 89.06 141 ASP B C 1
ATOM 5620 O O . ASP B 1 141 ? 32.938 -2.092 1.25 1 89.06 141 ASP B O 1
ATOM 5624 N N . ILE B 1 142 ? 32.344 -0.023 1.883 1 90.56 142 ILE B N 1
ATOM 5625 C CA . ILE B 1 142 ? 30.984 -0.285 1.445 1 90.56 142 ILE B CA 1
ATOM 5626 C C . ILE B 1 142 ? 30.938 -0.381 -0.078 1 90.56 142 ILE B C 1
ATOM 5628 O O . ILE B 1 142 ? 30.188 -1.193 -0.634 1 90.56 142 ILE B O 1
ATOM 5632 N N . LEU B 1 143 ? 31.719 0.382 -0.74 1 92 143 LEU B N 1
ATOM 5633 C CA . LEU B 1 143 ? 31.781 0.332 -2.197 1 92 143 LEU B CA 1
ATOM 5634 C C . LEU B 1 143 ? 32.375 -0.995 -2.672 1 92 143 LEU B C 1
ATOM 5636 O O . LEU B 1 143 ? 31.844 -1.609 -3.604 1 92 143 LEU B O 1
ATOM 5640 N N . GLU B 1 144 ? 33.375 -1.412 -1.986 1 90.06 144 GLU B N 1
ATOM 5641 C CA . GLU B 1 144 ? 34 -2.678 -2.35 1 90.06 144 GLU B CA 1
ATOM 5642 C C . GLU B 1 144 ? 33.031 -3.84 -2.217 1 90.06 144 GLU B C 1
ATOM 5644 O O . GLU B 1 144 ? 32.938 -4.703 -3.096 1 90.06 144 GLU B O 1
ATOM 5649 N N . HIS B 1 145 ? 32.344 -3.814 -1.195 1 88 145 HIS B N 1
ATOM 5650 C CA . HIS B 1 145 ? 31.344 -4.855 -0.982 1 88 145 HIS B CA 1
ATOM 5651 C C . HIS B 1 145 ? 30.297 -4.84 -2.084 1 88 145 HIS B C 1
ATOM 5653 O O . HIS B 1 145 ? 29.891 -5.898 -2.574 1 88 145 HIS B O 1
ATOM 5659 N N . SER B 1 146 ? 29.859 -3.703 -2.387 1 88.62 146 SER B N 1
ATOM 5660 C CA . SER B 1 146 ? 28.844 -3.549 -3.426 1 88.62 146 SER B CA 1
ATOM 5661 C C . SER B 1 146 ? 29.359 -4.047 -4.773 1 88.62 146 SER B C 1
ATOM 5663 O O . SER B 1 146 ? 28.641 -4.727 -5.508 1 88.62 146 SER B O 1
ATOM 5665 N N . TYR B 1 147 ? 30.625 -3.789 -5.109 1 88.12 147 TYR B N 1
ATOM 5666 C CA . TYR B 1 147 ? 31.203 -4.164 -6.391 1 88.12 147 TYR B CA 1
ATOM 5667 C C . TYR B 1 147 ? 31.406 -5.676 -6.477 1 88.12 147 TYR B C 1
ATOM 5669 O O . TYR B 1 147 ? 31.156 -6.277 -7.527 1 88.12 147 TYR B O 1
ATOM 5677 N N . ARG B 1 148 ? 31.688 -6.211 -5.375 1 84.75 148 ARG B N 1
ATOM 5678 C CA . ARG B 1 148 ? 32.125 -7.602 -5.406 1 84.75 148 ARG B CA 1
ATOM 5679 C C . ARG B 1 148 ? 30.953 -8.555 -5.203 1 84.75 148 ARG B C 1
ATOM 5681 O O . ARG B 1 148 ? 30.922 -9.641 -5.785 1 84.75 148 ARG B O 1
ATOM 5688 N N . PHE B 1 149 ? 30.047 -8.078 -4.449 1 83 149 PHE B N 1
ATOM 5689 C CA . PHE B 1 149 ? 29.078 -9.078 -4.02 1 83 149 PHE B CA 1
ATOM 5690 C C . PHE B 1 149 ? 27.656 -8.672 -4.418 1 83 149 PHE B C 1
ATOM 5692 O O . PHE B 1 149 ? 26.844 -9.516 -4.797 1 83 149 PHE B O 1
ATOM 5699 N N . VAL B 1 150 ? 27.344 -7.441 -4.402 1 83.38 150 VAL B N 1
ATOM 5700 C CA . VAL B 1 150 ? 25.938 -7.043 -4.551 1 83.38 150 VAL B CA 1
ATOM 5701 C C . VAL B 1 150 ? 25.594 -6.922 -6.031 1 83.38 150 VAL B C 1
ATOM 5703 O O . VAL B 1 150 ? 24.703 -7.613 -6.523 1 83.38 150 VAL B O 1
ATOM 5706 N N . TRP B 1 151 ? 26.312 -6.23 -6.766 1 83.12 151 TRP B N 1
ATOM 5707 C CA . TRP B 1 151 ? 25.922 -5.855 -8.125 1 83.12 151 TRP B CA 1
ATOM 5708 C C . TRP B 1 151 ? 26.031 -7.047 -9.07 1 83.12 151 TRP B C 1
ATOM 5710 O O . TRP B 1 151 ? 25.172 -7.246 -9.93 1 83.12 151 TRP B O 1
ATOM 5720 N N . PRO B 1 152 ? 27.047 -7.809 -8.891 1 83.06 152 PRO B N 1
ATOM 5721 C CA . PRO B 1 152 ? 27.109 -8.969 -9.781 1 83.06 152 PRO B CA 1
ATOM 5722 C C . PRO B 1 152 ? 25.875 -9.859 -9.656 1 83.06 152 PRO B C 1
ATOM 5724 O O . PRO B 1 152 ? 25.391 -10.406 -10.656 1 83.06 152 PRO B O 1
ATOM 5727 N N . ALA B 1 153 ? 25.375 -9.961 -8.484 1 82.75 153 ALA B N 1
ATOM 5728 C CA . ALA B 1 153 ? 24.188 -10.773 -8.258 1 82.75 153 ALA B CA 1
ATOM 5729 C C . ALA B 1 153 ? 22.938 -10.078 -8.805 1 82.75 153 ALA B C 1
ATOM 5731 O O . ALA B 1 153 ? 22.125 -10.703 -9.5 1 82.75 153 ALA B O 1
ATOM 5732 N N . VAL B 1 154 ? 22.844 -8.82 -8.617 1 81.31 154 VAL B N 1
ATOM 5733 C CA . VAL B 1 154 ? 21.656 -8.062 -9 1 81.31 154 VAL B CA 1
ATOM 5734 C C . VAL B 1 154 ? 21.594 -7.957 -10.523 1 81.31 154 VAL B C 1
ATOM 5736 O O . VAL B 1 154 ? 20.5 -8.016 -11.109 1 81.31 154 VAL B O 1
ATOM 5739 N N . LEU B 1 155 ? 22.703 -7.836 -11.102 1 77.5 155 LEU B N 1
ATOM 5740 C CA . LEU B 1 155 ? 22.781 -7.656 -12.547 1 77.5 155 LEU B CA 1
ATOM 5741 C C . LEU B 1 155 ? 22.688 -9 -13.258 1 77.5 155 LEU B C 1
ATOM 5743 O O . LEU B 1 155 ? 22.609 -9.047 -14.492 1 77.5 155 LEU B O 1
ATOM 5747 N N . ASN B 1 156 ? 22.547 -10 -12.469 1 77.56 156 ASN B N 1
ATOM 5748 C CA . ASN B 1 156 ? 22.531 -11.328 -13.062 1 77.56 156 ASN B CA 1
ATOM 5749 C C . ASN B 1 156 ? 23.688 -11.531 -14.039 1 77.56 156 ASN B C 1
ATOM 5751 O O . ASN B 1 156 ? 23.469 -11.977 -15.172 1 77.56 156 ASN B O 1
ATOM 5755 N N . GLN B 1 157 ? 24.828 -11.086 -13.602 1 74.69 157 GLN B N 1
ATOM 5756 C CA . GLN B 1 157 ? 25.969 -11.023 -14.492 1 74.69 157 GLN B CA 1
ATOM 5757 C C . GLN B 1 157 ? 26.625 -12.398 -14.648 1 74.69 157 GLN B C 1
ATOM 5759 O O . GLN B 1 157 ? 26.531 -13.242 -13.75 1 74.69 157 GLN B O 1
ATOM 5764 N N . ASP B 1 158 ? 27.125 -12.484 -15.867 1 74.25 158 ASP B N 1
ATOM 5765 C CA . ASP B 1 158 ? 27.938 -13.664 -16.109 1 74.25 158 ASP B CA 1
ATOM 5766 C C . ASP B 1 158 ? 29.219 -13.625 -15.281 1 74.25 158 ASP B C 1
ATOM 5768 O O . ASP B 1 158 ? 29.922 -12.617 -15.273 1 74.25 158 ASP B O 1
ATOM 5772 N N . PRO B 1 159 ? 29.406 -14.672 -14.562 1 70.25 159 PRO B N 1
ATOM 5773 C CA . PRO B 1 159 ? 30.609 -14.703 -13.727 1 70.25 159 PRO B CA 1
ATOM 5774 C C . PRO B 1 159 ? 31.891 -14.422 -14.523 1 70.25 159 PRO B C 1
ATOM 5776 O O . PRO B 1 159 ? 32.875 -13.891 -13.977 1 70.25 159 PRO B O 1
ATOM 5779 N N . ILE B 1 160 ? 31.812 -14.711 -15.773 1 70.94 160 ILE B N 1
ATOM 5780 C CA . ILE B 1 160 ? 33 -14.523 -16.609 1 70.94 160 ILE B CA 1
ATOM 5781 C C . ILE B 1 160 ? 33.25 -13.031 -16.828 1 70.94 160 ILE B C 1
ATOM 5783 O O . ILE B 1 160 ? 34.375 -12.578 -16.859 1 70.94 160 ILE B O 1
ATOM 5787 N N . THR B 1 161 ? 32.25 -12.305 -16.797 1 75 161 THR B N 1
ATOM 5788 C CA . THR B 1 161 ? 32.375 -10.891 -17.125 1 75 161 THR B CA 1
ATOM 5789 C C . THR B 1 161 ? 32.25 -10.031 -15.859 1 75 161 THR B C 1
ATOM 5791 O O . THR B 1 161 ? 32.344 -8.805 -15.93 1 75 161 THR B O 1
ATOM 5794 N N . THR B 1 162 ? 32.156 -10.688 -14.766 1 79.44 162 THR B N 1
ATOM 5795 C CA . THR B 1 162 ? 31.938 -9.977 -13.516 1 79.44 162 THR B CA 1
ATOM 5796 C C . THR B 1 162 ? 33.094 -9.023 -13.211 1 79.44 162 THR B C 1
ATOM 5798 O O . THR B 1 162 ? 32.875 -7.879 -12.812 1 79.44 162 THR B O 1
ATOM 5801 N N . GLU B 1 163 ? 34.281 -9.539 -13.469 1 79.69 163 GLU B N 1
ATOM 5802 C CA . GLU B 1 163 ? 35.469 -8.734 -13.164 1 79.69 163 GLU B CA 1
ATOM 5803 C C . GLU B 1 163 ? 35.531 -7.516 -14.078 1 79.69 163 GLU B C 1
ATOM 5805 O O . GLU B 1 163 ? 35.938 -6.434 -13.648 1 79.69 163 GLU B O 1
ATOM 5810 N N . ARG B 1 164 ? 35.156 -7.75 -15.266 1 81.25 164 ARG B N 1
ATOM 5811 C CA . ARG B 1 164 ? 35.188 -6.648 -16.219 1 81.25 164 ARG B CA 1
ATOM 5812 C C . ARG B 1 164 ? 34.219 -5.543 -15.805 1 81.25 164 ARG B C 1
ATOM 5814 O O . ARG B 1 164 ? 34.562 -4.359 -15.891 1 81.25 164 ARG B O 1
ATOM 5821 N N . TYR B 1 165 ? 33.156 -5.91 -15.352 1 82.38 165 TYR B N 1
ATOM 5822 C CA . TYR B 1 165 ? 32.156 -4.918 -14.969 1 82.38 165 TYR B CA 1
ATOM 5823 C C . TYR B 1 165 ? 32.562 -4.215 -13.68 1 82.38 165 TYR B C 1
ATOM 5825 O O . TYR B 1 165 ? 32.25 -3.033 -13.484 1 82.38 165 TYR B O 1
ATOM 5833 N N . GLU B 1 166 ? 33.188 -4.98 -12.852 1 86.94 166 GLU B N 1
ATOM 5834 C CA . GLU B 1 166 ? 33.719 -4.348 -11.648 1 86.94 166 GLU B CA 1
ATOM 5835 C C . GLU B 1 166 ? 34.688 -3.219 -12 1 86.94 166 GLU B C 1
ATOM 5837 O O . GLU B 1 166 ? 34.625 -2.135 -11.414 1 86.94 166 GLU B O 1
ATOM 5842 N N . VAL B 1 167 ? 35.5 -3.469 -12.961 1 86.94 167 VAL B N 1
ATOM 5843 C CA . VAL B 1 167 ? 36.469 -2.482 -13.398 1 86.94 167 VAL B CA 1
ATOM 5844 C C . VAL B 1 167 ? 35.75 -1.273 -14 1 86.94 167 VAL B C 1
ATOM 5846 O O . VAL B 1 167 ? 36.156 -0.13 -13.75 1 86.94 167 VAL B O 1
ATOM 5849 N N . VAL B 1 168 ? 34.781 -1.531 -14.719 1 84.88 168 VAL B N 1
ATOM 5850 C CA . VAL B 1 168 ? 34.062 -0.457 -15.367 1 84.88 168 VAL B CA 1
ATOM 5851 C C . VAL B 1 168 ? 33.375 0.414 -14.305 1 84.88 168 VAL B C 1
ATOM 5853 O O . VAL B 1 168 ? 33.406 1.644 -14.398 1 84.88 168 VAL B O 1
ATOM 5856 N N . ARG B 1 169 ? 32.844 -0.187 -13.328 1 88 169 ARG B N 1
ATOM 5857 C CA . ARG B 1 169 ? 32.188 0.558 -12.266 1 88 169 ARG B CA 1
ATOM 5858 C C . ARG B 1 169 ? 33.188 1.42 -11.492 1 88 169 ARG B C 1
ATOM 5860 O O . ARG B 1 169 ? 32.875 2.57 -11.164 1 88 169 ARG B O 1
ATOM 5867 N N . ARG B 1 170 ? 34.281 0.861 -11.305 1 89.25 170 ARG B N 1
ATOM 5868 C CA . ARG B 1 170 ? 35.344 1.605 -10.609 1 89.25 170 ARG B CA 1
ATOM 5869 C C . ARG B 1 170 ? 35.812 2.785 -11.445 1 89.25 170 ARG B C 1
ATOM 5871 O O . ARG B 1 170 ? 36.062 3.875 -10.922 1 89.25 170 ARG B O 1
ATOM 5878 N N . ARG B 1 171 ? 35.938 2.502 -12.633 1 89.06 171 ARG B N 1
ATOM 5879 C CA . ARG B 1 171 ? 36.375 3.557 -13.539 1 89.06 171 ARG B CA 1
ATOM 5880 C C . ARG B 1 171 ? 35.344 4.688 -13.602 1 89.06 171 ARG B C 1
ATOM 5882 O O . ARG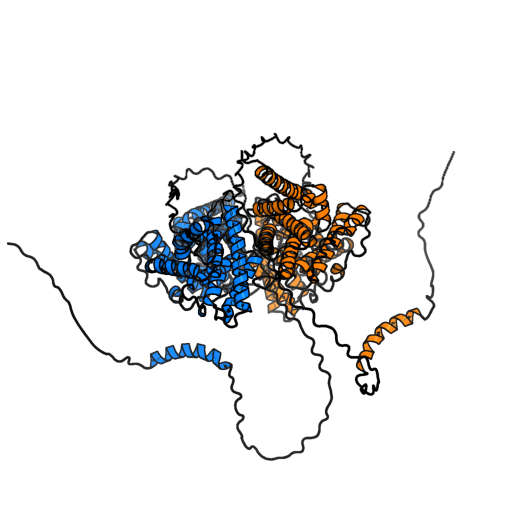 B 1 171 ? 35.719 5.863 -13.547 1 89.06 171 ARG B O 1
ATOM 5889 N N . ASP B 1 172 ? 34.125 4.336 -13.727 1 88.75 172 ASP B N 1
ATOM 5890 C CA . ASP B 1 172 ? 33.062 5.344 -13.75 1 88.75 172 ASP B CA 1
ATOM 5891 C C . ASP B 1 172 ? 33.094 6.188 -12.477 1 88.75 172 ASP B C 1
ATOM 5893 O O . ASP B 1 172 ? 32.875 7.398 -12.531 1 88.75 172 ASP B O 1
ATOM 5897 N N . ALA B 1 173 ? 33.312 5.496 -11.375 1 89.81 173 ALA B N 1
ATOM 5898 C CA . ALA B 1 173 ? 33.344 6.191 -10.086 1 89.81 173 ALA B CA 1
ATOM 5899 C C . ALA B 1 173 ? 34.531 7.156 -10.023 1 89.81 173 ALA B C 1
ATOM 5901 O O . ALA B 1 173 ? 34.438 8.211 -9.391 1 89.81 173 ALA B O 1
ATOM 5902 N N . GLN B 1 174 ? 35.562 6.832 -10.719 1 87.88 174 GLN B N 1
ATOM 5903 C CA . GLN B 1 174 ? 36.781 7.645 -10.695 1 87.88 174 GLN B CA 1
ATOM 5904 C C . GLN B 1 174 ? 36.656 8.812 -11.672 1 87.88 174 GLN B C 1
ATOM 5906 O O . GLN B 1 174 ? 37.219 9.883 -11.438 1 87.88 174 GLN B O 1
ATOM 5911 N N . GLU B 1 175 ? 35.906 8.648 -12.68 1 90.31 175 GLU B N 1
ATOM 5912 C CA . GLU B 1 175 ? 35.906 9.633 -13.758 1 90.31 175 GLU B CA 1
ATOM 5913 C C . GLU B 1 175 ? 34.719 10.594 -13.594 1 90.31 175 GLU B C 1
ATOM 5915 O O . GLU B 1 175 ? 34.781 11.742 -14.055 1 90.31 175 GLU B O 1
ATOM 5920 N N . ILE B 1 176 ? 33.688 10.117 -13.062 1 92.69 176 ILE B N 1
ATOM 5921 C CA . ILE B 1 176 ? 32.469 10.914 -13.023 1 92.69 176 ILE B CA 1
ATOM 5922 C C . ILE B 1 176 ? 32 11.094 -11.578 1 92.69 176 ILE B C 1
ATOM 5924 O O . ILE B 1 176 ? 31.375 10.203 -11 1 92.69 176 ILE B O 1
ATOM 5928 N N . PRO B 1 177 ? 32.125 12.203 -11.055 1 92.62 177 PRO B N 1
ATOM 5929 C CA . PRO B 1 177 ? 31.891 12.43 -9.625 1 92.62 177 PRO B CA 1
ATOM 5930 C C . PRO B 1 177 ? 30.453 12.094 -9.219 1 92.62 177 PRO B C 1
ATOM 5932 O O . PRO B 1 177 ? 30.234 11.492 -8.164 1 92.62 177 PRO B O 1
ATOM 5935 N N . PHE B 1 178 ? 29.5 12.523 -10.031 1 93.19 178 PHE B N 1
ATOM 5936 C CA . PHE B 1 178 ? 28.125 12.312 -9.586 1 93.19 178 PHE B CA 1
ATOM 5937 C C . PHE B 1 178 ? 27.766 10.828 -9.633 1 93.19 178 PHE B C 1
ATOM 5939 O O . PHE B 1 178 ? 26.859 10.383 -8.938 1 93.19 178 PHE B O 1
ATOM 5946 N N . ILE B 1 179 ? 28.453 10.016 -10.383 1 94.25 179 ILE B N 1
ATOM 5947 C CA . ILE B 1 179 ? 28.266 8.562 -10.367 1 94.25 179 ILE B CA 1
ATOM 5948 C C . ILE B 1 179 ? 28.828 7.988 -9.07 1 94.25 179 ILE B C 1
ATOM 5950 O O . ILE B 1 179 ? 28.25 7.07 -8.484 1 94.25 179 ILE B O 1
ATOM 5954 N N . LEU B 1 180 ? 29.953 8.492 -8.703 1 94.88 180 LEU B N 1
ATOM 5955 C CA . LEU B 1 180 ? 30.516 8.047 -7.434 1 94.88 180 LEU B CA 1
ATOM 5956 C C . LEU B 1 180 ? 29.562 8.328 -6.285 1 94.88 180 LEU B C 1
ATOM 5958 O O . LEU B 1 180 ? 29.328 7.461 -5.438 1 94.88 180 LEU B O 1
ATOM 5962 N N . HIS B 1 181 ? 28.969 9.547 -6.285 1 94.12 181 HIS B N 1
ATOM 5963 C CA . HIS B 1 181 ? 27.969 9.875 -5.273 1 94.12 181 HIS B CA 1
ATOM 5964 C C . HIS B 1 181 ? 26.828 8.875 -5.289 1 94.12 181 HIS B C 1
ATOM 5966 O O . HIS B 1 181 ? 26.406 8.383 -4.238 1 94.12 181 HIS B O 1
ATOM 5972 N N . ALA B 1 182 ? 26.359 8.578 -6.445 1 94.06 182 ALA B N 1
ATOM 5973 C CA . ALA B 1 182 ? 25.234 7.664 -6.594 1 94.06 182 ALA B CA 1
ATOM 5974 C C . ALA B 1 182 ? 25.594 6.262 -6.121 1 94.06 182 ALA B C 1
ATOM 5976 O O . ALA B 1 182 ? 24.781 5.586 -5.48 1 94.06 182 ALA B O 1
ATOM 5977 N N . GLN B 1 183 ? 26.797 5.867 -6.434 1 93.69 183 GLN B N 1
ATOM 5978 C CA . GLN B 1 183 ? 27.234 4.535 -6.027 1 93.69 183 GLN B CA 1
ATOM 5979 C C . GLN B 1 183 ? 27.359 4.441 -4.512 1 93.69 183 GLN B C 1
ATOM 5981 O O . GLN B 1 183 ? 27.078 3.395 -3.922 1 93.69 183 GLN B O 1
ATOM 5986 N N . ILE B 1 184 ? 27.781 5.484 -3.918 1 93.31 184 ILE B N 1
ATOM 5987 C CA . ILE B 1 184 ? 27.891 5.512 -2.465 1 93.31 184 ILE B CA 1
ATOM 5988 C C . ILE B 1 184 ? 26.5 5.395 -1.842 1 93.31 184 ILE B C 1
ATOM 5990 O O . ILE B 1 184 ? 26.312 4.68 -0.857 1 93.31 184 ILE B O 1
ATOM 5994 N N . VAL B 1 185 ? 25.531 6.078 -2.438 1 89.88 185 VAL B N 1
ATOM 5995 C CA . VAL B 1 185 ? 24.156 6.016 -1.955 1 89.88 185 VAL B CA 1
ATOM 5996 C C . VAL B 1 185 ? 23.656 4.57 -2 1 89.88 185 VAL B C 1
ATOM 5998 O O . VAL B 1 185 ? 23.125 4.062 -1.012 1 89.88 185 VAL B O 1
ATOM 6001 N N . ASN B 1 186 ? 23.859 3.953 -3.062 1 90.62 186 ASN B N 1
ATOM 6002 C CA . ASN B 1 186 ? 23.375 2.588 -3.25 1 90.62 186 ASN B CA 1
ATOM 6003 C C . ASN B 1 186 ? 24.094 1.609 -2.326 1 90.62 186 ASN B C 1
ATOM 6005 O O . ASN B 1 186 ? 23.453 0.771 -1.688 1 90.62 186 ASN B O 1
ATOM 6009 N N . ALA B 1 187 ? 25.406 1.761 -2.258 1 90.5 187 ALA B N 1
ATOM 6010 C CA . ALA B 1 187 ? 26.203 0.892 -1.398 1 90.5 187 ALA B CA 1
ATOM 6011 C C . ALA B 1 187 ? 25.844 1.093 0.071 1 90.5 187 ALA B C 1
ATOM 6013 O O . ALA B 1 187 ? 25.781 0.129 0.838 1 90.5 187 ALA B O 1
ATOM 6014 N N . GLY B 1 188 ? 25.703 2.334 0.382 1 87.38 188 GLY B N 1
ATOM 6015 C CA . GLY B 1 188 ? 25.297 2.631 1.748 1 87.38 188 GLY B CA 1
ATOM 6016 C C . GLY B 1 188 ? 23.938 2.062 2.105 1 87.38 188 GLY B C 1
ATOM 6017 O O . GLY B 1 188 ? 23.75 1.565 3.217 1 87.38 188 GLY B O 1
ATOM 6018 N N . GLY B 1 189 ? 23.016 2.123 1.18 1 83.44 189 GLY B N 1
ATOM 6019 C CA . GLY B 1 189 ? 21.719 1.518 1.389 1 83.44 189 GLY B CA 1
ATOM 6020 C C . GLY B 1 189 ? 21.781 0.025 1.65 1 83.44 189 GLY B C 1
ATOM 6021 O O . GLY B 1 189 ? 21.094 -0.486 2.539 1 83.44 189 GLY B O 1
ATOM 6022 N N . HIS B 1 190 ? 22.594 -0.611 0.962 1 82.94 190 HIS B N 1
ATOM 6023 C CA . HIS B 1 190 ? 22.766 -2.045 1.16 1 82.94 190 HIS B CA 1
ATOM 6024 C C . HIS B 1 190 ? 23.406 -2.336 2.516 1 82.94 190 HIS B C 1
ATOM 6026 O O . HIS B 1 190 ? 23.031 -3.305 3.184 1 82.94 190 HIS B O 1
ATOM 6032 N N . ARG B 1 191 ? 24.312 -1.54 2.844 1 83.62 191 ARG B N 1
ATOM 6033 C CA . ARG B 1 191 ? 24.984 -1.724 4.133 1 83.62 191 ARG B CA 1
ATOM 6034 C C . ARG B 1 191 ? 24 -1.542 5.285 1 83.62 191 ARG B C 1
ATOM 6036 O O . ARG B 1 191 ? 24.047 -2.279 6.27 1 83.62 191 ARG B O 1
ATOM 6043 N N . LEU B 1 192 ? 23.188 -0.57 5.164 1 79.62 192 LEU B N 1
ATOM 6044 C CA . LEU B 1 192 ? 22.188 -0.307 6.203 1 79.62 192 LEU B CA 1
ATOM 6045 C C . LEU B 1 192 ? 21.266 -1.5 6.383 1 79.62 192 LEU B C 1
ATOM 6047 O O . LEU B 1 192 ? 20.812 -1.78 7.496 1 79.62 192 LEU B O 1
ATOM 6051 N N . ARG B 1 193 ? 21.109 -2.234 5.441 1 77.5 193 ARG B N 1
ATOM 6052 C CA . ARG B 1 193 ? 20.234 -3.408 5.496 1 77.5 193 ARG B CA 1
ATOM 6053 C C . ARG B 1 193 ? 20.922 -4.555 6.238 1 77.5 193 ARG B C 1
ATOM 6055 O O . ARG B 1 193 ? 20.25 -5.34 6.918 1 77.5 193 ARG B O 1
ATOM 6062 N N . LEU B 1 194 ? 22.094 -4.562 6.023 1 76.06 194 LEU B N 1
ATOM 6063 C CA . LEU B 1 194 ? 22.844 -5.668 6.613 1 76.06 194 LEU B CA 1
ATOM 6064 C C . LEU B 1 194 ? 23.141 -5.395 8.086 1 76.06 194 LEU B C 1
ATOM 6066 O O . LEU B 1 194 ? 23.391 -6.324 8.852 1 76.06 194 LEU B O 1
ATOM 6070 N N . LEU B 1 195 ? 23.016 -4.129 8.383 1 77 195 LEU B N 1
ATOM 6071 C CA . LEU B 1 195 ? 23.328 -3.76 9.758 1 77 195 LEU B CA 1
ATOM 6072 C C . LEU B 1 195 ? 22.109 -3.91 10.656 1 77 195 LEU B C 1
ATOM 6074 O O . LEU B 1 195 ? 21.016 -3.469 10.297 1 77 195 LEU B O 1
ATOM 6078 N N . PRO B 1 196 ? 22.344 -4.488 11.766 1 72.56 196 PRO B N 1
ATOM 6079 C CA . PRO B 1 196 ? 21.234 -4.57 12.719 1 72.56 196 PRO B CA 1
ATOM 6080 C C . PRO B 1 196 ? 20.75 -3.195 13.18 1 72.56 196 PRO B C 1
ATOM 6082 O O . PRO B 1 196 ? 21.469 -2.205 13.031 1 72.56 196 PRO B O 1
ATOM 6085 N N . ALA B 1 197 ? 19.609 -3.021 13.734 1 66.44 197 ALA B N 1
ATOM 6086 C CA . ALA B 1 197 ? 18.938 -1.774 14.102 1 66.44 197 ALA B CA 1
ATOM 6087 C C . ALA B 1 197 ? 19.766 -1.001 15.133 1 66.44 197 ALA B C 1
ATOM 6089 O O . ALA B 1 197 ? 19.812 0.23 15.094 1 66.44 197 ALA B O 1
ATOM 6090 N N . ASN B 1 198 ? 20.5 -1.637 15.961 1 67.12 198 ASN B N 1
ATOM 6091 C CA . ASN B 1 198 ? 21.203 -0.951 17.047 1 67.12 198 ASN B CA 1
ATOM 6092 C C . ASN B 1 198 ? 22.703 -0.863 16.781 1 67.12 198 ASN B C 1
ATOM 6094 O O . ASN B 1 198 ? 23.484 -0.582 17.688 1 67.12 198 ASN B O 1
ATOM 6098 N N . HIS B 1 199 ? 22.953 -0.988 15.531 1 76.06 199 HIS B N 1
ATOM 6099 C CA . HIS B 1 199 ? 24.375 -0.919 15.234 1 76.06 199 HIS B CA 1
ATOM 6100 C C . HIS B 1 199 ? 24.875 0.523 15.242 1 76.06 199 HIS B C 1
ATOM 6102 O O . HIS B 1 199 ? 24.219 1.411 14.688 1 76.06 199 HIS B O 1
ATOM 6108 N N . GLN B 1 200 ? 25.938 0.788 15.812 1 74.94 200 GLN B N 1
ATOM 6109 C CA . GLN B 1 200 ? 26.484 2.123 16.047 1 74.94 200 GLN B CA 1
ATOM 6110 C C . GLN B 1 200 ? 26.797 2.818 14.727 1 74.94 200 GLN B C 1
ATOM 6112 O O . GLN B 1 200 ? 26.734 4.047 14.633 1 74.94 200 GLN B O 1
ATOM 6117 N N . SER B 1 201 ? 27.109 2.035 13.656 1 79.25 201 SER B N 1
ATOM 6118 C CA . SER B 1 201 ? 27.547 2.621 12.391 1 79.25 201 SER B CA 1
ATOM 6119 C C . SER B 1 201 ? 26.359 3.023 11.531 1 79.25 201 SER B C 1
ATOM 6121 O O . SER B 1 201 ? 26.516 3.637 10.477 1 79.25 201 SER B O 1
ATOM 6123 N N . ARG B 1 202 ? 25.266 2.748 11.93 1 79.94 202 ARG B N 1
ATOM 6124 C CA . ARG B 1 202 ? 24.078 2.982 11.117 1 79.94 202 ARG B CA 1
ATOM 6125 C C . ARG B 1 202 ? 23.859 4.473 10.883 1 79.94 202 ARG B C 1
ATOM 6127 O O . ARG B 1 202 ? 23.547 4.898 9.766 1 79.94 202 ARG B O 1
ATOM 6134 N N . SER B 1 203 ? 24.016 5.16 11.953 1 74.19 203 SER B N 1
ATOM 6135 C CA . SER B 1 203 ? 23.797 6.598 11.844 1 74.19 203 SER B CA 1
ATOM 6136 C C . SER B 1 203 ? 24.797 7.242 10.883 1 74.19 203 SER B C 1
ATOM 6138 O O . SER B 1 203 ? 24.422 8.109 10.086 1 74.19 203 SER B O 1
ATOM 6140 N N . LEU B 1 204 ? 26 6.82 10.938 1 81.25 204 LEU B N 1
ATOM 6141 C CA . LEU B 1 204 ? 27.047 7.355 10.078 1 81.25 204 LEU B CA 1
ATOM 6142 C C . LEU B 1 204 ? 26.766 7.027 8.617 1 81.25 204 LEU B C 1
ATOM 6144 O O . LEU B 1 204 ? 26.875 7.895 7.746 1 81.25 204 LEU B O 1
ATOM 6148 N N . VAL B 1 205 ? 26.375 5.844 8.375 1 84.62 205 VAL B N 1
ATOM 6149 C CA . VAL B 1 205 ? 26.094 5.395 7.012 1 84.62 205 VAL B CA 1
ATOM 6150 C C . VAL B 1 205 ? 24.859 6.117 6.477 1 84.62 205 VAL B C 1
ATOM 6152 O O . VAL B 1 205 ? 24.828 6.539 5.316 1 84.62 205 VAL B O 1
ATOM 6155 N N . ALA B 1 206 ? 23.938 6.27 7.312 1 79.06 206 ALA B N 1
ATOM 6156 C CA . ALA B 1 206 ? 22.703 6.945 6.902 1 79.06 206 ALA B CA 1
ATOM 6157 C C . ALA B 1 206 ? 22.984 8.398 6.516 1 79.06 206 ALA B C 1
ATOM 6159 O O . ALA B 1 206 ? 22.422 8.906 5.547 1 79.06 206 ALA B O 1
ATOM 6160 N N . ARG B 1 207 ? 23.812 9.016 7.195 1 77.81 207 ARG B N 1
ATOM 6161 C CA . ARG B 1 207 ? 24.188 10.391 6.895 1 77.81 207 ARG B CA 1
ATOM 6162 C C . ARG B 1 207 ? 24.922 10.484 5.559 1 77.81 207 ARG B C 1
ATOM 6164 O O . ARG B 1 207 ? 24.688 11.414 4.781 1 77.81 207 ARG B O 1
ATOM 6171 N N . ALA B 1 208 ? 25.781 9.594 5.395 1 85 208 ALA B N 1
ATOM 6172 C CA . ALA B 1 208 ? 26.5 9.562 4.129 1 85 208 ALA B CA 1
ATOM 6173 C C . ALA B 1 208 ? 25.562 9.359 2.951 1 85 208 ALA B C 1
ATOM 6175 O O . ALA B 1 208 ? 25.688 10.023 1.92 1 85 208 ALA B O 1
ATOM 6176 N N . VAL B 1 209 ? 24.578 8.484 3.139 1 85.81 209 VAL B N 1
ATOM 6177 C CA . VAL B 1 209 ? 23.625 8.188 2.082 1 85.81 209 VAL B CA 1
ATOM 6178 C C . VAL B 1 209 ? 22.828 9.445 1.747 1 85.81 209 VAL B C 1
ATOM 6180 O O . VAL B 1 209 ? 22.672 9.805 0.575 1 85.81 209 VAL B O 1
ATOM 6183 N N . SER B 1 210 ? 22.438 10.125 2.719 1 77.88 210 SER B N 1
ATOM 6184 C CA . SER B 1 210 ? 21.625 11.328 2.512 1 77.88 210 SER B CA 1
ATOM 6185 C C . SER B 1 210 ? 22.438 12.422 1.831 1 77.88 210 SER B C 1
ATOM 6187 O O . SER B 1 210 ? 21.953 13.086 0.91 1 77.88 210 SER B O 1
ATOM 6189 N N . TYR B 1 211 ? 23.625 12.578 2.264 1 81.75 211 TYR B N 1
ATOM 6190 C CA . TYR B 1 211 ? 24.5 13.594 1.707 1 81.75 211 TYR B CA 1
ATOM 6191 C C . TYR B 1 211 ? 24.781 13.32 0.236 1 81.75 211 TYR B C 1
ATOM 6193 O O . TYR B 1 211 ? 24.656 14.219 -0.604 1 81.75 211 TYR B O 1
ATOM 6201 N N . HIS B 1 212 ? 25.172 12.164 0.023 1 89.56 212 HIS B N 1
ATOM 6202 C CA . HIS B 1 212 ? 25.578 11.828 -1.337 1 89.56 212 HIS B CA 1
ATOM 6203 C C . HIS B 1 212 ? 24.375 11.742 -2.266 1 89.56 212 HIS B C 1
ATOM 6205 O O . HIS B 1 212 ? 24.5 11.961 -3.473 1 89.56 212 HIS B O 1
ATOM 6211 N N . GLU B 1 213 ? 23.219 11.359 -1.746 1 86.81 213 GLU B N 1
ATOM 6212 C CA . GLU B 1 213 ? 22 11.398 -2.543 1 86.81 213 GLU B CA 1
ATOM 6213 C C . GLU B 1 213 ? 21.703 12.82 -3.025 1 86.81 213 GLU B C 1
ATOM 6215 O O . GLU B 1 213 ? 21.438 13.031 -4.207 1 86.81 213 GLU B O 1
ATOM 6220 N N . ARG B 1 214 ? 21.797 13.727 -2.182 1 82.25 214 ARG B N 1
ATOM 6221 C CA . ARG B 1 214 ? 21.562 15.117 -2.547 1 82.25 214 ARG B CA 1
ATOM 6222 C C . ARG B 1 214 ? 22.562 15.586 -3.6 1 82.25 214 ARG B C 1
ATOM 6224 O O . ARG B 1 214 ? 22.188 16.219 -4.586 1 82.25 214 ARG B O 1
ATOM 6231 N N . LYS B 1 215 ? 23.797 15.258 -3.322 1 88.31 215 LYS B N 1
ATOM 6232 C CA . LYS B 1 215 ? 24.844 15.68 -4.254 1 88.31 215 LYS B CA 1
ATOM 6233 C C . LYS B 1 215 ? 24.609 15.086 -5.641 1 88.31 215 LYS B C 1
ATOM 6235 O O . LYS B 1 215 ? 24.859 15.742 -6.652 1 88.31 215 LYS B O 1
ATOM 6240 N N . THR B 1 216 ? 24.141 13.875 -5.648 1 91.25 216 THR B N 1
ATOM 6241 C CA . THR B 1 216 ? 23.844 13.234 -6.922 1 91.25 216 THR B CA 1
ATOM 6242 C C . THR B 1 216 ? 22.703 13.961 -7.641 1 91.25 216 THR B C 1
ATOM 6244 O O . THR B 1 216 ? 22.828 14.305 -8.82 1 91.25 216 THR B O 1
ATOM 6247 N N . LEU B 1 217 ? 21.688 14.203 -6.992 1 86.81 217 LEU B N 1
ATOM 6248 C CA . LEU B 1 217 ? 20.5 14.797 -7.598 1 86.81 217 LEU B CA 1
ATOM 6249 C C . LEU B 1 217 ? 20.766 16.234 -8.031 1 86.81 217 LEU B C 1
ATOM 6251 O O . LEU B 1 217 ? 20.297 16.672 -9.086 1 86.81 217 LEU B O 1
ATOM 6255 N N . GLU B 1 218 ? 21.516 16.922 -7.266 1 86.62 218 GLU B N 1
ATOM 6256 C CA . GLU B 1 218 ? 21.906 18.281 -7.633 1 86.62 218 GLU B CA 1
ATOM 6257 C C . GLU B 1 218 ? 22.734 18.297 -8.914 1 86.62 218 GLU B C 1
ATOM 6259 O O . GLU B 1 218 ? 22.5 19.094 -9.812 1 86.62 218 GLU B O 1
ATOM 6264 N N . ALA B 1 219 ? 23.688 17.406 -8.859 1 90.25 219 ALA B N 1
ATOM 6265 C CA . ALA B 1 219 ? 24.562 17.328 -10.031 1 90.25 219 ALA B CA 1
ATOM 6266 C C . ALA B 1 219 ? 23.766 16.969 -11.281 1 90.25 219 ALA B C 1
ATOM 6268 O O . ALA B 1 219 ? 23.953 17.562 -12.344 1 90.25 219 ALA B O 1
ATOM 6269 N N . VAL B 1 220 ? 22.891 16.016 -11.148 1 90.19 220 VAL B N 1
ATOM 6270 C CA . VAL B 1 220 ? 22.078 15.578 -12.281 1 90.19 220 VAL B CA 1
ATOM 6271 C C . VAL B 1 220 ? 21.156 16.719 -12.734 1 90.19 220 VAL B C 1
ATOM 6273 O O . VAL B 1 220 ? 21.047 16.984 -13.93 1 90.19 220 VAL B O 1
ATOM 6276 N N . ALA B 1 221 ? 20.547 17.375 -11.852 1 85.06 221 ALA B N 1
ATOM 6277 C CA . ALA B 1 221 ? 19.672 18.484 -12.188 1 85.06 221 ALA B CA 1
ATOM 6278 C C . ALA B 1 221 ? 20.438 19.594 -12.906 1 85.06 221 ALA B C 1
ATOM 6280 O O . ALA B 1 221 ? 19.953 20.141 -13.906 1 85.06 221 ALA B O 1
ATOM 6281 N N . ASP B 1 222 ? 21.578 19.875 -12.391 1 87.31 222 ASP B N 1
ATOM 6282 C CA . ASP B 1 222 ? 22.406 20.922 -12.984 1 87.31 222 ASP B CA 1
ATOM 6283 C C . ASP B 1 222 ? 22.812 20.547 -14.414 1 87.31 222 ASP B C 1
ATOM 6285 O O . ASP B 1 222 ? 22.797 21.391 -15.305 1 87.31 222 ASP B O 1
ATOM 6289 N N . ILE B 1 223 ? 23.156 19.344 -14.578 1 89.31 223 ILE B N 1
ATOM 6290 C CA . ILE B 1 223 ? 23.594 18.875 -15.891 1 89.31 223 ILE B CA 1
ATOM 6291 C C . ILE B 1 223 ? 22.422 18.938 -16.875 1 89.31 223 ILE B C 1
ATOM 6293 O O . ILE B 1 223 ? 22.578 19.391 -18.016 1 89.31 223 ILE B O 1
ATOM 6297 N N . VAL B 1 224 ? 21.281 18.5 -16.484 1 84.81 224 VAL B N 1
ATOM 6298 C CA . VAL B 1 224 ? 20.109 18.453 -17.359 1 84.81 224 VAL B CA 1
ATOM 6299 C C . VAL B 1 224 ? 19.672 19.859 -17.719 1 84.81 224 VAL B C 1
ATOM 6301 O O . VAL B 1 224 ? 19.234 20.125 -18.844 1 84.81 224 VAL B O 1
ATOM 6304 N N . GLN B 1 225 ? 19.828 20.75 -16.781 1 83.31 225 GLN B N 1
ATOM 6305 C CA . GLN B 1 225 ? 19.406 22.141 -17.016 1 83.31 225 GLN B CA 1
ATOM 6306 C C . GLN B 1 225 ? 20.406 22.875 -17.906 1 83.31 225 GLN B C 1
ATOM 6308 O O . GLN B 1 225 ? 20 23.656 -18.766 1 83.31 225 GLN B O 1
ATOM 6313 N N . LYS B 1 226 ? 21.594 22.625 -17.703 1 86.12 226 LYS B N 1
ATOM 6314 C CA . LYS B 1 226 ? 22.625 23.438 -18.344 1 86.12 226 LYS B CA 1
ATOM 6315 C C . LYS B 1 226 ? 23.062 22.828 -19.672 1 86.12 226 LYS B C 1
ATOM 6317 O O . LYS B 1 226 ? 23.531 23.531 -20.562 1 86.12 226 LYS B O 1
ATOM 6322 N N . ASN B 1 227 ? 22.969 21.578 -19.75 1 86.06 227 ASN B N 1
ATOM 6323 C CA . ASN B 1 227 ? 23.484 20.891 -20.922 1 86.06 227 ASN B CA 1
ATOM 6324 C C . ASN B 1 227 ? 22.359 20.531 -21.906 1 86.06 227 ASN B C 1
ATOM 6326 O O . ASN B 1 227 ? 21.484 19.734 -21.562 1 86.06 227 ASN B O 1
ATOM 6330 N N . PRO B 1 228 ? 22.344 21.016 -23.062 1 82.94 228 PRO B N 1
ATOM 6331 C CA . PRO B 1 228 ? 21.312 20.672 -24.062 1 82.94 228 PRO B CA 1
ATOM 6332 C C . PRO B 1 228 ? 21.359 19.203 -24.453 1 82.94 228 PRO B C 1
ATOM 6334 O O . PRO B 1 228 ? 20.344 18.656 -24.906 1 82.94 228 PRO B O 1
ATOM 6337 N N . MET B 1 229 ? 22.578 18.625 -24.344 1 86.62 229 MET B N 1
ATOM 6338 C CA . MET B 1 229 ? 22.719 17.188 -24.609 1 86.62 229 MET B CA 1
ATOM 6339 C C . MET B 1 229 ? 23.312 16.469 -23.406 1 86.62 229 MET B C 1
ATOM 6341 O O . MET B 1 229 ? 24.469 16.062 -23.422 1 86.62 229 MET B O 1
ATOM 6345 N N . PRO B 1 230 ? 22.562 16.281 -22.469 1 88.88 230 PRO B N 1
ATOM 6346 C CA . PRO B 1 230 ? 23.078 15.664 -21.234 1 88.88 230 PRO B CA 1
ATOM 6347 C C . PRO B 1 230 ? 23.562 14.234 -21.453 1 88.88 230 PRO B C 1
ATOM 6349 O O . PRO B 1 230 ? 23.062 13.531 -22.328 1 88.88 230 PRO B O 1
ATOM 6352 N N . PRO B 1 231 ? 24.672 13.844 -20.797 1 92.19 231 PRO B N 1
ATOM 6353 C CA . PRO B 1 231 ? 25.109 12.453 -20.859 1 92.19 231 PRO B CA 1
ATOM 6354 C C . PRO B 1 231 ? 24.094 11.484 -20.234 1 92.19 231 PRO B C 1
ATOM 6356 O O . PRO B 1 231 ? 24.297 11.023 -19.109 1 92.19 231 PRO B O 1
ATOM 6359 N N . TRP B 1 232 ? 23.219 11.039 -20.984 1 89.75 232 TRP B N 1
ATOM 6360 C CA . TRP B 1 232 ? 22.047 10.305 -20.5 1 89.75 232 TRP B CA 1
ATOM 6361 C C . TRP B 1 232 ? 22.453 8.961 -19.922 1 89.75 232 TRP B C 1
ATOM 6363 O O . TRP B 1 232 ? 21.844 8.477 -18.969 1 89.75 232 TRP B O 1
ATOM 6373 N N . LYS B 1 233 ? 23.453 8.375 -20.438 1 90.62 233 LYS B N 1
ATOM 6374 C CA . LYS B 1 233 ? 23.922 7.094 -19.906 1 90.62 233 LYS B CA 1
ATOM 6375 C C . LYS B 1 233 ? 24.281 7.207 -18.438 1 90.62 233 LYS B C 1
ATOM 6377 O O . LYS B 1 233 ? 23.797 6.422 -17.609 1 90.62 233 LYS B O 1
ATOM 6382 N N . SER B 1 234 ? 25.062 8.188 -18.172 1 92.19 234 SER B N 1
ATOM 6383 C CA . SER B 1 234 ? 25.516 8.391 -16.812 1 92.19 234 SER B CA 1
ATOM 6384 C C . SER B 1 234 ? 24.375 8.883 -15.914 1 92.19 234 SER B C 1
ATOM 6386 O O . SER B 1 234 ? 24.297 8.508 -14.742 1 92.19 234 SER B O 1
ATOM 6388 N N . ILE B 1 235 ? 23.531 9.664 -16.484 1 92.5 235 ILE B N 1
ATOM 6389 C CA . ILE B 1 235 ? 22.422 10.211 -15.727 1 92.5 235 ILE B CA 1
ATOM 6390 C C . ILE B 1 235 ? 21.453 9.094 -15.344 1 92.5 235 ILE B C 1
ATOM 6392 O O . ILE B 1 235 ? 21.047 8.984 -14.18 1 92.5 235 ILE B O 1
ATOM 6396 N N . ILE B 1 236 ? 21.156 8.234 -16.234 1 91.12 236 ILE B N 1
ATOM 6397 C CA . ILE B 1 236 ? 20.219 7.141 -15.992 1 91.12 236 ILE B CA 1
ATOM 6398 C C . ILE B 1 236 ? 20.828 6.164 -14.984 1 91.12 236 ILE B C 1
ATOM 6400 O O . ILE B 1 236 ? 20.125 5.676 -14.094 1 91.12 236 ILE B O 1
ATOM 6404 N N . LEU B 1 237 ? 22.062 5.93 -15.141 1 90.94 237 LEU B N 1
ATOM 6405 C CA . LEU B 1 237 ? 22.734 5.051 -14.188 1 90.94 237 LEU B CA 1
ATOM 6406 C C . LEU B 1 237 ? 22.672 5.637 -12.781 1 90.94 237 LEU B C 1
ATOM 6408 O O . LEU B 1 237 ? 22.375 4.93 -11.82 1 90.94 237 LEU B O 1
ATOM 6412 N N . ALA B 1 238 ? 22.969 6.891 -12.688 1 92.75 238 ALA B N 1
ATOM 6413 C CA . ALA B 1 238 ? 22.953 7.562 -11.391 1 92.75 238 ALA B CA 1
ATOM 6414 C C . ALA B 1 238 ? 21.547 7.516 -10.766 1 92.75 238 ALA B C 1
ATOM 6416 O O . ALA B 1 238 ? 21.406 7.223 -9.578 1 92.75 238 ALA B O 1
ATOM 6417 N N . LEU B 1 239 ? 20.578 7.754 -11.57 1 90.31 239 LEU B N 1
ATOM 6418 C CA . LEU B 1 239 ? 19.203 7.754 -11.086 1 90.31 239 LEU B CA 1
ATOM 6419 C C . LEU B 1 239 ? 18.766 6.352 -10.68 1 90.31 239 LEU B C 1
ATOM 6421 O O . LEU B 1 239 ? 18.031 6.18 -9.703 1 90.31 239 LEU B O 1
ATOM 6425 N N . LEU B 1 240 ? 19.172 5.418 -11.391 1 88.81 240 LEU B N 1
ATOM 6426 C CA . LEU B 1 240 ? 18.875 4.035 -11.039 1 88.81 240 LEU B CA 1
ATOM 6427 C C . LEU B 1 240 ? 19.453 3.693 -9.664 1 88.81 240 LEU B C 1
ATOM 6429 O O . LEU B 1 240 ? 18.766 3.088 -8.836 1 88.81 240 LEU B O 1
ATOM 6433 N N . LEU B 1 241 ? 20.625 4.082 -9.414 1 89.25 241 LEU B N 1
ATOM 6434 C CA . LEU B 1 241 ? 21.328 3.76 -8.18 1 89.25 241 LEU B CA 1
ATOM 6435 C C . LEU B 1 241 ? 20.688 4.461 -6.988 1 89.25 241 LEU B C 1
ATOM 6437 O O . LEU B 1 241 ? 20.625 3.895 -5.895 1 89.25 241 LEU B O 1
ATOM 6441 N N . VAL B 1 242 ? 20.141 5.594 -7.199 1 87.31 242 VAL B N 1
ATOM 6442 C CA . VAL B 1 242 ? 19.578 6.375 -6.105 1 87.31 242 VAL B CA 1
ATOM 6443 C C . VAL B 1 242 ? 18.141 5.93 -5.844 1 87.31 242 VAL B C 1
ATOM 6445 O O . VAL B 1 242 ? 17.672 5.945 -4.699 1 87.31 242 VAL B O 1
ATOM 6448 N N . THR B 1 243 ? 17.484 5.57 -6.871 1 82.81 243 THR B N 1
ATOM 6449 C CA . THR B 1 243 ? 16.062 5.25 -6.762 1 82.81 243 THR B CA 1
ATOM 6450 C C . THR B 1 243 ? 15.867 3.861 -6.16 1 82.81 243 THR B C 1
ATOM 6452 O O . THR B 1 243 ? 14.898 3.625 -5.426 1 82.81 243 THR B O 1
ATOM 6455 N N . TRP B 1 244 ? 16.672 3.027 -6.438 1 74.94 244 TRP B N 1
ATOM 6456 C CA . TRP B 1 244 ? 16.422 1.653 -6.012 1 74.94 244 TRP B CA 1
ATOM 6457 C C . TRP B 1 244 ? 17.344 1.27 -4.859 1 74.94 244 TRP B C 1
ATOM 6459 O O . TRP B 1 244 ? 18.375 0.633 -5.07 1 74.94 244 TRP B O 1
ATOM 6469 N N . PRO B 1 245 ? 17.25 1.984 -3.75 1 62.97 245 PRO B N 1
ATOM 6470 C CA . PRO B 1 245 ? 18.172 1.528 -2.707 1 62.97 245 PRO B CA 1
ATOM 6471 C C . PRO B 1 245 ? 17.703 0.244 -2.025 1 62.97 245 PRO B C 1
ATOM 6473 O O . PRO B 1 245 ? 16.562 -0.18 -2.217 1 62.97 245 PRO B O 1
ATOM 6476 N N . ALA B 1 246 ? 18.578 -0.284 -1.233 1 61.66 246 ALA B N 1
ATOM 6477 C CA . ALA B 1 246 ? 18.328 -1.506 -0.473 1 61.66 246 ALA B CA 1
ATOM 6478 C C . ALA B 1 246 ? 17.25 -1.288 0.581 1 61.66 246 ALA B C 1
ATOM 6480 O O . ALA B 1 246 ? 17 -0.155 1 1 61.66 246 ALA B O 1
ATOM 6481 N N . GLY B 1 247 ? 16.234 -2.215 0.806 1 62.03 247 GLY B N 1
ATOM 6482 C CA . GLY B 1 247 ? 15.188 -2.203 1.812 1 62.03 247 GLY B CA 1
ATOM 6483 C C . GLY B 1 247 ? 15.719 -2.258 3.232 1 62.03 247 GLY B C 1
ATOM 6484 O O . GLY B 1 247 ? 16.938 -2.215 3.447 1 62.03 247 GLY B O 1
ATOM 6485 N N . THR B 1 248 ? 14.82 -2.061 4.215 1 59.53 248 THR B N 1
ATOM 6486 C CA . THR B 1 248 ? 15.172 -2.109 5.633 1 59.53 248 THR B CA 1
ATOM 6487 C C . THR B 1 248 ? 15.258 -3.555 6.117 1 59.53 248 THR B C 1
ATOM 6489 O O . THR B 1 248 ? 14.641 -4.449 5.531 1 59.53 248 THR B O 1
ATOM 6492 N N . HIS B 1 249 ? 16.141 -3.721 7.078 1 58.28 249 HIS B N 1
ATOM 6493 C CA . HIS B 1 249 ? 16.391 -5.035 7.66 1 58.28 249 HIS B CA 1
ATOM 6494 C C . HIS B 1 249 ? 15.133 -5.57 8.344 1 58.28 249 HIS B C 1
ATOM 6496 O O . HIS B 1 249 ? 14.438 -4.832 9.047 1 58.28 249 HIS B O 1
ATOM 6502 N N . GLU B 1 250 ? 14.672 -6.793 7.906 1 59.62 250 GLU B N 1
ATOM 6503 C CA . GLU B 1 250 ? 13.57 -7.473 8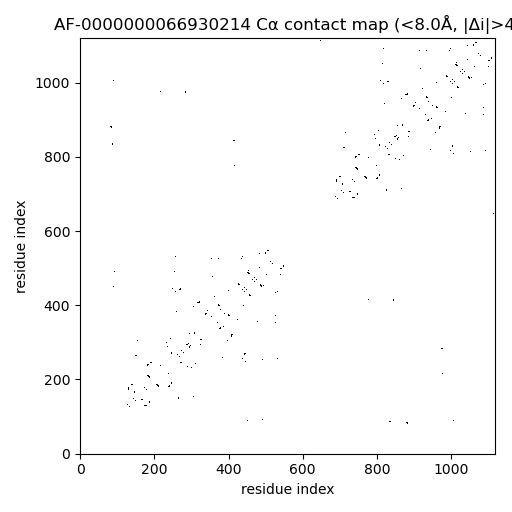.594 1 59.62 250 GLU B CA 1
ATOM 6504 C C . GLU B 1 250 ? 14.094 -8.547 9.539 1 59.62 250 GLU B C 1
ATOM 6506 O O . GLU B 1 250 ? 14.852 -9.43 9.125 1 59.62 250 GLU B O 1
ATOM 6511 N N . GLU B 1 251 ? 13.859 -8.352 10.766 1 59.47 251 GLU B N 1
ATOM 6512 C CA . GLU B 1 251 ? 14.367 -9.328 11.734 1 59.47 251 GLU B CA 1
ATOM 6513 C C . GLU B 1 251 ? 13.359 -10.445 11.969 1 59.47 251 GLU B C 1
ATOM 6515 O O . GLU B 1 251 ? 13.727 -11.531 12.422 1 59.47 251 GLU B O 1
ATOM 6520 N N . GLU B 1 252 ? 12.211 -10.344 11.508 1 60.84 252 GLU B N 1
ATOM 6521 C CA . GLU B 1 252 ? 11.25 -11.344 11.961 1 60.84 252 GLU B CA 1
ATOM 6522 C C . GLU B 1 252 ? 11.312 -12.602 11.109 1 60.84 252 GLU B C 1
ATOM 6524 O O . GLU B 1 252 ? 11.469 -12.523 9.883 1 60.84 252 GLU B O 1
ATOM 6529 N N . PRO B 1 253 ? 11.336 -13.734 11.891 1 67.19 253 PRO B N 1
ATOM 6530 C CA . PRO B 1 253 ? 11.312 -14.992 11.141 1 67.19 253 PRO B CA 1
ATOM 6531 C C . PRO B 1 253 ? 10.102 -15.109 10.219 1 67.19 253 PRO B C 1
ATOM 6533 O O . PRO B 1 253 ? 9.031 -14.586 10.531 1 67.19 253 PRO B O 1
ATOM 6536 N N . SER B 1 254 ? 10.336 -15.805 9.094 1 73.19 254 SER B N 1
ATOM 6537 C CA . SER B 1 254 ? 9.266 -15.953 8.109 1 73.19 254 SER B CA 1
ATOM 6538 C C . SER B 1 254 ? 8.25 -17 8.547 1 73.19 254 SER B C 1
ATOM 6540 O O . SER B 1 254 ? 8.625 -18.078 9.031 1 73.19 254 SER B O 1
ATOM 6542 N N . ARG B 1 255 ? 7.062 -16.734 8.453 1 77.94 255 ARG B N 1
ATOM 6543 C CA . ARG B 1 255 ? 5.973 -17.656 8.711 1 77.94 255 ARG B CA 1
ATOM 6544 C C . ARG B 1 255 ? 5.816 -18.656 7.559 1 77.94 255 ARG B C 1
ATOM 6546 O O . ARG B 1 255 ? 5.16 -19.688 7.703 1 77.94 255 ARG B O 1
ATOM 6553 N N . TYR B 1 256 ? 6.473 -18.344 6.492 1 81.88 256 TYR B N 1
ATOM 6554 C CA . TYR B 1 256 ? 6.328 -19.172 5.293 1 81.88 256 TYR B CA 1
ATOM 6555 C C . TYR B 1 256 ? 7.621 -19.906 4.977 1 81.88 256 TYR B C 1
ATOM 6557 O O . TYR B 1 256 ? 8.703 -19.5 5.414 1 81.88 256 TYR B O 1
ATOM 6565 N N . PRO B 1 257 ? 7.461 -21.016 4.285 1 81 257 PRO B N 1
ATOM 6566 C CA . PRO B 1 257 ? 8.688 -21.672 3.812 1 81 257 PRO B CA 1
ATOM 6567 C C . PRO B 1 257 ? 9.531 -20.766 2.928 1 81 257 PRO B C 1
ATOM 6569 O O . PRO B 1 257 ? 8.992 -19.984 2.133 1 81 257 PRO B O 1
ATOM 6572 N N . VAL B 1 258 ? 10.812 -20.891 3.148 1 84.62 258 VAL B N 1
ATOM 6573 C CA . VAL B 1 258 ? 11.703 -20 2.398 1 84.62 258 VAL B CA 1
ATOM 6574 C C . VAL B 1 258 ? 12.25 -20.734 1.175 1 84.62 258 VAL B C 1
ATOM 6576 O O . VAL B 1 258 ? 12.867 -21.797 1.304 1 84.62 258 VAL B O 1
ATOM 6579 N N . SER B 1 259 ? 11.938 -20.219 0.08 1 92.38 259 SER B N 1
ATOM 6580 C CA . SER B 1 259 ? 12.461 -20.75 -1.176 1 92.38 259 SER B CA 1
ATOM 6581 C C . SER B 1 259 ? 13.922 -20.344 -1.377 1 92.38 259 SER B C 1
ATOM 6583 O O . SER B 1 259 ? 14.32 -19.234 -1.03 1 92.38 259 SER B O 1
ATOM 6585 N N . PRO B 1 260 ? 14.703 -21.203 -1.92 1 91 260 PRO B N 1
ATOM 6586 C CA . PRO B 1 260 ? 16.078 -20.844 -2.26 1 91 260 PRO B CA 1
ATOM 6587 C C . PRO B 1 260 ? 16.156 -19.688 -3.266 1 91 260 PRO B C 1
ATOM 6589 O O . PRO B 1 260 ? 17.188 -19.031 -3.365 1 91 260 PRO B O 1
ATOM 6592 N N . MET B 1 261 ? 15.141 -19.484 -3.988 1 93.69 261 MET B N 1
ATOM 6593 C CA . MET B 1 261 ? 15.102 -18.422 -4.984 1 93.69 261 MET B CA 1
ATOM 6594 C C . MET B 1 261 ? 15.086 -17.047 -4.312 1 93.69 261 MET B C 1
ATOM 6596 O O . MET B 1 261 ? 15.305 -16.031 -4.969 1 93.69 261 MET B O 1
ATOM 6600 N N . ALA B 1 262 ? 14.867 -16.969 -3.023 1 90 262 ALA B N 1
ATOM 6601 C CA . ALA B 1 262 ? 14.867 -15.711 -2.285 1 90 262 ALA B CA 1
ATOM 6602 C C . ALA B 1 262 ? 16.234 -15.047 -2.336 1 90 262 ALA B C 1
ATOM 6604 O O . ALA B 1 262 ? 16.344 -13.82 -2.33 1 90 262 ALA B O 1
ATOM 6605 N N . LYS B 1 263 ? 17.25 -15.844 -2.49 1 87.75 263 LYS B N 1
ATOM 6606 C CA . LYS B 1 263 ? 18.609 -15.312 -2.486 1 87.75 263 LYS B CA 1
ATOM 6607 C C . LYS B 1 263 ? 19.094 -15.023 -3.904 1 87.75 263 LYS B C 1
ATOM 6609 O O . LYS B 1 263 ? 20.094 -14.32 -4.098 1 87.75 263 LYS B O 1
ATOM 6614 N N . ALA B 1 264 ? 18.359 -15.641 -4.82 1 90.38 264 ALA B N 1
ATOM 6615 C CA . ALA B 1 264 ? 18.734 -15.398 -6.211 1 90.38 264 ALA B CA 1
ATOM 6616 C C . ALA B 1 264 ? 18.594 -13.922 -6.578 1 90.38 264 ALA B C 1
ATOM 6618 O O . ALA B 1 264 ? 17.562 -13.305 -6.262 1 90.38 264 ALA B O 1
ATOM 6619 N N . GLN B 1 265 ? 19.656 -13.32 -7.125 1 89.12 265 GLN B N 1
ATOM 6620 C CA . GLN B 1 265 ? 19.719 -11.914 -7.516 1 89.12 265 GLN B CA 1
ATOM 6621 C C . GLN B 1 265 ? 19.5 -11 -6.316 1 89.12 265 GLN B C 1
ATOM 6623 O O . GLN B 1 265 ? 18.938 -9.906 -6.457 1 89.12 265 GLN B O 1
ATOM 6628 N N . ASN B 1 266 ? 19.734 -11.523 -5.137 1 83.56 266 ASN B N 1
ATOM 6629 C CA . ASN B 1 266 ? 19.641 -10.773 -3.885 1 83.56 266 ASN B CA 1
ATOM 6630 C C . ASN B 1 266 ? 18.219 -10.25 -3.664 1 83.56 266 ASN B C 1
ATOM 6632 O O . ASN B 1 266 ? 18.031 -9.156 -3.125 1 83.56 266 ASN B O 1
ATOM 6636 N N . LEU B 1 267 ? 17.25 -10.992 -4.121 1 85.5 267 LEU B N 1
ATOM 6637 C CA . LEU B 1 267 ? 15.859 -10.586 -3.998 1 85.5 267 LEU B CA 1
ATOM 6638 C C . LEU B 1 267 ? 15.5 -10.305 -2.541 1 85.5 267 LEU B C 1
ATOM 6640 O O . LEU B 1 267 ? 14.727 -9.391 -2.252 1 85.5 267 LEU B O 1
ATOM 6644 N N . HIS B 1 268 ? 16.094 -10.992 -1.631 1 79.5 268 HIS B N 1
ATOM 6645 C CA . HIS B 1 268 ? 15.789 -10.852 -0.21 1 79.5 268 HIS B CA 1
ATOM 6646 C C . HIS B 1 268 ? 16.266 -9.5 0.318 1 79.5 268 HIS B C 1
ATOM 6648 O O . HIS B 1 268 ? 15.719 -8.984 1.302 1 79.5 268 HIS B O 1
ATOM 6654 N N . LEU B 1 269 ? 17.234 -8.961 -0.373 1 75.88 269 LEU B N 1
ATOM 6655 C CA . LEU B 1 269 ? 17.766 -7.672 0.066 1 75.88 269 LEU B CA 1
ATOM 6656 C C . LEU B 1 269 ? 16.844 -6.535 -0.362 1 75.88 269 LEU B C 1
ATOM 6658 O O . LEU B 1 269 ? 16.75 -5.512 0.32 1 75.88 269 LEU B O 1
ATOM 6662 N N . PHE B 1 270 ? 16.125 -6.746 -1.438 1 73.69 270 PHE B N 1
ATOM 6663 C CA . PHE B 1 270 ? 15.297 -5.676 -1.998 1 73.69 270 PHE B CA 1
ATOM 6664 C C . PHE B 1 270 ? 13.844 -5.832 -1.574 1 73.69 270 PHE B C 1
ATOM 6666 O O . PHE B 1 270 ? 13.047 -4.898 -1.701 1 73.69 270 PHE B O 1
ATOM 6673 N N . SER B 1 271 ? 13.547 -6.965 -1.093 1 71.25 271 SER B N 1
ATOM 6674 C CA . SER B 1 271 ? 12.156 -7.305 -0.815 1 71.25 271 SER B CA 1
ATOM 6675 C C . SER B 1 271 ? 11.57 -6.391 0.255 1 71.25 271 SER B C 1
ATOM 6677 O O . SER B 1 271 ? 10.352 -6.211 0.321 1 71.25 271 SER B O 1
ATOM 6679 N N . ASN B 1 272 ? 12.43 -5.723 1.045 1 67.75 272 ASN B N 1
ATOM 6680 C CA . ASN B 1 272 ? 11.891 -4.91 2.133 1 67.75 272 ASN B CA 1
ATOM 6681 C C . ASN B 1 272 ? 11.953 -3.422 1.805 1 67.75 272 ASN B C 1
ATOM 6683 O O . ASN B 1 272 ? 11.914 -2.582 2.705 1 67.75 272 ASN B O 1
ATOM 6687 N N . MET B 1 273 ? 12.109 -3.209 0.538 1 73.69 273 MET B N 1
ATOM 6688 C CA . MET B 1 273 ? 12.07 -1.811 0.117 1 73.69 273 MET B CA 1
ATOM 6689 C C . MET B 1 273 ? 10.711 -1.188 0.412 1 73.69 273 MET B C 1
ATOM 6691 O O . MET B 1 273 ? 9.672 -1.777 0.104 1 73.69 273 MET B O 1
ATOM 6695 N N . GLU B 1 274 ? 10.734 -0.113 1.13 1 70.06 274 GLU B N 1
ATOM 6696 C CA . GLU B 1 274 ? 9.484 0.58 1.423 1 70.06 274 GLU B CA 1
ATOM 6697 C C . GLU B 1 274 ? 9 1.369 0.212 1 70.06 274 GLU B C 1
ATOM 6699 O O . GLU B 1 274 ? 9.703 2.242 -0.294 1 70.06 274 GLU B O 1
ATOM 6704 N N . LEU B 1 275 ? 7.93 0.988 -0.328 1 78.62 275 LEU B N 1
ATOM 6705 C CA . LEU B 1 275 ? 7.336 1.696 -1.457 1 78.62 275 LEU B CA 1
ATOM 6706 C C . LEU B 1 275 ? 6.309 2.719 -0.979 1 78.62 275 LEU B C 1
ATOM 6708 O O . LEU B 1 275 ? 5.105 2.527 -1.153 1 78.62 275 LEU B O 1
ATOM 6712 N N . THR B 1 276 ? 6.836 3.775 -0.403 1 76.12 276 THR B N 1
ATOM 6713 C CA . THR B 1 276 ? 6.008 4.895 0.04 1 76.12 276 THR B CA 1
ATOM 6714 C C . THR B 1 276 ? 5.59 5.758 -1.146 1 76.12 276 THR B C 1
ATOM 6716 O O . THR B 1 276 ? 6.152 5.641 -2.236 1 7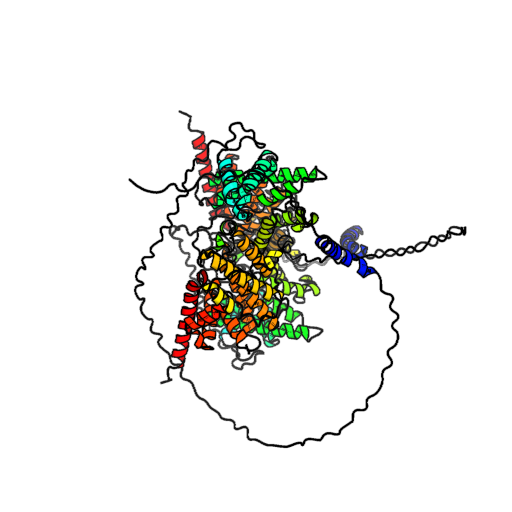6.12 276 THR B O 1
ATOM 6719 N N . PRO B 1 277 ? 4.59 6.566 -0.981 1 74.44 277 PRO B N 1
ATOM 6720 C CA . PRO B 1 277 ? 4.211 7.469 -2.074 1 74.44 277 PRO B CA 1
ATOM 6721 C C . PRO B 1 277 ? 5.383 8.32 -2.568 1 74.44 277 PRO B C 1
ATOM 6723 O O . PRO B 1 277 ? 5.523 8.539 -3.773 1 74.44 277 PRO B O 1
ATOM 6726 N N . GLY B 1 278 ? 6.199 8.734 -1.646 1 74.94 278 GLY B N 1
ATOM 6727 C CA . GLY B 1 278 ? 7.387 9.477 -2.045 1 74.94 278 GLY B CA 1
ATOM 6728 C C . GLY B 1 278 ? 8.328 8.672 -2.918 1 74.94 278 GLY B C 1
ATOM 6729 O O . GLY B 1 278 ? 8.844 9.18 -3.918 1 74.94 278 GLY B O 1
ATOM 6730 N N . ARG B 1 279 ? 8.461 7.457 -2.551 1 80.69 279 ARG B N 1
ATOM 6731 C CA . ARG B 1 279 ? 9.328 6.574 -3.336 1 80.69 279 ARG B CA 1
ATOM 6732 C C . ARG B 1 279 ? 8.703 6.273 -4.695 1 80.69 279 ARG B C 1
ATOM 6734 O O . ARG B 1 279 ? 9.406 6.234 -5.707 1 80.69 279 ARG B O 1
ATOM 6741 N N . ILE B 1 280 ? 7.527 6.035 -4.656 1 82.25 280 ILE B N 1
ATOM 6742 C CA . ILE B 1 280 ? 6.82 5.762 -5.906 1 82.25 280 ILE B CA 1
ATOM 6743 C C . ILE B 1 280 ? 6.965 6.949 -6.852 1 82.25 280 ILE B C 1
ATOM 6745 O O . ILE B 1 280 ? 7.152 6.773 -8.055 1 82.25 280 ILE B O 1
ATOM 6749 N N . GLN B 1 281 ? 6.949 8.117 -6.328 1 80.56 281 GLN B N 1
ATOM 6750 C CA . GLN B 1 281 ? 7.145 9.312 -7.145 1 80.56 281 GLN B CA 1
ATOM 6751 C C . GLN B 1 281 ? 8.555 9.359 -7.727 1 80.56 281 GLN B C 1
ATOM 6753 O O . GLN B 1 281 ? 8.742 9.781 -8.867 1 80.56 281 GLN B O 1
ATOM 6758 N N . GLN B 1 282 ? 9.461 8.984 -6.934 1 81.31 282 GLN B N 1
ATOM 6759 C CA . GLN B 1 282 ? 10.836 8.914 -7.426 1 81.31 282 GLN B CA 1
ATOM 6760 C C . GLN B 1 282 ? 10.953 7.914 -8.57 1 81.31 282 GLN B C 1
ATOM 6762 O O . GLN B 1 282 ? 11.625 8.188 -9.57 1 81.31 282 GLN B O 1
ATOM 6767 N N . ILE B 1 283 ? 10.328 6.844 -8.391 1 84.69 283 ILE B N 1
ATOM 6768 C CA . ILE B 1 283 ? 10.344 5.805 -9.414 1 84.69 283 ILE B CA 1
ATOM 6769 C C . ILE B 1 283 ? 9.672 6.328 -10.68 1 84.69 283 ILE B C 1
ATOM 6771 O O . ILE B 1 283 ? 10.188 6.137 -11.789 1 84.69 283 ILE B O 1
ATOM 6775 N N . ARG B 1 284 ? 8.625 7.016 -10.508 1 83.19 284 ARG B N 1
ATOM 6776 C CA . ARG B 1 284 ? 7.918 7.586 -11.648 1 83.19 284 ARG B CA 1
ATOM 6777 C C . ARG B 1 284 ? 8.789 8.602 -12.383 1 83.19 284 ARG B C 1
ATOM 6779 O O . ARG B 1 284 ? 8.773 8.672 -13.617 1 83.19 284 ARG B O 1
ATOM 6786 N N . ARG B 1 285 ? 9.461 9.352 -11.633 1 83.25 285 ARG B N 1
ATOM 6787 C CA . ARG B 1 285 ? 10.367 10.328 -12.227 1 83.25 285 ARG B CA 1
ATOM 6788 C C . ARG B 1 285 ? 11.453 9.633 -13.055 1 83.25 285 ARG B C 1
ATOM 6790 O O . ARG B 1 285 ? 11.797 10.094 -14.141 1 83.25 285 ARG B O 1
ATOM 6797 N N . PHE B 1 286 ? 11.969 8.633 -12.477 1 86.12 286 PHE B N 1
ATOM 6798 C CA . PHE B 1 286 ? 12.953 7.84 -13.211 1 86.12 286 PHE B CA 1
ATOM 6799 C C . PHE B 1 286 ? 12.375 7.332 -14.523 1 86.12 286 PHE B C 1
ATOM 6801 O O . PHE B 1 286 ? 13.016 7.434 -15.57 1 86.12 286 PHE B O 1
ATOM 6808 N N . TYR B 1 287 ? 11.125 6.922 -14.477 1 84.62 287 TYR B N 1
ATOM 6809 C CA . TYR B 1 287 ? 10.477 6.398 -15.672 1 84.62 287 TYR B CA 1
ATOM 6810 C C . TYR B 1 287 ? 10.258 7.5 -16.703 1 84.62 287 TYR B C 1
ATOM 6812 O O . TYR B 1 287 ? 10.469 7.289 -17.906 1 84.62 287 TYR B O 1
ATOM 6820 N N . ARG B 1 288 ? 9.875 8.586 -16.266 1 83.94 288 ARG B N 1
ATOM 6821 C CA . ARG B 1 288 ? 9.625 9.711 -17.156 1 83.94 288 ARG B CA 1
ATOM 6822 C C . ARG B 1 288 ? 10.914 10.156 -17.859 1 83.94 288 ARG B C 1
ATOM 6824 O O . ARG B 1 288 ? 10.875 10.664 -18.984 1 83.94 288 ARG B O 1
ATOM 6831 N N . THR B 1 289 ? 11.984 9.945 -17.172 1 84.31 289 THR B N 1
ATOM 6832 C CA . THR B 1 289 ? 13.273 10.297 -17.75 1 84.31 289 THR B CA 1
ATOM 6833 C C . THR B 1 289 ? 13.672 9.289 -18.828 1 84.31 289 THR B C 1
ATOM 6835 O O . THR B 1 289 ? 14.305 9.648 -19.828 1 84.31 289 THR B O 1
ATOM 6838 N N . LEU B 1 290 ? 13.234 8.078 -18.641 1 87.81 290 LEU B N 1
ATOM 6839 C CA . LEU B 1 290 ? 13.648 7.004 -19.531 1 87.81 290 LEU B CA 1
ATOM 6840 C C . LEU B 1 290 ? 12.711 6.914 -20.734 1 87.81 290 LEU B C 1
ATOM 6842 O O . LEU B 1 290 ? 13.117 6.477 -21.812 1 87.81 290 LEU B O 1
ATOM 6846 N N . GLU B 1 291 ? 11.492 7.332 -20.594 1 87.56 291 GLU B N 1
ATOM 6847 C CA . GLU B 1 291 ? 10.453 7.129 -21.609 1 87.56 291 GLU B CA 1
ATOM 6848 C C . GLU B 1 291 ? 10.812 7.824 -22.922 1 87.56 291 GLU B C 1
ATOM 6850 O O . GLU B 1 291 ? 10.719 7.223 -23.984 1 87.56 291 GLU B O 1
ATOM 6855 N N . PRO B 1 292 ? 11.25 9.07 -22.828 1 86.06 292 PRO B N 1
ATOM 6856 C CA . PRO B 1 292 ? 11.609 9.734 -24.078 1 86.06 292 PRO B CA 1
ATOM 6857 C C . PRO B 1 292 ? 12.805 9.078 -24.781 1 86.06 292 PRO B C 1
ATOM 6859 O O . PRO B 1 292 ? 13.016 9.289 -25.969 1 86.06 292 PRO B O 1
ATOM 6862 N N . LEU B 1 293 ? 13.547 8.328 -24.109 1 87.88 293 LEU B N 1
ATOM 6863 C CA . LEU B 1 293 ? 14.719 7.664 -24.672 1 87.88 293 LEU B CA 1
ATOM 6864 C C . LEU B 1 293 ? 14.352 6.297 -25.25 1 87.88 293 LEU B C 1
ATOM 6866 O O . LEU B 1 293 ? 15.234 5.547 -25.672 1 87.88 293 LEU B O 1
ATOM 6870 N N . GLY B 1 294 ? 13.016 5.93 -25.188 1 86.5 294 GLY B N 1
ATOM 6871 C CA . GLY B 1 294 ? 12.562 4.664 -25.734 1 86.5 294 GLY B CA 1
ATOM 6872 C C . GLY B 1 294 ? 12.359 3.594 -24.672 1 86.5 294 GLY B C 1
ATOM 6873 O O . GLY B 1 294 ? 12.328 2.402 -24.984 1 86.5 294 GLY B O 1
ATOM 6874 N N . GLY B 1 295 ? 12.336 3.943 -23.453 1 87.81 295 GLY B N 1
ATOM 6875 C CA . GLY B 1 295 ? 12.125 2.979 -22.391 1 87.81 295 GLY B CA 1
ATOM 6876 C C . GLY B 1 295 ? 13.32 2.068 -22.172 1 87.81 295 GLY B C 1
ATOM 6877 O O . GLY B 1 295 ? 14.469 2.498 -22.297 1 87.81 295 GLY B O 1
ATOM 6878 N N . ILE B 1 296 ? 13.078 0.781 -21.812 1 87.31 296 ILE B N 1
ATOM 6879 C CA . ILE B 1 296 ? 14.133 -0.171 -21.5 1 87.31 296 ILE B CA 1
ATOM 6880 C C . ILE B 1 296 ? 14.883 -0.551 -22.781 1 87.31 296 ILE B C 1
ATOM 6882 O O . ILE B 1 296 ? 16.109 -0.647 -22.781 1 87.31 296 ILE B O 1
ATOM 6886 N N . ASP B 1 297 ? 14.203 -0.643 -23.844 1 88.44 297 ASP B N 1
ATOM 6887 C CA . ASP B 1 297 ? 14.812 -1.069 -25.109 1 88.44 297 ASP B CA 1
ATOM 6888 C C . ASP B 1 297 ? 15.641 0.053 -25.734 1 88.44 297 ASP B C 1
ATOM 6890 O O . ASP B 1 297 ? 16.609 -0.207 -26.453 1 88.44 297 ASP B O 1
ATOM 6894 N N . GLY B 1 298 ? 15.258 1.254 -25.406 1 85.81 298 GLY B N 1
ATOM 6895 C CA . GLY B 1 298 ? 15.992 2.395 -25.922 1 85.81 298 GLY B CA 1
ATOM 6896 C C . GLY B 1 298 ? 17.031 2.926 -24.969 1 85.81 298 GLY B C 1
ATOM 6897 O O . GLY B 1 298 ? 17.688 3.932 -25.25 1 85.81 298 GLY B O 1
ATOM 6898 N N . SER B 1 299 ? 17.219 2.262 -23.875 1 85.81 299 SER B N 1
ATOM 6899 C CA . SER B 1 299 ? 18.141 2.734 -22.844 1 85.81 299 SER B CA 1
ATOM 6900 C C . SER B 1 299 ? 19.594 2.695 -23.344 1 85.81 299 SER B C 1
ATOM 6902 O O . SER B 1 299 ? 20 1.734 -23.984 1 85.81 299 SER B O 1
ATOM 6904 N N . PRO B 1 300 ? 20.312 3.715 -23.031 1 83.38 300 PRO B N 1
ATOM 6905 C CA . PRO B 1 300 ? 21.719 3.73 -23.391 1 83.38 300 PRO B CA 1
ATOM 6906 C C . PRO B 1 300 ? 22.547 2.738 -22.578 1 83.38 300 PRO B C 1
ATOM 6908 O O . PRO B 1 300 ? 23.766 2.611 -22.797 1 83.38 300 PRO B O 1
ATOM 6911 N N . LEU B 1 301 ? 21.875 2.023 -21.609 1 83.62 301 LEU B N 1
ATOM 6912 C CA . LEU B 1 301 ? 22.531 1.021 -20.766 1 83.62 301 LEU B CA 1
ATOM 6913 C C . LEU B 1 301 ? 22 -0.375 -21.094 1 83.62 301 LEU B C 1
ATOM 6915 O O . LEU B 1 301 ? 21.359 -1.001 -20.25 1 83.62 301 LEU B O 1
ATOM 6919 N N . PRO B 1 302 ? 22.453 -0.886 -22.156 1 75.69 302 PRO B N 1
ATOM 6920 C CA . PRO B 1 302 ? 21.875 -2.174 -22.562 1 75.69 302 PRO B CA 1
ATOM 6921 C C . PRO B 1 302 ? 22.203 -3.297 -21.578 1 75.69 302 PRO B C 1
ATOM 6923 O O . PRO B 1 302 ? 21.406 -4.23 -21.422 1 75.69 302 PRO B O 1
ATOM 6926 N N . ASP B 1 303 ? 23.297 -3.17 -20.859 1 75.25 303 ASP B N 1
ATOM 6927 C CA . ASP B 1 303 ? 23.734 -4.211 -19.938 1 75.25 303 ASP B CA 1
ATOM 6928 C C . ASP B 1 303 ? 22.891 -4.191 -18.672 1 75.25 303 ASP B C 1
ATOM 6930 O O . ASP B 1 303 ? 22.906 -5.148 -17.891 1 75.25 303 ASP B O 1
ATOM 6934 N N . HIS B 1 304 ? 22.109 -3.119 -18.594 1 84.25 304 HIS B N 1
ATOM 6935 C CA . HIS B 1 304 ? 21.312 -2.986 -17.375 1 84.25 304 HIS B CA 1
ATOM 6936 C C . HIS B 1 304 ? 19.859 -3.361 -17.641 1 84.25 304 HIS B C 1
ATOM 6938 O O . HIS B 1 304 ? 18.984 -3.146 -16.781 1 84.25 304 HIS B O 1
ATOM 6944 N N . CYS B 1 305 ? 19.641 -3.934 -18.734 1 86.19 305 CYS B N 1
ATOM 6945 C CA . CYS B 1 305 ? 18.281 -4.324 -19.109 1 86.19 305 CYS B CA 1
ATOM 6946 C C . CYS B 1 305 ? 17.688 -5.277 -18.094 1 86.19 305 CYS B C 1
ATOM 6948 O O . CYS B 1 305 ? 16.5 -5.164 -17.734 1 86.19 305 CYS B O 1
ATOM 6950 N N . HIS B 1 306 ? 18.531 -6.18 -17.594 1 86.69 306 HIS B N 1
ATOM 6951 C CA . HIS B 1 306 ? 18.078 -7.141 -16.594 1 86.69 306 HIS B CA 1
ATOM 6952 C C . HIS B 1 306 ? 17.641 -6.438 -15.312 1 86.69 306 HIS B C 1
ATOM 6954 O O . HIS B 1 306 ? 16.609 -6.777 -14.727 1 86.69 306 HIS B O 1
ATOM 6960 N N . VAL B 1 307 ? 18.359 -5.441 -14.992 1 86.62 307 VAL B N 1
ATOM 6961 C CA . VAL B 1 307 ? 18.109 -4.758 -13.734 1 86.62 307 VAL B CA 1
ATOM 6962 C C . VAL B 1 307 ? 16.844 -3.902 -13.844 1 86.62 307 VAL B C 1
ATOM 6964 O O . VAL B 1 307 ? 16.047 -3.85 -12.914 1 86.62 307 VAL B O 1
ATOM 6967 N N . PHE B 1 308 ? 16.703 -3.285 -14.992 1 88.5 308 PHE B N 1
ATOM 6968 C CA . PHE B 1 308 ? 15.531 -2.457 -15.211 1 88.5 308 PHE B CA 1
ATOM 6969 C C . PHE B 1 308 ? 14.258 -3.301 -15.18 1 88.5 308 PHE B C 1
ATOM 6971 O O . PHE B 1 308 ? 13.273 -2.93 -14.539 1 88.5 308 PHE B O 1
ATOM 6978 N N . SER B 1 309 ? 14.391 -4.352 -15.828 1 90.69 309 SER B N 1
ATOM 6979 C CA . SER B 1 309 ? 13.227 -5.234 -15.891 1 90.69 309 SER B CA 1
ATOM 6980 C C . SER B 1 309 ? 12.906 -5.824 -14.523 1 90.69 309 SER B C 1
ATOM 6982 O O . SER B 1 309 ? 11.742 -5.934 -14.141 1 90.69 309 SER B O 1
ATOM 6984 N N . LEU B 1 310 ? 13.953 -6.199 -13.828 1 90.94 310 LEU B N 1
ATOM 6985 C CA . LEU B 1 310 ? 13.766 -6.742 -12.484 1 90.94 310 LEU B CA 1
ATOM 6986 C C . LEU B 1 310 ? 13.156 -5.699 -11.555 1 90.94 310 LEU B C 1
ATOM 6988 O O . LEU B 1 310 ? 12.227 -6 -10.797 1 90.94 310 LEU B O 1
ATOM 6992 N N . ALA B 1 311 ? 13.641 -4.512 -11.648 1 88.56 311 ALA B N 1
ATOM 6993 C CA . ALA B 1 311 ? 13.141 -3.43 -10.805 1 88.56 311 ALA B CA 1
ATOM 6994 C C . ALA B 1 311 ? 11.672 -3.143 -11.094 1 88.56 311 ALA B C 1
ATOM 6996 O O . ALA B 1 311 ? 10.867 -2.986 -10.164 1 88.56 311 ALA B O 1
ATOM 6997 N N . ASP B 1 312 ? 11.391 -3.104 -12.312 1 90.25 312 ASP B N 1
ATOM 6998 C CA . ASP B 1 312 ? 10.016 -2.842 -12.727 1 90.25 312 ASP B CA 1
ATOM 6999 C C . ASP B 1 312 ? 9.086 -3.965 -12.273 1 90.25 312 ASP B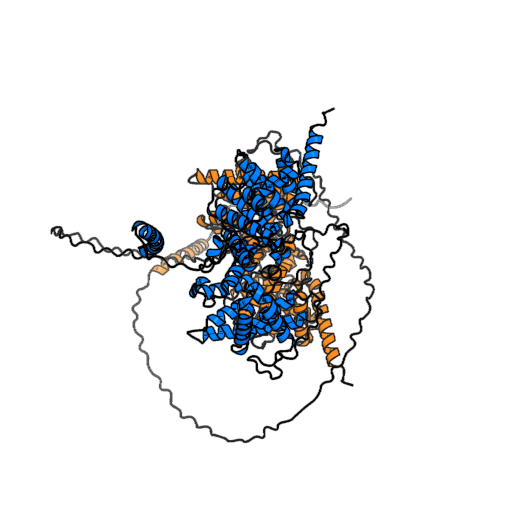 C 1
ATOM 7001 O O . ASP B 1 312 ? 7.992 -3.705 -11.766 1 90.25 312 ASP B O 1
ATOM 7005 N N . THR B 1 313 ? 9.531 -5.148 -12.438 1 92.25 313 THR B N 1
ATOM 7006 C CA . THR B 1 313 ? 8.734 -6.312 -12.047 1 92.25 313 THR B CA 1
ATOM 7007 C C . THR B 1 313 ? 8.555 -6.355 -10.531 1 92.25 313 THR B C 1
ATOM 7009 O O . THR B 1 313 ? 7.477 -6.707 -10.047 1 92.25 313 THR B O 1
ATOM 7012 N N . PHE B 1 314 ? 9.578 -5.996 -9.883 1 90 314 PHE B N 1
ATOM 7013 C CA . PHE B 1 314 ? 9.523 -5.957 -8.43 1 90 314 PHE B CA 1
ATOM 7014 C C . PHE B 1 314 ? 8.461 -4.977 -7.953 1 90 314 PHE B C 1
ATOM 7016 O O . PHE B 1 314 ? 7.633 -5.316 -7.102 1 90 314 PHE B O 1
ATOM 7023 N N . VAL B 1 315 ? 8.461 -3.838 -8.508 1 87.81 315 VAL B N 1
ATOM 7024 C CA . VAL B 1 315 ? 7.508 -2.805 -8.117 1 87.81 315 VAL B CA 1
ATOM 7025 C C . VAL B 1 315 ? 6.09 -3.242 -8.484 1 87.81 315 VAL B C 1
ATOM 7027 O O . VAL B 1 315 ? 5.156 -3.066 -7.691 1 87.81 315 VAL B O 1
ATOM 7030 N N . SER B 1 316 ? 6.012 -3.781 -9.617 1 90.44 316 SER B N 1
ATOM 7031 C CA . SER B 1 316 ? 4.711 -4.266 -10.062 1 90.44 316 SER B CA 1
ATOM 7032 C C . SER B 1 316 ? 4.172 -5.348 -9.133 1 90.44 316 SER B C 1
ATOM 7034 O O . SER B 1 316 ? 2.98 -5.375 -8.828 1 90.44 316 SER B O 1
ATOM 7036 N N . THR B 1 317 ? 5.035 -6.219 -8.75 1 91.12 317 THR B N 1
ATOM 7037 C CA . THR B 1 317 ? 4.645 -7.305 -7.852 1 91.12 317 THR B CA 1
ATOM 7038 C C . THR B 1 317 ? 4.203 -6.758 -6.5 1 91.12 317 THR B C 1
ATOM 7040 O O . THR B 1 317 ? 3.191 -7.199 -5.945 1 91.12 317 THR B O 1
ATOM 7043 N N . ARG B 1 318 ? 4.852 -5.801 -6.027 1 86.5 318 ARG B N 1
ATOM 7044 C CA . ARG B 1 318 ? 4.586 -5.234 -4.711 1 86.5 318 ARG B CA 1
ATOM 7045 C C . ARG B 1 318 ? 3.289 -4.434 -4.711 1 86.5 318 ARG B C 1
ATOM 7047 O O . ARG B 1 318 ? 2.547 -4.445 -3.727 1 86.5 318 ARG B O 1
ATOM 7054 N N . LEU B 1 319 ? 3.051 -3.789 -5.801 1 82 319 LEU B N 1
ATOM 7055 C CA . LEU B 1 319 ? 1.903 -2.891 -5.848 1 82 319 LEU B CA 1
ATOM 7056 C C . LEU B 1 319 ? 0.691 -3.588 -6.457 1 82 319 LEU B C 1
ATOM 7058 O O . LEU B 1 319 ? -0.434 -3.094 -6.348 1 82 319 LEU B O 1
ATOM 7062 N N . GLY B 1 320 ? 0.94 -4.742 -7.062 1 83.81 320 GLY B N 1
ATOM 7063 C CA . GLY B 1 320 ? -0.157 -5.445 -7.707 1 83.81 320 GLY B CA 1
ATOM 7064 C C . GLY B 1 320 ? -0.667 -4.738 -8.953 1 83.81 320 GLY B C 1
ATOM 7065 O O . GLY B 1 320 ? -1.873 -4.703 -9.203 1 83.81 320 GLY B O 1
ATOM 7066 N N . VAL B 1 321 ? 0.256 -4.062 -9.648 1 84.19 321 VAL B N 1
ATOM 7067 C CA . VAL B 1 321 ? -0.099 -3.355 -10.875 1 84.19 321 VAL B CA 1
ATOM 7068 C C . VAL B 1 321 ? 0.718 -3.902 -12.047 1 84.19 321 VAL B C 1
ATOM 7070 O O . VAL B 1 321 ? 1.687 -4.637 -11.844 1 84.19 321 VAL B O 1
ATOM 7073 N N . ARG B 1 322 ? 0.342 -3.494 -13.188 1 90.19 322 ARG B N 1
ATOM 7074 C CA . ARG B 1 322 ? 1.093 -3.898 -14.367 1 90.19 322 ARG B CA 1
ATOM 7075 C C . ARG B 1 322 ? 2.467 -3.236 -14.398 1 90.19 322 ARG B C 1
ATOM 7077 O O . ARG B 1 322 ? 2.607 -2.072 -14.023 1 90.19 322 ARG B O 1
ATOM 7084 N N . PRO B 1 323 ? 3.4 -4.059 -14.883 1 92.56 323 PRO B N 1
ATOM 7085 C CA . PRO B 1 323 ? 4.688 -3.396 -15.102 1 92.56 323 PRO B CA 1
ATOM 7086 C C . PRO B 1 323 ? 4.594 -2.223 -16.062 1 92.56 323 PRO B C 1
ATOM 7088 O O . PRO B 1 323 ? 3.768 -2.236 -16.984 1 92.56 323 PRO B O 1
ATOM 7091 N N . LEU B 1 324 ? 5.355 -1.302 -15.867 1 87.81 324 LEU B N 1
ATOM 7092 C CA . LEU B 1 324 ? 5.316 -0.089 -16.672 1 87.81 324 LEU B CA 1
ATOM 7093 C C . LEU B 1 324 ? 5.844 -0.356 -18.078 1 87.81 324 LEU B C 1
ATOM 7095 O O . LEU B 1 324 ? 5.383 0.254 -19.047 1 87.81 324 LEU B O 1
ATOM 7099 N N . TRP B 1 325 ? 6.816 -1.253 -18.125 1 90.56 325 TRP B N 1
ATOM 7100 C CA . TRP B 1 325 ? 7.434 -1.553 -19.406 1 90.56 325 TRP B CA 1
ATOM 7101 C C . TRP B 1 325 ? 7.16 -2.996 -19.828 1 90.56 325 TRP B C 1
ATOM 7103 O O . TRP B 1 325 ? 7.051 -3.881 -18.969 1 90.56 325 TRP B O 1
ATOM 7113 N N . PRO B 1 326 ? 7.02 -3.121 -21.109 1 92.25 326 PRO B N 1
ATOM 7114 C CA . PRO B 1 326 ? 6.949 -4.504 -21.578 1 92.25 326 PRO B CA 1
ATOM 7115 C C . PRO B 1 326 ? 8.258 -5.262 -21.375 1 92.25 326 PRO B C 1
ATOM 7117 O O . PRO B 1 326 ? 9.297 -4.652 -21.094 1 92.25 326 PRO B O 1
ATOM 7120 N N . TRP B 1 327 ? 8.141 -6.551 -21.469 1 94.81 327 TRP B N 1
ATOM 7121 C CA . TRP B 1 327 ? 9.352 -7.363 -21.375 1 94.81 327 TRP B CA 1
ATOM 7122 C C . TRP B 1 327 ? 10.344 -6.973 -22.469 1 94.81 327 TRP B C 1
ATOM 7124 O O . TRP B 1 327 ? 9.977 -6.859 -23.641 1 94.81 327 TRP B O 1
ATOM 7134 N N . PRO B 1 328 ? 11.57 -6.77 -22.094 1 93.25 328 PRO B N 1
ATOM 7135 C CA . PRO B 1 328 ? 12.539 -6.254 -23.062 1 93.25 328 PRO B CA 1
ATOM 7136 C C . PRO B 1 328 ? 12.758 -7.203 -24.234 1 93.25 328 PRO B C 1
ATOM 7138 O O . PRO B 1 328 ? 12.828 -8.422 -24.047 1 93.25 328 PRO B O 1
ATOM 7141 N N . ASN B 1 329 ? 13.008 -6.633 -25.375 1 92.25 329 ASN B N 1
ATOM 7142 C CA . ASN B 1 329 ? 13.234 -7.41 -26.578 1 92.25 329 ASN B CA 1
ATOM 7143 C C . ASN B 1 329 ? 14.516 -8.234 -26.484 1 92.25 329 ASN B C 1
ATOM 7145 O O . ASN B 1 329 ? 14.562 -9.375 -26.953 1 92.25 329 ASN B O 1
ATOM 7149 N N . LYS B 1 330 ? 15.469 -7.672 -25.906 1 90.25 330 LYS B N 1
ATOM 7150 C CA . LYS B 1 330 ? 16.75 -8.352 -25.781 1 90.25 330 LYS B CA 1
ATOM 7151 C C . LYS B 1 330 ? 16.625 -9.602 -24.922 1 90.25 330 LYS B C 1
ATOM 7153 O O . LYS B 1 330 ? 17.484 -10.492 -24.984 1 90.25 330 LYS B O 1
ATOM 7158 N N . LEU B 1 331 ? 15.617 -9.656 -24.125 1 92.19 331 LEU B N 1
ATOM 7159 C CA . LEU B 1 331 ? 15.438 -10.781 -23.219 1 92.19 331 LEU B CA 1
ATOM 7160 C C . LEU B 1 331 ? 14.266 -11.656 -23.656 1 92.19 331 LEU B C 1
ATOM 7162 O O . LEU B 1 331 ? 13.812 -12.523 -22.906 1 92.19 331 LEU B O 1
ATOM 7166 N N . ARG B 1 332 ? 13.797 -11.531 -24.797 1 92.44 332 ARG B N 1
ATOM 7167 C CA . ARG B 1 332 ? 12.617 -12.234 -25.297 1 92.44 332 ARG B CA 1
ATOM 7168 C C . ARG B 1 332 ? 12.844 -13.742 -25.312 1 92.44 332 ARG B C 1
ATOM 7170 O O . ARG B 1 332 ? 11.898 -14.523 -25.188 1 92.44 332 ARG B O 1
ATOM 7177 N N . TYR B 1 333 ? 14.055 -14.117 -25.438 1 91.81 333 TYR B N 1
ATOM 7178 C CA . TYR B 1 333 ? 14.398 -15.531 -25.469 1 91.81 333 TYR B CA 1
ATOM 7179 C C . TYR B 1 333 ? 13.969 -16.234 -24.188 1 91.81 333 TYR B C 1
ATOM 7181 O O . TYR B 1 333 ? 13.688 -17.438 -24.188 1 91.81 333 TYR B O 1
ATOM 7189 N N . ALA B 1 334 ? 13.883 -15.508 -23.094 1 93.44 334 ALA B N 1
ATOM 7190 C CA . ALA B 1 334 ? 13.539 -16.062 -21.797 1 93.44 334 ALA B CA 1
ATOM 7191 C C . ALA B 1 334 ? 12.117 -16.625 -21.797 1 93.44 334 ALA B C 1
ATOM 7193 O O . ALA B 1 334 ? 11.812 -17.562 -21.062 1 93.44 334 ALA B O 1
ATOM 7194 N N . CYS B 1 335 ? 11.312 -16.141 -22.641 1 90.94 335 CYS B N 1
ATOM 7195 C CA . CYS B 1 335 ? 9.914 -16.562 -22.688 1 90.94 335 CYS B CA 1
ATOM 7196 C C . CYS B 1 335 ? 9.781 -17.938 -23.328 1 90.94 335 CYS B C 1
ATOM 7198 O O . CYS B 1 335 ? 8.75 -18.594 -23.188 1 90.94 335 CYS B O 1
ATOM 7200 N N . GLU B 1 336 ? 10.82 -18.344 -24.031 1 90.25 336 GLU B N 1
ATOM 7201 C CA . GLU B 1 336 ? 10.805 -19.641 -24.688 1 90.25 336 GLU B CA 1
ATOM 7202 C C . GLU B 1 336 ? 11.898 -20.547 -24.125 1 90.25 336 GLU B C 1
ATOM 7204 O O . GLU B 1 336 ? 12.195 -21.594 -24.703 1 90.25 336 GLU B O 1
ATOM 7209 N N . ALA B 1 337 ? 12.344 -20.156 -23.016 1 88.19 337 ALA B N 1
ATOM 7210 C CA . ALA B 1 337 ? 13.477 -20.891 -22.469 1 88.19 337 ALA B CA 1
ATOM 7211 C C . ALA B 1 337 ? 13.016 -22.172 -21.797 1 88.19 337 ALA B C 1
ATOM 7213 O O . ALA B 1 337 ? 11.828 -22.359 -21.516 1 88.19 337 ALA B O 1
ATOM 7214 N N . PHE B 1 338 ? 13.992 -23.188 -21.734 1 86.88 338 PHE B N 1
ATOM 7215 C CA . PHE B 1 338 ? 13.875 -24.422 -20.969 1 86.88 338 PHE B CA 1
ATOM 7216 C C . PHE B 1 338 ? 12.906 -25.391 -21.641 1 86.88 338 PHE B C 1
ATOM 7218 O O . PHE B 1 338 ? 12.383 -26.297 -21 1 86.88 338 PHE B O 1
ATOM 7225 N N . LYS B 1 339 ? 12.617 -25.188 -22.906 1 86.94 339 LYS B N 1
ATOM 7226 C CA . LYS B 1 339 ? 11.828 -26.156 -23.656 1 86.94 339 LYS B CA 1
ATOM 7227 C C . LYS B 1 339 ? 12.609 -27.438 -23.891 1 86.94 339 LYS B C 1
ATOM 7229 O O . LYS B 1 339 ? 12.031 -28.531 -23.906 1 86.94 339 LYS B O 1
ATOM 7234 N N . ASP B 1 340 ? 13.891 -27.219 -24.016 1 84.56 340 ASP B N 1
ATOM 7235 C CA . ASP B 1 340 ? 14.742 -28.344 -24.359 1 84.56 340 ASP B CA 1
ATOM 7236 C C . ASP B 1 340 ? 15.609 -28.766 -23.172 1 84.56 340 ASP B C 1
ATOM 7238 O O . ASP B 1 340 ? 16.734 -29.234 -23.344 1 84.56 340 ASP B O 1
ATOM 7242 N N . LEU B 1 341 ? 15.141 -28.516 -21.984 1 89.44 341 LEU B N 1
ATOM 7243 C CA . LEU B 1 341 ? 15.883 -28.891 -20.797 1 89.44 341 LEU B CA 1
ATOM 7244 C C . LEU B 1 341 ? 16.125 -30.406 -20.766 1 89.44 341 LEU B C 1
ATOM 7246 O O . LEU B 1 341 ? 15.211 -31.188 -21.062 1 89.44 341 LEU B O 1
ATOM 7250 N N . VAL B 1 342 ? 17.328 -30.75 -20.547 1 90.06 342 VAL B N 1
ATOM 7251 C CA . VAL B 1 342 ? 17.641 -32.156 -20.312 1 90.06 342 VAL B CA 1
ATOM 7252 C C . VAL B 1 342 ? 17.219 -32.531 -18.891 1 90.06 342 VAL B C 1
ATOM 7254 O O . VAL B 1 342 ? 17.719 -31.984 -17.922 1 90.06 342 VAL B O 1
ATOM 7257 N N . LEU B 1 343 ? 16.297 -33.5 -18.906 1 92.44 343 LEU B N 1
ATOM 7258 C CA . LEU B 1 343 ? 15.703 -33.844 -17.625 1 92.44 343 LEU B CA 1
ATOM 7259 C C . LEU B 1 343 ? 16.25 -35.188 -17.125 1 92.44 343 LEU B C 1
ATOM 7261 O O . LEU B 1 343 ? 16.453 -36.125 -17.906 1 92.44 343 LEU B O 1
ATOM 7265 N N . ASP B 1 344 ? 16.578 -35.188 -15.898 1 92.44 344 ASP B N 1
ATOM 7266 C CA . ASP B 1 344 ? 16.844 -36.5 -15.273 1 92.44 344 ASP B CA 1
ATOM 7267 C C . ASP B 1 344 ? 15.547 -37.25 -15.016 1 92.44 344 ASP B C 1
ATOM 7269 O O . ASP B 1 344 ? 14.453 -36.75 -15.25 1 92.44 344 ASP B O 1
ATOM 7273 N N . PRO B 1 345 ? 15.617 -38.469 -14.57 1 90.88 345 PRO B N 1
ATOM 7274 C CA . PRO B 1 345 ? 14.422 -39.312 -14.445 1 90.88 345 PRO B CA 1
ATOM 7275 C C . PRO B 1 345 ? 13.375 -38.688 -13.516 1 90.88 345 PRO B C 1
ATOM 7277 O O . PRO B 1 345 ? 12.18 -38.688 -13.828 1 90.88 345 PRO B O 1
ATOM 7280 N N . ARG B 1 346 ? 13.828 -38.188 -12.484 1 90.12 346 ARG B N 1
ATOM 7281 C CA . ARG B 1 346 ? 12.891 -37.562 -11.539 1 90.12 346 ARG B CA 1
ATOM 7282 C C . ARG B 1 346 ? 12.195 -36.375 -12.172 1 90.12 346 ARG B C 1
ATOM 7284 O O . ARG B 1 346 ? 10.977 -36.25 -12.094 1 90.12 346 ARG B O 1
ATOM 7291 N N . ALA B 1 347 ? 12.984 -35.5 -12.758 1 91.06 347 ALA B N 1
ATOM 7292 C CA . ALA B 1 347 ? 12.445 -34.312 -13.414 1 91.06 347 ALA B CA 1
ATOM 7293 C C . ALA B 1 347 ? 11.547 -34.688 -14.594 1 91.06 347 ALA B C 1
ATOM 7295 O O . ALA B 1 347 ? 10.562 -34 -14.867 1 91.06 347 ALA B O 1
ATOM 7296 N N . PHE B 1 348 ? 11.938 -35.719 -15.211 1 91.31 348 PHE B N 1
ATOM 7297 C CA . PHE B 1 348 ? 11.148 -36.188 -16.344 1 91.31 348 PHE B CA 1
ATOM 7298 C C . PHE B 1 348 ? 9.766 -36.625 -15.875 1 91.31 348 PHE B C 1
ATOM 7300 O O . PHE B 1 348 ? 8.758 -36.281 -16.5 1 91.31 348 PHE B O 1
ATOM 7307 N N . GLN B 1 349 ? 9.68 -37.406 -14.828 1 90.38 349 GLN B N 1
ATOM 7308 C CA . GLN B 1 349 ? 8.406 -37.844 -14.281 1 90.38 349 GLN B CA 1
ATOM 7309 C C . GLN B 1 349 ? 7.523 -36.656 -13.914 1 90.38 349 GLN B C 1
ATOM 7311 O O . GLN B 1 349 ? 6.32 -36.656 -14.188 1 90.38 349 GLN B O 1
ATOM 7316 N N . LEU B 1 350 ? 8.141 -35.688 -13.336 1 89.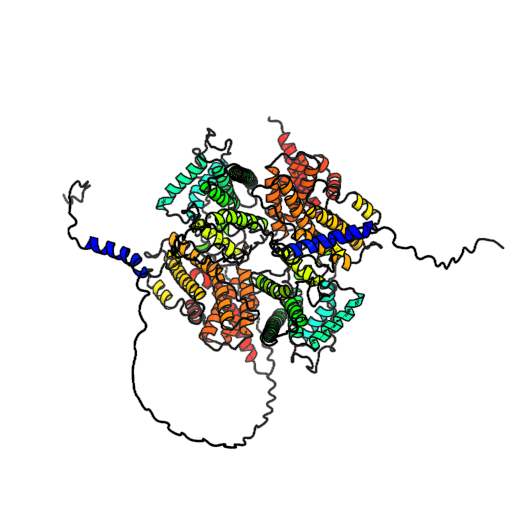69 350 LEU B N 1
ATOM 7317 C CA . LEU B 1 350 ? 7.41 -34.469 -12.953 1 89.69 350 LEU B CA 1
ATOM 7318 C C . LEU B 1 350 ? 6.902 -33.75 -14.188 1 89.69 350 LEU B C 1
ATOM 7320 O O . LEU B 1 350 ? 5.797 -33.188 -14.172 1 89.69 350 LEU B O 1
ATOM 7324 N N . SER B 1 351 ? 7.758 -33.688 -15.227 1 91.88 351 SER B N 1
ATOM 7325 C CA . SER B 1 351 ? 7.422 -32.938 -16.438 1 91.88 351 SER B CA 1
ATOM 7326 C C . SER B 1 351 ? 6.23 -33.594 -17.156 1 91.88 351 SER B C 1
ATOM 7328 O O . SER B 1 351 ? 5.535 -32.906 -17.922 1 91.88 351 SER B O 1
ATOM 7330 N N . LEU B 1 352 ? 5.93 -34.844 -16.891 1 91.12 352 LEU B N 1
ATOM 7331 C CA . LEU B 1 352 ? 4.832 -35.562 -17.547 1 91.12 352 LEU B CA 1
ATOM 7332 C C . LEU B 1 352 ? 3.494 -35.156 -16.938 1 91.12 352 LEU B C 1
ATOM 7334 O O . LEU B 1 352 ? 2.453 -35.25 -17.578 1 91.12 352 LEU B O 1
ATOM 7338 N N . VAL B 1 353 ? 3.568 -34.75 -15.75 1 92.75 353 VAL B N 1
ATOM 7339 C CA . VAL B 1 353 ? 2.307 -34.562 -15.039 1 92.75 353 VAL B CA 1
ATOM 7340 C C . VAL B 1 353 ? 2.09 -33.062 -14.758 1 92.75 353 VAL B C 1
ATOM 7342 O O . VAL B 1 353 ? 0.952 -32.594 -14.75 1 92.75 353 VAL B O 1
ATOM 7345 N N . MET B 1 354 ? 3.164 -32.375 -14.523 1 95.12 354 MET B N 1
ATOM 7346 C CA . MET B 1 354 ? 3.045 -30.969 -14.117 1 95.12 354 MET B CA 1
ATOM 7347 C C . MET B 1 354 ? 2.439 -30.125 -15.242 1 95.12 354 MET B C 1
ATOM 7349 O O . MET B 1 354 ? 2.857 -30.234 -16.391 1 95.12 354 MET B O 1
ATOM 7353 N N . GLY B 1 355 ? 1.432 -29.359 -14.922 1 95.44 355 GLY B N 1
ATOM 7354 C CA . GLY B 1 355 ? 0.81 -28.453 -15.875 1 95.44 355 GLY B CA 1
ATOM 7355 C C . GLY B 1 355 ? -0.432 -29.031 -16.531 1 95.44 355 GLY B C 1
ATOM 7356 O O . GLY B 1 355 ? -1.242 -28.297 -17.094 1 95.44 355 GLY B O 1
ATOM 7357 N N . ARG B 1 356 ? -0.639 -30.344 -16.453 1 94.75 356 ARG B N 1
ATOM 7358 C CA . ARG B 1 356 ? -1.779 -31.016 -17.078 1 94.75 356 ARG B CA 1
ATOM 7359 C C . ARG B 1 356 ? -3.092 -30.547 -16.453 1 94.75 356 ARG B C 1
ATOM 7361 O O . ARG B 1 356 ? -4.125 -30.5 -17.125 1 94.75 356 ARG B O 1
ATOM 7368 N N . GLY B 1 357 ? -3.01 -30.203 -15.242 1 95.62 357 GLY B N 1
ATOM 7369 C CA . GLY B 1 357 ? -4.207 -29.797 -14.523 1 95.62 357 GLY B CA 1
ATOM 7370 C C . GLY B 1 357 ? -4.766 -28.469 -14.992 1 95.62 357 GLY B C 1
ATOM 7371 O O . GLY B 1 357 ? -5.895 -28.109 -14.656 1 95.62 357 GLY B O 1
ATOM 7372 N N . PHE B 1 358 ? -3.984 -27.719 -15.859 1 96.44 358 PHE B N 1
ATOM 7373 C CA . PHE B 1 358 ? -4.414 -26.391 -16.297 1 96.44 358 PHE B CA 1
ATOM 7374 C C . PHE B 1 358 ? -5.117 -26.469 -17.641 1 96.44 358 PHE B C 1
ATOM 7376 O O . PHE B 1 358 ? -5.309 -25.453 -18.312 1 96.44 358 PHE B O 1
ATOM 7383 N N . SER B 1 359 ? -5.512 -27.609 -18.125 1 92 359 SER B N 1
ATOM 7384 C CA . SER B 1 359 ? -6.09 -27.812 -19.453 1 92 359 SER B CA 1
ATOM 7385 C C . SER B 1 359 ? -7.391 -27.047 -19.609 1 92 359 SER B C 1
ATOM 7387 O O . SER B 1 359 ? -7.77 -26.688 -20.734 1 92 359 SER B O 1
ATOM 7389 N N . CYS B 1 360 ? -8.055 -26.75 -18.531 1 89.81 360 CYS B N 1
ATOM 7390 C CA . CYS B 1 360 ? -9.344 -26.062 -18.609 1 89.81 360 CYS B CA 1
ATOM 7391 C C . CYS B 1 360 ? -9.156 -24.547 -18.703 1 89.81 360 CYS B C 1
ATOM 7393 O O . CYS B 1 360 ? -10.117 -23.828 -18.938 1 89.81 360 CYS B O 1
ATOM 7395 N N . VAL B 1 361 ? -7.922 -24.078 -18.562 1 92.5 361 VAL B N 1
ATOM 7396 C CA . VAL B 1 361 ? -7.652 -22.656 -18.672 1 92.5 361 VAL B CA 1
ATOM 7397 C C . VAL B 1 361 ? -7.633 -22.234 -20.141 1 92.5 361 VAL B C 1
ATOM 7399 O O . VAL B 1 361 ? -6.777 -22.688 -20.906 1 92.5 361 VAL B O 1
ATOM 7402 N N . GLN B 1 362 ? -8.438 -21.297 -20.531 1 91.81 362 GLN B N 1
ATOM 7403 C CA . GLN B 1 362 ? -8.617 -20.953 -21.938 1 91.81 362 GLN B CA 1
ATOM 7404 C C . GLN B 1 362 ? -7.848 -19.688 -22.297 1 91.81 362 GLN B C 1
ATOM 7406 O O . GLN B 1 362 ? -7.5 -19.469 -23.469 1 91.81 362 GLN B O 1
ATOM 7411 N N . ASN B 1 363 ? -7.57 -18.859 -21.391 1 94.44 363 ASN B N 1
ATOM 7412 C CA . ASN B 1 363 ? -6.859 -17.609 -21.688 1 94.44 363 ASN B CA 1
ATOM 7413 C C . ASN B 1 363 ? -5.43 -17.891 -22.141 1 94.44 363 ASN B C 1
ATOM 7415 O O . ASN B 1 363 ? -4.617 -18.422 -21.391 1 94.44 363 ASN B O 1
ATOM 7419 N N . PRO B 1 364 ? -5.102 -17.484 -23.297 1 95.25 364 PRO B N 1
ATOM 7420 C CA . PRO B 1 364 ? -3.787 -17.828 -23.844 1 95.25 364 PRO B CA 1
ATOM 7421 C C . PRO B 1 364 ? -2.641 -17.188 -23.062 1 95.25 364 PRO B C 1
ATOM 7423 O O . PRO B 1 364 ? -1.583 -17.797 -22.891 1 95.25 364 PRO B O 1
ATOM 7426 N N . GLY B 1 365 ? -2.83 -15.961 -22.688 1 95.5 365 GLY B N 1
ATOM 7427 C CA . GLY B 1 365 ? -1.796 -15.297 -21.906 1 95.5 365 GLY B CA 1
ATOM 7428 C C . GLY B 1 365 ? -1.486 -16.016 -20.594 1 95.5 365 GLY B C 1
ATOM 7429 O O . GLY B 1 365 ? -0.319 -16.219 -20.266 1 95.5 365 GLY B O 1
ATOM 7430 N N . LEU B 1 366 ? -2.49 -16.391 -19.922 1 97.75 366 LEU B N 1
ATOM 7431 C CA . LEU B 1 366 ? -2.324 -17.109 -18.656 1 97.75 366 LEU B CA 1
ATOM 7432 C C . LEU B 1 366 ? -1.723 -18.484 -18.891 1 97.75 366 LEU B C 1
ATOM 7434 O O . LEU B 1 366 ? -0.83 -18.906 -18.156 1 97.75 366 LEU B O 1
ATOM 7438 N N . SER B 1 367 ? -2.203 -19.188 -19.891 1 97.06 367 SER B N 1
ATOM 7439 C CA . SER B 1 367 ? -1.688 -20.516 -20.203 1 97.06 367 SER B CA 1
ATOM 7440 C C . SER B 1 367 ? -0.19 -20.469 -20.484 1 97.06 367 SER B C 1
ATOM 7442 O O . SER B 1 367 ? 0.562 -21.312 -20 1 97.06 367 SER B O 1
ATOM 7444 N N . ARG B 1 368 ? 0.186 -19.5 -21.203 1 95.81 368 ARG B N 1
ATOM 7445 C CA . ARG B 1 368 ? 1.602 -19.344 -21.531 1 95.81 368 ARG B CA 1
ATOM 7446 C C . ARG B 1 368 ? 2.424 -19.094 -20.266 1 95.81 368 ARG B C 1
ATOM 7448 O O . ARG B 1 368 ? 3.5 -19.672 -20.094 1 95.81 368 ARG B O 1
ATOM 7455 N N . ALA B 1 369 ? 1.97 -18.234 -19.453 1 97.69 369 ALA B N 1
ATOM 7456 C CA . ALA B 1 369 ? 2.67 -17.922 -18.203 1 97.69 369 ALA B CA 1
ATOM 7457 C C . ALA B 1 369 ? 2.773 -19.141 -17.297 1 97.69 369 ALA B C 1
ATOM 7459 O O . ALA B 1 369 ? 3.816 -19.391 -16.688 1 97.69 369 ALA B O 1
ATOM 7460 N N . LEU B 1 370 ? 1.7 -19.938 -17.266 1 98.25 370 LEU B N 1
ATOM 7461 C CA . LEU B 1 370 ? 1.675 -21.125 -16.422 1 98.25 370 LEU B CA 1
ATOM 7462 C C . LEU B 1 370 ? 2.666 -22.172 -16.938 1 98.25 370 LEU B C 1
ATOM 7464 O O . LEU B 1 370 ? 3.406 -22.766 -16.141 1 98.25 370 LEU B O 1
ATOM 7468 N N . MET B 1 371 ? 2.689 -22.344 -18.219 1 96.38 371 MET B N 1
ATOM 7469 C CA . MET B 1 371 ? 3.602 -23.328 -18.797 1 96.38 371 MET B CA 1
ATOM 7470 C C . MET B 1 371 ? 5.055 -22.906 -18.609 1 96.38 371 MET B C 1
ATOM 7472 O O . MET B 1 371 ? 5.91 -23.734 -18.297 1 96.38 371 MET B O 1
ATOM 7476 N N . LEU B 1 372 ? 5.277 -21.672 -18.734 1 97.38 372 LEU B N 1
ATOM 7477 C CA . LEU B 1 372 ? 6.625 -21.188 -18.484 1 97.38 372 LEU B CA 1
ATOM 7478 C C . LEU B 1 372 ? 7.004 -21.359 -17.016 1 97.38 372 LEU B C 1
ATOM 7480 O O . LEU B 1 372 ? 8.148 -21.703 -16.703 1 97.38 372 LEU B O 1
ATOM 7484 N N . ALA B 1 373 ? 6.051 -21.078 -16.141 1 98.31 373 ALA B N 1
ATOM 7485 C CA . ALA B 1 373 ? 6.285 -21.281 -14.711 1 98.31 373 ALA B CA 1
ATOM 7486 C C . ALA B 1 373 ? 6.602 -22.734 -14.398 1 98.31 373 ALA B C 1
ATOM 7488 O O . ALA B 1 373 ? 7.441 -23.031 -13.539 1 98.31 373 ALA B O 1
ATOM 7489 N N . CYS B 1 374 ? 5.945 -23.641 -15.086 1 97.25 374 CYS B N 1
ATOM 7490 C CA . CYS B 1 374 ? 6.234 -25.062 -14.914 1 97.25 374 CYS B CA 1
ATOM 7491 C C . CYS B 1 374 ? 7.664 -25.375 -15.336 1 97.25 374 CYS B C 1
ATOM 7493 O O . CYS B 1 374 ? 8.391 -26.062 -14.609 1 97.25 374 CYS B O 1
ATOM 7495 N N . ARG B 1 375 ? 8.062 -24.844 -16.422 1 96.31 375 ARG B N 1
ATOM 7496 C CA . ARG B 1 375 ? 9.406 -25.109 -16.938 1 96.31 375 ARG B CA 1
ATOM 7497 C C . ARG B 1 375 ? 10.461 -24.531 -15.984 1 96.31 375 ARG B C 1
ATOM 7499 O O . ARG B 1 375 ? 11.477 -25.188 -15.727 1 96.31 375 ARG B O 1
ATOM 7506 N N . VAL B 1 376 ? 10.172 -23.344 -15.531 1 97.25 376 VAL B N 1
ATOM 7507 C CA . VAL B 1 376 ? 11.125 -22.719 -14.617 1 97.25 376 VAL B CA 1
ATOM 7508 C C . VAL B 1 376 ? 11.203 -23.531 -13.328 1 97.25 376 VAL B C 1
ATOM 7510 O O . VAL B 1 376 ? 12.273 -23.672 -12.734 1 97.25 376 VAL B O 1
ATOM 7513 N N . THR B 1 377 ? 10.07 -24.031 -12.852 1 97.12 377 THR B N 1
ATOM 7514 C CA . THR B 1 377 ? 10.055 -24.844 -11.641 1 97.12 377 THR B CA 1
ATOM 7515 C C . THR B 1 377 ? 10.93 -26.094 -11.82 1 97.12 377 THR B C 1
ATOM 7517 O O . THR B 1 377 ? 11.672 -26.469 -10.922 1 97.12 377 THR B O 1
ATOM 7520 N N . LEU B 1 378 ? 10.867 -26.688 -13.008 1 96.19 378 LEU B N 1
ATOM 7521 C CA . LEU B 1 378 ? 11.719 -27.828 -13.312 1 96.19 378 LEU B CA 1
ATOM 7522 C C . LEU B 1 378 ? 13.195 -27.422 -13.297 1 96.19 378 LEU B C 1
ATOM 7524 O O . LEU B 1 378 ? 14.031 -28.156 -12.758 1 96.19 378 LEU B O 1
ATOM 7528 N N . GLY B 1 379 ? 13.469 -26.281 -13.906 1 95.88 379 GLY B N 1
ATOM 7529 C CA . GLY B 1 379 ? 14.828 -25.766 -13.867 1 95.88 379 GLY B CA 1
ATOM 7530 C C . GLY B 1 379 ? 15.336 -25.516 -12.461 1 95.88 379 GLY B C 1
ATOM 7531 O O . GLY B 1 379 ? 16.484 -25.859 -12.141 1 95.88 379 GLY B O 1
ATOM 7532 N N . VAL B 1 380 ? 14.492 -24.938 -11.602 1 96.31 380 VAL B N 1
ATOM 7533 C CA . VAL B 1 380 ? 14.844 -24.672 -10.211 1 96.31 380 VAL B CA 1
ATOM 7534 C C . VAL B 1 380 ? 15.102 -25.969 -9.469 1 96.31 380 VAL B C 1
ATOM 7536 O O . VAL B 1 380 ? 16.047 -26.078 -8.672 1 96.31 380 VAL B O 1
ATOM 7539 N N . ASP B 1 381 ? 14.266 -26.938 -9.711 1 95.62 381 ASP B N 1
ATOM 7540 C CA . ASP B 1 381 ? 14.43 -28.25 -9.07 1 95.62 381 ASP B CA 1
ATOM 7541 C C . ASP B 1 381 ? 15.766 -28.875 -9.453 1 95.62 381 ASP B C 1
ATOM 7543 O O . ASP B 1 381 ? 16.5 -29.375 -8.594 1 95.62 381 ASP B O 1
ATOM 7547 N N . LEU B 1 382 ? 16.094 -28.906 -10.758 1 96.25 382 LEU B N 1
ATOM 7548 C CA . LEU B 1 382 ? 17.359 -29.453 -11.242 1 96.25 382 LEU B CA 1
ATOM 7549 C C . LEU B 1 382 ? 18.531 -28.734 -10.602 1 96.25 382 LEU B C 1
ATOM 7551 O O . LEU B 1 382 ? 19.5 -29.375 -10.172 1 96.25 382 LEU B O 1
ATOM 7555 N N . TYR B 1 383 ? 18.422 -27.453 -10.547 1 95.25 383 TYR B N 1
ATOM 7556 C CA . TYR B 1 383 ? 19.484 -26.641 -9.977 1 95.25 383 TYR B CA 1
ATOM 7557 C C . TYR B 1 383 ? 19.656 -26.922 -8.492 1 95.25 383 TYR B C 1
ATOM 7559 O O . TYR B 1 383 ? 20.781 -27.062 -8 1 95.25 383 TYR B O 1
ATOM 7567 N N . HIS B 1 384 ? 18.562 -26.938 -7.789 1 94.81 384 HIS B N 1
ATOM 7568 C CA . HIS B 1 384 ? 18.594 -27.156 -6.344 1 94.81 384 HIS B CA 1
ATOM 7569 C C . HIS B 1 384 ? 19.203 -28.516 -6.004 1 94.81 384 HIS B C 1
ATOM 7571 O O . HIS B 1 384 ? 19.953 -28.641 -5.027 1 94.81 384 HIS B O 1
ATOM 7577 N N . ARG B 1 385 ? 18.953 -29.469 -6.777 1 94.81 385 ARG B N 1
ATOM 7578 C CA . ARG B 1 385 ? 19.469 -30.812 -6.551 1 94.81 385 ARG B CA 1
ATOM 7579 C C . ARG B 1 385 ? 20.859 -30.969 -7.129 1 94.81 385 ARG B C 1
ATOM 7581 O O . ARG B 1 385 ? 21.453 -32.062 -7.066 1 94.81 385 ARG B O 1
ATOM 7588 N N . LYS B 1 386 ? 21.375 -29.984 -7.789 1 94.31 386 LYS B N 1
ATOM 7589 C CA . LYS B 1 386 ? 22.703 -29.969 -8.398 1 94.31 386 LYS B CA 1
ATOM 7590 C C . LYS B 1 386 ? 22.828 -31.062 -9.469 1 94.31 386 LYS B C 1
ATOM 7592 O O . LYS B 1 386 ? 23.828 -31.781 -9.516 1 94.31 386 LYS B O 1
ATOM 7597 N N . ALA B 1 387 ? 21.781 -31.172 -10.234 1 94.19 387 ALA B N 1
ATOM 7598 C CA . ALA B 1 387 ? 21.828 -32.094 -11.359 1 94.19 387 ALA B CA 1
ATOM 7599 C C . ALA B 1 387 ? 22.828 -31.641 -12.414 1 94.19 387 ALA B C 1
ATOM 7601 O O . ALA B 1 387 ? 22.969 -30.438 -12.656 1 94.19 387 ALA B O 1
ATOM 7602 N N . PRO B 1 388 ? 23.484 -32.5 -13.062 1 91.69 388 PRO B N 1
ATOM 7603 C CA . PRO B 1 388 ? 24.5 -32.125 -14.047 1 91.69 388 PRO B CA 1
ATOM 7604 C C . PRO B 1 388 ? 23.922 -31.281 -15.195 1 91.69 388 PRO B C 1
ATOM 7606 O O . PRO B 1 388 ? 24.594 -30.375 -15.695 1 91.69 388 PRO B O 1
ATOM 7609 N N . ALA B 1 389 ? 22.766 -31.625 -15.539 1 89.88 389 ALA B N 1
ATOM 7610 C CA . ALA B 1 389 ? 22.156 -30.922 -16.672 1 89.88 389 ALA B CA 1
ATOM 7611 C C . ALA B 1 389 ? 21.406 -29.688 -16.219 1 89.88 389 ALA B C 1
ATOM 7613 O O . ALA B 1 389 ? 20.672 -29.062 -17 1 89.88 389 ALA B O 1
ATOM 7614 N N . ALA B 1 390 ? 21.625 -29.234 -15.047 1 93.69 390 ALA B N 1
ATOM 7615 C CA . ALA B 1 390 ? 20.891 -28.094 -14.508 1 93.69 390 ALA B CA 1
ATOM 7616 C C . ALA B 1 390 ? 21.281 -26.812 -15.227 1 93.69 390 ALA B C 1
ATOM 7618 O O . ALA B 1 390 ? 22.453 -26.594 -15.547 1 93.69 390 ALA B O 1
ATOM 7619 N N . PRO B 1 391 ? 20.344 -25.984 -15.586 1 93.38 391 PRO B N 1
ATOM 7620 C CA . PRO B 1 391 ? 20.688 -24.672 -16.109 1 93.38 391 PRO B CA 1
ATOM 7621 C C . PRO B 1 391 ? 21.453 -23.812 -15.102 1 93.38 391 PRO B C 1
ATOM 7623 O O . PRO B 1 391 ? 21.406 -24.094 -13.898 1 93.38 391 PRO B O 1
ATOM 7626 N N . ILE B 1 392 ? 22.141 -22.844 -15.617 1 91 392 ILE B N 1
ATOM 7627 C CA . ILE B 1 392 ? 22.875 -21.953 -14.734 1 91 392 ILE B CA 1
ATOM 7628 C C . ILE B 1 392 ? 21.906 -21 -14.047 1 91 392 ILE B C 1
ATOM 7630 O O . ILE B 1 392 ? 20.844 -20.688 -14.578 1 91 392 ILE B O 1
ATOM 7634 N N . ILE B 1 393 ? 22.234 -20.531 -12.898 1 91.88 393 ILE B N 1
ATOM 7635 C CA . ILE B 1 393 ? 21.375 -19.719 -12.047 1 91.88 393 ILE B CA 1
ATOM 7636 C C . ILE B 1 393 ? 21 -18.422 -12.781 1 91.88 393 ILE B C 1
ATOM 7638 O O . ILE B 1 393 ? 19.891 -17.922 -12.625 1 91.88 393 ILE B O 1
ATOM 7642 N N . ARG B 1 394 ? 21.828 -17.938 -13.617 1 90.44 394 ARG B N 1
ATOM 7643 C CA . ARG B 1 394 ? 21.562 -16.719 -14.367 1 90.44 394 ARG B CA 1
ATOM 7644 C C . ARG B 1 394 ? 20.359 -16.906 -15.289 1 90.44 394 ARG B C 1
ATOM 7646 O O . ARG B 1 394 ? 19.5 -16.016 -15.367 1 90.44 394 ARG B O 1
ATOM 7653 N N . ASP B 1 395 ? 20.375 -18.031 -15.914 1 93 395 ASP B N 1
ATOM 7654 C CA . ASP B 1 395 ? 19.281 -18.312 -16.828 1 93 395 ASP B CA 1
ATOM 7655 C C . ASP B 1 395 ? 17.969 -18.531 -16.062 1 93 395 ASP B C 1
ATOM 7657 O O . ASP B 1 395 ? 16.922 -18.047 -16.484 1 93 395 ASP B O 1
ATOM 7661 N N . ILE B 1 396 ? 18.078 -19.188 -14.969 1 95.69 396 ILE B N 1
ATOM 7662 C CA . ILE B 1 396 ? 16.891 -19.438 -14.141 1 95.69 396 ILE B CA 1
ATOM 7663 C C . ILE B 1 396 ? 16.297 -18.109 -13.688 1 95.69 396 ILE B C 1
ATOM 7665 O O . ILE B 1 396 ? 15.086 -17.891 -13.766 1 95.69 396 ILE B O 1
ATOM 7669 N N . CYS B 1 397 ? 17.172 -17.188 -13.297 1 94.81 397 CYS B N 1
ATOM 7670 C CA . CYS B 1 397 ? 16.719 -15.891 -12.812 1 94.81 397 CYS B CA 1
ATOM 7671 C C . CYS B 1 397 ? 16.047 -15.094 -13.93 1 94.81 397 CYS B C 1
ATOM 7673 O O . CYS B 1 397 ? 15.023 -14.453 -13.711 1 94.81 397 CYS B O 1
ATOM 7675 N N . THR B 1 398 ? 16.594 -15.172 -15.039 1 94.75 398 THR B N 1
ATOM 7676 C CA . THR B 1 398 ? 16.031 -14.445 -16.172 1 94.75 398 THR B CA 1
ATOM 7677 C C . THR B 1 398 ? 14.648 -14.969 -16.516 1 94.75 398 THR B C 1
ATOM 7679 O O . THR B 1 398 ? 13.711 -14.188 -16.719 1 94.75 398 THR B O 1
ATOM 7682 N N . VAL B 1 399 ? 14.531 -16.25 -16.562 1 96.94 399 VAL B N 1
ATOM 7683 C CA . VAL B 1 399 ? 13.25 -16.844 -16.922 1 96.94 399 VAL B CA 1
ATOM 7684 C C . VAL B 1 399 ? 12.242 -16.625 -15.797 1 96.94 399 VAL B C 1
ATOM 7686 O O . VAL B 1 399 ? 11.07 -16.359 -16.062 1 96.94 399 VAL B O 1
ATOM 7689 N N . ARG B 1 400 ? 12.68 -16.781 -14.609 1 96.75 400 ARG B N 1
ATOM 7690 C CA . ARG B 1 400 ? 11.82 -16.5 -13.461 1 96.75 400 ARG B CA 1
ATOM 7691 C C . ARG B 1 400 ? 11.258 -15.086 -13.531 1 96.75 400 ARG B C 1
ATOM 7693 O O . ARG B 1 400 ? 10.07 -14.867 -13.281 1 96.75 400 ARG B O 1
ATOM 7700 N N . ASN B 1 401 ? 12.148 -14.125 -13.836 1 96.12 401 ASN B N 1
ATOM 7701 C CA . ASN B 1 401 ? 11.703 -12.742 -13.977 1 96.12 401 ASN B CA 1
ATOM 7702 C C . ASN B 1 401 ? 10.68 -12.594 -15.102 1 96.12 401 ASN B C 1
ATOM 7704 O O . ASN B 1 401 ? 9.742 -11.812 -14.992 1 96.12 401 ASN B O 1
ATOM 7708 N N . ALA B 1 402 ? 10.906 -13.328 -16.125 1 97.31 402 ALA B N 1
ATOM 7709 C CA . ALA B 1 402 ? 9.961 -13.297 -17.25 1 97.31 402 ALA B CA 1
ATOM 7710 C C . ALA B 1 402 ? 8.594 -13.82 -16.828 1 97.31 402 ALA B C 1
ATOM 7712 O O . ALA B 1 402 ? 7.566 -13.25 -17.188 1 97.31 402 ALA B O 1
ATOM 7713 N N . VAL B 1 403 ? 8.602 -14.898 -16.109 1 98.12 403 VAL B N 1
ATOM 7714 C CA . VAL B 1 403 ? 7.355 -15.469 -15.609 1 98.12 403 VAL B CA 1
ATOM 7715 C C . VAL B 1 403 ? 6.621 -14.438 -14.75 1 98.12 403 VAL B C 1
ATOM 7717 O O . VAL B 1 403 ? 5.426 -14.195 -14.953 1 98.12 403 VAL B O 1
ATOM 7720 N N . GLN B 1 404 ? 7.379 -13.844 -13.812 1 97.75 404 GLN B N 1
ATOM 7721 C CA . GLN B 1 404 ? 6.77 -12.883 -12.906 1 97.75 404 GLN B CA 1
ATOM 7722 C C . GLN B 1 404 ? 6.23 -11.672 -13.664 1 97.75 404 GLN B C 1
ATOM 7724 O O . GLN B 1 404 ? 5.141 -11.18 -13.367 1 97.75 404 GLN B O 1
ATOM 7729 N N . HIS B 1 405 ? 7.02 -11.258 -14.578 1 97.31 405 HIS B N 1
ATOM 7730 C CA . HIS B 1 405 ? 6.582 -10.141 -15.406 1 97.31 405 HIS B CA 1
ATOM 7731 C C . HIS B 1 405 ? 5.289 -10.469 -16.141 1 97.31 405 HIS B C 1
ATOM 7733 O O . HIS B 1 405 ? 4.375 -9.648 -16.203 1 97.31 405 HIS B O 1
ATOM 7739 N N . GLN B 1 406 ? 5.176 -11.602 -16.688 1 97.44 406 GLN B N 1
ATOM 7740 C CA . GLN B 1 406 ? 3.992 -12.031 -17.438 1 97.44 406 GLN B CA 1
ATOM 7741 C C . GLN B 1 406 ? 2.775 -12.117 -16.516 1 97.44 406 GLN B C 1
ATOM 7743 O O . GLN B 1 406 ? 1.69 -11.656 -16.859 1 97.44 406 GLN B O 1
ATOM 7748 N N . LEU B 1 407 ? 2.965 -12.703 -15.43 1 97.62 407 LEU B N 1
ATOM 7749 C CA . LEU B 1 407 ? 1.864 -12.836 -14.484 1 97.62 407 LEU B CA 1
ATOM 7750 C C . LEU B 1 407 ? 1.349 -11.469 -14.055 1 97.62 407 LEU B C 1
ATOM 7752 O O . LEU B 1 407 ? 0.137 -11.25 -13.977 1 97.62 407 LEU B O 1
ATOM 7756 N N . CYS B 1 408 ? 2.299 -10.57 -13.781 1 96.12 408 CYS B N 1
ATOM 7757 C CA . CYS B 1 408 ? 1.925 -9.227 -13.359 1 96.12 408 CYS B CA 1
ATOM 7758 C C . CYS B 1 408 ? 1.259 -8.461 -14.492 1 96.12 408 CYS B C 1
ATOM 7760 O O . CYS B 1 408 ? 0.546 -7.488 -14.258 1 96.12 408 CYS B O 1
ATOM 7762 N N . SER B 1 409 ? 1.511 -8.867 -15.68 1 95.81 409 SER B N 1
ATOM 7763 C CA . SER B 1 409 ? 0.972 -8.164 -16.844 1 95.81 409 SER B CA 1
ATOM 7764 C C . SER B 1 409 ? -0.463 -8.594 -17.125 1 95.81 409 SER B C 1
ATOM 7766 O O . SER B 1 409 ? -1.146 -7.98 -17.953 1 95.81 409 SER B O 1
ATOM 7768 N N . LEU B 1 410 ? -0.896 -9.641 -16.469 1 94.69 410 LEU B N 1
ATOM 7769 C CA . LEU B 1 410 ? -2.268 -10.102 -16.656 1 94.69 410 LEU B CA 1
ATOM 7770 C C . LEU B 1 410 ? -3.236 -9.273 -15.82 1 94.69 410 LEU B C 1
ATOM 7772 O O . LEU B 1 410 ? -3.086 -9.172 -14.602 1 94.69 410 LEU B O 1
ATOM 7776 N N . ASP B 1 411 ? -4.285 -8.766 -16.453 1 88.12 411 ASP B N 1
ATOM 7777 C CA . ASP B 1 411 ? -5.246 -7.902 -15.766 1 88.12 411 ASP B CA 1
ATOM 7778 C C . ASP B 1 411 ? -6.375 -8.727 -15.148 1 88.12 411 ASP B C 1
ATOM 7780 O O . ASP B 1 411 ? -6.762 -9.758 -15.688 1 88.12 411 ASP B O 1
ATOM 7784 N N . PRO B 1 412 ? -6.855 -8.234 -13.984 1 87.44 412 PRO B N 1
ATOM 7785 C CA . PRO B 1 412 ? -8.086 -8.844 -13.477 1 87.44 412 PRO B CA 1
ATOM 7786 C C . PRO B 1 412 ? -9.289 -8.578 -14.383 1 87.44 412 PRO B C 1
ATOM 7788 O O . PRO B 1 412 ? -9.258 -7.672 -15.211 1 87.44 412 PRO B O 1
ATOM 7791 N N . PRO B 1 413 ? -10.289 -9.383 -14.211 1 83.56 413 PRO B N 1
ATOM 7792 C CA . PRO B 1 413 ? -11.492 -9.141 -15.008 1 83.56 413 PRO B CA 1
ATOM 7793 C C . PRO B 1 413 ? -12.117 -7.773 -14.734 1 83.56 413 PRO B C 1
ATOM 7795 O O . PRO B 1 413 ? -12.086 -7.293 -13.602 1 83.56 413 PRO B O 1
ATOM 7798 N N . LEU B 1 414 ? -12.742 -7.168 -15.734 1 74 414 LEU B N 1
ATOM 7799 C CA . LEU B 1 414 ? -13.258 -5.805 -15.656 1 74 414 LEU B CA 1
ATOM 7800 C C . LEU B 1 414 ? -14.727 -5.797 -15.258 1 74 414 LEU B C 1
ATOM 7802 O O . LEU B 1 414 ? -15.211 -4.824 -14.672 1 74 414 LEU B O 1
ATOM 7806 N N . ASP B 1 415 ? -15.344 -6.867 -15.539 1 72.94 415 ASP B N 1
ATOM 7807 C CA . ASP B 1 415 ? -16.797 -6.887 -15.328 1 72.94 415 ASP B CA 1
ATOM 7808 C C . ASP B 1 415 ? -17.125 -6.984 -13.844 1 72.94 415 ASP B C 1
ATOM 7810 O O . ASP B 1 415 ? -16.344 -7.527 -13.062 1 72.94 415 ASP B O 1
ATOM 7814 N N . LEU B 1 416 ? -18.25 -6.414 -13.555 1 69.75 416 LEU B N 1
ATOM 7815 C CA . LEU B 1 416 ? -18.734 -6.461 -12.172 1 69.75 416 LEU B CA 1
ATOM 7816 C C . LEU B 1 416 ? -18.938 -7.906 -11.727 1 69.75 416 LEU B C 1
ATOM 7818 O O . LEU B 1 416 ? -18.578 -8.273 -10.609 1 69.75 416 LEU B O 1
ATOM 7822 N N . VAL B 1 417 ? -19.625 -8.609 -12.586 1 68.62 417 VAL B N 1
ATOM 7823 C CA . VAL B 1 417 ? -19.797 -10.039 -12.367 1 68.62 417 VAL B CA 1
ATOM 7824 C C . VAL B 1 417 ? -19.047 -10.82 -13.453 1 68.62 417 VAL B C 1
ATOM 7826 O O . VAL B 1 417 ? -19.469 -10.828 -14.609 1 68.62 417 VAL B O 1
ATOM 7829 N N . PRO B 1 418 ? -18.062 -11.352 -13.023 1 75.62 418 PRO B N 1
ATOM 7830 C CA . PRO B 1 418 ? -17.297 -12.086 -14.039 1 75.62 418 PRO B CA 1
ATOM 7831 C C . PRO B 1 418 ? -18.031 -13.305 -14.578 1 75.62 418 PRO B C 1
ATOM 7833 O O . PRO B 1 418 ? -18.781 -13.945 -13.844 1 75.62 418 PRO B O 1
ATOM 7836 N N . SER B 1 419 ? -17.906 -13.531 -15.906 1 82.69 419 SER B N 1
ATOM 7837 C CA . SER B 1 419 ? -18.359 -14.789 -16.484 1 82.69 419 SER B CA 1
ATOM 7838 C C . SER B 1 419 ? -17.656 -15.984 -15.82 1 82.69 419 SER B C 1
ATOM 7840 O O . SER B 1 419 ? -16.719 -15.805 -15.039 1 82.69 419 SER B O 1
ATOM 7842 N N . HIS B 1 420 ? -18.156 -17.109 -16.078 1 85.56 420 HIS B N 1
ATOM 7843 C CA . HIS B 1 420 ? -17.531 -18.312 -15.539 1 85.56 420 HIS B CA 1
ATOM 7844 C C . HIS B 1 420 ? -16.078 -18.422 -15.953 1 85.56 420 HIS B C 1
ATOM 7846 O O . HIS B 1 420 ? -15.211 -18.688 -15.117 1 85.56 420 HIS B O 1
ATOM 7852 N N . GLU B 1 421 ? -15.82 -18.203 -17.203 1 88.44 421 GLU B N 1
ATOM 7853 C CA . GLU B 1 421 ? -14.461 -18.281 -17.734 1 88.44 421 GLU B CA 1
ATOM 7854 C C . GLU B 1 421 ? -13.562 -17.234 -17.094 1 88.44 421 GLU B C 1
ATOM 7856 O O . GLU B 1 421 ? -12.398 -17.5 -16.797 1 88.44 421 GLU B O 1
ATOM 7861 N N . ASP B 1 422 ? -14.117 -16.078 -16.891 1 89.12 422 ASP B N 1
ATOM 7862 C CA . ASP B 1 422 ? -13.359 -14.984 -16.266 1 89.12 422 ASP B CA 1
ATOM 7863 C C . ASP B 1 422 ? -13.086 -15.273 -14.797 1 89.12 422 ASP B C 1
ATOM 7865 O O . ASP B 1 422 ? -12.039 -14.883 -14.273 1 89.12 422 ASP B O 1
ATOM 7869 N N . SER B 1 423 ? -14.016 -15.891 -14.227 1 88.88 423 SER B N 1
ATOM 7870 C CA . SER B 1 423 ? -13.82 -16.266 -12.828 1 88.88 423 SER B CA 1
ATOM 7871 C C . SER B 1 423 ? -12.703 -17.297 -12.688 1 88.88 423 SER B C 1
ATOM 7873 O O . SER B 1 423 ? -11.859 -17.188 -11.797 1 88.88 423 SER B O 1
ATOM 7875 N N . LEU B 1 424 ? -12.758 -18.297 -13.578 1 92.31 424 LEU B N 1
ATOM 7876 C CA . LEU B 1 424 ? -11.703 -19.297 -13.594 1 92.31 424 LEU B CA 1
ATOM 7877 C C . LEU B 1 424 ? -10.344 -18.656 -13.867 1 92.31 424 LEU B C 1
ATOM 7879 O O . LEU B 1 424 ? -9.359 -18.953 -13.188 1 92.31 424 LEU B O 1
ATOM 7883 N N . TYR B 1 425 ? -10.352 -17.797 -14.805 1 94.94 425 TYR B N 1
ATOM 7884 C CA . TYR B 1 425 ? -9.148 -17.062 -15.164 1 94.94 425 TYR B CA 1
ATOM 7885 C C . TYR B 1 425 ? -8.578 -16.328 -13.961 1 94.94 425 TYR B C 1
ATOM 7887 O O . TYR B 1 425 ? -7.387 -16.438 -13.656 1 94.94 425 TYR B O 1
ATOM 7895 N N . ASN B 1 426 ? -9.438 -15.648 -13.297 1 94.12 426 ASN B N 1
ATOM 7896 C CA . ASN B 1 426 ? -8.977 -14.805 -12.203 1 94.12 426 ASN B CA 1
ATOM 7897 C C . ASN B 1 426 ? -8.484 -15.633 -11.023 1 94.12 426 ASN B C 1
ATOM 7899 O O . ASN B 1 426 ? -7.492 -15.281 -10.383 1 94.12 426 ASN B O 1
ATOM 7903 N N . MET B 1 427 ? -9.141 -16.672 -10.727 1 95.5 427 MET B N 1
ATOM 7904 C CA . MET B 1 427 ? -8.727 -17.531 -9.617 1 95.5 427 MET B CA 1
ATOM 7905 C C . MET B 1 427 ? -7.359 -18.141 -9.883 1 95.5 427 MET B C 1
ATOM 7907 O O . MET B 1 427 ? -6.5 -18.156 -9 1 95.5 427 MET B O 1
ATOM 7911 N N . VAL B 1 428 ? -7.203 -18.594 -11.086 1 97.88 428 VAL B N 1
ATOM 7912 C CA . VAL B 1 428 ? -5.949 -19.25 -11.438 1 97.88 428 VAL B CA 1
ATOM 7913 C C . VAL B 1 428 ? -4.82 -18.219 -11.469 1 97.88 428 VAL B C 1
ATOM 7915 O O . VAL B 1 428 ? -3.713 -18.484 -10.992 1 97.88 428 VAL B O 1
ATOM 7918 N N . ARG B 1 429 ? -5.094 -17.078 -12.031 1 97.44 429 ARG B N 1
ATOM 7919 C CA . ARG B 1 429 ? -4.109 -16 -12.078 1 97.44 429 ARG B CA 1
ATOM 7920 C C . ARG B 1 429 ? -3.607 -15.664 -10.68 1 97.44 429 ARG B C 1
ATOM 7922 O O . ARG B 1 429 ? -2.4 -15.594 -10.445 1 97.44 429 ARG B O 1
ATOM 7929 N N . LEU B 1 430 ? -4.508 -15.523 -9.75 1 97.19 430 LEU B N 1
ATOM 7930 C CA . LEU B 1 430 ? -4.168 -15.156 -8.383 1 97.19 430 LEU B CA 1
ATOM 7931 C C . LEU B 1 430 ? -3.418 -16.281 -7.684 1 97.19 430 LEU B C 1
ATOM 7933 O O . LEU B 1 430 ? -2.436 -16.047 -6.98 1 97.19 430 LEU B O 1
ATOM 7937 N N . ALA B 1 431 ? -3.865 -17.484 -7.895 1 98.44 431 ALA B N 1
ATOM 7938 C CA . ALA B 1 431 ? -3.186 -18.641 -7.301 1 98.44 431 ALA B CA 1
ATOM 7939 C C . ALA B 1 431 ? -1.771 -18.781 -7.855 1 98.44 431 ALA B C 1
ATOM 7941 O O . ALA B 1 431 ? -0.845 -19.141 -7.125 1 98.44 431 ALA B O 1
ATOM 7942 N N . ALA B 1 432 ? -1.667 -18.531 -9.125 1 98.56 432 ALA B N 1
ATOM 7943 C CA . ALA B 1 432 ? -0.347 -18.594 -9.742 1 98.56 432 ALA B CA 1
ATOM 7944 C C . ALA B 1 432 ? 0.584 -17.531 -9.156 1 98.56 432 ALA B C 1
ATOM 7946 O O . ALA B 1 432 ? 1.776 -17.781 -8.961 1 98.56 432 ALA B O 1
ATOM 7947 N N . LEU B 1 433 ? 0.062 -16.391 -8.859 1 97.56 433 LEU B N 1
ATOM 7948 C CA . LEU B 1 433 ? 0.845 -15.336 -8.219 1 97.56 433 LEU B CA 1
ATOM 7949 C C . LEU B 1 433 ? 1.279 -15.75 -6.82 1 97.56 433 LEU B C 1
ATOM 7951 O O . LEU B 1 433 ? 2.391 -15.438 -6.391 1 97.56 433 LEU B O 1
ATOM 7955 N N . ILE B 1 434 ? 0.426 -16.406 -6.137 1 97.06 434 ILE B N 1
ATOM 7956 C CA . ILE B 1 434 ? 0.777 -16.906 -4.812 1 97.06 434 ILE B CA 1
ATOM 7957 C C . ILE B 1 434 ? 1.904 -17.938 -4.93 1 97.06 434 ILE B C 1
ATOM 7959 O O . ILE B 1 434 ? 2.877 -17.891 -4.172 1 97.06 434 ILE B O 1
ATOM 7963 N N . TYR B 1 435 ? 1.76 -18.828 -5.922 1 97.81 435 TYR B N 1
ATOM 7964 C CA . TYR B 1 435 ? 2.826 -19.797 -6.137 1 97.81 435 TYR B CA 1
ATOM 7965 C C . TYR B 1 435 ? 4.152 -19.109 -6.418 1 97.81 435 TYR B C 1
ATOM 7967 O O . TYR B 1 435 ? 5.191 -19.484 -5.883 1 97.81 435 TYR B O 1
ATOM 7975 N N . SER B 1 436 ? 4.062 -18.156 -7.262 1 97.56 436 SER B N 1
ATOM 7976 C CA . SER B 1 436 ? 5.281 -17.438 -7.605 1 97.56 436 SER B CA 1
ATOM 7977 C C . SER B 1 436 ? 5.906 -16.797 -6.375 1 97.56 436 SER B C 1
ATOM 7979 O O . SER B 1 436 ? 7.129 -16.828 -6.199 1 97.56 436 SER B O 1
ATOM 7981 N N . ASP B 1 437 ? 5.141 -16.25 -5.555 1 95.06 437 ASP B N 1
ATOM 7982 C CA . ASP B 1 437 ? 5.645 -15.594 -4.352 1 95.06 437 ASP B CA 1
ATOM 7983 C C . ASP B 1 437 ? 6.199 -16.609 -3.355 1 95.06 437 ASP B C 1
ATOM 7985 O O . ASP B 1 437 ? 7.086 -16.281 -2.562 1 95.06 437 ASP B O 1
ATOM 7989 N N . LEU B 1 438 ? 5.707 -17.766 -3.369 1 95.25 438 LEU B N 1
ATOM 7990 C CA . LEU B 1 438 ? 6.168 -18.781 -2.428 1 95.25 438 LEU B CA 1
ATOM 7991 C C . LEU B 1 438 ? 7.426 -19.469 -2.947 1 95.25 438 LEU B C 1
ATOM 7993 O O . LEU B 1 438 ? 8.297 -19.844 -2.164 1 95.25 438 LEU B O 1
ATOM 7997 N N . VAL B 1 439 ? 7.496 -19.625 -4.262 1 96.69 439 VAL B N 1
ATOM 7998 C CA . VAL B 1 439 ? 8.508 -20.531 -4.777 1 96.69 439 VAL B CA 1
ATOM 7999 C C . VAL B 1 439 ? 9.453 -19.797 -5.719 1 96.69 439 VAL B C 1
ATOM 8001 O O . VAL B 1 439 ? 10.672 -19.797 -5.516 1 96.69 439 VAL B O 1
ATOM 8004 N N . LEU B 1 440 ? 8.953 -19.094 -6.699 1 97.06 440 LEU B N 1
ATOM 8005 C CA . LEU B 1 440 ? 9.75 -18.609 -7.816 1 97.06 440 LEU B CA 1
ATOM 8006 C C . LEU B 1 440 ? 10.312 -17.219 -7.516 1 97.06 440 LEU B C 1
ATOM 8008 O O . LEU B 1 440 ? 11.516 -16.984 -7.672 1 97.06 440 LEU B O 1
ATOM 8012 N N . PHE B 1 441 ? 9.438 -16.312 -7.129 1 95.31 441 PHE B N 1
ATOM 8013 C CA . PHE B 1 441 ? 9.781 -14.922 -6.883 1 95.31 441 PHE B CA 1
ATOM 8014 C C . PHE B 1 441 ? 9.359 -14.5 -5.48 1 95.31 441 PHE B C 1
ATOM 8016 O O . PHE B 1 441 ? 8.531 -13.602 -5.32 1 95.31 441 PHE B O 1
ATOM 8023 N N . PRO B 1 442 ? 9.977 -15.148 -4.516 1 92.31 442 PRO B N 1
ATOM 8024 C CA . PRO B 1 442 ? 9.539 -14.914 -3.141 1 92.31 442 PRO B CA 1
ATOM 8025 C C . PRO B 1 442 ? 9.938 -13.531 -2.623 1 92.31 442 PRO B C 1
ATOM 8027 O O . PRO B 1 442 ? 11.109 -13.156 -2.701 1 92.31 442 PRO B O 1
ATOM 8030 N N . LEU B 1 443 ? 8.945 -12.891 -2.203 1 86.12 443 LEU B N 1
ATOM 8031 C CA . LEU B 1 443 ? 9.188 -11.617 -1.535 1 86.12 443 LEU B CA 1
ATOM 8032 C C . LEU B 1 443 ? 9.023 -11.75 -0.025 1 86.12 443 LEU B C 1
ATOM 8034 O O . LEU B 1 443 ? 8.273 -12.609 0.445 1 86.12 443 LEU B O 1
ATOM 8038 N N . GLY B 1 444 ? 9.742 -11.055 0.747 1 74.75 444 GLY B N 1
ATOM 8039 C CA . GLY B 1 444 ? 9.75 -11.148 2.197 1 74.75 444 GLY B CA 1
ATOM 8040 C C . GLY B 1 444 ? 8.391 -10.914 2.824 1 74.75 444 GLY B C 1
ATOM 8041 O O . GLY B 1 444 ? 7.473 -10.422 2.162 1 74.75 444 GLY B O 1
ATOM 8042 N N . GLU B 1 445 ? 8.18 -11.305 4.043 1 71.81 445 GLU B N 1
ATOM 8043 C CA . GLU B 1 445 ? 6.906 -11.266 4.758 1 71.81 445 GLU B CA 1
ATOM 8044 C C . GLU B 1 445 ? 6.508 -9.836 5.105 1 71.81 445 GLU B C 1
ATOM 8046 O O . GLU B 1 445 ? 5.324 -9.547 5.301 1 71.81 445 GLU B O 1
ATOM 8051 N N . SER B 1 446 ? 7.484 -9.062 5.098 1 63.12 446 SER B N 1
ATOM 8052 C CA . SER B 1 446 ? 7.227 -7.684 5.516 1 63.12 446 SER B CA 1
ATOM 8053 C C . SER B 1 446 ? 6.336 -6.961 4.508 1 63.12 446 SER B C 1
ATOM 8055 O O . SER B 1 446 ? 5.703 -5.957 4.844 1 63.12 446 SER B O 1
ATOM 8057 N N . VAL B 1 447 ? 6.234 -7.453 3.312 1 63.31 447 VAL B N 1
ATOM 8058 C CA . VAL B 1 447 ? 5.527 -6.734 2.262 1 63.31 447 VAL B CA 1
ATOM 8059 C C . VAL B 1 447 ? 4.078 -7.219 2.188 1 63.31 447 VAL B C 1
ATOM 8061 O O . VAL B 1 447 ? 3.234 -6.582 1.554 1 63.31 447 VAL B O 1
ATOM 8064 N N . SER B 1 448 ? 3.648 -8.141 2.947 1 69.38 448 SER B N 1
ATOM 8065 C CA . SER B 1 448 ? 2.301 -8.664 3.15 1 69.38 448 SER B CA 1
ATOM 8066 C C . SER B 1 448 ? 1.644 -9.031 1.824 1 69.38 448 SER B C 1
ATOM 8068 O O . SER B 1 448 ? 0.42 -8.953 1.689 1 69.38 448 SER B O 1
ATOM 8070 N N . ILE B 1 449 ? 2.381 -9.32 0.775 1 82.94 449 ILE B N 1
ATOM 8071 C CA . ILE B 1 449 ? 1.845 -9.664 -0.539 1 82.94 449 ILE B CA 1
ATOM 8072 C C . ILE B 1 449 ? 1.013 -10.938 -0.445 1 82.94 449 ILE B C 1
ATOM 8074 O O . ILE B 1 449 ? -0.059 -11.031 -1.049 1 82.94 449 ILE B O 1
ATOM 8078 N N . LYS B 1 450 ? 1.469 -11.891 0.26 1 88.12 450 LYS B N 1
ATOM 8079 C CA . LYS B 1 450 ? 0.756 -13.156 0.408 1 88.12 450 LYS B CA 1
ATOM 8080 C C . LYS B 1 450 ? -0.631 -12.938 1.006 1 88.12 450 LYS B C 1
ATOM 8082 O O . LYS B 1 450 ? -1.615 -13.508 0.528 1 88.12 450 LYS B O 1
ATOM 8087 N N . LEU B 1 451 ? -0.635 -12.07 1.95 1 84.5 451 LEU B N 1
ATOM 8088 C CA . LEU B 1 451 ? -1.908 -11.781 2.602 1 84.5 451 LEU B CA 1
ATOM 8089 C C . LEU B 1 451 ? -2.877 -11.117 1.63 1 84.5 451 LEU B C 1
ATOM 8091 O O . LEU B 1 451 ? -4.062 -11.453 1.604 1 84.5 451 LEU B O 1
ATOM 8095 N N . GLN B 1 452 ? -2.34 -10.211 0.903 1 86.19 452 GLN B N 1
ATOM 8096 C CA . GLN B 1 452 ? -3.166 -9.492 -0.063 1 86.19 452 GLN B CA 1
ATOM 8097 C C . GLN B 1 452 ? -3.688 -10.438 -1.146 1 86.19 452 GLN B C 1
ATOM 8099 O O . GLN B 1 452 ? -4.863 -10.375 -1.515 1 86.19 452 GLN B O 1
ATOM 8104 N N . LEU B 1 453 ? -2.83 -11.25 -1.566 1 92.75 453 LEU B N 1
ATOM 8105 C CA . LEU B 1 453 ? -3.213 -12.203 -2.607 1 92.75 453 LEU B CA 1
ATOM 8106 C C . LEU B 1 453 ? -4.211 -13.219 -2.072 1 92.75 453 LEU B C 1
ATOM 8108 O O . LEU B 1 453 ? -5.133 -13.625 -2.787 1 92.75 453 LEU B O 1
ATOM 8112 N N . ALA B 1 454 ? -3.992 -13.617 -0.844 1 92.81 454 ALA B N 1
ATOM 8113 C CA . ALA B 1 454 ? -4.934 -14.547 -0.224 1 92.81 454 ALA B CA 1
ATOM 8114 C C . ALA B 1 454 ? -6.328 -13.938 -0.13 1 92.81 454 ALA B C 1
ATOM 8116 O O . ALA B 1 454 ? -7.328 -14.609 -0.386 1 92.81 454 ALA B O 1
ATOM 8117 N N . TYR B 1 455 ? -6.387 -12.711 0.181 1 86.75 455 TYR B N 1
ATOM 8118 C CA . TYR B 1 455 ? -7.668 -12.023 0.27 1 86.75 455 TYR B CA 1
ATOM 8119 C C . TYR B 1 455 ? -8.336 -11.945 -1.095 1 86.75 455 TYR B C 1
ATOM 8121 O O . TYR B 1 455 ? -9.531 -12.227 -1.222 1 86.75 455 TYR B O 1
ATOM 8129 N N . ASP B 1 456 ? -7.605 -11.531 -2.049 1 90.38 456 ASP B N 1
ATOM 8130 C CA . ASP B 1 456 ? -8.156 -11.375 -3.393 1 90.38 456 ASP B CA 1
ATOM 8131 C C . ASP B 1 456 ? -8.625 -12.719 -3.949 1 90.38 456 ASP B C 1
ATOM 8133 O O . ASP B 1 456 ? -9.656 -12.797 -4.617 1 90.38 456 ASP B O 1
ATOM 8137 N N . LEU B 1 457 ? -7.801 -13.688 -3.676 1 95.31 457 LEU B N 1
ATOM 8138 C CA . LEU B 1 457 ? -8.188 -15.016 -4.145 1 95.31 457 LEU B CA 1
ATOM 8139 C C . LEU B 1 457 ? -9.453 -15.492 -3.447 1 95.31 457 LEU B C 1
ATOM 8141 O O . LEU B 1 457 ? -10.32 -16.094 -4.078 1 95.31 457 LEU B O 1
ATOM 8145 N N . ARG B 1 458 ? -9.547 -15.242 -2.201 1 90.62 458 ARG B N 1
ATOM 8146 C CA . ARG B 1 458 ? -10.766 -15.609 -1.48 1 90.62 458 ARG B CA 1
ATOM 8147 C C . ARG B 1 458 ? -11.992 -14.969 -2.119 1 90.62 458 ARG B C 1
ATOM 8149 O O . ARG B 1 458 ? -12.992 -15.648 -2.363 1 90.62 458 ARG B O 1
ATOM 8156 N N . LYS B 1 459 ? -11.844 -13.727 -2.387 1 83.88 459 LYS B N 1
ATOM 8157 C CA . LYS B 1 459 ? -12.969 -13.016 -2.992 1 83.88 459 LYS B CA 1
ATOM 8158 C C . LYS B 1 459 ? -13.32 -13.609 -4.355 1 83.88 459 LYS B C 1
ATOM 8160 O O . LYS B 1 459 ? -14.5 -13.75 -4.688 1 83.88 459 LYS B O 1
ATOM 8165 N N . ALA B 1 460 ? -12.336 -13.93 -5.086 1 89 460 ALA B N 1
ATOM 8166 C CA . ALA B 1 460 ? -12.555 -14.531 -6.398 1 89 460 ALA B CA 1
ATOM 8167 C C . ALA B 1 460 ? -13.242 -15.891 -6.27 1 89 460 ALA B C 1
ATOM 8169 O O . ALA B 1 460 ? -14.156 -16.203 -7.031 1 89 460 ALA B O 1
ATOM 8170 N N . LEU B 1 461 ? -12.812 -16.656 -5.328 1 91.19 461 LEU B N 1
ATOM 8171 C CA . LEU B 1 461 ? -13.375 -17.984 -5.109 1 91.19 461 LEU B CA 1
ATOM 8172 C C . LEU B 1 461 ? -14.805 -17.891 -4.602 1 91.19 461 LEU B C 1
ATOM 8174 O O . LEU B 1 461 ? -15.672 -18.656 -5.023 1 91.19 461 LEU B O 1
ATOM 8178 N N . GLU B 1 462 ? -15.016 -16.984 -3.709 1 82.44 462 GLU B N 1
ATOM 8179 C CA . GLU B 1 462 ? -16.375 -16.766 -3.207 1 82.44 462 GLU B CA 1
ATOM 8180 C C . GLU B 1 462 ? -17.328 -16.438 -4.344 1 82.44 462 GLU B C 1
ATOM 8182 O O . GLU B 1 462 ? -18.453 -16.969 -4.387 1 82.44 462 GLU B O 1
ATOM 8187 N N . LEU B 1 463 ? -16.875 -15.648 -5.172 1 75.5 463 LEU B N 1
ATOM 8188 C CA . LEU B 1 463 ? -17.703 -15.289 -6.32 1 75.5 463 LEU B CA 1
ATOM 8189 C C . LEU B 1 463 ? -17.906 -16.484 -7.246 1 75.5 463 LEU B C 1
ATOM 8191 O O . LEU B 1 463 ? -18.984 -16.672 -7.812 1 75.5 463 LEU B O 1
ATOM 8195 N N . PHE B 1 464 ? -16.891 -17.266 -7.383 1 83.19 464 PHE B N 1
ATOM 8196 C CA . PHE B 1 464 ? -16.922 -18.438 -8.242 1 83.19 464 PHE B CA 1
ATOM 8197 C C . PHE B 1 464 ? -17.906 -19.469 -7.699 1 83.19 464 PHE B C 1
ATOM 8199 O O . PHE B 1 464 ? -18.672 -20.078 -8.461 1 83.19 464 PHE B O 1
ATOM 8206 N N . PHE B 1 465 ? -17.938 -19.656 -6.418 1 78.81 465 PHE B N 1
ATOM 8207 C CA . PHE B 1 465 ? -18.766 -20.672 -5.777 1 78.81 465 PHE B CA 1
ATOM 8208 C C . PHE B 1 465 ? -20.234 -20.281 -5.828 1 78.81 465 PHE B C 1
ATOM 8210 O O . PHE B 1 465 ? -21.109 -21.141 -5.727 1 78.81 465 PHE B O 1
ATOM 8217 N N . THR B 1 466 ? -20.516 -19.031 -5.871 1 66.75 466 THR B N 1
ATOM 8218 C CA . THR B 1 466 ? -21.906 -18.594 -5.895 1 66.75 466 THR B CA 1
ATOM 8219 C C . THR B 1 466 ? -22.484 -18.688 -7.305 1 66.75 466 THR B C 1
ATOM 8221 O O . THR B 1 466 ? -23.703 -18.609 -7.488 1 66.75 466 THR B O 1
ATOM 8224 N N . GLY B 1 467 ? -21.672 -18.797 -8.219 1 60.16 467 GLY B N 1
ATOM 8225 C CA . GLY B 1 467 ? -22.141 -18.938 -9.586 1 60.16 467 GLY B CA 1
ATOM 8226 C C . GLY B 1 467 ? -22.609 -20.344 -9.93 1 60.16 467 GLY B C 1
ATOM 8227 O O . GLY B 1 467 ? -23.156 -21.031 -9.078 1 60.16 467 GLY B O 1
ATOM 8228 N N . GLU B 1 468 ? -22.438 -20.688 -11.188 1 59.38 468 GLU B N 1
ATOM 8229 C CA . GLU B 1 468 ? -22.906 -21.938 -11.75 1 59.38 468 GLU B CA 1
ATOM 8230 C C . GLU B 1 468 ? -22.125 -23.125 -11.18 1 59.38 468 GLU B C 1
ATOM 8232 O O . GLU B 1 468 ? -20.984 -22.969 -10.742 1 59.38 468 GLU B O 1
ATOM 8237 N N . THR B 1 469 ? -22.844 -24.156 -10.844 1 59.81 469 THR B N 1
ATOM 8238 C CA . THR B 1 469 ? -22.297 -25.391 -10.305 1 59.81 469 THR B CA 1
ATOM 8239 C C . THR B 1 469 ? -21.094 -25.859 -11.117 1 59.81 469 THR B C 1
ATOM 8241 O O . THR B 1 469 ? -21.094 -25.766 -12.344 1 59.81 469 THR B O 1
ATOM 8244 N N . LEU B 1 470 ? -20 -26.125 -10.422 1 63 470 LEU B N 1
ATOM 8245 C CA . LEU B 1 470 ? -18.781 -26.672 -11.008 1 63 470 LEU B CA 1
ATOM 8246 C C . LEU B 1 470 ? -19.062 -28.016 -11.672 1 63 470 LEU B C 1
ATOM 8248 O O . LEU B 1 470 ? -19.406 -29 -11 1 63 470 LEU B O 1
ATOM 8252 N N . GLU B 1 471 ? -19.312 -28.031 -12.891 1 62.47 471 GLU B N 1
ATOM 8253 C CA . GLU B 1 471 ? -19.766 -29.266 -13.508 1 62.47 471 GLU B CA 1
ATOM 8254 C C . GLU B 1 471 ? -18.594 -30.172 -13.844 1 62.47 471 GLU B C 1
ATOM 8256 O O . GLU B 1 471 ? -18.672 -31.391 -13.68 1 62.47 471 GLU B O 1
ATOM 8261 N N . GLU B 1 472 ? -17.484 -29.672 -14.18 1 79.56 472 GLU B N 1
ATOM 8262 C CA . GLU B 1 472 ? -16.422 -30.516 -14.727 1 79.56 472 GLU B CA 1
ATOM 8263 C C . GLU B 1 472 ? -15.383 -30.859 -13.656 1 79.56 472 GLU B C 1
ATOM 8265 O O . GLU B 1 472 ? -15.008 -30 -12.852 1 79.56 472 GLU B O 1
ATOM 8270 N N . GLN B 1 473 ? -15 -32.156 -13.633 1 84.25 473 GLN B N 1
ATOM 8271 C CA . GLN B 1 473 ? -14.023 -32.688 -12.695 1 84.25 473 GLN B CA 1
ATOM 8272 C C . GLN B 1 473 ? -12.727 -31.875 -12.727 1 84.25 473 GLN B C 1
ATOM 8274 O O . GLN B 1 473 ? -12.125 -31.609 -11.68 1 84.25 473 GLN B O 1
ATOM 8279 N N . MET B 1 474 ? -12.352 -31.516 -13.883 1 89.62 474 MET B N 1
ATOM 8280 C CA . MET B 1 474 ? -11.109 -30.766 -14.039 1 89.62 474 MET B CA 1
ATOM 8281 C C . MET B 1 474 ? -11.188 -29.438 -13.289 1 89.62 474 MET B C 1
ATOM 8283 O O . MET B 1 474 ? -10.203 -29 -12.695 1 89.62 474 MET B O 1
ATOM 8287 N N . GLU B 1 475 ? -12.312 -28.859 -13.266 1 91.88 475 GLU B N 1
ATOM 8288 C CA . GLU B 1 475 ? -12.492 -27.594 -12.57 1 91.88 475 GLU B CA 1
ATOM 8289 C C . GLU B 1 475 ? -12.484 -27.781 -11.062 1 91.88 475 GLU B C 1
ATOM 8291 O O . GLU B 1 475 ? -11.992 -26.922 -10.32 1 91.88 475 GLU B O 1
ATOM 8296 N N . ARG B 1 476 ? -12.984 -28.891 -10.656 1 92.38 476 ARG B N 1
ATOM 8297 C CA . ARG B 1 476 ? -12.977 -29.203 -9.227 1 92.38 476 ARG B CA 1
ATOM 8298 C C . ARG B 1 476 ? -11.555 -29.375 -8.719 1 92.38 476 ARG B C 1
ATOM 8300 O O . ARG B 1 476 ? -11.195 -28.859 -7.656 1 92.38 476 ARG B O 1
ATOM 8307 N N . GLU B 1 477 ? -10.805 -30.078 -9.5 1 95.19 477 GLU B N 1
ATOM 8308 C CA . GLU B 1 477 ? -9.414 -30.312 -9.117 1 95.19 477 GLU B CA 1
ATOM 8309 C C . GLU B 1 477 ? -8.625 -29 -9.133 1 95.19 477 GLU B C 1
ATOM 8311 O O . GLU B 1 477 ? -7.801 -28.766 -8.242 1 95.19 477 GLU B O 1
ATOM 8316 N N . LEU B 1 478 ? -8.914 -28.25 -10.141 1 96.19 478 LEU B N 1
ATOM 8317 C CA . LEU B 1 478 ? -8.289 -26.938 -10.227 1 96.19 478 LEU B CA 1
ATOM 8318 C C . LEU B 1 478 ? -8.648 -26.078 -9.023 1 96.19 478 LEU B C 1
ATOM 8320 O O . LEU B 1 478 ? -7.793 -25.375 -8.477 1 96.19 478 LEU B O 1
ATOM 8324 N N . THR B 1 479 ? -9.844 -26.125 -8.617 1 95.75 479 THR B N 1
ATOM 8325 C CA . THR B 1 479 ? -10.328 -25.375 -7.461 1 95.75 479 THR B CA 1
ATOM 8326 C C . THR B 1 479 ? -9.617 -25.828 -6.188 1 95.75 479 THR B C 1
ATOM 8328 O O . THR B 1 479 ? -9.273 -25 -5.336 1 95.75 479 THR B O 1
ATOM 8331 N N . VAL B 1 480 ? -9.391 -27.078 -6.074 1 96.94 480 VAL B N 1
ATOM 8332 C CA . VAL B 1 480 ? -8.688 -27.609 -4.906 1 96.94 480 VAL B CA 1
ATOM 8333 C C . VAL B 1 480 ? -7.27 -27.047 -4.867 1 96.94 480 VAL B C 1
ATOM 8335 O O . VAL B 1 480 ? -6.77 -26.672 -3.803 1 96.94 480 VAL B O 1
ATOM 8338 N N . TRP B 1 481 ? -6.641 -27.031 -6.012 1 98.12 481 TRP B N 1
ATOM 8339 C CA . TRP B 1 481 ? -5.301 -26.453 -6.074 1 98.12 481 TRP B CA 1
ATOM 8340 C C . TRP B 1 481 ? -5.32 -24.984 -5.656 1 98.12 481 TRP B C 1
ATOM 8342 O O . TRP B 1 481 ? -4.477 -24.547 -4.871 1 98.12 481 TRP B O 1
ATOM 8352 N N . CYS B 1 482 ? -6.273 -24.203 -6.191 1 98.25 482 CYS B N 1
ATOM 8353 C CA . CYS B 1 482 ? -6.395 -22.797 -5.848 1 98.25 482 CYS B CA 1
ATOM 8354 C C . CYS B 1 482 ? -6.637 -22.609 -4.352 1 98.25 482 CYS B C 1
ATOM 8356 O O . CYS B 1 482 ? -6.035 -21.75 -3.721 1 98.25 482 CYS B O 1
ATOM 8358 N N . LEU B 1 483 ? -7.473 -23.422 -3.795 1 97.88 483 LEU B N 1
ATOM 8359 C CA . LEU B 1 483 ? -7.758 -23.375 -2.365 1 97.88 483 LEU B CA 1
ATOM 8360 C C . LEU B 1 483 ? -6.508 -23.688 -1.552 1 97.88 483 LEU B C 1
ATOM 8362 O O . LEU B 1 483 ? -6.262 -23.078 -0.517 1 97.88 483 LEU B O 1
ATOM 8366 N N . THR B 1 484 ? -5.801 -24.641 -2.027 1 98 484 THR B N 1
ATOM 8367 C CA . THR B 1 484 ? -4.578 -25.031 -1.333 1 98 484 THR B CA 1
ATOM 8368 C C . THR B 1 484 ? -3.562 -23.891 -1.343 1 98 484 THR B C 1
ATOM 8370 O O . THR B 1 484 ? -2.965 -23.578 -0.312 1 98 484 THR B O 1
ATOM 8373 N N . MET B 1 485 ? -3.361 -23.219 -2.533 1 97.69 485 MET B N 1
ATOM 8374 C CA . MET B 1 485 ? -2.467 -22.062 -2.625 1 97.69 485 MET B CA 1
ATOM 8375 C C . MET B 1 485 ? -2.928 -20.953 -1.704 1 97.69 485 MET B C 1
ATOM 8377 O O . MET B 1 485 ? -2.121 -20.359 -0.981 1 97.69 485 MET B O 1
ATOM 8381 N N . GLY B 1 486 ? -4.184 -20.703 -1.722 1 97.56 486 GLY B N 1
ATOM 8382 C CA . GLY B 1 486 ? -4.742 -19.672 -0.857 1 97.56 486 GLY B CA 1
ATOM 8383 C C . GLY B 1 486 ? -4.574 -19.984 0.62 1 97.56 486 GLY B C 1
ATOM 8384 O O . GLY B 1 486 ? -4.246 -19.094 1.41 1 97.56 486 GLY B O 1
ATOM 8385 N N . ALA B 1 487 ? -4.754 -21.219 0.988 1 96.56 487 ALA B N 1
ATOM 8386 C CA . ALA B 1 487 ? -4.613 -21.625 2.383 1 96.56 487 ALA B CA 1
ATOM 8387 C C . ALA B 1 487 ? -3.176 -21.453 2.865 1 96.56 487 ALA B C 1
ATOM 8389 O O . ALA B 1 487 ? -2.941 -21.047 4.004 1 96.56 487 ALA B O 1
ATOM 8390 N N . MET B 1 488 ? -2.32 -21.781 2.008 1 95 488 MET B N 1
ATOM 8391 C CA . MET B 1 488 ? -0.911 -21.609 2.355 1 95 488 MET B CA 1
ATOM 8392 C C . MET B 1 488 ? -0.562 -20.141 2.525 1 95 488 MET B C 1
ATOM 8394 O O . MET B 1 488 ? 0.14 -19.766 3.467 1 95 488 MET B O 1
ATOM 8398 N N . ALA B 1 489 ? -1.043 -19.312 1.652 1 93.88 489 ALA B N 1
ATOM 8399 C CA . ALA B 1 489 ? -0.779 -17.875 1.719 1 93.88 489 ALA B CA 1
ATOM 8400 C C . ALA B 1 489 ? -1.473 -17.25 2.924 1 93.88 489 ALA B C 1
ATOM 8402 O O . ALA B 1 489 ? -0.994 -16.25 3.473 1 93.88 489 ALA B O 1
ATOM 8403 N N . ALA B 1 490 ? -2.555 -17.828 3.354 1 92 490 ALA B N 1
ATOM 8404 C CA . ALA B 1 490 ? -3.369 -17.266 4.426 1 92 490 ALA B CA 1
ATOM 8405 C C . ALA B 1 490 ? -2.904 -17.766 5.789 1 92 490 ALA B C 1
ATOM 8407 O O . ALA B 1 490 ? -3.516 -17.453 6.816 1 92 490 ALA B O 1
ATOM 8408 N N . HIS B 1 491 ? -1.919 -18.5 5.789 1 88.69 491 HIS B N 1
ATOM 8409 C CA . HIS B 1 491 ? -1.462 -19.094 7.039 1 88.69 491 HIS B CA 1
ATOM 8410 C C . HIS B 1 491 ? -1.212 -18.031 8.102 1 88.69 491 HIS B C 1
ATOM 8412 O O . HIS B 1 491 ? -0.489 -17.062 7.852 1 88.69 491 HIS B O 1
ATOM 8418 N N . GLY B 1 492 ? -1.779 -18.234 9.227 1 78.31 492 GLY B N 1
ATOM 8419 C CA . GLY B 1 492 ? -1.564 -17.328 10.344 1 78.31 492 GLY B CA 1
ATOM 8420 C C . GLY B 1 492 ? -2.389 -16.062 10.25 1 78.31 492 GLY B C 1
ATOM 8421 O O . GLY B 1 492 ? -2.189 -15.125 11.023 1 78.31 492 GLY B O 1
ATOM 8422 N N . THR B 1 493 ? -3.225 -15.969 9.242 1 78.56 493 THR B N 1
ATOM 8423 C CA . THR B 1 493 ? -4.059 -14.781 9.078 1 78.56 493 THR B CA 1
ATOM 8424 C C . THR B 1 493 ? -5.52 -15.102 9.375 1 78.56 493 THR B C 1
ATOM 8426 O O . THR B 1 493 ? -5.875 -16.266 9.602 1 78.56 493 THR B O 1
ATOM 8429 N N . VAL B 1 494 ? -6.344 -14.117 9.344 1 72.38 494 VAL B N 1
ATOM 8430 C CA . VAL B 1 494 ? -7.766 -14.242 9.648 1 72.38 494 VAL B CA 1
ATOM 8431 C C . VAL B 1 494 ? -8.469 -15.016 8.531 1 72.38 494 VAL B C 1
ATOM 8433 O O . VAL B 1 494 ? -9.539 -15.586 8.75 1 72.38 494 VAL B O 1
ATOM 8436 N N . HIS B 1 495 ? -7.797 -15.109 7.383 1 81.56 495 HIS B N 1
ATOM 8437 C CA . HIS B 1 495 ? -8.438 -15.75 6.238 1 81.56 495 HIS B CA 1
ATOM 8438 C C . HIS B 1 495 ? -8.211 -17.25 6.25 1 81.56 495 HIS B C 1
ATOM 8440 O O . HIS B 1 495 ? -8.852 -17.984 5.492 1 81.56 495 HIS B O 1
ATOM 8446 N N . GLN B 1 496 ? -7.34 -17.75 7.074 1 87.69 496 GLN B N 1
ATOM 8447 C CA . GLN B 1 496 ? -6.953 -19.156 7.094 1 87.69 496 GLN B CA 1
ATOM 8448 C C . GLN B 1 496 ? -8.156 -20.062 7.355 1 87.69 496 GLN B C 1
ATOM 8450 O O . GLN B 1 496 ? -8.328 -21.078 6.688 1 87.69 496 GLN B O 1
ATOM 8455 N N . GLU B 1 497 ? -8.984 -19.641 8.188 1 83.38 497 GLU B N 1
ATOM 8456 C CA . GLU B 1 497 ? -10.133 -20.469 8.57 1 83.38 497 GLU B CA 1
ATOM 8457 C C . GLU B 1 497 ? -11.055 -20.703 7.383 1 83.38 497 GLU B C 1
ATOM 8459 O O . GLU B 1 497 ? -11.539 -21.828 7.184 1 83.38 497 GLU B O 1
ATOM 8464 N N . TRP B 1 498 ? -11.266 -19.672 6.715 1 86 498 TRP B N 1
ATOM 8465 C CA . TRP B 1 498 ? -12.148 -19.812 5.562 1 86 498 TRP B CA 1
ATOM 8466 C C . TRP B 1 498 ? -11.586 -20.812 4.559 1 86 498 TRP B C 1
ATOM 8468 O O . TRP B 1 498 ? -12.312 -21.656 4.043 1 86 498 TRP B O 1
ATOM 8478 N N . TYR B 1 499 ? -10.328 -20.719 4.254 1 93.25 499 TYR B N 1
ATOM 8479 C CA . TYR B 1 499 ? -9.695 -21.609 3.287 1 93.25 499 TYR B CA 1
ATOM 8480 C C . TYR B 1 499 ? -9.734 -23.062 3.768 1 93.25 499 TYR B C 1
ATOM 8482 O O . TYR B 1 499 ? -10 -23.969 2.984 1 93.25 499 TYR B O 1
ATOM 8490 N N . VAL B 1 500 ? -9.469 -23.219 5.008 1 92.31 500 VAL B N 1
ATOM 8491 C CA . VAL B 1 500 ? -9.461 -24.562 5.574 1 92.31 500 VAL B CA 1
ATOM 8492 C C . VAL B 1 500 ? -10.867 -25.172 5.496 1 92.31 500 VAL B C 1
ATOM 8494 O O . VAL B 1 500 ? -11.031 -26.328 5.137 1 92.31 500 VAL B O 1
ATOM 8497 N N . MET B 1 501 ? -11.828 -24.391 5.762 1 88.75 501 MET B N 1
ATOM 8498 C CA . MET B 1 501 ? -13.211 -24.844 5.699 1 88.75 501 MET B CA 1
ATOM 8499 C C . MET B 1 501 ? -13.594 -25.219 4.27 1 88.75 501 MET B C 1
ATOM 8501 O O . MET B 1 501 ? -14.227 -26.266 4.047 1 88.75 501 MET B O 1
ATOM 8505 N N . GLN B 1 502 ? -13.25 -24.375 3.383 1 91.94 502 GLN B N 1
ATOM 8506 C CA . GLN B 1 502 ? -13.578 -24.656 1.988 1 91.94 502 GLN B CA 1
ATOM 8507 C C . GLN B 1 502 ? -12.836 -25.875 1.481 1 91.94 502 GLN B C 1
ATOM 8509 O O . GLN B 1 502 ? -13.391 -26.672 0.717 1 91.94 502 GLN B O 1
ATOM 8514 N N . LEU B 1 503 ? -11.602 -25.984 1.876 1 95.44 503 LEU B N 1
ATOM 8515 C CA . LEU B 1 503 ? -10.828 -27.172 1.497 1 95.44 503 LEU B CA 1
ATOM 8516 C C . LEU B 1 503 ? -11.438 -28.438 2.098 1 95.44 503 LEU B C 1
ATOM 8518 O O . LEU B 1 503 ? -11.516 -29.469 1.43 1 95.44 503 LEU B O 1
ATOM 8522 N N . SER B 1 504 ? -11.852 -28.312 3.301 1 94.06 504 SER B N 1
ATOM 8523 C CA . SER B 1 504 ? -12.508 -29.438 3.961 1 94.06 504 SER B CA 1
ATOM 8524 C C . SER B 1 504 ? -13.758 -29.875 3.201 1 94.06 504 SER B C 1
ATOM 8526 O O . SER B 1 504 ? -14.008 -31.062 3.045 1 94.06 504 SER B O 1
ATOM 8528 N N . ARG B 1 505 ? -14.477 -28.953 2.773 1 90.12 505 ARG B N 1
ATOM 8529 C CA . ARG B 1 505 ? -15.672 -29.234 1.996 1 90.12 505 ARG B CA 1
ATOM 8530 C C . ARG B 1 505 ? -15.32 -29.953 0.697 1 90.12 505 ARG B C 1
ATOM 8532 O O . ARG B 1 505 ? -15.992 -30.922 0.314 1 90.12 505 ARG B O 1
ATOM 8539 N N . SER B 1 506 ? -14.305 -29.484 0.07 1 91.56 506 SER B N 1
ATOM 8540 C CA . SER B 1 506 ? -13.867 -30.109 -1.179 1 91.56 506 SER B CA 1
ATOM 8541 C C . SER B 1 506 ? -13.375 -31.531 -0.948 1 91.56 506 SER B C 1
ATOM 8543 O O . SER B 1 506 ? -13.609 -32.406 -1.775 1 91.56 506 SER B O 1
ATOM 8545 N N . LEU B 1 507 ? -12.711 -31.734 0.175 1 92.81 507 LEU B N 1
ATOM 8546 C CA . LEU B 1 507 ? -12.211 -33.062 0.511 1 92.81 507 LEU B CA 1
ATOM 8547 C C . LEU B 1 507 ? -13.367 -34.031 0.792 1 92.81 507 LEU B C 1
ATOM 8549 O O . LEU B 1 507 ? -13.297 -35.219 0.457 1 92.81 507 LEU B O 1
ATOM 8553 N N . ARG B 1 508 ? -14.406 -33.5 1.319 1 90.69 508 ARG B N 1
ATOM 8554 C CA . ARG B 1 508 ? -15.594 -34.281 1.602 1 90.69 508 ARG B CA 1
ATOM 8555 C C . ARG B 1 508 ? -16.312 -34.688 0.313 1 90.69 508 ARG B C 1
ATOM 8557 O O . ARG B 1 508 ? -16.859 -35.781 0.21 1 90.69 508 ARG B O 1
ATOM 8564 N N . GLU B 1 509 ? -16.297 -33.781 -0.521 1 88.12 509 GLU B N 1
ATOM 8565 C CA . GLU B 1 509 ? -16.969 -34.031 -1.795 1 88.12 509 GLU B CA 1
ATOM 8566 C C . GLU B 1 509 ? -16.203 -35.094 -2.617 1 88.12 509 GLU B C 1
ATOM 8568 O O . GLU B 1 509 ? -16.828 -35.906 -3.305 1 88.12 509 GLU B O 1
ATOM 8573 N N . ASP B 1 510 ? -14.938 -34.969 -2.59 1 90.88 510 ASP B N 1
ATOM 8574 C CA . ASP B 1 510 ? -14.086 -36 -3.215 1 90.88 510 ASP B CA 1
ATOM 8575 C C . ASP B 1 510 ? -13.258 -36.719 -2.17 1 90.88 510 ASP B C 1
ATOM 8577 O O . ASP B 1 510 ? -12.109 -36.344 -1.904 1 90.88 510 ASP B O 1
ATOM 8581 N N . ARG B 1 511 ? -13.648 -37.781 -1.692 1 90.31 511 ARG B N 1
ATOM 8582 C CA . ARG B 1 511 ? -13.07 -38.5 -0.574 1 90.31 511 ARG B CA 1
ATOM 8583 C C . ARG B 1 511 ? -11.688 -39.031 -0.921 1 90.31 511 ARG B C 1
ATOM 8585 O O . ARG B 1 511 ? -10.891 -39.344 -0.029 1 90.31 511 ARG B O 1
ATOM 8592 N N . ARG B 1 512 ? -11.438 -39.219 -2.135 1 91.5 512 ARG B N 1
ATOM 8593 C CA . ARG B 1 512 ? -10.102 -39.625 -2.551 1 91.5 512 ARG B CA 1
ATOM 8594 C C . ARG B 1 512 ? -9.039 -38.688 -2.008 1 91.5 512 ARG B C 1
ATOM 8596 O O . ARG B 1 512 ? -7.906 -39.094 -1.749 1 91.5 512 ARG B O 1
ATOM 8603 N N . MET B 1 513 ? -9.438 -37.438 -1.833 1 93.5 513 MET B N 1
ATOM 8604 C CA . MET B 1 513 ? -8.5 -36.375 -1.458 1 93.5 513 MET B CA 1
ATOM 8605 C C . MET B 1 513 ? -8.219 -36.406 0.041 1 93.5 513 MET B C 1
ATOM 8607 O O . MET B 1 513 ? -7.34 -35.688 0.526 1 93.5 513 MET B O 1
ATOM 8611 N N . LEU B 1 514 ? -8.844 -37.25 0.738 1 94.5 514 LEU B N 1
ATOM 8612 C CA . LEU B 1 514 ? -8.562 -37.438 2.158 1 94.5 514 LEU B CA 1
ATOM 8613 C C . LEU B 1 514 ? -7.312 -38.281 2.357 1 94.5 514 LEU B C 1
ATOM 8615 O O . LEU B 1 514 ? -6.762 -38.344 3.459 1 94.5 514 LEU B O 1
ATOM 8619 N N . ASP B 1 515 ? -6.945 -38.938 1.257 1 95.12 515 ASP B N 1
ATOM 8620 C CA . ASP B 1 515 ? -5.656 -39.625 1.244 1 95.12 515 ASP B CA 1
ATOM 8621 C C . ASP B 1 515 ? -4.527 -38.656 0.875 1 95.12 515 ASP B C 1
ATOM 8623 O O . ASP B 1 515 ? -4.523 -38.094 -0.22 1 95.12 515 ASP B O 1
ATOM 8627 N N . TRP B 1 516 ? -3.576 -38.594 1.717 1 95.81 516 TRP B N 1
ATOM 8628 C CA . TRP B 1 516 ? -2.504 -37.625 1.561 1 95.81 516 TRP B CA 1
ATOM 8629 C C . TRP B 1 516 ? -1.73 -37.844 0.268 1 95.81 516 TRP B C 1
ATOM 8631 O O . TRP B 1 516 ? -1.374 -36.906 -0.436 1 95.81 516 TRP B O 1
ATOM 8641 N N . ILE B 1 517 ? -1.456 -39.094 -0.066 1 94.94 517 ILE B N 1
ATOM 8642 C CA . ILE B 1 517 ? -0.667 -39.438 -1.246 1 94.94 517 ILE B CA 1
ATOM 8643 C C . ILE B 1 517 ? -1.428 -39.031 -2.508 1 94.94 517 ILE B C 1
ATOM 8645 O O . ILE B 1 517 ? -0.842 -38.469 -3.445 1 94.94 517 ILE B O 1
ATOM 8649 N N . LEU B 1 518 ? -2.699 -39.281 -2.516 1 95.69 518 LEU B N 1
ATOM 8650 C CA . LEU B 1 518 ? -3.518 -38.906 -3.664 1 95.69 518 LEU B CA 1
ATOM 8651 C C . LEU B 1 518 ? -3.648 -37.406 -3.77 1 95.69 518 LEU B C 1
ATOM 8653 O O . LEU B 1 518 ? -3.68 -36.844 -4.875 1 95.69 518 LEU B O 1
ATOM 8657 N N . PHE B 1 519 ? -3.732 -36.812 -2.617 1 97.06 519 PHE B N 1
ATOM 8658 C CA . PHE B 1 519 ? -3.783 -35.344 -2.594 1 97.06 519 PHE B CA 1
ATOM 8659 C C . PHE B 1 519 ? -2.514 -34.75 -3.188 1 97.06 519 PHE B C 1
ATOM 8661 O O . PHE B 1 519 ? -2.576 -33.844 -4.02 1 97.06 519 PHE B O 1
ATOM 8668 N N . GLN B 1 520 ? -1.399 -35.25 -2.793 1 95.62 520 GLN B N 1
ATOM 8669 C CA . GLN B 1 520 ? -0.113 -34.812 -3.305 1 95.62 520 GLN B CA 1
ATOM 8670 C C . GLN B 1 520 ? -0.008 -35.031 -4.812 1 95.62 520 GLN B C 1
ATOM 8672 O O . GLN B 1 520 ? 0.561 -34.188 -5.527 1 95.62 520 GLN B O 1
ATOM 8677 N N . THR B 1 521 ? -0.51 -36.125 -5.203 1 95.12 521 THR B N 1
ATOM 8678 C CA . THR B 1 521 ? -0.497 -36.438 -6.629 1 95.12 521 THR B CA 1
ATOM 8679 C C . THR B 1 521 ? -1.309 -35.438 -7.414 1 95.12 521 THR B C 1
ATOM 8681 O O . THR B 1 521 ? -0.887 -34.969 -8.484 1 95.12 521 THR B O 1
ATOM 8684 N N . LEU B 1 522 ? -2.41 -35.094 -6.871 1 96.25 522 LEU B N 1
ATOM 8685 C CA . LEU B 1 522 ? -3.223 -34.062 -7.527 1 96.25 522 LEU B CA 1
ATOM 8686 C C . LEU B 1 522 ? -2.475 -32.75 -7.609 1 96.25 522 LEU B C 1
ATOM 8688 O O . LEU B 1 522 ? -2.502 -32.062 -8.641 1 96.25 522 LEU B O 1
ATOM 8692 N N . MET B 1 523 ? -1.863 -32.344 -6.496 1 97.06 523 MET B N 1
ATOM 8693 C CA . MET B 1 523 ? -1.108 -31.109 -6.477 1 97.06 523 MET B CA 1
ATOM 8694 C C . MET B 1 523 ? -0.024 -31.109 -7.547 1 97.06 523 MET B C 1
ATOM 8696 O O . MET B 1 523 ? 0.24 -30.078 -8.172 1 97.06 523 MET B O 1
ATOM 8700 N N . SER B 1 524 ? 0.577 -32.219 -7.859 1 96 524 SER B N 1
ATOM 8701 C CA . SER B 1 524 ? 1.685 -32.344 -8.805 1 96 524 SER B CA 1
ATOM 8702 C C . SER B 1 524 ? 1.223 -32.094 -10.234 1 96 524 SER B C 1
ATOM 8704 O O . SER B 1 524 ? 2.041 -31.875 -11.125 1 96 524 SER B O 1
ATOM 8706 N N . HIS B 1 525 ? -0.076 -32.188 -10.461 1 96.94 525 HIS B N 1
ATOM 8707 C CA . HIS B 1 525 ? -0.616 -31.938 -11.789 1 96.94 525 HIS B CA 1
ATOM 8708 C C . HIS B 1 525 ? -0.611 -30.438 -12.109 1 96.94 525 HIS B C 1
ATOM 8710 O O . HIS B 1 525 ? -0.827 -30.047 -13.258 1 96.94 525 HIS B O 1
ATOM 8716 N N . PHE B 1 526 ? -0.398 -29.641 -11.102 1 98.12 526 PHE B N 1
ATOM 8717 C CA . PHE B 1 526 ? -0.384 -28.188 -11.234 1 98.12 526 PHE B CA 1
ATOM 8718 C C . PHE B 1 526 ? 0.989 -27.625 -10.883 1 98.12 526 PHE B C 1
ATOM 8720 O O . PHE B 1 526 ? 1.973 -28.359 -10.82 1 98.12 526 PHE B O 1
ATOM 8727 N N . LEU B 1 527 ? 1.129 -26.312 -10.75 1 97.94 527 LEU B N 1
ATOM 8728 C CA . LEU B 1 527 ? 2.357 -25.703 -10.242 1 97.94 527 LEU B CA 1
ATOM 8729 C C . LEU B 1 527 ? 2.627 -26.156 -8.805 1 97.94 527 LEU B C 1
ATOM 8731 O O . LEU B 1 527 ? 1.872 -25.812 -7.895 1 97.94 527 LEU B O 1
ATOM 8735 N N . TRP B 1 528 ? 3.689 -26.906 -8.742 1 97 528 TRP B N 1
ATOM 8736 C CA . TRP B 1 528 ? 3.98 -27.516 -7.449 1 97 528 TRP B CA 1
ATOM 8737 C C . TRP B 1 528 ? 5.461 -27.844 -7.32 1 97 528 TRP B C 1
ATOM 8739 O O . TRP B 1 528 ? 6.059 -28.422 -8.242 1 97 528 TRP B O 1
ATOM 8749 N N . TRP B 1 529 ? 6.031 -27.438 -6.301 1 96.38 529 TRP B N 1
ATOM 8750 C CA . TRP B 1 529 ? 7.387 -27.859 -5.949 1 96.38 529 TRP B CA 1
ATOM 8751 C C . TRP B 1 529 ? 7.441 -28.375 -4.516 1 96.38 529 TRP B C 1
ATOM 8753 O O . TRP B 1 529 ? 7.453 -27.594 -3.564 1 96.38 529 TRP B O 1
ATOM 8763 N N . ASP B 1 530 ? 7.598 -29.609 -4.32 1 92.94 530 ASP B N 1
ATOM 8764 C CA . ASP B 1 530 ? 7.488 -30.328 -3.051 1 92.94 530 ASP B CA 1
ATOM 8765 C C . ASP B 1 530 ? 8.477 -29.781 -2.025 1 92.94 530 ASP B C 1
ATOM 8767 O O . ASP B 1 530 ? 8.172 -29.719 -0.833 1 92.94 530 ASP B O 1
ATOM 8771 N N . TYR B 1 531 ? 9.57 -29.484 -2.508 1 93.44 531 TYR B N 1
ATOM 8772 C CA . TYR B 1 531 ? 10.648 -29.094 -1.599 1 93.44 531 TYR B CA 1
ATOM 8773 C C . TYR B 1 531 ? 10.219 -27.938 -0.716 1 93.44 531 TYR B C 1
ATOM 8775 O O . TYR B 1 531 ? 10.531 -27.906 0.478 1 93.44 531 TYR B O 1
ATOM 8783 N N . VAL B 1 532 ? 9.508 -27.031 -1.248 1 95.25 532 VAL B N 1
ATOM 8784 C CA . VAL B 1 532 ? 9.156 -25.812 -0.513 1 95.25 532 VAL B CA 1
ATOM 8785 C C . VAL B 1 532 ? 7.754 -25.953 0.075 1 95.25 532 VAL B C 1
ATOM 8787 O O . VAL B 1 532 ? 7.512 -25.562 1.22 1 95.25 532 VAL B O 1
ATOM 8790 N N . LEU B 1 533 ? 6.832 -26.547 -0.636 1 95.88 533 LEU B N 1
ATOM 8791 C CA . LEU B 1 533 ? 5.414 -26.375 -0.342 1 95.88 533 LEU B CA 1
ATOM 8792 C C . LEU B 1 533 ? 4.906 -27.516 0.539 1 95.88 533 LEU B C 1
ATOM 8794 O O . LEU B 1 533 ? 3.916 -27.359 1.256 1 95.88 533 LEU B O 1
ATOM 8798 N N . GLN B 1 534 ? 5.555 -28.656 0.547 1 93 534 GLN B N 1
ATOM 8799 C CA . GLN B 1 534 ? 5.008 -29.875 1.147 1 93 534 GLN B CA 1
ATOM 8800 C C . GLN B 1 534 ? 4.785 -29.688 2.646 1 93 534 GLN B C 1
ATOM 8802 O O . GLN B 1 534 ? 3.721 -30.031 3.166 1 93 534 GLN B O 1
ATOM 8807 N N . PRO B 1 535 ? 5.742 -29.141 3.352 1 90.62 535 PRO B N 1
ATOM 8808 C CA . PRO B 1 535 ? 5.539 -29.062 4.801 1 90.62 535 PRO B CA 1
ATOM 8809 C C . PRO B 1 535 ? 4.316 -28.234 5.18 1 90.62 535 PRO B C 1
ATOM 8811 O O . PRO B 1 535 ? 3.486 -28.672 5.98 1 90.62 535 PRO B O 1
ATOM 8814 N N . ARG B 1 536 ? 4.215 -27.141 4.641 1 91.94 536 ARG B N 1
ATOM 8815 C CA . ARG B 1 536 ? 3.084 -26.266 4.957 1 91.94 536 ARG B CA 1
ATOM 8816 C C . ARG B 1 536 ? 1.783 -26.844 4.406 1 91.94 536 ARG B C 1
ATOM 8818 O O . ARG B 1 536 ? 0.726 -26.688 5.023 1 91.94 536 ARG B O 1
ATOM 8825 N N . CYS B 1 537 ? 1.913 -27.391 3.271 1 95.19 537 CYS B N 1
ATOM 8826 C CA . CYS B 1 537 ? 0.729 -28 2.672 1 95.19 537 CYS B CA 1
ATOM 8827 C C . CYS B 1 537 ? 0.182 -29.109 3.549 1 95.19 537 CYS B C 1
ATOM 8829 O O . CYS B 1 537 ? -1.034 -29.281 3.668 1 95.19 537 CYS B O 1
ATOM 8831 N N . TRP B 1 538 ? 1.061 -29.891 4.141 1 94.88 538 TRP B N 1
ATOM 8832 C CA . TRP B 1 538 ? 0.642 -30.953 5.043 1 94.88 538 TRP B CA 1
ATOM 8833 C C . TRP B 1 538 ? -0.169 -30.406 6.207 1 94.88 538 TRP B C 1
ATOM 8835 O O . TRP B 1 538 ? -1.202 -30.969 6.578 1 94.88 538 TRP B O 1
ATOM 8845 N N . ASP B 1 539 ? 0.286 -29.328 6.746 1 92.88 539 ASP B N 1
ATOM 8846 C CA . ASP B 1 539 ? -0.397 -28.719 7.879 1 92.88 539 ASP B CA 1
ATOM 8847 C C . ASP B 1 539 ? -1.817 -28.297 7.5 1 92.88 539 ASP B C 1
ATOM 8849 O O . ASP B 1 539 ? -2.768 -28.578 8.234 1 92.88 539 ASP B O 1
ATOM 8853 N N . VAL B 1 540 ? -1.913 -27.719 6.41 1 93.5 540 VAL B N 1
ATOM 8854 C CA . VAL B 1 540 ? -3.193 -27.188 5.941 1 93.5 540 VAL B CA 1
ATOM 8855 C C . VAL B 1 540 ? -4.137 -28.344 5.621 1 93.5 540 VAL B C 1
ATOM 8857 O O . VAL B 1 540 ? -5.309 -28.328 6 1 93.5 540 VAL B O 1
ATOM 8860 N N . TRP B 1 541 ? -3.586 -29.281 4.898 1 95.44 541 TRP B N 1
ATOM 8861 C CA . TRP B 1 541 ? -4.375 -30.438 4.523 1 95.44 541 TRP B CA 1
ATOM 8862 C C . TRP B 1 541 ? -4.84 -31.203 5.758 1 95.44 541 TRP B C 1
ATOM 8864 O O . TRP B 1 541 ? -5.996 -31.625 5.844 1 95.44 541 TRP B O 1
ATOM 8874 N N . ASN B 1 542 ? -3.914 -31.406 6.684 1 94.94 542 ASN B N 1
ATOM 8875 C CA . ASN B 1 542 ? -4.234 -32.125 7.91 1 94.94 542 ASN B CA 1
ATOM 8876 C C . ASN B 1 542 ? -5.344 -31.438 8.695 1 94.94 542 ASN B C 1
ATOM 8878 O O . ASN B 1 542 ? -6.238 -32.094 9.227 1 94.94 542 ASN B O 1
ATOM 8882 N N . GLU B 1 543 ? -5.27 -30.188 8.766 1 93.31 543 GLU B N 1
ATOM 8883 C CA . GLU B 1 543 ? -6.301 -29.406 9.445 1 93.31 543 GLU B CA 1
ATOM 8884 C C . GLU B 1 543 ? -7.648 -29.547 8.742 1 93.31 543 GLU B C 1
ATOM 8886 O O . GLU B 1 543 ? -8.68 -29.734 9.398 1 93.31 543 GLU B O 1
ATOM 8891 N N . ALA B 1 544 ? -7.617 -29.469 7.465 1 94.31 544 ALA B N 1
ATOM 8892 C CA . ALA B 1 544 ? -8.844 -29.594 6.684 1 94.31 544 ALA B CA 1
ATOM 8893 C C . ALA B 1 544 ? -9.422 -31 6.781 1 94.31 544 ALA B C 1
ATOM 8895 O O . ALA B 1 544 ? -10.641 -31.172 6.879 1 94.31 544 ALA B O 1
ATOM 8896 N N . ALA B 1 545 ? -8.562 -31.969 6.758 1 93.81 545 ALA B N 1
ATOM 8897 C CA . ALA B 1 545 ? -8.977 -33.375 6.836 1 93.81 545 ALA B CA 1
ATOM 8898 C C . ALA B 1 545 ? -9.602 -33.688 8.188 1 93.81 545 ALA B C 1
ATOM 8900 O O . ALA B 1 545 ? -10.586 -34.438 8.273 1 93.81 545 ALA B O 1
ATOM 8901 N N . GLN B 1 546 ? -9.062 -33.125 9.195 1 90.75 546 GLN B N 1
ATOM 8902 C CA . GLN B 1 546 ? -9.609 -33.312 10.531 1 90.75 546 GLN B CA 1
ATOM 8903 C C . GLN B 1 546 ? -10.992 -32.688 10.664 1 90.75 546 GLN B C 1
ATOM 8905 O O . GLN B 1 546 ? -11.891 -33.281 11.281 1 90.75 546 GLN B O 1
ATOM 8910 N N . GLN B 1 547 ? -11.109 -31.609 10.086 1 86.06 547 GLN B N 1
ATOM 8911 C CA . GLN B 1 547 ? -12.398 -30.938 10.109 1 86.06 547 GLN B CA 1
ATOM 8912 C C . GLN B 1 547 ? -13.453 -31.734 9.344 1 86.06 547 GLN B C 1
ATOM 8914 O O . GLN B 1 547 ? -14.625 -31.734 9.703 1 86.06 547 GLN B O 1
ATOM 8919 N N . SER B 1 548 ? -13.023 -32.312 8.336 1 83.69 548 SER B N 1
ATOM 8920 C CA . SER B 1 548 ? -13.914 -33.125 7.523 1 83.69 548 SER B CA 1
ATOM 8921 C C . SER B 1 548 ? -14.398 -34.344 8.297 1 83.69 548 SER B C 1
ATOM 8923 O O . SER B 1 548 ? -15.555 -34.75 8.172 1 83.69 548 SER B O 1
ATOM 8925 N N . GLN B 1 549 ? -13.562 -34.906 9.07 1 80.25 549 GLN B N 1
ATOM 8926 C CA . GLN B 1 549 ? -13.891 -36.094 9.852 1 80.25 549 GLN B CA 1
ATOM 8927 C C . GLN B 1 549 ? -14.859 -35.75 10.984 1 80.25 549 GLN B C 1
ATOM 8929 O O . GLN B 1 549 ? -15.766 -36.531 11.281 1 80.25 549 GLN B O 1
ATOM 8934 N N . ILE B 1 550 ? -14.734 -34.625 11.5 1 71.44 550 ILE B N 1
ATOM 8935 C CA . ILE B 1 550 ? -15.625 -34.219 12.57 1 71.44 550 ILE B CA 1
ATOM 8936 C C . ILE B 1 550 ? -17.047 -34.031 12.023 1 71.44 550 ILE B C 1
ATOM 8938 O O . ILE B 1 550 ? -18.016 -34.438 12.672 1 71.44 550 ILE B O 1
ATOM 8942 N N . HIS B 1 551 ? -17.188 -33.562 10.883 1 70.25 551 HIS B N 1
ATOM 8943 C CA . HIS B 1 551 ? -18.5 -33.375 10.273 1 70.25 551 HIS B CA 1
ATOM 8944 C C . HIS B 1 551 ? -19.125 -34.719 9.867 1 70.25 551 HIS B C 1
ATOM 8946 O O . HIS B 1 551 ? -20.344 -34.875 9.969 1 70.25 551 HIS B O 1
ATOM 8952 N N . LEU B 1 552 ? -18.312 -35.625 9.438 1 65.44 552 LEU B N 1
ATOM 8953 C CA . LEU B 1 552 ? -18.797 -36.938 9.047 1 65.44 552 LEU B CA 1
ATOM 8954 C C . LEU B 1 552 ? -19.25 -37.719 10.266 1 65.44 552 LEU B C 1
ATOM 8956 O O . LEU B 1 552 ? -20.25 -38.438 10.219 1 65.44 552 LEU B O 1
ATOM 8960 N N . GLU B 1 553 ? -18.547 -37.688 11.344 1 62.19 553 GLU B N 1
ATOM 8961 C CA . GLU B 1 553 ? -18.906 -38.375 12.578 1 62.19 553 GLU B CA 1
ATOM 8962 C C . GLU B 1 553 ? -20.125 -37.719 13.242 1 62.19 553 GLU B C 1
ATOM 8964 O O . GLU B 1 553 ? -20.953 -38.406 13.836 1 62.19 553 GLU B O 1
ATOM 8969 N N . GLY B 1 554 ? -20.172 -36.469 13.141 1 57.03 554 GLY B N 1
ATOM 8970 C CA . GLY B 1 554 ? -21.344 -35.812 13.703 1 57.03 554 GLY B CA 1
ATOM 8971 C C . GLY B 1 554 ? -22.609 -36.094 12.93 1 57.03 554 GLY B C 1
ATOM 8972 O O . GLY B 1 554 ? -23.703 -36.094 13.508 1 57.03 554 GLY B O 1
ATOM 8973 N N . SER B 1 555 ? -22.547 -36.25 11.703 1 56.72 555 SER B N 1
ATOM 8974 C CA . SER B 1 555 ? -23.734 -36.594 10.914 1 56.72 555 SER B CA 1
ATOM 8975 C C . SER B 1 555 ? -24.125 -38.062 11.109 1 56.72 555 SER B C 1
ATOM 8977 O O . SER B 1 555 ? -25.281 -38.438 10.859 1 56.72 555 SER B O 1
ATOM 8979 N N . SER B 1 556 ? -23.234 -38.969 11.414 1 50.81 556 SER B N 1
ATOM 8980 C CA . SER B 1 556 ? -23.578 -40.375 11.602 1 50.81 556 SER B CA 1
ATOM 8981 C C . SER B 1 556 ? -24.094 -40.625 13.016 1 50.81 556 SER B C 1
ATOM 8983 O O . SER B 1 556 ? -24.391 -41.781 13.375 1 50.81 556 SER B O 1
ATOM 8985 N N . SER B 1 557 ? -24.047 -39.844 13.953 1 43.72 557 SER B N 1
ATOM 8986 C CA . SER B 1 557 ? -24.641 -40.25 15.219 1 43.72 557 SER B CA 1
ATOM 8987 C C . SER B 1 557 ? -26.156 -40.312 15.117 1 43.72 557 SER B C 1
ATOM 8989 O O . SER B 1 557 ? -26.812 -39.344 14.742 1 43.72 557 SER B O 1
ATOM 8991 N N . PRO B 1 558 ? -26.75 -41.562 15.109 1 41.28 558 PRO B N 1
ATOM 8992 C CA . PRO B 1 558 ? -28.188 -41.844 15.18 1 41.28 558 PRO B CA 1
ATOM 8993 C C . PRO B 1 558 ? -28.891 -41.031 16.25 1 41.28 558 PRO B C 1
ATOM 8995 O O . PRO B 1 558 ? -28.281 -40.656 17.25 1 41.28 558 PRO B O 1
ATOM 8998 N N . SER B 1 559 ? -29.828 -40.219 15.875 1 39.94 559 SER B N 1
ATOM 8999 C CA . SER B 1 559 ? -30.812 -39.812 16.891 1 39.94 559 SER B CA 1
ATOM 9000 C C . SER B 1 559 ? -31.141 -40.969 17.828 1 39.94 559 SER B C 1
ATOM 9002 O O . SER B 1 559 ? -31.469 -42.062 17.375 1 39.94 559 SER B O 1
ATOM 9004 N N . PRO B 1 560 ? -30.75 -40.844 19.172 1 35.22 560 PRO B N 1
ATOM 9005 C CA . PRO B 1 560 ? -31.422 -41.875 19.953 1 35.22 560 PRO B CA 1
ATOM 9006 C C . PRO B 1 560 ? -32.938 -41.875 19.766 1 35.22 560 PRO B C 1
ATOM 9008 O O . PRO B 1 560 ? -33.531 -40.844 19.438 1 35.22 560 PRO B O 1
#

Organism: NCBI:txid1442368

Radius of gyration: 36.14 Å; Cα contacts (8 Å, |Δi|>4): 1207; chains: 2; bounding box: 118×105×118 Å

Nearest PDB structures (foldseek):
  6k7p-assembly1_A-2  TM=4.008E-01  e=8.291E+00  Homo sapiens
  6q0t-assembly1_X  TM=3.186E-01  e=8.291E+00  Spodoptera exigua
  4y5i-assembly1_B-2  TM=3.269E-01  e=8.686E+00  Homo sapiens
  6k7p-assembly1_A-2  TM=2.592E-01  e=9.430E+00  Homo sapiens

Secondary structure (DSSP, 8-state):
----------------------THHHHHHHHHHHHHHHHHHTT-----------------------------------------------------------------------------TTSS-TT--SSS----HHHHHHHHHIIIIIHHHHTT--TTTHHHHHHHHHHHHHH-HHHHHHHHHHHHHHHHHHS-TT-TTHHHHHHHHHHHHHHHHHHHHHHHHH-SS--HHHHHHHHHHHHSPPPPP--SPPSSPPPGGGSGGGHHHHTT----HHHHHHHHHHHHHHGGGTTTTT-S-GGGHHHHHHHHHHHHHHHTS--SSPPPGGGGGGGGTTTT----HHHHHHHHHTTGGGTT---HHHHHHHHHHHHHHHHHHHHHTT-TTPPPHHHHHHHHHHHHHHHHHPPPP-SSS--HHHHHHHHHHHHHHHHIIIIIS---GGG-HHHHHHHHHHHHHHHHHHSS----HHHHHHHHHHHHHHHHHTTTSTTHHHHHHHHHHHHHHSGGGGSHHHHHHHHHTSS--HHHHHHHHHHHHHHHHHHHHHHHHHHSS---/----------------------THHHHHHHHHHHTTGGGGS-------------------------------------------------------------------------------TTSS-TT--SSS----HHHHHHHHHIIIIIHHHHTT--HHHHHHHHHHHHHHHHH-HHHHHHHHHHHHHHHHHHS-TT-TTHHHHHHHHHHHHHHHHHHHHHHHHH-SS--HHHHHHHHHHHHSPPPPP--SPPSSPPPGGGSGGGHHHHTT----HHHHHHHHHHHHHHGGGTTTTT-S-GGGHHHHHHHHHHHHHHHTS--SSPPPGGGGGGGGTTTT----HHHHHHHHHTTGGGTT---HHHHHHHHHHHHHHHHHHHHHTT-TTPPPHHHHHHHHHHHHHHHHHPPPP-SSS--HHHHHHHHHHHHHHHHIIIIIS---GGG-HHHHHHHHHHHHHHHHHHSS----HHHHHHHHHHHHHHHHHTTTSTTHHHHHHHHHHHHHHSGGGGSHHHHHHHHHTSS--HHHHHHHHHHHHHHHHHHHHHHHHHHSS---

pLDDT: mean 72.07, std 28.23, range [15.63, 98.56]

Sequence (1120 aa):
MASDPRREFLFLNQSLSSTPRSQREKELQDADRRAHAARNSRLKRPIPQAEDEAVSSSRRPPKRLSRRSVDDDVQQDSDDSTLPVIRQKLAVRPKTPERPQIVHGLSLVPKSFTSTTSLGQANYDPFDTGPVSGLPPFIYDILEHSYRFVWPAVLNQDPITTERYEVVRRRDAQEIPFILHAQIVNAGGHRLRLLPANHQSRSLVARAVSYHERKTLEAVADIVQKNPMPPWKSIILALLLVTWPAGTHEEEPSRYPVSPMAKAQNLHLFSNMELTPGRIQQIRRFYRTLEPLGGIDGSPLPDHCHVFSLADTFVSTRLGVRPLWPWPNKLRYACEAFKDLVLDPRAFQLSLVMGRGFSCVQNPGLSRALMLACRVTLGVDLYHRKAPAAPIIRDICTVRNAVQHQLCSLDPPLDLVPSHEDSLYNMVRLAALIYSDLVLFPLGESVSIKLQLAYDLRKALELFFTGETLEEQMERELTVWCLTMGAMAAHGTVHQEWYVMQLSRSLREDRRMLDWILFQTLMSHFLWWDYVLQPRCWDVWNEAAQQSQIHLEGSSSPSPMASDPRREFLFLNQSLSSTPRSQREKELQDADRRAHAARNSRLKRPIPQAEDEAVSSSRRPPKRLSRRSVDDDVQQDSDDSTLPVIRQKLAVRPKTPERPQIVHGLSLVPKSFTSTTSLGQANYDPFDTGPVSGLPPFIYDILEHSYRFVWPAVLNQDPITTERYEVVRRRDAQEIPFILHAQIVNAGGHRLRLLPANHQSRSLVARAVSYHERKTLEAVADIVQKNPMPPWKSIILALLLVTWPAGTHEEEPSRYPVSPMAKAQNLHLFSNMELTPGRIQQIRRFYRTLEPLGGIDGSPLPDHCHVFSLADTFVSTRLGVRPLWPWPNKLRYACEAFKDLVLDPRAFQLSLVMGRGFSCVQNPGLSRALMLACRVTLGVDLYHRKAPAAPIIRDICTVRNAVQHQLCSLDPPLDLVPSHEDSLYNMVRLAALIYSDLVLFPLGESVSIKLQLAYDLRKALELFFTGETLEEQMERELTVWCLTMGAMAAHGTVHQEWYVMQLSRSLREDRRMLDWILFQTLMSHFLWWDYVLQPRCWDVWNEAAQQSQIHLEGSSSPSP

Solvent-accessible surface area (backbone atoms only — not comparable to full-atom values): 64266 Å² total; per-residue (Å²): 137,86,86,90,89,85,82,84,78,92,82,82,93,80,91,90,81,84,72,90,71,78,70,62,66,61,49,57,56,49,46,59,53,40,54,60,50,46,67,63,49,62,70,62,65,72,80,73,77,78,75,75,78,73,78,82,78,80,71,75,79,77,77,75,83,81,80,86,80,87,87,83,83,81,82,86,83,83,78,78,76,56,75,70,30,73,36,62,37,52,80,83,61,81,85,70,86,72,74,83,68,81,59,80,61,73,69,67,58,65,70,63,75,59,67,68,58,69,71,60,80,70,72,52,57,88,75,48,74,47,62,60,66,79,71,58,68,67,56,51,53,37,42,49,48,32,52,70,56,47,46,41,36,48,46,55,50,53,76,84,50,40,63,59,50,39,51,50,51,52,47,43,31,53,72,32,45,47,41,31,26,12,47,47,21,26,20,32,26,44,48,51,28,72,39,61,93,84,42,82,62,47,63,59,40,52,50,50,24,47,52,25,43,44,51,22,37,46,48,49,48,50,40,57,72,71,33,94,76,51,66,55,52,61,48,51,51,26,50,50,30,57,63,60,44,41,9,57,59,74,84,71,81,69,93,56,64,77,31,78,41,23,60,51,50,46,33,58,53,46,32,42,41,77,80,30,54,58,46,49,48,48,49,49,50,54,46,62,64,33,47,83,50,52,36,74,76,40,37,79,50,67,85,43,43,55,38,53,51,49,52,38,35,51,52,15,63,74,63,60,38,57,42,89,62,76,83,47,71,91,53,50,64,39,76,64,52,62,77,80,60,65,62,52,72,70,53,42,59,47,63,73,36,38,50,61,52,51,72,83,58,77,54,63,71,59,45,52,34,50,52,45,44,45,38,46,50,51,42,49,51,31,39,74,71,62,40,88,64,32,62,56,67,54,59,52,50,50,30,45,50,45,32,53,40,48,55,39,56,56,76,73,75,84,56,88,54,59,50,71,70,45,35,52,49,43,32,50,53,39,29,49,50,46,46,31,35,49,47,60,58,29,56,48,72,85,59,29,56,45,49,40,45,24,50,43,35,48,54,39,46,46,50,45,69,68,49,72,76,82,79,49,66,64,56,50,54,42,47,50,50,37,38,49,42,34,30,60,38,14,58,76,44,88,56,22,59,59,31,34,51,52,46,14,52,52,30,63,74,40,58,67,48,68,38,65,69,53,34,51,52,57,43,41,19,32,90,65,56,62,89,54,46,41,69,59,47,48,55,50,49,50,53,13,49,51,52,35,49,53,52,54,54,58,69,61,56,71,80,129,140,82,90,88,88,82,94,84,81,86,77,86,89,84,88,90,82,85,71,88,73,80,73,65,69,61,56,63,64,55,54,69,61,53,67,68,65,65,81,72,66,91,76,70,80,77,83,78,74,93,76,88,87,86,90,81,89,87,80,85,82,86,87,83,87,85,81,88,80,90,79,87,83,82,76,77,84,76,86,73,83,75,79,49,83,34,78,65,77,78,75,76,75,75,81,70,78,74,70,78,71,74,63,77,63,73,68,67,58,65,71,63,75,58,67,68,59,70,71,61,79,70,72,52,57,88,76,48,75,48,61,62,68,80,70,58,67,68,55,50,52,36,43,49,47,31,52,69,56,46,46,40,36,48,45,54,48,53,77,84,49,39,64,58,49,38,50,50,52,52,47,45,32,53,72,34,46,48,42,31,25,11,47,46,20,25,20,31,27,42,49,52,28,72,40,61,93,84,41,82,62,47,62,59,40,51,50,50,24,46,52,25,42,43,53,21,37,48,47,49,47,50,39,56,70,71,33,95,75,50,65,56,54,59,47,50,51,26,49,50,30,58,64,62,40,40,9,60,62,76,83,70,81,68,93,57,64,77,31,77,40,24,60,50,50,46,33,59,52,48,34,42,39,65,33,29,55,60,46,46,49,49,50,49,50,54,45,62,63,33,46,83,48,52,34,73,76,40,37,80,50,67,84,43,42,57,39,53,52,47,51,39,34,49,48,13,62,57,16,60,14,34,38,75,60,77,83,46,71,93,54,49,62,37,75,63,52,63,77,79,60,65,63,53,72,70,54,42,58,46,62,73,36,39,53,61,50,52,71,83,58,78,53,64,71,58,46,51,35,50,52,45,44,44,39,45,50,52,44,50,51,31,40,74,69,63,40,90,65,34,62,57,68,54,58,52,50,49,30,42,50,46,33,51,40,48,55,38,58,56,75,73,74,85,54,87,55,60,51,72,68,46,34,54,51,43,32,49,52,41,29,50,51,47,47,32,35,47,47,59,60,29,57,48,73,59,45,46,57,45,48,41,44,23,52,42,34,48,54,40,45,48,49,44,69,70,49,72,77,83,78,49,68,62,54,52,55,42,49,50,48,37,37,51,43,33,29,61,38,14,58,94,45,89,56,23,61,58,31,33,51,53,45,14,51,52,30,62,74,40,58,68,48,65,37,65,70,54,35,53,53,55,43,40,19,32,89,66,55,62,89,54,47,43,68,59,47,49,56,50,49,52,54,15,49,51,53,37,50,52,55,53,56,34,69,62,40,67,49,129

Foldseek 3Di:
DDDDDPDDDDDDDDDDDDDPDDDPVVVVVVVVVVVVVVVVPVVCVDPPDPDPPPPDDDPPDPDDDDDDDDDDDDDDPDPCPDDDQDDDDFDDFDDDPDDPPPPPPPCPVVPPPVPVVPLPPPPPPPVQLAPDGDDDSVLVVLLVCCLPPQVCQLLLDDPVCSVVVSVVLVVCRRPPVLSVLLSSLQSLLLVQQVDDPPDPCNVVSVVSNVVSLVVNVVVLVVQVVPPPDHPQQSSLSSLLSNLQHWAHHDDDDFPAFDAPLCPGSDVARRLRHDPDPVSVVSVVVSQVSQVVCPGLQSHPCVSNSSNSLLVQLSVLLLSLAARPDDRHPVLVVLLVPQPPQDADPVLVVLLVQELQLCVPQDDPLLSSLFVLLSSLLSLSVCVVVVPPSRDDSSSSLSSLSVSSNSLSNDDQDDDPQDDLNSLLVRLSSLLVSLLSCQYRNPRGCNSSSLVVSLVSNVVSVVSNVPDDDPDDPSVLLSVLLSLLSSLSSCPSHPCNVVSLQVNLVSCLVPVLCLDPVVVVSSNSNYDDDCVRRVVSSCVSSVSSSVVNVVVVVVVPPDDD/DDDDDDDDDDPDDDDDDDDPDDDPVVVVVVVVVPVVPPPPDDPDDDPDDDDDDDDDDDDDDDDDDDDDDDDDDPDDDPPPDPFFQQPPPPPPPDDPDPPPPPPVPPCVVVPPPVPVVVLDPPPPPPVQLAPDGDDDSVLSVLLVCCLPPQCCQLLLHDPVCSVVVSVVLVVCRRPPVLSVLLSSLQSLLLVQQVDDPPDPCNVVSVVSNVVSLVVNVVVLVVQVVPPPDHPQQSSLSSLLSNLQHWAHHDPDDAPAFDAPLCPGSDVARRLRHDPDPVSVVSVVVSQVSCVVCPGLQSHPCVSCSSNSLLVQLSVLLLVLAARPDDRHPVLVVLLVPQPPQDADPVLVVLLVQELQLCVPQDDPLLSSLFVLLSSLLSLSVCVVVVPVSRDDSSSSLSSLSVSSNSLSNDDQDDDPQDDLNSLLVRLSSLLVSLLSCQYRNPRGCNSLSLVVSLVSNVVSVVSNVPDDPPDDPSVLLVVLLSLLSSLSSCPPHPCNVVSLQVNLVSCLVPVLCLDPVSVVSSNSNYDDDCVRRVVSSCVSSVSSSVVNVVVVVSSPDGND